Protein 3V4Y (pdb70)

B-factor: mean 36.66, std 21.28, range [7.11, 172.61]

Nearest PDB structures (foldseek):
  6obs-assembly1_A  TM=1.001E+00  e=2.967E-64  Homo sapiens
  6obq-assembly2_B  TM=9.955E-01  e=1.412E-64  Homo sapiens
  6obr-assembly2_B  TM=9.964E-01  e=2.967E-64  Homo sapiens
  7tvf-assembly2_C  TM=9.994E-01  e=7.054E-64  Homo sapiens
  1it6-assembly2_B  TM=9.987E-01  e=1.088E-63  Homo sapiens

Solvent-accessible surface area: 54252 Å² total; per-residue (Å²): 119,54,16,55,43,0,14,37,69,1,45,118,10,69,78,35,211,104,48,119,68,15,36,2,15,12,67,31,2,22,15,0,0,71,50,0,43,76,15,2,68,54,18,83,11,2,5,105,16,90,17,77,6,48,0,0,0,1,0,4,1,30,1,28,22,0,4,90,1,1,110,92,6,9,36,10,46,142,20,33,0,0,0,0,0,2,0,0,0,108,20,178,7,0,3,2,0,1,2,0,0,1,0,6,2,5,29,11,8,40,10,1,19,1,0,0,0,5,18,0,5,24,73,30,0,107,115,84,26,0,28,78,10,0,109,134,3,10,20,57,62,0,34,56,3,0,13,10,0,2,7,0,3,5,0,0,0,19,0,40,145,36,0,0,0,0,0,0,0,2,4,45,57,8,78,32,26,54,0,0,107,104,8,82,42,5,0,46,17,9,108,93,9,1,0,0,1,0,0,36,0,6,19,45,178,138,35,156,21,88,16,167,14,159,98,72,32,22,78,10,0,0,46,73,21,0,29,138,16,8,160,122,41,100,13,40,0,0,0,0,0,13,61,47,11,137,80,0,39,87,57,22,16,196,127,53,0,0,7,0,3,0,0,5,42,24,35,73,133,88,120,4,2,0,0,0,0,18,2,54,138,80,0,64,0,15,8,5,6,0,79,33,119,184,17,75,46,42,56,78,16,124,133,5,28,63,65,0,57,175,15,74,79,129,26,125,171,210,103,166,17,49,35,35,171,102,66,68,65,30,4,98,132,99,146,53,62,12,58,43,0,14,38,70,0,45,132,8,69,79,40,207,101,43,118,66,15,103,5,74,66,120,29,2,59,18,0,0,101,37,0,52,76,18,4,66,52,19,84,10,2,4,116,17,80,14,79,6,49,0,0,0,1,0,4,1,31,1,28,20,0,4,95,1,0,112,93,6,10,37,10,41,145,17,28,0,0,1,0,0,2,1,0,0,111,21,175,8,1,3,2,0,1,1,0,0,1,0,5,2,0,28,11,8,51,7,0,17,2,0,0,0,4,18,0,3,26,76,31,0,128,114,86,26,0,35,83,12,0,129,167,24,37,53,89,149,0,36,58,18,0,14,16,0,2,6,0,3,6,0,0,0,17,0,42,141,28,0,0,0,0,0,0,0,3,5,45,23,11,96,47,24,43,23,0,100,47,16,41,43,7,0,44,15,9,94,73,4,20,0,0,2,0,0,34,0,6,19,46,178,138,36,149,22,88,18,165,14,154,98,70,28,21,74,12,0,0,46,84,19,0,31,138,17,9,160,122,39,98,14,26,0,0,0,0,0,12,63,44,12,134,78,0,37,85,53,24,14,191,121,51,0,0,6,0,2,0,0,5,44,22,42,67,130,89,115,4,2,0,0,0,0,17,2,53,139,89,1,72,0,16,8,5,5,0,68,30,78,164,102,165,139,130,76,79,118,35,64,88,45,15,122,19,4,25,62,30,13,82,103,87,87,102,169,18,75,38,22,171,100,60,66,66,29,9,91,144,88,62,69,1,69,43,0,13,38,73,0,44,133,10,71,78,39,208,106,40,123,70,15,104,5,77,62,116,37,2,35,13,0,0,90,78,0,38,106,15,2,65,47,23,82,11,1,4,123,18,132,19,80,7,45,0,1,0,2,0,4,1,29,1,31,21,0,4,84,1,0,112,92,6,9,40,11,58,144,21,44,1,0,1,0,0,2,0,0,1,108,22,174,8,1,3,2,0,1,2,0,0,1,0,6,2,16,33,14,18,73,36,0,19,1,0,0,0,4,18,0,6,23,63,23,0,136,121,86,26,0,35,83,11,0,117,162,24,38,53,76,80,0,13,60,17,0,11,18,1,1,6,0,2,7,0,0,0,21,0,51,145,33,0,0,0,0,0,0,0,2,5,43,58,10,78,35,26,49,0,0,99,15,7,13,41,6,0,44,17,9,110,84,8,0,0,0,1,0,0,34,0,17,24,48,170,126,31,180,27,89,20,167,15,149,85,71,29,22,76,11,0,0,43,105,17,0,30,128,16,10,158,124,40,99,13,39,0,0,0,3,0,11,74,26,10,131,78,0,40,91,56,27,16,186,122,55,0,0,7,0,2,0,0,4,46,25,42,65,122,84,116,5,2,0,0,0,0,18,1,48,140,89,12,74,0,16,7,5,5,0,76,37,114,80,49,51,66,34,52,52,60,15,90,31,2,28,48,47,0,42,76,16,33,45,4,30,88,204,23,71,36,35,170,102,61,67,70,27,4,97,139,95,93,186,159,33,46,127,58,20,69,51,3,16,38,71,1,49,125,9,66,78,42,207,103,50,107,67,15,37,3,17,16,65,24,2,84,29,5,1,87,107,0,46,87,31,3,67,91,25,83,11,1,5,117,16,128,16,81,5,44,0,0,1,1,1,4,1,28,1,30,22,0,2,88,0,1,114,91,6,10,41,8,73,140,22,41,0,0,0,0,0,2,0,0,0,114,23,181,7,1,4,2,0,1,2,0,0,2,0,6,2,34,71,45,43,126,57,0,18,1,0,0,0,5,19,0,1,25,18,3,0,42,74,55,27,0,24,83,14,0,111,136,3,10,25,22,112,0,6,39,32,0,13,17,1,1,7,0,2,5,0,0,0,19,0,38,138,34,0,0,0,0,0,0,0,2,6,40,43,10,78,47,25,70,6,0,101,120,8,94,38,7,0,38,3,7,47,114,12,0,2,0,1,0,0,8,0,5,18,45,174,122,36,140,22,88,16,162,10,154,76,71,14,18,74,11,0,0,44,94,21,0,39,133,16,8,160,122,38,101,14,46,0,0,0,0,0,12,64,47,12,142,79,0,37,87,58,24,17,193,135,56,0,0,7,0,4,0,0,4,53,24,40,69,132,89,111,5,2,0,0,0,0,16,2,45,134,82,0,81,0,14,10,3,5,0,88,79,105,108,124,133,64,60,106,37,25,54,71,15,74,133,3,15,40,49,1,85,156,10,7,78,59,66,135,177,205,37,194,25,72,38,38,171,100,64,66,69,32,47,155

Organism: Homo sapiens (NCBI:txid9606)

CATH classification: 3.60.21.10

GO terms:
  GO:0005737 cytoplasm (C, IDA)
  GO:0005783 endoplasmic reticulum (C, IDA)
  GO:0043247 telomere maintenance in response to DNA damage (P, IDA)
  GO:0016791 phosphatase activity (F, IDA)
  GO:0004721 phosphoprotein phosphatase activity (F, IMP)
  GO:0004722 protein serine/threonine phosphatase activity (F, TAS)
  GO:0060828 regulation of canonical Wnt signaling pathway (P, IC)
  GO:0005515 protein binding (F, IPI)
  GO:0006470 protein dephosphorylation (P, IMP)
  GO:0001111 RNA polymerase II promoter clearance (P, IDA)
  GO:0004722 protein serine/threonine phosphatase activity (F, IDA)
  GO:0034244 negative regulation of transcription elongation by RNA polymerase II (P, IDA)
  GO:0005634 nucleus (C, IDA)
  GO:0072357 PTW/PP1 phosphatase complex (C, IDA)
  GO:2000806 positive regulation of termination of RNA polymerase II transcription, poly(A)-coupled (P, IDA)
  GO:0032968 positive regulation of transcription elongation by RNA polymerase II (P, IDA)
  GO:0050821 protein stabilization (P, IDA)
  GO:0180007 RNA polymerase II CTD heptapeptide repeat S5 phosphatase activity (F, IDA)
  GO:0004722 protein serine/threonine phosphatase activity (F, EXP)
  GO:0005634 nucleus (C, EXP)

Radius of gyration: 35.01 Å; Cα contacts (8 Å, |Δi|>4): 3134; chains: 8; bounding box: 80×100×100 Å

Structure (mmCIF, N/CA/C/O backbone):
data_3V4Y
#
_entry.id   3V4Y
#
_cell.length_a   76.639
_cell.length_b   116.035
_cell.length_c   168.093
_cell.angle_alpha   90.00
_cell.angle_beta   90.00
_cell.angle_gamma   90.00
#
_symmetry.space_group_name_H-M   'P 21 21 21'
#
loop_
_entity.id
_entity.type
_entity.pdbx_description
1 polymer 'Serine/threonine-protein phosphatase PP1-alpha catalytic subunit'
2 polymer 'Nuclear inhibitor of protein phosphatase 1'
3 non-polymer 'MANGANESE (II) ION'
4 non-polymer GLYCEROL
5 non-polymer 'POLYETHYLENE GLYCOL (N=34)'
6 water water
#
loop_
_atom_site.group_PDB
_atom_site.id
_atom_site.type_symbol
_atom_site.label_atom_id
_atom_site.label_alt_id
_atom_site.label_comp_id
_atom_site.label_asym_id
_atom_site.label_entity_id
_atom_site.label_seq_id
_atom_site.pdbx_PDB_ins_code
_atom_site.Cartn_x
_atom_site.Cartn_y
_atom_site.Cartn_z
_atom_site.occupancy
_atom_site.B_iso_or_equiv
_atom_site.auth_seq_id
_atom_site.auth_comp_id
_atom_site.auth_asym_id
_atom_site.auth_atom_id
_atom_site.pdbx_PDB_model_num
ATOM 1 N N . LEU A 1 6 ? 29.483 33.881 53.235 1.00 67.35 7 LEU A N 1
ATOM 2 C CA . LEU A 1 6 ? 29.171 35.292 53.427 1.00 70.65 7 LEU A CA 1
ATOM 3 C C . LEU A 1 6 ? 30.416 36.167 53.324 1.00 64.55 7 LEU A C 1
ATOM 4 O O . LEU A 1 6 ? 31.278 36.118 54.195 1.00 69.47 7 LEU A O 1
ATOM 19 N N . ASN A 1 7 ? 30.500 36.975 52.271 1.00 43.78 8 ASN A N 1
ATOM 20 C CA . ASN A 1 7 ? 31.663 37.835 52.066 1.00 35.09 8 ASN A CA 1
ATOM 21 C C . ASN A 1 7 ? 31.338 39.249 52.517 1.00 23.59 8 ASN A C 1
ATOM 22 O O . ASN A 1 7 ? 30.741 40.033 51.778 1.00 21.18 8 ASN A O 1
ATOM 33 N N . LEU A 1 8 ? 31.726 39.566 53.744 1.00 20.06 9 LEU A N 1
ATOM 34 C CA . LEU A 1 8 ? 31.330 40.821 54.363 1.00 19.96 9 LEU A CA 1
ATOM 35 C C . LEU A 1 8 ? 31.966 42.041 53.684 1.00 21.54 9 LEU A C 1
ATOM 36 O O . LEU A 1 8 ? 31.311 43.060 53.487 1.00 17.65 9 LEU A O 1
ATOM 52 N N . ASP A 1 9 ? 33.241 41.949 53.329 1.00 15.92 10 ASP A N 1
ATOM 53 C CA . ASP A 1 9 ? 33.913 43.069 52.680 1.00 13.16 10 ASP A CA 1
ATOM 54 C C . ASP A 1 9 ? 33.287 43.352 51.311 1.00 17.03 10 ASP A C 1
ATOM 55 O O . ASP A 1 9 ? 33.159 44.500 50.901 1.00 18.96 10 ASP A O 1
ATOM 64 N N . SER A 1 10 ? 32.883 42.292 50.618 1.00 16.55 11 SER A N 1
ATOM 65 C CA . SER A 1 10 ? 32.183 42.437 49.349 1.00 16.86 11 SER A CA 1
ATOM 66 C C . SER A 1 10 ? 30.861 43.171 49.562 1.00 17.17 11 SER A C 1
ATOM 67 O O . SER A 1 10 ? 30.523 44.095 48.813 1.00 15.51 11 SER A O 1
ATOM 75 N N . ILE A 1 11 ? 30.112 42.764 50.583 1.00 16.69 12 ILE A N 1
ATOM 76 C CA . ILE A 1 11 ? 28.826 43.396 50.882 1.00 15.38 12 ILE A CA 1
ATOM 77 C C . ILE A 1 11 ? 28.998 44.879 51.164 1.00 16.52 12 ILE A C 1
ATOM 78 O O . ILE A 1 11 ? 28.248 45.724 50.654 1.00 14.69 12 ILE A O 1
ATOM 94 N N . ILE A 1 12 ? 29.982 45.206 51.993 1.00 10.23 13 ILE A N 1
ATOM 95 C CA . ILE A 1 12 ? 30.227 46.602 52.346 1.00 13.95 13 ILE A CA 1
ATOM 96 C C . ILE A 1 12 ? 30.684 47.401 51.110 1.00 17.81 13 ILE A C 1
ATOM 97 O O . ILE A 1 12 ? 30.286 48.545 50.919 1.00 17.47 13 ILE A O 1
ATOM 113 N N . GLY A 1 13 ? 31.511 46.786 50.276 1.00 14.75 14 GLY A N 1
ATOM 114 C CA . GLY A 1 13 ? 31.963 47.427 49.050 1.00 17.51 14 GLY A CA 1
ATOM 115 C C . GLY A 1 13 ? 30.777 47.803 48.179 1.00 16.65 14 GLY A C 1
ATOM 116 O O . GLY A 1 13 ? 30.696 48.924 47.705 1.00 17.21 14 GLY A O 1
ATOM 120 N N . ARG A 1 14 ? 29.843 46.871 47.993 1.00 16.68 15 ARG A N 1
ATOM 121 C CA . ARG A 1 14 ? 28.655 47.130 47.179 1.00 19.49 15 ARG A CA 1
ATOM 122 C C . ARG A 1 14 ? 27.729 48.183 47.812 1.00 23.49 15 ARG A C 1
ATOM 123 O O . ARG A 1 14 ? 27.161 49.025 47.120 1.00 22.09 15 ARG A O 1
ATOM 144 N N . LEU A 1 15 ? 27.601 48.161 49.130 1.00 20.09 16 LEU A N 1
ATOM 145 C CA . LEU A 1 15 ? 26.802 49.176 49.811 1.00 16.02 16 LEU A CA 1
ATOM 146 C C . LEU A 1 15 ? 27.437 50.583 49.661 1.00 16.58 16 LEU A C 1
ATOM 147 O O . LEU A 1 15 ? 26.730 51.565 49.486 1.00 20.57 16 LEU A O 1
ATOM 163 N N . LEU A 1 16 ? 28.763 50.674 49.695 1.00 12.73 17 LEU A N 1
ATOM 164 C CA . LEU A 1 16 ? 29.427 51.977 49.614 1.00 18.50 17 LEU A CA 1
ATOM 165 C C . LEU A 1 16 ? 29.585 52.472 48.168 1.00 29.30 17 LEU A C 1
ATOM 166 O O . LEU A 1 16 ? 29.857 53.646 47.931 1.00 28.54 17 LEU A O 1
ATOM 182 N N . GLU A 1 17 ? 29.397 51.560 47.220 1.00 30.52 18 GLU A N 1
ATOM 183 C CA . GLU A 1 17 ? 29.625 51.810 45.800 1.00 33.52 18 GLU A CA 1
ATOM 184 C C . GLU A 1 17 ? 28.796 52.979 45.309 1.00 34.60 18 GLU A C 1
ATOM 185 O O . GLU A 1 17 ? 29.209 53.699 44.401 1.00 35.55 18 GLU A O 1
ATOM 197 N N . VAL A 1 18 ? 27.610 53.140 45.891 1.00 25.79 19 VAL A N 1
ATOM 198 C CA . VAL A 1 18 ? 26.640 54.113 45.399 1.00 28.99 19 VAL A CA 1
ATOM 199 C C . VAL A 1 18 ? 26.840 55.472 46.040 1.00 31.02 19 VAL A C 1
ATOM 200 O O . VAL A 1 18 ? 26.034 56.374 45.859 1.00 36.77 19 VAL A O 1
ATOM 213 N N . GLN A 1 19 ? 27.906 55.604 46.815 1.00 32.22 20 GLN A N 1
ATOM 214 C CA . GLN A 1 19 ? 28.250 56.881 47.406 1.00 42.23 20 GLN A CA 1
ATOM 215 C C . GLN A 1 19 ? 28.606 57.834 46.274 1.00 48.82 20 GLN A C 1
ATOM 216 O O . GLN A 1 19 ? 29.415 57.504 45.406 1.00 49.85 20 GLN A O 1
ATOM 230 N N . GLY A 1 20 ? 28.006 59.014 46.268 1.00 50.33 21 GLY A N 1
ATOM 231 C CA . GLY A 1 20 ? 28.304 59.970 45.219 1.00 59.15 21 GLY A CA 1
ATOM 232 C C . GLY A 1 20 ? 27.357 59.833 44.043 1.00 67.41 21 GLY A C 1
ATOM 233 O O . GLY A 1 20 ? 27.192 60.772 43.269 1.00 74.18 21 GLY A O 1
ATOM 237 N N . SER A 1 21 ? 26.747 58.661 43.890 1.00 66.40 22 SER A N 1
ATOM 238 C CA . SER A 1 21 ? 25.635 58.515 42.959 1.00 65.32 22 SER A CA 1
ATOM 239 C C . SER A 1 21 ? 24.551 59.484 43.391 1.00 73.02 22 SER A C 1
ATOM 240 O O . SER A 1 21 ? 24.453 59.821 44.573 1.00 73.06 22 SER A O 1
ATOM 248 N N . ARG A 1 22 ? 23.743 59.952 42.450 1.00 85.94 23 ARG A N 1
ATOM 249 C CA . ARG A 1 22 ? 22.686 60.875 42.817 1.00 96.28 23 ARG A CA 1
ATOM 250 C C . ARG A 1 22 ? 21.800 60.167 43.840 1.00 93.88 23 ARG A C 1
ATOM 251 O O . ARG A 1 22 ? 21.329 59.052 43.588 1.00 91.19 23 ARG A O 1
ATOM 272 N N . PRO A 1 23 ? 21.591 60.801 45.007 1.00 85.71 24 PRO A N 1
ATOM 273 C CA . PRO A 1 23 ? 20.875 60.157 46.116 1.00 81.16 24 PRO A CA 1
ATOM 274 C C . PRO A 1 23 ? 19.646 59.372 45.649 1.00 79.79 24 PRO A C 1
ATOM 275 O O . PRO A 1 23 ? 18.884 59.867 44.819 1.00 82.20 24 PRO A O 1
ATOM 286 N N . GLY A 1 24 ? 19.475 58.157 46.164 1.00 63.75 25 GLY A N 1
ATOM 287 C CA . GLY A 1 24 ? 18.302 57.352 45.867 1.00 52.20 25 GLY A CA 1
ATOM 288 C C . GLY A 1 24 ? 18.581 56.082 45.079 1.00 48.49 25 GLY A C 1
ATOM 289 O O . GLY A 1 24 ? 17.665 55.295 44.845 1.00 53.88 25 GLY A O 1
ATOM 293 N N . LYS A 1 25 ? 19.831 55.872 44.670 1.00 42.63 26 LYS A N 1
ATOM 294 C CA . LYS A 1 25 ? 20.200 54.649 43.948 1.00 40.50 26 LYS A CA 1
ATOM 295 C C . LYS A 1 25 ? 20.305 53.435 44.879 1.00 30.23 26 LYS A C 1
ATOM 296 O O . LYS A 1 25 ? 21.031 53.462 45.874 1.00 25.06 26 LYS A O 1
ATOM 315 N N . ASN A 1 26 ? 19.589 52.367 44.540 1.00 26.51 27 ASN A N 1
ATOM 316 C CA . ASN A 1 26 ? 19.491 51.200 45.408 1.00 29.01 27 ASN A CA 1
ATOM 317 C C . ASN A 1 26 ? 20.684 50.265 45.306 1.00 30.09 27 ASN A C 1
ATOM 318 O O . ASN A 1 26 ? 21.369 50.231 44.286 1.00 23.90 27 ASN A O 1
ATOM 329 N N . VAL A 1 27 ? 20.936 49.532 46.390 1.00 22.25 28 VAL A N 1
ATOM 330 C CA . VAL A 1 27 ? 21.863 48.409 46.368 1.00 20.38 28 VAL A CA 1
ATOM 331 C C . VAL A 1 27 ? 21.040 47.158 46.675 1.00 21.80 28 VAL A C 1
ATOM 332 O O . VAL A 1 27 ? 20.375 47.081 47.700 1.00 22.43 28 VAL A O 1
ATOM 345 N N . GLN A 1 28 ? 21.080 46.188 45.779 1.00 16.09 29 GLN A N 1
ATOM 346 C CA . GLN A 1 28 ? 20.309 44.968 45.949 1.00 22.31 29 GLN A CA 1
ATOM 347 C C . GLN A 1 28 ? 21.229 43.789 46.292 1.00 24.63 29 GLN A C 1
ATOM 348 O O . GLN A 1 28 ? 21.695 43.089 45.403 1.00 19.00 29 GLN A O 1
ATOM 362 N N . LEU A 1 29 ? 21.513 43.598 47.580 1.00 17.70 30 LEU A N 1
ATOM 363 C CA . LEU A 1 29 ? 22.269 42.427 48.038 1.00 16.66 30 LEU A CA 1
ATOM 364 C C . LEU A 1 29 ? 21.403 41.184 47.825 1.00 18.48 30 LEU A C 1
ATOM 365 O O . LEU A 1 29 ? 20.210 41.307 47.575 1.00 19.35 30 LEU A O 1
ATOM 381 N N . THR A 1 30 ? 21.978 39.990 47.907 1.00 16.30 31 THR A N 1
ATOM 382 C CA . THR A 1 30 ? 21.158 38.793 47.787 1.00 20.03 31 THR A CA 1
ATOM 383 C C . THR A 1 30 ? 20.449 38.602 49.113 1.00 20.82 31 THR A C 1
ATOM 384 O O . THR A 1 30 ? 20.914 39.071 50.147 1.00 16.16 31 THR A O 1
ATOM 395 N N . GLU A 1 31 ? 19.333 37.887 49.074 1.00 19.18 32 GLU A N 1
ATOM 396 C CA . GLU A 1 31 ? 18.580 37.547 50.273 1.00 19.36 32 GLU A CA 1
ATOM 397 C C . GLU A 1 31 ? 19.454 36.794 51.283 1.00 17.80 32 GLU A C 1
ATOM 398 O O . GLU A 1 31 ? 19.404 37.066 52.477 1.00 18.31 32 GLU A O 1
ATOM 410 N N . ASN A 1 32 ? 20.260 35.846 50.818 1.00 17.84 33 ASN A N 1
ATOM 411 C CA . ASN A 1 32 ? 21.137 35.130 51.733 1.00 16.99 33 ASN A CA 1
ATOM 412 C C . ASN A 1 32 ? 22.167 36.035 52.416 1.00 18.61 33 ASN A C 1
ATOM 413 O O . ASN A 1 32 ? 22.492 35.820 53.581 1.00 16.48 33 ASN A O 1
ATOM 424 N N . GLU A 1 33 ? 22.691 37.024 51.694 1.00 17.66 34 GLU A N 1
ATOM 425 C CA . GLU A 1 33 ? 23.640 37.974 52.279 1.00 16.05 34 GLU A CA 1
ATOM 426 C C . GLU A 1 33 ? 22.967 38.726 53.424 1.00 15.37 34 GLU A C 1
ATOM 427 O O . GLU A 1 33 ? 23.528 38.840 54.507 1.00 15.64 34 GLU A O 1
ATOM 439 N N . ILE A 1 34 ? 21.739 39.194 53.206 1.00 13.39 35 ILE A N 1
ATOM 440 C CA . ILE A 1 34 ? 21.070 39.988 54.226 1.00 14.57 35 ILE A CA 1
ATOM 441 C C . ILE A 1 34 ? 20.699 39.113 55.414 1.00 15.50 35 ILE A C 1
ATOM 442 O O . ILE A 1 34 ? 20.829 39.518 56.561 1.00 15.98 35 ILE A O 1
ATOM 458 N N . ARG A 1 35 ? 20.223 37.912 55.132 1.00 15.60 36 ARG A N 1
ATOM 459 C CA . ARG A 1 35 ? 19.875 36.989 56.193 1.00 18.21 36 ARG A CA 1
ATOM 460 C C . ARG A 1 35 ? 21.132 36.717 57.041 1.00 20.09 36 ARG A C 1
ATOM 461 O O . ARG A 1 35 ? 21.064 36.719 58.268 1.00 19.25 36 ARG A O 1
ATOM 482 N N . GLY A 1 36 ? 22.278 36.541 56.378 1.00 14.83 37 GLY A N 1
ATOM 483 C CA . GLY A 1 36 ? 23.564 36.375 57.052 1.00 16.38 37 GLY A CA 1
ATOM 484 C C . GLY A 1 36 ? 23.932 37.530 57.984 1.00 17.90 37 GLY A C 1
ATOM 485 O O . GLY A 1 36 ? 24.365 37.312 59.114 1.00 16.63 37 GLY A O 1
ATOM 489 N N . LEU A 1 37 ? 23.788 38.762 57.502 1.00 13.89 38 LEU A N 1
ATOM 490 C CA . LEU A 1 37 ? 23.980 39.951 58.333 1.00 13.98 38 LEU A CA 1
ATOM 491 C C . LEU A 1 37 ? 23.072 39.906 59.566 1.00 14.63 38 LEU A C 1
ATOM 492 O O . LEU A 1 37 ? 23.521 40.150 60.678 1.00 15.23 38 LEU A O 1
ATOM 508 N N . CYS A 1 38 ? 21.798 39.591 59.367 1.00 8.03 39 CYS A N 1
ATOM 509 C CA . CYS A 1 38 ? 20.857 39.545 60.493 1.00 10.25 39 CYS A CA 1
ATOM 510 C C . CYS A 1 38 ? 21.290 38.529 61.532 1.00 12.82 39 CYS A C 1
ATOM 511 O O . CYS A 1 38 ? 21.332 38.839 62.712 1.00 15.02 39 CYS A O 1
ATOM 519 N N . LEU A 1 39 ? 21.608 37.319 61.078 1.00 18.44 40 LEU A N 1
ATOM 520 C CA . LEU A 1 39 ? 21.863 36.204 61.977 1.00 19.43 40 LEU A CA 1
ATOM 521 C C . LEU A 1 39 ? 23.180 36.399 62.719 1.00 21.43 40 LEU A C 1
ATOM 522 O O . LEU A 1 39 ? 23.264 36.144 63.923 1.00 19.15 40 LEU A O 1
ATOM 538 N N . LYS A 1 40 ? 24.211 36.855 62.016 1.00 14.92 41 LYS A N 1
ATOM 539 C CA . LYS A 1 40 ? 25.492 37.099 62.680 1.00 13.73 41 LYS A CA 1
ATOM 540 C C . LYS A 1 40 ? 25.458 38.303 63.634 1.00 13.66 41 LYS A C 1
ATOM 541 O O . LYS A 1 40 ? 25.999 38.225 64.726 1.00 12.92 41 LYS A O 1
ATOM 560 N N . SER A 1 41 ? 24.846 39.420 63.247 1.00 9.98 42 SER A N 1
ATOM 561 C CA . SER A 1 41 ? 24.809 40.562 64.164 1.00 9.98 42 SER A CA 1
ATOM 562 C C . SER A 1 41 ? 23.965 40.183 65.394 1.00 15.86 42 SER A C 1
ATOM 563 O O . SER A 1 41 ? 24.242 40.609 66.504 1.00 16.39 42 SER A O 1
ATOM 571 N N . ARG A 1 42 ? 22.921 39.393 65.183 1.00 13.19 43 ARG A N 1
ATOM 572 C CA . ARG A 1 42 ? 22.059 38.948 66.283 1.00 13.88 43 ARG A CA 1
ATOM 573 C C . ARG A 1 42 ? 22.881 38.182 67.325 1.00 15.03 43 ARG A C 1
ATOM 574 O O . ARG A 1 42 ? 22.744 38.396 68.531 1.00 15.30 43 ARG A O 1
ATOM 595 N N . GLU A 1 43 ? 23.758 37.304 66.854 1.00 14.82 44 GLU A N 1
ATOM 596 C CA A GLU A 1 43 ? 24.652 36.558 67.740 0.55 14.47 44 GLU A CA 1
ATOM 597 C CA B GLU A 1 43 ? 24.636 36.555 67.744 0.45 14.85 44 GLU A CA 1
ATOM 598 C C . GLU A 1 43 ? 25.517 37.516 68.541 1.00 14.59 44 GLU A C 1
ATOM 599 O O . GLU A 1 43 ? 25.671 37.375 69.748 1.00 14.52 44 GLU A O 1
ATOM 622 N N . ILE A 1 44 ? 26.081 38.500 67.858 1.00 12.12 45 ILE A N 1
ATOM 623 C CA . ILE A 1 44 ? 26.932 39.502 68.512 1.00 12.44 45 ILE A CA 1
ATOM 624 C C . ILE A 1 44 ? 26.138 40.316 69.546 1.00 15.08 45 ILE A C 1
ATOM 625 O O . ILE A 1 44 ? 26.599 40.494 70.674 1.00 11.70 45 ILE A O 1
ATOM 641 N N . PHE A 1 45 ? 24.945 40.789 69.191 1.00 11.94 46 PHE A N 1
ATOM 642 C CA . PHE A 1 45 ? 24.118 41.527 70.168 1.00 13.23 46 PHE A CA 1
ATOM 643 C C . PHE A 1 45 ? 23.926 40.722 71.461 1.00 14.55 46 PHE A C 1
ATOM 644 O O . PHE A 1 45 ? 24.048 41.268 72.572 1.00 13.67 46 PHE A O 1
ATOM 661 N N . LEU A 1 46 ? 23.616 39.431 71.321 1.00 14.66 47 LEU A N 1
ATOM 662 C CA . LEU A 1 46 ? 23.325 38.591 72.485 1.00 14.58 47 LEU A CA 1
ATOM 663 C C . LEU A 1 46 ? 24.579 38.326 73.311 1.00 20.93 47 LEU A C 1
ATOM 664 O O . LEU A 1 46 ? 24.488 38.083 74.513 1.00 18.31 47 LEU A O 1
ATOM 680 N N . SER A 1 47 ? 25.747 38.379 72.680 1.00 16.35 48 SER A N 1
ATOM 681 C CA . SER A 1 47 ? 26.983 38.106 73.402 1.00 19.09 48 SER A CA 1
ATOM 682 C C . SER A 1 47 ? 27.480 39.338 74.159 1.00 15.04 48 SER A C 1
ATOM 683 O O . SER A 1 47 ? 28.384 39.239 74.967 1.00 22.01 48 SER A O 1
ATOM 691 N N . GLN A 1 48 ? 26.896 40.494 73.889 1.00 11.49 49 GLN A N 1
ATOM 692 C CA . GLN A 1 48 ? 27.328 41.737 74.537 1.00 14.27 49 GLN A CA 1
ATOM 693 C C . GLN A 1 48 ? 26.213 42.208 75.477 1.00 14.94 49 GLN A C 1
ATOM 694 O O . GLN A 1 48 ? 25.056 41.826 75.295 1.00 16.17 49 GLN A O 1
ATOM 708 N N . PRO A 1 49 ? 26.552 43.031 76.482 1.00 16.66 50 PRO A N 1
ATOM 709 C CA . PRO A 1 49 ? 25.553 43.430 77.490 1.00 17.64 50 PRO A CA 1
ATOM 710 C C . PRO A 1 49 ? 24.360 44.181 76.886 1.00 16.38 50 PRO A C 1
ATOM 711 O O . PRO A 1 49 ? 24.502 44.826 75.854 1.00 16.32 50 PRO A O 1
ATOM 722 N N . ILE A 1 50 ? 23.202 44.091 77.534 1.00 11.14 51 ILE A N 1
ATOM 723 C CA . ILE A 1 50 ? 22.014 44.805 77.102 1.00 10.38 51 ILE A CA 1
ATOM 724 C C . ILE A 1 50 ? 22.110 46.261 77.548 1.00 16.91 51 ILE A C 1
ATOM 725 O O . ILE A 1 50 ? 21.487 47.139 76.952 1.00 13.82 51 ILE A O 1
ATOM 741 N N . LEU A 1 51 ? 22.899 46.500 78.598 1.00 13.62 52 LEU A N 1
ATOM 742 C CA . LEU A 1 51 ? 23.302 47.849 78.999 1.00 16.35 52 LEU A CA 1
ATOM 743 C C . LEU A 1 51 ? 24.802 47.988 78.703 1.00 20.89 52 LEU A C 1
ATOM 744 O O . LEU A 1 51 ? 25.651 47.477 79.445 1.00 17.77 52 LEU A O 1
ATOM 760 N N . LEU A 1 52 ? 25.129 48.672 77.621 1.00 13.00 53 LEU A N 1
ATOM 761 C CA . LEU A 1 52 ? 26.519 48.795 77.193 1.00 15.99 53 LEU A CA 1
ATOM 762 C C . LEU A 1 52 ? 27.280 49.767 78.090 1.00 18.79 53 LEU A C 1
ATOM 763 O O . LEU A 1 52 ? 26.742 50.758 78.557 1.00 15.92 53 LEU A O 1
ATOM 779 N N . GLU A 1 53 ? 28.551 49.494 78.295 1.00 16.57 54 GLU A N 1
ATOM 780 C CA . GLU A 1 53 ? 29.398 50.417 79.020 1.00 23.58 54 GLU A CA 1
ATOM 781 C C . GLU A 1 53 ? 30.559 50.745 78.103 1.00 21.31 54 GLU A C 1
ATOM 782 O O . GLU A 1 53 ? 31.391 49.900 77.804 1.00 22.56 54 GLU A O 1
ATOM 794 N N . LEU A 1 54 ? 30.561 51.978 77.617 1.00 16.91 55 LEU A N 1
ATOM 795 C CA . LEU A 1 54 ? 31.460 52.385 76.548 1.00 19.76 55 LEU A CA 1
ATOM 796 C C . LEU A 1 54 ? 32.410 53.464 77.036 1.00 21.73 55 LEU A C 1
ATOM 797 O O . LEU A 1 54 ? 32.135 54.139 78.019 1.00 23.81 55 LEU A O 1
ATOM 813 N N . GLU A 1 55 ? 33.519 53.642 76.331 1.00 20.17 56 GLU A N 1
ATOM 814 C CA . GLU A 1 55 ? 34.483 54.683 76.679 1.00 26.71 56 GLU A CA 1
ATOM 815 C C . GLU A 1 55 ? 34.623 55.640 75.511 1.00 27.23 56 GLU A C 1
ATOM 816 O O . GLU A 1 55 ? 34.487 55.236 74.367 1.00 26.74 56 GLU A O 1
ATOM 828 N N . ALA A 1 56 ? 34.872 56.911 75.797 1.00 23.61 57 ALA A N 1
ATOM 829 C CA . ALA A 1 56 ? 35.126 57.887 74.740 1.00 26.74 57 ALA A CA 1
ATOM 830 C C . ALA A 1 56 ? 36.541 57.628 74.228 1.00 30.16 57 ALA A C 1
ATOM 831 O O . ALA A 1 56 ? 37.299 56.959 74.906 1.00 29.68 57 ALA A O 1
ATOM 838 N N . PRO A 1 57 ? 36.911 58.138 73.036 1.00 35.95 58 PRO A N 1
ATOM 839 C CA . PRO A 1 57 ? 36.151 58.974 72.100 1.00 28.08 58 PRO A CA 1
ATOM 840 C C . PRO A 1 57 ? 35.123 58.175 71.322 1.00 30.03 58 PRO A C 1
ATOM 841 O O . PRO A 1 57 ? 35.335 57.005 70.985 1.00 23.68 58 PRO A O 1
ATOM 852 N N . LEU A 1 58 ? 34.023 58.838 70.998 1.00 24.65 59 LEU A N 1
ATOM 853 C CA A LEU A 1 58 ? 32.866 58.170 70.433 0.47 25.78 59 LEU A CA 1
ATOM 854 C CA B LEU A 1 58 ? 32.866 58.169 70.433 0.53 25.77 59 LEU A CA 1
ATOM 855 C C . LEU A 1 58 ? 32.045 59.212 69.691 1.00 24.90 59 LEU A C 1
ATOM 856 O O . LEU A 1 58 ? 31.967 60.351 70.120 1.00 21.47 59 LEU A O 1
ATOM 886 N N . LYS A 1 59 ? 31.455 58.828 68.567 1.00 16.99 60 LYS A N 1
ATOM 887 C CA . LYS A 1 59 ? 30.518 59.701 67.888 1.00 19.56 60 LYS A CA 1
ATOM 888 C C . LYS A 1 59 ? 29.133 59.083 67.989 1.00 22.75 60 LYS A C 1
ATOM 889 O O . LYS A 1 59 ? 28.957 57.877 67.788 1.00 25.27 60 LYS A O 1
ATOM 908 N N . ILE A 1 60 ? 28.161 59.912 68.341 1.00 18.59 61 ILE A N 1
ATOM 909 C CA . ILE A 1 60 ? 26.818 59.438 68.638 1.00 17.05 61 ILE A CA 1
ATOM 910 C C . ILE A 1 60 ? 25.830 60.033 67.656 1.00 20.03 61 ILE A C 1
ATOM 911 O O . ILE A 1 60 ? 25.848 61.232 67.414 1.00 24.11 61 ILE A O 1
ATOM 927 N N . CYS A 1 61 ? 24.986 59.185 67.076 1.00 18.47 62 CYS A N 1
ATOM 928 C CA . CYS A 1 61 ? 23.980 59.626 66.121 1.00 20.66 62 CYS A CA 1
ATOM 929 C C . CYS A 1 61 ? 22.581 59.269 66.591 1.00 20.72 62 CYS A C 1
ATOM 930 O O . CYS A 1 61 ? 22.375 58.228 67.213 1.00 20.12 62 CYS A O 1
ATOM 938 N N . GLY A 1 62 ? 21.612 60.113 66.245 1.00 18.60 63 GLY A N 1
ATOM 939 C CA . GLY A 1 62 ? 20.214 59.821 66.516 1.00 16.61 63 GLY A CA 1
ATOM 940 C C . GLY A 1 62 ? 19.504 59.192 65.322 1.00 17.57 63 GLY A C 1
ATOM 941 O O . GLY A 1 62 ? 20.130 58.528 64.495 1.00 17.65 63 GLY A O 1
ATOM 945 N N . ASP A 1 63 ? 18.198 59.421 65.220 1.00 13.15 64 ASP A N 1
ATOM 946 C CA . ASP A 1 63 ? 17.368 58.723 64.246 1.00 15.71 64 ASP A CA 1
ATOM 947 C C . ASP A 1 63 ? 17.913 58.901 62.831 1.00 21.25 64 ASP A C 1
ATOM 948 O O . ASP A 1 63 ? 18.269 60.007 62.436 1.00 19.34 64 ASP A O 1
ATOM 957 N N . ILE A 1 64 ? 17.954 57.807 62.073 1.00 17.24 65 ILE A N 1
ATOM 958 C CA . ILE A 1 64 ? 18.351 57.842 60.673 1.00 15.76 65 ILE A CA 1
ATOM 959 C C . ILE A 1 64 ? 17.137 57.623 59.766 1.00 18.55 65 ILE A C 1
ATOM 960 O O . ILE A 1 64 ? 17.040 58.204 58.695 1.00 17.91 65 ILE A O 1
ATOM 976 N N . HIS A 1 65 ? 16.228 56.751 60.191 1.00 16.38 66 HIS A N 1
ATOM 977 C CA . HIS A 1 65 ? 14.992 56.502 59.459 1.00 15.53 66 HIS A CA 1
ATOM 978 C C . HIS A 1 65 ? 15.153 56.297 57.934 1.00 17.53 66 HIS A C 1
ATOM 979 O O . HIS A 1 65 ? 14.482 56.947 57.143 1.00 17.36 66 HIS A O 1
ATOM 993 N N . GLY A 1 66 ? 16.018 55.373 57.528 1.00 12.76 67 GLY A N 1
ATOM 994 C CA . GLY A 1 66 ? 16.123 55.008 56.117 1.00 13.55 67 GLY A CA 1
ATOM 995 C C . GLY A 1 66 ? 16.708 56.057 55.172 1.00 20.77 67 GLY A C 1
ATOM 996 O O . GLY A 1 66 ? 16.685 55.858 53.956 1.00 21.76 67 GLY A O 1
ATOM 1000 N N . GLN A 1 67 ? 17.254 57.149 55.711 1.00 15.93 68 GLN A N 1
ATOM 1001 C CA . GLN A 1 67 ? 17.905 58.169 54.884 1.00 17.69 68 GLN A CA 1
ATOM 1002 C C . GLN A 1 67 ? 19.363 57.789 54.636 1.00 18.45 68 GLN A C 1
ATOM 1003 O O . GLN A 1 67 ? 20.309 58.376 55.185 1.00 20.10 68 GLN A O 1
ATOM 1017 N N . TYR A 1 68 ? 19.523 56.783 53.786 1.00 14.93 69 TYR A N 1
ATOM 1018 C CA . TYR A 1 68 ? 20.808 56.162 53.569 1.00 12.26 69 TYR A CA 1
ATOM 1019 C C . TYR A 1 68 ? 21.857 57.199 53.183 1.00 23.89 69 TYR A C 1
ATOM 1020 O O . TYR A 1 68 ? 22.960 57.211 53.726 1.00 22.92 69 TYR A O 1
ATOM 1038 N N . TYR A 1 69 ? 21.524 58.079 52.249 1.00 23.15 70 TYR A N 1
ATOM 1039 C CA . TYR A 1 69 ? 22.529 59.011 51.753 1.00 26.44 70 TYR A CA 1
ATOM 1040 C C . TYR A 1 69 ? 22.923 60.062 52.790 1.00 18.82 70 TYR A C 1
ATOM 1041 O O . TYR A 1 69 ? 24.051 60.534 52.786 1.00 22.19 70 TYR A O 1
ATOM 1059 N N . ASP A 1 70 ? 22.017 60.403 53.697 1.00 16.36 71 ASP A N 1
ATOM 1060 C CA . ASP A 1 70 ? 22.402 61.204 54.859 1.00 19.72 71 ASP A CA 1
ATOM 1061 C C . ASP A 1 70 ? 23.329 60.442 55.820 1.00 22.25 71 ASP A C 1
ATOM 1062 O O . ASP A 1 70 ? 24.283 61.015 56.352 1.00 21.37 71 ASP A O 1
ATOM 1071 N N . LEU A 1 71 ? 23.070 59.155 56.033 1.00 18.64 72 LEU A N 1
ATOM 1072 C CA . LEU A 1 71 ? 23.996 58.328 56.811 1.00 16.01 72 LEU A CA 1
ATOM 1073 C C . LEU A 1 71 ? 25.398 58.377 56.200 1.00 16.93 72 LEU A C 1
ATOM 1074 O O . LEU A 1 71 ? 26.383 58.532 56.914 1.00 22.68 72 LEU A O 1
ATOM 1090 N N . LEU A 1 72 ? 25.495 58.242 54.882 1.00 13.50 73 LEU A N 1
ATOM 1091 C CA . LEU A 1 72 ? 26.805 58.256 54.234 1.00 17.22 73 LEU A CA 1
ATOM 1092 C C . LEU A 1 72 ? 27.492 59.616 54.401 1.00 19.92 73 LEU A C 1
ATOM 1093 O O . LEU A 1 72 ? 28.715 59.675 54.575 1.00 20.07 73 LEU A O 1
ATOM 1109 N N . ARG A 1 73 ? 26.715 60.700 54.398 1.00 19.58 74 ARG A N 1
ATOM 1110 C CA . ARG A 1 73 ? 27.294 62.035 54.602 1.00 27.18 74 ARG A CA 1
ATOM 1111 C C . ARG A 1 73 ? 27.870 62.171 56.014 1.00 27.19 74 ARG A C 1
ATOM 1112 O O . ARG A 1 73 ? 28.939 62.749 56.201 1.00 23.17 74 ARG A O 1
ATOM 1133 N N . LEU A 1 74 ? 27.163 61.632 57.005 1.00 20.51 75 LEU A N 1
ATOM 1134 C CA . LEU A 1 74 ? 27.641 61.658 58.383 1.00 21.92 75 LEU A CA 1
ATOM 1135 C C . LEU A 1 74 ? 28.941 60.857 58.529 1.00 22.28 75 LEU A C 1
ATOM 1136 O O . LEU A 1 74 ? 29.907 61.330 59.118 1.00 24.50 75 LEU A O 1
ATOM 1152 N N . PHE A 1 75 ? 28.954 59.633 58.009 1.00 17.90 76 PHE A N 1
ATOM 1153 C CA . PHE A 1 75 ? 30.155 58.813 58.030 1.00 14.13 76 PHE A CA 1
ATOM 1154 C C . PHE A 1 75 ? 31.300 59.526 57.288 1.00 20.20 76 PHE A C 1
ATOM 1155 O O . PHE A 1 75 ? 32.449 59.491 57.724 1.00 19.03 76 PHE A O 1
ATOM 1172 N N . GLU A 1 76 ? 30.983 60.170 56.166 1.00 24.07 77 GLU A N 1
ATOM 1173 C CA . GLU A 1 76 ? 32.010 60.841 55.378 1.00 27.52 77 GLU A CA 1
ATOM 1174 C C . GLU A 1 76 ? 32.684 61.940 56.204 1.00 29.10 77 GLU A C 1
ATOM 1175 O O . GLU A 1 76 ? 33.902 62.090 56.168 1.00 32.41 77 GLU A O 1
ATOM 1187 N N . TYR A 1 77 ? 31.897 62.689 56.970 1.00 25.41 78 TYR A N 1
ATOM 1188 C CA . TYR A 1 77 ? 32.454 63.758 57.793 1.00 24.42 78 TYR A CA 1
ATOM 1189 C C . TYR A 1 77 ? 33.112 63.237 59.084 1.00 28.91 78 TYR A C 1
ATOM 1190 O O . TYR A 1 77 ? 34.199 63.673 59.459 1.00 30.49 78 TYR A O 1
ATOM 1208 N N . GLY A 1 78 ? 32.452 62.304 59.763 1.00 22.89 79 GLY A N 1
ATOM 1209 C CA . GLY A 1 78 ? 32.955 61.799 61.028 1.00 21.31 79 GLY A CA 1
ATOM 1210 C C . GLY A 1 78 ? 34.073 60.784 60.870 1.00 23.27 79 GLY A C 1
ATOM 1211 O O . GLY A 1 78 ? 34.848 60.554 61.805 1.00 24.19 79 GLY A O 1
ATOM 1215 N N . GLY A 1 79 ? 34.157 60.184 59.687 1.00 23.03 80 GLY A N 1
ATOM 1216 C CA . GLY A 1 79 ? 35.127 59.138 59.400 1.00 22.21 80 GLY A CA 1
ATOM 1217 C C . GLY A 1 79 ? 34.420 57.791 59.341 1.00 29.17 80 GLY A C 1
ATOM 1218 O O . GLY A 1 79 ? 33.649 57.455 60.247 1.00 25.26 80 GLY A O 1
ATOM 1222 N N . PHE A 1 80 ? 34.653 57.025 58.277 1.00 21.19 81 PHE A N 1
ATOM 1223 C CA . PHE A 1 80 ? 33.997 55.729 58.131 1.00 22.25 81 PHE A CA 1
ATOM 1224 C C . PHE A 1 80 ? 34.609 54.753 59.122 1.00 24.79 81 PHE A C 1
ATOM 1225 O O . PHE A 1 80 ? 35.819 54.764 59.330 1.00 28.63 81 PHE A O 1
ATOM 1242 N N . PRO A 1 81 ? 33.774 53.917 59.757 1.00 24.71 82 PRO A N 1
ATOM 1243 C CA . PRO A 1 81 ? 34.338 52.907 60.658 1.00 22.21 82 PRO A CA 1
ATOM 1244 C C . PRO A 1 81 ? 35.462 52.166 59.954 1.00 20.75 82 PRO A C 1
ATOM 1245 O O . PRO A 1 81 ? 35.353 51.906 58.762 1.00 27.00 82 PRO A O 1
ATOM 1256 N N . PRO A 1 82 ? 36.535 51.832 60.681 1.00 26.25 83 PRO A N 1
ATOM 1257 C CA . PRO A 1 82 ? 36.699 52.062 62.115 1.00 26.29 83 PRO A CA 1
ATOM 1258 C C . PRO A 1 82 ? 37.499 53.331 62.434 1.00 28.63 83 PRO A C 1
ATOM 1259 O O . PRO A 1 82 ? 38.116 53.374 63.490 1.00 27.36 83 PRO A O 1
ATOM 1270 N N . GLU A 1 83 ? 37.508 54.324 61.550 1.00 28.90 84 GLU A N 1
ATOM 1271 C CA . GLU A 1 83 ? 38.268 55.552 61.808 1.00 33.06 84 GLU A CA 1
ATOM 1272 C C . GLU A 1 83 ? 37.814 56.175 63.115 1.00 35.15 84 GLU A C 1
ATOM 1273 O O . GLU A 1 83 ? 38.622 56.650 63.908 1.00 33.22 84 GLU A O 1
ATOM 1285 N N . SER A 1 84 ? 36.506 56.187 63.332 1.00 27.33 85 SER A N 1
ATOM 1286 C CA . SER A 1 84 ? 35.969 56.656 64.597 1.00 28.07 85 SER A CA 1
ATOM 1287 C C . SER A 1 84 ? 35.061 55.581 65.151 1.00 19.27 85 SER A C 1
ATOM 1288 O O . SER A 1 84 ? 34.517 54.787 64.396 1.00 20.12 85 SER A O 1
ATOM 1296 N N . ASN A 1 85 ? 34.902 55.563 66.465 1.00 14.06 86 ASN A N 1
ATOM 1297 C CA . ASN A 1 85 ? 33.924 54.703 67.120 1.00 16.78 86 ASN A CA 1
ATOM 1298 C C . ASN A 1 85 ? 32.539 55.330 67.036 1.00 22.64 86 ASN A C 1
ATOM 1299 O O . ASN A 1 85 ? 32.427 56.540 67.116 1.00 18.11 86 ASN A O 1
ATOM 1310 N N . TYR A 1 86 ? 31.489 54.521 66.888 1.00 18.70 87 TYR A N 1
ATOM 1311 C CA . TYR A 1 86 ? 30.139 55.059 66.784 1.00 15.71 87 TYR A CA 1
ATOM 1312 C C . TYR A 1 86 ? 29.178 54.383 67.754 1.00 17.06 87 TYR A C 1
ATOM 1313 O O . TYR A 1 86 ? 29.316 53.193 68.061 1.00 14.57 87 TYR A O 1
ATOM 1331 N N . LEU A 1 87 ? 28.203 55.163 68.214 1.00 14.56 88 LEU A N 1
ATOM 1332 C CA . LEU A 1 87 ? 27.007 54.655 68.891 1.00 12.73 88 LEU A CA 1
ATOM 1333 C C . LEU A 1 87 ? 25.794 55.267 68.210 1.00 13.04 88 LEU A C 1
ATOM 1334 O O . LEU A 1 87 ? 25.694 56.493 68.101 1.00 16.26 88 LEU A O 1
ATOM 1350 N N . PHE A 1 88 ? 24.888 54.422 67.732 1.00 11.95 89 PHE A N 1
ATOM 1351 C CA . PHE A 1 88 ? 23.618 54.890 67.186 1.00 14.50 89 PHE A CA 1
ATOM 1352 C C . PHE A 1 88 ? 22.512 54.633 68.204 1.00 13.46 89 PHE A C 1
ATOM 1353 O O . PHE A 1 88 ? 22.541 53.622 68.910 1.00 14.90 89 PHE A O 1
ATOM 1370 N N . LEU A 1 89 ? 21.542 55.539 68.278 1.00 15.44 90 LEU A N 1
ATOM 1371 C CA . LEU A 1 89 ? 20.521 55.488 69.325 1.00 16.35 90 LEU A CA 1
ATOM 1372 C C . LEU A 1 89 ? 19.213 54.869 68.848 1.00 14.11 90 LEU A C 1
ATOM 1373 O O . LEU A 1 89 ? 18.219 54.925 69.556 1.00 17.29 90 LEU A O 1
ATOM 1389 N N . GLY A 1 90 ? 19.197 54.299 67.648 1.00 13.17 91 GLY A N 1
ATOM 1390 C CA . GLY A 1 90 ? 18.024 53.567 67.187 1.00 14.27 91 GLY A CA 1
ATOM 1391 C C . GLY A 1 90 ? 17.265 54.253 66.061 1.00 18.64 91 GLY A C 1
ATOM 1392 O O . GLY A 1 90 ? 17.678 55.315 65.585 1.00 16.00 91 GLY A O 1
ATOM 1396 N N . ASP A 1 91 ? 16.150 53.640 65.652 1.00 18.10 92 ASP A N 1
ATOM 1397 C CA . ASP A 1 91 ? 15.305 54.139 64.566 1.00 17.07 92 ASP A CA 1
ATOM 1398 C C . ASP A 1 91 ? 16.089 54.238 63.244 1.00 19.32 92 ASP A C 1
ATOM 1399 O O . ASP A 1 91 ? 16.335 55.320 62.709 1.00 16.12 92 ASP A O 1
ATOM 1408 N N . TYR A 1 92 ? 16.482 53.072 62.746 1.00 13.53 93 TYR A N 1
ATOM 1409 C CA . TYR A 1 92 ? 17.251 52.936 61.529 1.00 14.93 93 TYR A CA 1
ATOM 1410 C C . TYR A 1 92 ? 16.350 52.835 60.324 1.00 16.31 93 TYR A C 1
ATOM 1411 O O . TYR A 1 92 ? 16.759 53.195 59.225 1.00 13.61 93 TYR A O 1
ATOM 1429 N N . VAL A 1 93 ? 15.137 52.326 60.541 1.00 12.79 94 VAL A N 1
ATOM 1430 C CA . VAL A 1 93 ? 14.206 52.024 59.461 1.00 19.31 94 VAL A CA 1
ATOM 1431 C C . VAL A 1 93 ? 12.929 52.847 59.577 1.00 22.85 94 VAL A C 1
ATOM 1432 O O . VAL A 1 93 ? 12.726 53.549 60.572 1.00 17.94 94 VAL A O 1
ATOM 1445 N N . ASP A 1 94 ? 12.081 52.736 58.552 1.00 16.49 95 ASP A N 1
ATOM 1446 C CA . ASP A 1 94 ? 10.806 53.456 58.451 1.00 19.53 95 ASP A CA 1
ATOM 1447 C C . ASP A 1 94 ? 10.959 54.887 57.949 1.00 24.02 95 ASP A C 1
ATOM 1448 O O . ASP A 1 94 ? 11.976 55.546 58.212 1.00 18.02 95 ASP A O 1
ATOM 1457 N N . ARG A 1 95 ? 9.925 55.330 57.223 1.00 21.09 96 ARG A N 1
ATOM 1458 C CA . ARG A 1 95 ? 9.751 56.712 56.779 1.00 21.06 96 ARG A CA 1
ATOM 1459 C C . ARG A 1 95 ? 10.605 57.035 55.567 1.00 26.61 96 ARG A C 1
ATOM 1460 O O . ARG A 1 95 ? 10.103 57.572 54.586 1.00 29.08 96 ARG A O 1
ATOM 1481 N N . GLY A 1 96 ? 11.893 56.716 55.634 1.00 19.70 97 GLY A N 1
ATOM 1482 C CA . GLY A 1 96 ? 12.797 56.997 54.532 1.00 20.20 97 GLY A CA 1
ATOM 1483 C C . GLY A 1 96 ? 12.648 56.007 53.389 1.00 28.41 97 GLY A C 1
ATOM 1484 O O . GLY A 1 96 ? 11.883 55.041 53.468 1.00 32.89 97 GLY A O 1
ATOM 1488 N N . LYS A 1 97 ? 13.391 56.248 52.318 1.00 25.66 98 LYS A N 1
ATOM 1489 C CA . LYS A 1 97 ? 13.259 55.456 51.105 1.00 23.04 98 LYS A CA 1
ATOM 1490 C C . LYS A 1 97 ? 14.233 54.291 51.029 1.00 21.00 98 LYS A C 1
ATOM 1491 O O . LYS A 1 97 ? 14.055 53.392 50.213 1.00 25.00 98 LYS A O 1
ATOM 1510 N N . GLN A 1 98 ? 15.254 54.290 51.879 1.00 19.07 99 GLN A N 1
ATOM 1511 C CA . GLN A 1 98 ? 16.264 53.239 51.818 1.00 20.94 99 GLN A CA 1
ATOM 1512 C C . GLN A 1 98 ? 16.598 52.660 53.193 1.00 19.53 99 GLN A C 1
ATOM 1513 O O . GLN A 1 98 ? 17.744 52.682 53.634 1.00 13.30 99 GLN A O 1
ATOM 1527 N N . SER A 1 99 ? 15.577 52.158 53.873 1.00 17.98 100 SER A N 1
ATOM 1528 C CA . SER A 1 99 ? 15.759 51.481 55.140 1.00 18.17 100 SER A CA 1
ATOM 1529 C C . SER A 1 99 ? 16.698 50.291 54.990 1.00 17.01 100 SER A C 1
ATOM 1530 O O . SER A 1 99 ? 17.525 50.021 55.864 1.00 16.58 100 SER A O 1
ATOM 1538 N N . LEU A 1 100 ? 16.555 49.559 53.892 1.00 14.24 101 LEU A N 1
ATOM 1539 C CA . LEU A 1 100 ? 17.330 48.327 53.706 1.00 15.87 101 LEU A CA 1
ATOM 1540 C C . LEU A 1 100 ? 18.837 48.606 53.610 1.00 14.57 101 LEU A C 1
ATOM 1541 O O . LEU A 1 100 ? 19.639 47.967 54.299 1.00 14.56 101 LEU A O 1
ATOM 1557 N N . GLU A 1 101 ? 19.241 49.551 52.763 1.00 15.01 102 GLU A N 1
ATOM 1558 C CA . GLU A 1 101 ? 20.668 49.870 52.655 1.00 15.37 102 GLU A CA 1
ATOM 1559 C C . GLU A 1 101 ? 21.199 50.384 54.009 1.00 17.48 102 GLU A C 1
ATOM 1560 O O . GLU A 1 101 ? 22.327 50.081 54.403 1.00 10.62 102 GLU A O 1
ATOM 1572 N N . THR A 1 102 ? 20.376 51.161 54.711 1.00 13.67 103 THR A N 1
ATOM 1573 C CA . THR A 1 102 ? 20.765 51.755 55.984 1.00 15.04 103 THR A CA 1
ATOM 1574 C C . THR A 1 102 ? 21.033 50.663 57.020 1.00 16.62 103 THR A C 1
ATOM 1575 O O . THR A 1 102 ? 22.122 50.584 57.567 1.00 12.18 103 THR A O 1
ATOM 1586 N N . ILE A 1 103 ? 20.051 49.799 57.267 1.00 14.58 104 ILE A N 1
ATOM 1587 C CA . ILE A 1 103 ? 20.226 48.766 58.279 1.00 12.72 104 ILE A CA 1
ATOM 1588 C C . ILE A 1 103 ? 21.317 47.735 57.855 1.00 17.12 104 ILE A C 1
ATOM 1589 O O . ILE A 1 103 ? 22.110 47.298 58.686 1.00 16.06 104 ILE A O 1
ATOM 1605 N N . CYS A 1 104 ? 21.417 47.399 56.569 1.00 13.40 105 CYS A N 1
ATOM 1606 C CA . CYS A 1 104 ? 22.475 46.460 56.122 1.00 13.18 105 CYS A CA 1
ATOM 1607 C C . CYS A 1 104 ? 23.887 46.983 56.379 1.00 14.24 105 CYS A C 1
ATOM 1608 O O . CYS A 1 104 ? 24.737 46.249 56.867 1.00 17.57 105 CYS A O 1
ATOM 1616 N N . LEU A 1 105 ? 24.138 48.250 56.051 1.00 12.26 106 LEU A N 1
ATOM 1617 C CA . LEU A 1 105 ? 25.451 48.838 56.289 1.00 11.67 106 LEU A CA 1
ATOM 1618 C C . LEU A 1 105 ? 25.739 48.890 57.799 1.00 14.25 106 LEU A C 1
ATOM 1619 O O . LEU A 1 105 ? 26.819 48.510 58.248 1.00 13.45 106 LEU A O 1
ATOM 1635 N N . LEU A 1 106 ? 24.775 49.348 58.585 1.00 14.64 107 LEU A N 1
ATOM 1636 C CA . LEU A 1 106 ? 24.963 49.391 60.037 1.00 14.12 107 LEU A CA 1
ATOM 1637 C C . LEU A 1 106 ? 25.248 47.995 60.600 1.00 14.51 107 LEU A C 1
ATOM 1638 O O . LEU A 1 106 ? 26.177 47.828 61.389 1.00 12.66 107 LEU A O 1
ATOM 1654 N N . LEU A 1 107 ? 24.487 46.986 60.180 1.00 14.27 108 LEU A N 1
ATOM 1655 C CA . LEU A 1 107 ? 24.724 45.628 60.691 1.00 15.94 108 LEU A CA 1
ATOM 1656 C C . LEU A 1 107 ? 26.069 45.082 60.227 1.00 11.93 108 LEU A C 1
ATOM 1657 O O . LEU A 1 107 ? 26.719 44.335 60.952 1.00 11.83 108 LEU A O 1
ATOM 1673 N N . ALA A 1 108 ? 26.464 45.417 59.004 1.00 10.18 109 ALA A N 1
ATOM 1674 C CA . ALA A 1 108 ? 27.749 44.978 58.479 1.00 15.15 109 ALA A CA 1
ATOM 1675 C C . ALA A 1 108 ? 28.898 45.541 59.313 1.00 15.18 109 ALA A C 1
ATOM 1676 O O . ALA A 1 108 ? 29.834 44.829 59.651 1.00 12.37 109 ALA A O 1
ATOM 1683 N N . TYR A 1 109 ? 28.830 46.823 59.645 1.00 11.11 110 TYR A N 1
ATOM 1684 C CA . TYR A 1 109 ? 29.861 47.413 60.480 1.00 13.63 110 TYR A CA 1
ATOM 1685 C C . TYR A 1 109 ? 29.865 46.844 61.900 1.00 12.87 110 TYR A C 1
ATOM 1686 O O . TYR A 1 109 ? 30.923 46.730 62.500 1.00 16.16 110 TYR A O 1
ATOM 1704 N N . LYS A 1 110 ? 28.697 46.500 62.439 1.00 11.84 111 LYS A N 1
ATOM 1705 C CA . LYS A 1 110 ? 28.637 45.894 63.776 1.00 13.05 111 LYS A CA 1
ATOM 1706 C C . LYS A 1 110 ? 29.382 44.563 63.767 1.00 14.44 111 LYS A C 1
ATOM 1707 O O . LYS A 1 110 ? 30.104 44.228 64.705 1.00 18.09 111 LYS A O 1
ATOM 1726 N N . ILE A 1 111 ? 29.196 43.802 62.693 1.00 14.24 112 ILE A N 1
ATOM 1727 C CA . ILE A 1 111 ? 29.849 42.497 62.554 1.00 11.92 112 ILE A CA 1
ATOM 1728 C C . ILE A 1 111 ? 31.345 42.659 62.315 1.00 15.73 112 ILE A C 1
ATOM 1729 O O . ILE A 1 111 ? 32.154 41.948 62.895 1.00 15.33 112 ILE A O 1
ATOM 1745 N N . LYS A 1 112 ? 31.724 43.604 61.461 1.00 12.06 113 LYS A N 1
ATOM 1746 C CA . LYS A 1 112 ? 33.140 43.763 61.126 1.00 10.99 113 LYS A CA 1
ATOM 1747 C C . LYS A 1 112 ? 33.962 44.342 62.289 1.00 15.31 113 LYS A C 1
ATOM 1748 O O . LYS A 1 112 ? 35.117 43.950 62.479 1.00 13.22 113 LYS A O 1
ATOM 1767 N N . TYR A 1 113 ? 33.370 45.260 63.061 1.00 11.37 114 TYR A N 1
ATOM 1768 C CA . TYR A 1 113 ? 34.080 45.951 64.149 1.00 11.97 114 TYR A CA 1
ATOM 1769 C C . TYR A 1 113 ? 33.239 45.902 65.427 1.00 12.84 114 TYR A C 1
ATOM 1770 O O . TYR A 1 113 ? 32.784 46.945 65.933 1.00 11.84 114 TYR A O 1
ATOM 1788 N N . PRO A 1 114 ? 33.024 44.697 65.958 1.00 14.12 115 PRO A N 1
ATOM 1789 C CA . PRO A 1 114 ? 32.074 44.515 67.059 1.00 15.37 115 PRO A CA 1
ATOM 1790 C C . PRO A 1 114 ? 32.459 45.233 68.352 1.00 15.30 115 PRO A C 1
ATOM 1791 O O . PRO A 1 114 ? 31.593 45.437 69.208 1.00 13.33 115 PRO A O 1
ATOM 1802 N N . GLU A 1 115 ? 33.718 45.620 68.508 1.00 13.85 116 GLU A N 1
ATOM 1803 C CA . GLU A 1 115 ? 34.118 46.277 69.753 1.00 14.15 116 GLU A CA 1
ATOM 1804 C C . GLU A 1 115 ? 34.221 47.787 69.566 1.00 17.34 116 GLU A C 1
ATOM 1805 O O . GLU A 1 115 ? 34.544 48.516 70.506 1.00 14.10 116 GLU A O 1
ATOM 1817 N N . ASN A 1 116 ? 33.948 48.270 68.360 1.00 12.78 117 ASN A N 1
ATOM 1818 C CA . ASN A 1 116 ? 34.109 49.699 68.098 1.00 16.88 117 ASN A CA 1
ATOM 1819 C C . ASN A 1 116 ? 32.902 50.369 67.477 1.00 19.62 117 ASN A C 1
ATOM 1820 O O . ASN A 1 116 ? 32.959 51.547 67.139 1.00 17.31 117 ASN A O 1
ATOM 1831 N N . PHE A 1 117 ? 31.814 49.622 67.338 1.00 14.87 118 PHE A N 1
ATOM 1832 C CA . PHE A 1 117 ? 30.646 50.096 66.616 1.00 13.23 118 PHE A CA 1
ATOM 1833 C C . PHE A 1 117 ? 29.425 49.552 67.346 1.00 14.91 118 PHE A C 1
ATOM 1834 O O . PHE A 1 117 ? 29.347 48.358 67.568 1.00 13.75 118 PHE A O 1
ATOM 1851 N N . PHE A 1 118 ? 28.475 50.413 67.716 1.00 14.00 119 PHE A N 1
ATOM 1852 C CA . PHE A 1 118 ? 27.377 49.991 68.583 1.00 12.79 119 PHE A CA 1
ATOM 1853 C C . PHE A 1 118 ? 26.040 50.562 68.149 1.00 13.92 119 PHE A C 1
ATOM 1854 O O . PHE A 1 118 ? 25.955 51.709 67.710 1.00 10.83 119 PHE A O 1
ATOM 1871 N N . LEU A 1 119 ? 25.000 49.741 68.282 1.00 11.39 120 LEU A N 1
ATOM 1872 C CA . LEU A 1 119 ? 23.643 50.093 67.853 1.00 10.56 120 LEU A CA 1
ATOM 1873 C C . LEU A 1 119 ? 22.678 49.831 68.992 1.00 11.99 120 LEU A C 1
ATOM 1874 O O . LEU A 1 119 ? 22.622 48.719 69.489 1.00 14.03 120 LEU A O 1
ATOM 1890 N N . LEU A 1 120 ? 21.913 50.836 69.392 1.00 13.64 121 LEU A N 1
ATOM 1891 C CA . LEU A 1 120 ? 20.831 50.640 70.346 1.00 14.33 121 LEU A CA 1
ATOM 1892 C C . LEU A 1 120 ? 19.513 50.419 69.624 1.00 16.51 121 LEU A C 1
ATOM 1893 O O . LEU A 1 120 ? 19.393 50.664 68.422 1.00 13.34 121 LEU A O 1
ATOM 1909 N N . ARG A 1 121 ? 18.516 49.978 70.377 1.00 14.63 122 ARG A N 1
ATOM 1910 C CA . ARG A 1 121 ? 17.193 49.726 69.833 1.00 17.21 122 ARG A CA 1
ATOM 1911 C C . ARG A 1 121 ? 16.330 50.986 69.907 1.00 17.25 122 ARG A C 1
ATOM 1912 O O . ARG A 1 121 ? 16.284 51.655 70.934 1.00 12.93 122 ARG A O 1
ATOM 1933 N N . GLY A 1 122 ? 15.642 51.309 68.822 1.00 14.90 123 GLY A N 1
ATOM 1934 C CA . GLY A 1 122 ? 14.700 52.420 68.835 1.00 15.94 123 GLY A CA 1
ATOM 1935 C C . GLY A 1 122 ? 13.298 51.853 68.798 1.00 19.04 123 GLY A C 1
ATOM 1936 O O . GLY A 1 122 ? 13.147 50.632 68.642 1.00 13.76 123 GLY A O 1
ATOM 1940 N N . ASN A 1 123 ? 12.278 52.702 68.942 1.00 14.04 124 ASN A N 1
ATOM 1941 C CA . ASN A 1 123 ? 10.902 52.202 68.967 1.00 14.64 124 ASN A CA 1
ATOM 1942 C C . ASN A 1 123 ? 10.447 51.687 67.599 1.00 14.77 124 ASN A C 1
ATOM 1943 O O . ASN A 1 123 ? 9.454 50.962 67.519 1.00 12.63 124 ASN A O 1
ATOM 1954 N N . HIS A 1 124 ? 11.165 52.043 66.528 1.00 13.30 125 HIS A N 1
ATOM 1955 C CA . HIS A 1 124 ? 10.847 51.513 65.189 1.00 17.17 125 HIS A CA 1
ATOM 1956 C C . HIS A 1 124 ? 11.529 50.170 64.892 1.00 18.41 125 HIS A C 1
ATOM 1957 O O . HIS A 1 124 ? 11.221 49.529 63.897 1.00 16.09 125 HIS A O 1
ATOM 1972 N N . GLU A 1 125 ? 12.449 49.741 65.751 1.00 17.43 126 GLU A N 1
ATOM 1973 C CA . GLU A 1 125 ? 12.997 48.389 65.653 1.00 15.52 126 GLU A CA 1
ATOM 1974 C C . GLU A 1 125 ? 12.071 47.404 66.383 1.00 16.03 126 GLU A C 1
ATOM 1975 O O . GLU A 1 125 ? 12.445 46.773 67.382 1.00 18.15 126 GLU A O 1
ATOM 1987 N N . CYS A 1 126 ? 10.858 47.294 65.852 1.00 15.77 127 CYS A N 1
ATOM 1988 C CA . CYS A 1 126 ? 9.738 46.640 66.516 1.00 17.54 127 CYS A CA 1
ATOM 1989 C C . CYS A 1 126 ? 8.707 46.343 65.437 1.00 21.10 127 CYS A C 1
ATOM 1990 O O . CYS A 1 126 ? 8.262 47.261 64.730 1.00 18.11 127 CYS A O 1
ATOM 1998 N N . ALA A 1 127 ? 8.348 45.075 65.275 1.00 14.94 128 ALA A N 1
ATOM 1999 C CA . ALA A 1 127 ? 7.544 44.658 64.122 1.00 19.31 128 ALA A CA 1
ATOM 2000 C C . ALA A 1 127 ? 6.210 45.397 64.034 1.00 20.27 128 ALA A C 1
ATOM 2001 O O . ALA A 1 127 ? 5.753 45.741 62.940 1.00 23.95 128 ALA A O 1
ATOM 2008 N N . SER A 1 128 ? 5.570 45.655 65.163 1.00 19.99 129 SER A N 1
ATOM 2009 C CA . SER A 1 128 ? 4.249 46.269 65.071 1.00 27.55 129 SER A CA 1
ATOM 2010 C C . SER A 1 128 ? 4.338 47.734 64.633 1.00 26.14 129 SER A C 1
ATOM 2011 O O . SER A 1 128 ? 3.383 48.272 64.108 1.00 25.53 129 SER A O 1
ATOM 2019 N N . ILE A 1 129 ? 5.481 48.381 64.837 1.00 18.63 130 ILE A N 1
ATOM 2020 C CA . ILE A 1 129 ? 5.648 49.739 64.339 1.00 19.60 130 ILE A CA 1
ATOM 2021 C C . ILE A 1 129 ? 6.110 49.731 62.875 1.00 24.32 130 ILE A C 1
ATOM 2022 O O . ILE A 1 129 ? 5.528 50.405 62.018 1.00 22.12 130 ILE A O 1
ATOM 2038 N N . ASN A 1 130 ? 7.150 48.959 62.578 1.00 16.52 131 ASN A N 1
ATOM 2039 C CA . ASN A 1 130 ? 7.749 49.047 61.261 1.00 18.73 131 ASN A CA 1
ATOM 2040 C C . ASN A 1 130 ? 6.927 48.249 60.228 1.00 20.92 131 ASN A C 1
ATOM 2041 O O . ASN A 1 130 ? 7.125 48.383 59.023 1.00 23.82 131 ASN A O 1
ATOM 2052 N N . ARG A 1 131 ? 5.937 47.500 60.709 1.00 17.46 132 ARG A N 1
ATOM 2053 C CA . ARG A 1 131 ? 4.896 46.961 59.834 1.00 16.41 132 ARG A CA 1
ATOM 2054 C C . ARG A 1 131 ? 4.145 48.094 59.133 1.00 22.01 132 ARG A C 1
ATOM 2055 O O . ARG A 1 131 ? 3.717 47.957 57.993 1.00 26.10 132 ARG A O 1
ATOM 2076 N N . ILE A 1 132 ? 3.999 49.212 59.828 1.00 23.27 133 ILE A N 1
ATOM 2077 C CA . ILE A 1 132 ? 3.061 50.267 59.431 1.00 28.92 133 ILE A CA 1
ATOM 2078 C C . ILE A 1 132 ? 3.756 51.438 58.763 1.00 26.56 133 ILE A C 1
ATOM 2079 O O . ILE A 1 132 ? 3.215 52.049 57.852 1.00 23.71 133 ILE A O 1
ATOM 2095 N N . TYR A 1 133 ? 4.959 51.750 59.221 1.00 17.83 134 TYR A N 1
ATOM 2096 C CA . TYR A 1 133 ? 5.623 52.967 58.788 1.00 20.48 134 TYR A CA 1
ATOM 2097 C C . TYR A 1 133 ? 6.660 52.799 57.674 1.00 18.73 134 TYR A C 1
ATOM 2098 O O . TYR A 1 133 ? 7.478 53.700 57.457 1.00 16.88 134 TYR A O 1
ATOM 2116 N N . GLY A 1 134 ? 6.625 51.665 56.967 1.00 24.79 135 GLY A N 1
ATOM 2117 C CA . GLY A 1 134 ? 7.370 51.532 55.718 1.00 23.67 135 GLY A CA 1
ATOM 2118 C C . GLY A 1 134 ? 8.343 50.362 55.558 1.00 21.66 135 GLY A C 1
ATOM 2119 O O . GLY A 1 134 ? 8.599 49.931 54.426 1.00 16.07 135 GLY A O 1
ATOM 2123 N N . PHE A 1 135 ? 8.902 49.840 56.648 1.00 14.00 136 PHE A N 1
ATOM 2124 C CA . PHE A 1 135 ? 9.950 48.823 56.508 1.00 16.68 136 PHE A CA 1
ATOM 2125 C C . PHE A 1 135 ? 9.377 47.518 55.984 1.00 17.10 136 PHE A C 1
ATOM 2126 O O . PHE A 1 135 ? 9.963 46.903 55.104 1.00 18.91 136 PHE A O 1
ATOM 2143 N N . TYR A 1 136 ? 8.232 47.098 56.512 1.00 14.81 137 TYR A N 1
ATOM 2144 C CA . TYR A 1 136 ? 7.555 45.915 55.972 1.00 14.42 137 TYR A CA 1
ATOM 2145 C C . TYR A 1 136 ? 7.312 46.072 54.461 1.00 17.96 137 TYR A C 1
ATOM 2146 O O . TYR A 1 136 ? 7.623 45.177 53.673 1.00 16.98 137 TYR A O 1
ATOM 2164 N N . ASP A 1 137 ? 6.782 47.222 54.054 1.00 16.41 138 ASP A N 1
ATOM 2165 C CA . ASP A 1 137 ? 6.528 47.468 52.635 1.00 20.20 138 ASP A CA 1
ATOM 2166 C C . ASP A 1 137 ? 7.795 47.365 51.799 1.00 25.11 138 ASP A C 1
ATOM 2167 O O . ASP A 1 137 ? 7.784 46.756 50.732 1.00 18.98 138 ASP A O 1
ATOM 2176 N N . GLU A 1 138 ? 8.886 47.951 52.284 1.00 21.11 139 GLU A N 1
ATOM 2177 C CA . GLU A 1 138 ? 10.149 47.937 51.551 1.00 22.19 139 GLU A CA 1
ATOM 2178 C C . GLU A 1 138 ? 10.658 46.485 51.397 1.00 19.76 139 GLU A C 1
ATOM 2179 O O . GLU A 1 138 ? 11.119 46.077 50.315 1.00 18.74 139 GLU A O 1
ATOM 2191 N N . CYS A 1 139 ? 10.592 45.712 52.480 1.00 12.40 140 CYS A N 1
ATOM 2192 C CA . CYS A 1 139 ? 10.967 44.292 52.439 1.00 16.95 140 CYS A CA 1
ATOM 2193 C C . CYS A 1 139 ? 10.094 43.500 51.472 1.00 21.24 140 CYS A C 1
ATOM 2194 O O . CYS A 1 139 ? 10.592 42.675 50.707 1.00 19.71 140 CYS A O 1
ATOM 2202 N N . LYS A 1 140 ? 8.792 43.744 51.509 1.00 20.40 141 LYS A N 1
ATOM 2203 C CA . LYS A 1 140 ? 7.880 42.991 50.653 1.00 21.43 141 LYS A CA 1
ATOM 2204 C C . LYS A 1 140 ? 8.146 43.308 49.177 1.00 23.59 141 LYS A C 1
ATOM 2205 O O . LYS A 1 140 ? 8.078 42.429 48.317 1.00 19.47 141 LYS A O 1
ATOM 2224 N N . ARG A 1 141 ? 8.438 44.570 48.892 1.00 22.64 142 ARG A N 1
ATOM 2225 C CA . ARG A 1 141 ? 8.660 45.013 47.520 1.00 28.24 142 ARG A CA 1
ATOM 2226 C C . ARG A 1 141 ? 9.964 44.439 46.966 1.00 25.58 142 ARG A C 1
ATOM 2227 O O . ARG A 1 141 ? 9.999 43.817 45.890 1.00 21.67 142 ARG A O 1
ATOM 2248 N N . ARG A 1 142 ? 11.032 44.611 47.737 1.00 16.72 143 ARG A N 1
ATOM 2249 C CA . ARG A 1 142 ? 12.374 44.345 47.250 1.00 17.59 143 ARG A CA 1
ATOM 2250 C C . ARG A 1 142 ? 12.886 42.934 47.538 1.00 20.38 143 ARG A C 1
ATOM 2251 O O . ARG A 1 142 ? 13.809 42.455 46.862 1.00 19.38 143 ARG A O 1
ATOM 2272 N N . TYR A 1 143 ? 12.306 42.293 48.549 1.00 17.63 144 TYR A N 1
ATOM 2273 C CA . TYR A 1 143 ? 12.660 40.921 48.920 1.00 15.73 144 TYR A CA 1
ATOM 2274 C C . TYR A 1 143 ? 11.386 40.116 49.150 1.00 20.33 144 TYR A C 1
ATOM 2275 O O . TYR A 1 143 ? 10.626 39.899 48.214 1.00 21.39 144 TYR A O 1
ATOM 2293 N N . ASN A 1 144 ? 11.150 39.670 50.378 1.00 19.75 145 ASN A N 1
ATOM 2294 C CA . ASN A 1 144 ? 9.903 39.000 50.719 1.00 21.25 145 ASN A CA 1
ATOM 2295 C C . ASN A 1 144 ? 9.644 39.194 52.210 1.00 23.40 145 ASN A C 1
ATOM 2296 O O . ASN A 1 144 ? 10.509 39.701 52.922 1.00 20.43 145 ASN A O 1
ATOM 2307 N N . ILE A 1 145 ? 8.466 38.805 52.688 1.00 21.50 146 ILE A N 1
ATOM 2308 C CA A ILE A 1 145 ? 8.051 39.048 54.068 0.33 22.17 146 ILE A CA 1
ATOM 2309 C CA B ILE A 1 145 ? 8.116 39.113 54.074 0.67 21.22 146 ILE A CA 1
ATOM 2310 C C . ILE A 1 145 ? 8.828 38.186 55.046 1.00 19.69 146 ILE A C 1
ATOM 2311 O O . ILE A 1 145 ? 8.922 38.491 56.223 1.00 15.40 146 ILE A O 1
ATOM 2342 N N . LYS A 1 146 ? 9.360 37.080 54.558 1.00 18.82 147 LYS A N 1
ATOM 2343 C CA . LYS A 1 146 ? 10.133 36.204 55.422 1.00 19.75 147 LYS A CA 1
ATOM 2344 C C . LYS A 1 146 ? 11.441 36.899 55.834 1.00 20.03 147 LYS A C 1
ATOM 2345 O O . LYS A 1 146 ? 11.896 36.766 56.969 1.00 16.78 147 LYS A O 1
ATOM 2364 N N . LEU A 1 147 ? 12.026 37.672 54.929 1.00 20.69 148 LEU A N 1
ATOM 2365 C CA . LEU A 1 147 ? 13.220 38.438 55.279 1.00 19.07 148 LEU A CA 1
ATOM 2366 C C . LEU A 1 147 ? 12.864 39.480 56.326 1.00 18.80 148 LEU A C 1
ATOM 2367 O O . LEU A 1 147 ? 13.647 39.755 57.223 1.00 19.95 148 LEU A O 1
ATOM 2383 N N . TRP A 1 148 ? 11.685 40.075 56.207 1.00 15.87 149 TRP A N 1
ATOM 2384 C CA . TRP A 1 148 ? 11.225 41.026 57.213 1.00 15.43 149 TRP A CA 1
ATOM 2385 C C . TRP A 1 148 ? 11.167 40.367 58.599 1.00 19.48 149 TRP A C 1
ATOM 2386 O O . TRP A 1 148 ? 11.549 40.974 59.599 1.00 17.89 149 TRP A O 1
ATOM 2407 N N . LYS A 1 149 ? 10.694 39.128 58.668 1.00 16.63 150 LYS A N 1
ATOM 2408 C CA . LYS A 1 149 ? 10.624 38.445 59.956 1.00 16.05 150 LYS A CA 1
ATOM 2409 C C . LYS A 1 149 ? 12.039 38.157 60.459 1.00 12.98 150 LYS A C 1
ATOM 2410 O O . LYS A 1 149 ? 12.306 38.232 61.647 1.00 11.99 150 LYS A O 1
ATOM 2429 N N . THR A 1 150 ? 12.976 37.882 59.558 1.00 16.26 151 THR A N 1
ATOM 2430 C CA . THR A 1 150 ? 14.371 37.720 59.977 1.00 13.94 151 THR A CA 1
ATOM 2431 C C . THR A 1 150 ? 14.927 39.026 60.581 1.00 17.48 151 THR A C 1
ATOM 2432 O O . THR A 1 150 ? 15.607 39.006 61.609 1.00 12.51 151 THR A O 1
ATOM 2443 N N . PHE A 1 151 ? 14.622 40.165 59.968 1.00 10.79 152 PHE A N 1
ATOM 2444 C CA . PHE A 1 151 ? 15.036 41.442 60.549 1.00 14.21 152 PHE A CA 1
ATOM 2445 C C . PHE A 1 151 ? 14.463 41.607 61.962 1.00 14.41 152 PHE A C 1
ATOM 2446 O O . PHE A 1 151 ? 15.163 42.014 62.884 1.00 14.48 152 PHE A O 1
ATOM 2463 N N . THR A 1 152 ? 13.190 41.270 62.126 1.00 14.14 153 THR A N 1
ATOM 2464 C CA . THR A 1 152 ? 12.521 41.395 63.422 1.00 14.16 153 THR A CA 1
ATOM 2465 C C . THR A 1 152 ? 13.237 40.588 64.494 1.00 14.59 153 THR A C 1
ATOM 2466 O O . THR A 1 152 ? 13.487 41.080 65.609 1.00 14.00 153 THR A O 1
ATOM 2477 N N . ASP A 1 153 ? 13.579 39.346 64.173 1.00 12.01 154 ASP A N 1
ATOM 2478 C CA . ASP A 1 153 ? 14.336 38.516 65.117 1.00 15.12 154 ASP A CA 1
ATOM 2479 C C . ASP A 1 153 ? 15.691 39.136 65.503 1.00 16.99 154 ASP A C 1
ATOM 2480 O O . ASP A 1 153 ? 16.154 38.979 66.629 1.00 17.13 154 ASP A O 1
ATOM 2489 N N . CYS A 1 154 ? 16.312 39.845 64.570 1.00 10.92 155 CYS A N 1
ATOM 2490 C CA . CYS A 1 154 ? 17.574 40.527 64.849 1.00 11.13 155 CYS A CA 1
ATOM 2491 C C . CYS A 1 154 ? 17.327 41.789 65.716 1.00 14.94 155 CYS A C 1
ATOM 2492 O O . CYS A 1 154 ? 17.995 42.001 66.744 1.00 14.28 155 CYS A O 1
ATOM 2500 N N . PHE A 1 155 ? 16.349 42.607 65.324 1.00 9.93 156 PHE A N 1
ATOM 2501 C CA . PHE A 1 155 ? 15.935 43.765 66.139 1.00 11.83 156 PHE A CA 1
ATOM 2502 C C . PHE A 1 155 ? 15.572 43.382 67.579 1.00 12.95 156 PHE A C 1
ATOM 2503 O O . PHE A 1 155 ? 15.813 44.154 68.512 1.00 13.55 156 PHE A O 1
ATOM 2520 N N . ASN A 1 156 ? 14.955 42.215 67.754 1.00 11.00 157 ASN A N 1
ATOM 2521 C CA . ASN A 1 156 ? 14.529 41.775 69.077 1.00 16.94 157 ASN A CA 1
ATOM 2522 C C . ASN A 1 156 ? 15.706 41.509 70.032 1.00 17.43 157 ASN A C 1
ATOM 2523 O O . ASN A 1 156 ? 15.503 41.298 71.225 1.00 13.93 157 ASN A O 1
ATOM 2534 N N . CYS A 1 157 ? 16.929 41.500 69.510 1.00 14.39 158 CYS A N 1
ATOM 2535 C CA . CYS A 1 157 ? 18.107 41.274 70.343 1.00 13.66 158 CYS A CA 1
ATOM 2536 C C . CYS A 1 157 ? 18.974 42.520 70.526 1.00 9.80 158 CYS A C 1
ATOM 2537 O O . CYS A 1 157 ? 20.022 42.456 71.173 1.00 11.55 158 CYS A O 1
ATOM 2545 N N . LEU A 1 158 ? 18.563 43.658 69.983 1.00 7.40 159 LEU A N 1
ATOM 2546 C CA . LEU A 1 158 ? 19.383 44.875 70.133 1.00 11.84 159 LEU A CA 1
ATOM 2547 C C . LEU A 1 158 ? 19.517 45.287 71.618 1.00 11.75 159 LEU A C 1
ATOM 2548 O O . LEU A 1 158 ? 18.566 45.116 72.396 1.00 13.79 159 LEU A O 1
ATOM 2564 N N . PRO A 1 159 ? 20.682 45.844 72.019 1.00 11.25 160 PRO A N 1
ATOM 2565 C CA . PRO A 1 159 ? 20.795 46.355 73.394 1.00 13.51 160 PRO A CA 1
ATOM 2566 C C . PRO A 1 159 ? 19.927 47.589 73.557 1.00 16.17 160 PRO A C 1
ATOM 2567 O O . PRO A 1 159 ? 19.490 48.173 72.563 1.00 11.90 160 PRO A O 1
ATOM 2578 N N . ILE A 1 160 ? 19.678 47.985 74.795 1.00 13.72 161 ILE A N 1
ATOM 2579 C CA . ILE A 1 160 ? 18.628 48.966 75.068 1.00 13.08 161 ILE A CA 1
ATOM 2580 C C . ILE A 1 160 ? 19.211 50.331 75.498 1.00 13.80 161 ILE A C 1
ATOM 2581 O O . ILE A 1 160 ? 18.629 51.368 75.220 1.00 14.94 161 ILE A O 1
ATOM 2597 N N . ALA A 1 161 ? 20.360 50.342 76.160 1.00 11.29 162 ALA A N 1
ATOM 2598 C CA . ALA A 1 161 ? 20.930 51.613 76.619 1.00 12.48 162 ALA A CA 1
ATOM 2599 C C . ALA A 1 161 ? 22.432 51.523 76.704 1.00 16.84 162 ALA A C 1
ATOM 2600 O O . ALA A 1 161 ? 23.006 50.443 76.579 1.00 16.51 162 ALA A O 1
ATOM 2607 N N . ALA A 1 162 ? 23.074 52.661 76.922 1.00 14.55 163 ALA A N 1
ATOM 2608 C CA . ALA A 1 162 ? 24.521 52.691 77.040 1.00 15.59 163 ALA A CA 1
ATOM 2609 C C . ALA A 1 162 ? 24.948 53.799 77.977 1.00 19.52 163 ALA A C 1
ATOM 2610 O O . ALA A 1 162 ? 24.337 54.876 78.017 1.00 22.41 163 ALA A O 1
ATOM 2617 N N . ILE A 1 163 ? 26.003 53.529 78.731 1.00 17.50 164 ILE A N 1
ATOM 2618 C CA . ILE A 1 163 ? 26.628 54.554 79.544 1.00 17.48 164 ILE A CA 1
ATOM 2619 C C . ILE A 1 163 ? 28.052 54.774 79.057 1.00 19.80 164 ILE A C 1
ATOM 2620 O O . ILE A 1 163 ? 28.862 53.841 78.997 1.00 15.37 164 ILE A O 1
ATOM 2636 N N . VAL A 1 164 ? 28.353 56.018 78.705 1.00 15.94 165 VAL A N 1
ATOM 2637 C CA . VAL A 1 164 ? 29.679 56.376 78.230 1.00 21.05 165 VAL A CA 1
ATOM 2638 C C . VAL A 1 164 ? 30.502 56.907 79.405 1.00 22.68 165 VAL A C 1
ATOM 2639 O O . VAL A 1 164 ? 30.129 57.910 80.035 1.00 18.56 165 VAL A O 1
ATOM 2652 N N . ASP A 1 165 ? 31.601 56.220 79.712 1.00 21.55 166 ASP A N 1
ATOM 2653 C CA . ASP A 1 165 ? 32.518 56.630 80.786 1.00 28.14 166 ASP A CA 1
ATOM 2654 C C . ASP A 1 165 ? 31.816 56.980 82.100 1.00 30.40 166 ASP A C 1
ATOM 2655 O O . ASP A 1 165 ? 32.189 57.936 82.781 1.00 26.19 166 ASP A O 1
ATOM 2664 N N . GLU A 1 166 ? 30.802 56.195 82.445 1.00 24.81 167 GLU A N 1
ATOM 2665 C CA . GLU A 1 166 ? 30.025 56.392 83.668 1.00 22.49 167 GLU A CA 1
ATOM 2666 C C . GLU A 1 166 ? 29.446 57.794 83.817 1.00 19.40 167 GLU A C 1
ATOM 2667 O O . GLU A 1 166 ? 29.152 58.216 84.937 1.00 27.56 167 GLU A O 1
ATOM 2679 N N . LYS A 1 167 ? 29.271 58.522 82.718 1.00 23.00 168 LYS A N 1
ATOM 2680 C CA . LYS A 1 167 ? 28.776 59.902 82.823 1.00 24.93 168 LYS A CA 1
ATOM 2681 C C . LYS A 1 167 ? 27.637 60.277 81.875 1.00 24.54 168 LYS A C 1
ATOM 2682 O O . LYS A 1 167 ? 26.849 61.181 82.175 1.00 23.37 168 LYS A O 1
ATOM 2701 N N . ILE A 1 168 ? 27.547 59.613 80.726 1.00 18.73 169 ILE A N 1
ATOM 2702 C CA . ILE A 1 168 ? 26.485 59.933 79.769 1.00 18.30 169 ILE A CA 1
ATOM 2703 C C . ILE A 1 168 ? 25.581 58.715 79.610 1.00 18.49 169 ILE A C 1
ATOM 2704 O O . ILE A 1 168 ? 26.023 57.682 79.128 1.00 19.29 169 ILE A O 1
ATOM 2720 N N . PHE A 1 169 ? 24.331 58.831 80.041 1.00 18.04 170 PHE A N 1
ATOM 2721 C CA . PHE A 1 169 ? 23.358 57.755 79.879 1.00 22.32 170 PHE A CA 1
ATOM 2722 C C . PHE A 1 169 ? 22.658 57.933 78.532 1.00 22.79 170 PHE A C 1
ATOM 2723 O O . PHE A 1 169 ? 22.037 58.971 78.311 1.00 20.08 170 PHE A O 1
ATOM 2740 N N . CYS A 1 170 ? 22.749 56.930 77.650 1.00 15.93 171 CYS A N 1
ATOM 2741 C CA . CYS A 1 170 ? 22.163 57.017 76.303 1.00 15.78 171 CYS A CA 1
ATOM 2742 C C . CYS A 1 170 ? 21.063 55.991 76.098 1.00 19.01 171 CYS A C 1
ATOM 2743 O O . CYS A 1 170 ? 21.238 54.818 76.414 1.00 17.76 171 CYS A O 1
ATOM 2751 N N . CYS A 1 171 ? 19.935 56.424 75.553 1.00 13.09 172 CYS A N 1
ATOM 2752 C CA . CYS A 1 171 ? 18.888 55.484 75.164 1.00 18.15 172 CYS A CA 1
ATOM 2753 C C . CYS A 1 171 ? 18.080 56.187 74.117 1.00 17.27 172 CYS A C 1
ATOM 2754 O O . CYS A 1 171 ? 18.311 57.364 73.866 1.00 21.76 172 CYS A O 1
ATOM 2762 N N . HIS A 1 172 ? 17.123 55.502 73.503 1.00 14.70 173 HIS A N 1
ATOM 2763 C CA . HIS A 1 172 ? 16.422 56.117 72.379 1.00 18.14 173 HIS A CA 1
ATOM 2764 C C . HIS A 1 172 ? 15.345 57.122 72.815 1.00 18.34 173 HIS A C 1
ATOM 2765 O O . HIS A 1 172 ? 15.298 58.248 72.318 1.00 15.73 173 HIS A O 1
ATOM 2779 N N . GLY A 1 173 ? 14.459 56.697 73.710 1.00 18.44 174 GLY A N 1
ATOM 2780 C CA . GLY A 1 173 ? 13.379 57.558 74.171 1.00 21.50 174 GLY A CA 1
ATOM 2781 C C . GLY A 1 173 ? 13.771 58.359 75.402 1.00 24.72 174 GLY A C 1
ATOM 2782 O O . GLY A 1 173 ? 14.149 59.520 75.302 1.00 23.00 174 GLY A O 1
ATOM 2786 N N . GLY A 1 174 ? 13.696 57.743 76.576 1.00 23.71 175 GLY A N 1
ATOM 2787 C CA . GLY A 1 174 ? 14.099 58.436 77.785 1.00 26.55 175 GLY A CA 1
ATOM 2788 C C . GLY A 1 174 ? 13.925 57.637 79.062 1.00 22.06 175 GLY A C 1
ATOM 2789 O O . GLY A 1 174 ? 14.017 56.411 79.067 1.00 21.87 175 GLY A O 1
ATOM 2793 N N . LEU A 1 175 ? 13.666 58.351 80.150 1.00 22.19 176 LEU A N 1
ATOM 2794 C CA . LEU A 1 175 ? 13.603 57.759 81.478 1.00 24.50 176 LEU A CA 1
ATOM 2795 C C . LEU A 1 175 ? 12.273 57.064 81.702 1.00 23.60 176 LEU A C 1
ATOM 2796 O O . LEU A 1 175 ? 11.353 57.185 80.898 1.00 23.41 176 LEU A O 1
ATOM 2812 N N . SER A 1 176 ? 12.180 56.336 82.803 1.00 20.51 177 SER A N 1
ATOM 2813 C CA . SER A 1 176 ? 10.976 55.585 83.121 1.00 19.04 177 SER A CA 1
ATOM 2814 C C . SER A 1 176 ? 10.698 55.731 84.606 1.00 21.48 177 SER A C 1
ATOM 2815 O O . SER A 1 176 ? 11.630 55.732 85.402 1.00 22.86 177 SER A O 1
ATOM 2823 N N . PRO A 1 177 ? 9.420 55.844 84.994 1.00 24.96 178 PRO A N 1
ATOM 2824 C CA . PRO A 1 177 ? 9.174 55.908 86.442 1.00 26.83 178 PRO A CA 1
ATOM 2825 C C . PRO A 1 177 ? 9.575 54.604 87.122 1.00 27.47 178 PRO A C 1
ATOM 2826 O O . PRO A 1 177 ? 9.736 54.576 88.336 1.00 29.35 178 PRO A O 1
ATOM 2837 N N . ASP A 1 178 ? 9.759 53.546 86.335 1.00 22.54 179 ASP A N 1
ATOM 2838 C CA . ASP A 1 178 ? 10.176 52.252 86.869 1.00 26.10 179 ASP A CA 1
ATOM 2839 C C . ASP A 1 178 ? 11.696 52.116 86.953 1.00 25.83 179 ASP A C 1
ATOM 2840 O O . ASP A 1 178 ? 12.193 51.114 87.456 1.00 25.45 179 ASP A O 1
ATOM 2849 N N . LEU A 1 179 ? 12.443 53.102 86.461 1.00 21.41 180 LEU A N 1
ATOM 2850 C CA . LEU A 1 179 ? 13.894 52.953 86.449 1.00 21.57 180 LEU A CA 1
ATOM 2851 C C . LEU A 1 179 ? 14.494 53.457 87.744 1.00 24.02 180 LEU A C 1
ATOM 2852 O O . LEU A 1 179 ? 14.773 54.640 87.876 1.00 22.95 180 LEU A O 1
ATOM 2868 N N . GLN A 1 180 ? 14.714 52.539 88.686 1.00 21.18 181 GLN A N 1
ATOM 2869 C CA . GLN A 1 180 ? 15.289 52.891 89.980 1.00 21.35 181 GLN A CA 1
ATOM 2870 C C . GLN A 1 180 ? 16.767 52.518 90.090 1.00 28.50 181 GLN A C 1
ATOM 2871 O O . GLN A 1 180 ? 17.526 53.218 90.755 1.00 22.63 181 GLN A O 1
ATOM 2885 N N . SER A 1 181 ? 17.182 51.430 89.442 1.00 29.44 182 SER A N 1
ATOM 2886 C CA . SER A 1 181 ? 18.601 51.076 89.409 1.00 25.46 182 SER A CA 1
ATOM 2887 C C . SER A 1 181 ? 19.026 50.587 88.026 1.00 21.79 182 SER A C 1
ATOM 2888 O O . SER A 1 181 ? 18.239 49.983 87.297 1.00 18.85 182 SER A O 1
ATOM 2896 N N . MET A 1 182 ? 20.279 50.848 87.671 1.00 18.51 183 MET A N 1
ATOM 2897 C CA . MET A 1 182 ? 20.805 50.417 86.383 1.00 19.55 183 MET A CA 1
ATOM 2898 C C . MET A 1 182 ? 20.696 48.908 86.223 1.00 19.23 183 MET A C 1
ATOM 2899 O O . MET A 1 182 ? 20.513 48.425 85.111 1.00 17.29 183 MET A O 1
ATOM 2913 N N . GLU A 1 183 ? 20.811 48.173 87.330 1.00 12.93 184 GLU A N 1
ATOM 2914 C CA . GLU A 1 183 ? 20.759 46.712 87.297 1.00 16.72 184 GLU A CA 1
ATOM 2915 C C . GLU A 1 183 ? 19.434 46.232 86.694 1.00 19.87 184 GLU A C 1
ATOM 2916 O O . GLU A 1 183 ? 19.391 45.184 86.072 1.00 18.91 184 GLU A O 1
ATOM 2928 N N . GLN A 1 184 ? 18.352 46.988 86.890 1.00 16.30 185 GLN A N 1
ATOM 2929 C CA . GLN A 1 184 ? 17.066 46.619 86.300 1.00 16.89 185 GLN A CA 1
ATOM 2930 C C . GLN A 1 184 ? 17.122 46.484 84.777 1.00 17.38 185 GLN A C 1
ATOM 2931 O O . GLN A 1 184 ? 16.505 45.580 84.225 1.00 19.37 185 GLN A O 1
ATOM 2945 N N . ILE A 1 185 ? 17.810 47.400 84.100 1.00 13.64 186 ILE A N 1
ATOM 2946 C CA . ILE A 1 185 ? 18.006 47.277 82.646 1.00 14.93 186 ILE A CA 1
ATOM 2947 C C . ILE A 1 185 ? 18.702 45.948 82.326 1.00 13.23 186 ILE A C 1
ATOM 2948 O O . ILE A 1 185 ? 18.371 45.261 81.354 1.00 14.32 186 ILE A O 1
ATOM 2964 N N . ARG A 1 186 ? 19.638 45.553 83.172 1.00 12.83 187 ARG A N 1
ATOM 2965 C CA . ARG A 1 186 ? 20.377 44.312 82.935 1.00 20.16 187 ARG A CA 1
ATOM 2966 C C . ARG A 1 186 ? 19.491 43.070 83.108 1.00 21.68 187 ARG A C 1
ATOM 2967 O O . ARG A 1 186 ? 19.829 41.986 82.632 1.00 16.12 187 ARG A O 1
ATOM 2988 N N . ARG A 1 187 ? 18.363 43.217 83.795 1.00 17.02 188 ARG A N 1
ATOM 2989 C CA . ARG A 1 187 ? 17.456 42.084 83.992 1.00 12.84 188 ARG A CA 1
ATOM 2990 C C . ARG A 1 187 ? 16.561 41.830 82.767 1.00 15.66 188 ARG A C 1
ATOM 2991 O O . ARG A 1 187 ? 15.956 40.763 82.637 1.00 18.57 188 ARG A O 1
ATOM 3012 N N . ILE A 1 188 ? 16.487 42.801 81.862 1.00 15.67 189 ILE A N 1
ATOM 3013 C CA . ILE A 1 188 ? 15.656 42.655 80.665 1.00 12.66 189 ILE A CA 1
ATOM 3014 C C . ILE A 1 188 ? 16.173 41.467 79.838 1.00 17.08 189 ILE A C 1
ATOM 3015 O O . ILE A 1 188 ? 17.365 41.351 79.618 1.00 19.25 189 ILE A O 1
ATOM 3031 N N . MET A 1 189 ? 15.279 40.574 79.417 1.00 14.44 190 MET A N 1
ATOM 3032 C CA . MET A 1 189 ? 15.675 39.350 78.716 1.00 15.12 190 MET A CA 1
ATOM 3033 C C . MET A 1 189 ? 15.499 39.494 77.203 1.00 12.08 190 MET A C 1
ATOM 3034 O O . MET A 1 189 ? 14.529 40.085 76.742 1.00 12.87 190 MET A O 1
ATOM 3048 N N . ARG A 1 190 ? 16.439 38.938 76.447 1.00 13.74 191 ARG A N 1
ATOM 3049 C CA . ARG A 1 190 ? 16.384 38.950 74.989 1.00 19.78 191 ARG A CA 1
ATOM 3050 C C . ARG A 1 190 ? 16.413 37.507 74.474 1.00 18.78 191 ARG A C 1
ATOM 3051 O O . ARG A 1 190 ? 16.985 36.639 75.118 1.00 13.85 191 ARG A O 1
ATOM 3072 N N . PRO A 1 191 ? 15.808 37.244 73.310 1.00 15.86 192 PRO A N 1
ATOM 3073 C CA . PRO A 1 191 ? 15.127 38.193 72.426 1.00 14.46 192 PRO A CA 1
ATOM 3074 C C . PRO A 1 191 ? 13.806 38.639 73.027 1.00 16.16 192 PRO A C 1
ATOM 3075 O O . PRO A 1 191 ? 13.205 37.901 73.804 1.00 12.02 192 PRO A O 1
ATOM 3086 N N . THR A 1 192 ? 13.357 39.832 72.663 1.00 18.10 193 THR A N 1
ATOM 3087 C CA . THR A 1 192 ? 12.122 40.367 73.191 1.00 14.87 193 THR A CA 1
ATOM 3088 C C . THR A 1 192 ? 11.492 41.323 72.199 1.00 16.90 193 THR A C 1
ATOM 3089 O O . THR A 1 192 ? 12.187 41.982 71.412 1.00 15.16 193 THR A O 1
ATOM 3100 N N . ASP A 1 193 ? 10.168 41.369 72.220 1.00 10.82 194 ASP A N 1
ATOM 3101 C CA . ASP A 1 193 ? 9.446 42.435 71.547 1.00 16.31 194 ASP A CA 1
ATOM 3102 C C . ASP A 1 193 ? 9.352 43.605 72.532 1.00 18.34 194 ASP A C 1
ATOM 3103 O O . ASP A 1 193 ? 9.718 43.468 73.709 1.00 17.29 194 ASP A O 1
ATOM 3112 N N . VAL A 1 194 ? 8.892 44.755 72.063 1.00 15.14 195 VAL A N 1
ATOM 3113 C CA . VAL A 1 194 ? 8.703 45.907 72.946 1.00 17.35 195 VAL A CA 1
ATOM 3114 C C . VAL A 1 194 ? 7.318 45.828 73.607 1.00 21.72 195 VAL A C 1
ATOM 3115 O O . VAL A 1 194 ? 6.306 45.906 72.924 1.00 21.17 195 VAL A O 1
ATOM 3128 N N . PRO A 1 195 ? 7.265 45.667 74.940 1.00 19.87 196 PRO A N 1
ATOM 3129 C CA . PRO A 1 195 ? 5.952 45.587 75.601 1.00 18.37 196 PRO A CA 1
ATOM 3130 C C . PRO A 1 195 ? 5.227 46.919 75.490 1.00 20.33 196 PRO A C 1
ATOM 3131 O O . PRO A 1 195 ? 5.870 47.925 75.164 1.00 22.63 196 PRO A O 1
ATOM 3142 N N . ASP A 1 196 ? 3.926 46.944 75.757 1.00 19.45 197 ASP A N 1
ATOM 3143 C CA . ASP A 1 196 ? 3.167 48.187 75.610 1.00 30.15 197 ASP A CA 1
ATOM 3144 C C . ASP A 1 196 ? 3.238 49.076 76.857 1.00 23.21 197 ASP A C 1
ATOM 3145 O O . ASP A 1 196 ? 2.694 50.179 76.869 1.00 24.68 197 ASP A O 1
ATOM 3154 N N . GLN A 1 197 ? 3.924 48.605 77.895 1.00 22.20 198 GLN A N 1
ATOM 3155 C CA . GLN A 1 197 ? 4.162 49.425 79.080 1.00 23.47 198 GLN A CA 1
ATOM 3156 C C . GLN A 1 197 ? 5.379 48.918 79.843 1.00 20.13 198 GLN A C 1
ATOM 3157 O O . GLN A 1 197 ? 5.888 47.841 79.545 1.00 16.45 198 GLN A O 1
ATOM 3171 N N . GLY A 1 198 ? 5.849 49.701 80.812 1.00 21.70 199 GLY A N 1
ATOM 3172 C CA . GLY A 1 198 ? 6.951 49.283 81.665 1.00 20.37 199 GLY A CA 1
ATOM 3173 C C . GLY A 1 198 ? 8.306 49.850 81.262 1.00 23.38 199 GLY A C 1
ATOM 3174 O O . GLY A 1 198 ? 8.423 50.655 80.330 1.00 19.93 199 GLY A O 1
ATOM 3178 N N . LEU A 1 199 ? 9.336 49.403 81.973 1.00 20.12 200 LEU A N 1
ATOM 3179 C CA . LEU A 1 199 ? 10.677 49.938 81.834 1.00 22.85 200 LEU A CA 1
ATOM 3180 C C . LEU A 1 199 ? 11.189 49.874 80.386 1.00 19.39 200 LEU A C 1
ATOM 3181 O O . LEU A 1 199 ? 11.736 50.846 79.875 1.00 15.57 200 LEU A O 1
ATOM 3197 N N . LEU A 1 200 ? 11.031 48.735 79.728 1.00 15.19 201 LEU A N 1
ATOM 3198 C CA . LEU A 1 200 ? 11.574 48.581 78.380 1.00 15.52 201 LEU A CA 1
ATOM 3199 C C . LEU A 1 200 ? 10.827 49.500 77.417 1.00 14.98 201 LEU A C 1
ATOM 3200 O O . LEU A 1 200 ? 11.435 50.193 76.616 1.00 15.03 201 LEU A O 1
ATOM 3216 N N . CYS A 1 201 ? 9.506 49.504 77.500 1.00 19.53 202 CYS A N 1
ATOM 3217 C CA . CYS A 1 201 ? 8.699 50.413 76.699 1.00 21.62 202 CYS A CA 1
ATOM 3218 C C . CYS A 1 201 ? 9.188 51.853 76.863 1.00 15.95 202 CYS A C 1
ATOM 3219 O O . CYS A 1 201 ? 9.467 52.543 75.880 1.00 18.22 202 CYS A O 1
ATOM 3227 N N . ASP A 1 202 ? 9.298 52.300 78.109 1.00 15.54 203 ASP A N 1
ATOM 3228 C CA . ASP A 1 202 ? 9.647 53.691 78.403 1.00 17.39 203 ASP A CA 1
ATOM 3229 C C . ASP A 1 202 ? 11.012 54.097 77.860 1.00 18.88 203 ASP A C 1
ATOM 3230 O O . ASP A 1 202 ? 11.172 55.185 77.303 1.00 14.31 203 ASP A O 1
ATOM 3239 N N . LEU A 1 203 ? 12.009 53.240 78.040 1.00 16.48 204 LEU A N 1
ATOM 3240 C CA . LEU A 1 203 ? 13.343 53.540 77.527 1.00 16.62 204 LEU A CA 1
ATOM 3241 C C . LEU A 1 203 ? 13.332 53.812 76.022 1.00 18.35 204 LEU A C 1
ATOM 3242 O O . LEU A 1 203 ? 14.171 54.556 75.521 1.00 20.22 204 LEU A O 1
ATOM 3258 N N . LEU A 1 204 ? 12.367 53.231 75.311 1.00 13.50 205 LEU A N 1
ATOM 3259 C CA . LEU A 1 204 ? 12.261 53.423 73.866 1.00 12.84 205 LEU A CA 1
ATOM 3260 C C . LEU A 1 204 ? 11.243 54.487 73.450 1.00 20.77 205 LEU A C 1
ATOM 3261 O O . LEU A 1 204 ? 11.278 54.958 72.308 1.00 19.02 205 LEU A O 1
ATOM 3277 N N . TRP A 1 205 ? 10.331 54.860 74.355 1.00 15.51 206 TRP A N 1
ATOM 3278 C CA . TRP A 1 205 ? 9.186 55.687 73.969 1.00 17.65 206 TRP A CA 1
ATOM 3279 C C . TRP A 1 205 ? 9.010 57.034 74.700 1.00 23.22 206 TRP A C 1
ATOM 3280 O O . TRP A 1 205 ? 8.325 57.909 74.176 1.00 20.92 206 TRP A O 1
ATOM 3301 N N . SER A 1 206 ? 9.570 57.199 75.900 1.00 18.98 207 SER A N 1
ATOM 3302 C CA . SER A 1 206 ? 9.306 58.411 76.694 1.00 21.14 207 SER A CA 1
ATOM 3303 C C . SER A 1 206 ? 9.942 59.680 76.087 1.00 22.97 207 SER A C 1
ATOM 3304 O O . SER A 1 206 ? 10.883 59.581 75.296 1.00 19.54 207 SER A O 1
ATOM 3312 N N . ASP A 1 207 ? 9.394 60.854 76.434 1.00 18.69 208 ASP A N 1
ATOM 3313 C CA . ASP A 1 207 ? 9.892 62.162 75.966 1.00 20.21 208 ASP A CA 1
ATOM 3314 C C . ASP A 1 207 ? 10.050 63.157 77.126 1.00 25.08 208 ASP A C 1
ATOM 3315 O O . ASP A 1 207 ? 9.252 63.161 78.051 1.00 24.20 208 ASP A O 1
ATOM 3324 N N . PRO A 1 208 ? 11.050 64.045 77.051 1.00 20.79 209 PRO A N 1
ATOM 3325 C CA . PRO A 1 208 ? 11.058 65.144 78.016 1.00 20.72 209 PRO A CA 1
ATOM 3326 C C . PRO A 1 208 ? 9.948 66.147 77.686 1.00 26.26 209 PRO A C 1
ATOM 3327 O O . PRO A 1 208 ? 9.503 66.195 76.538 1.00 25.55 209 PRO A O 1
ATOM 3338 N N . ASP A 1 209 ? 9.501 66.920 78.677 1.00 36.11 210 ASP A N 1
ATOM 3339 C CA . ASP A 1 209 ? 8.452 67.929 78.475 1.00 34.21 210 ASP A CA 1
ATOM 3340 C C . ASP A 1 209 ? 8.649 69.109 79.436 1.00 34.51 210 ASP A C 1
ATOM 3341 O O . ASP A 1 209 ? 8.683 68.921 80.648 1.00 31.90 210 ASP A O 1
ATOM 3350 N N . LYS A 1 210 ? 8.771 70.318 78.892 1.00 35.25 211 LYS A N 1
ATOM 3351 C CA . LYS A 1 210 ? 9.029 71.517 79.697 1.00 45.35 211 LYS A CA 1
ATOM 3352 C C . LYS A 1 210 ? 7.899 71.884 80.654 1.00 40.37 211 LYS A C 1
ATOM 3353 O O . LYS A 1 210 ? 8.139 72.544 81.660 1.00 45.86 211 LYS A O 1
ATOM 3372 N N . ASP A 1 211 ? 6.677 71.459 80.342 1.00 36.93 212 ASP A N 1
ATOM 3373 C CA . ASP A 1 211 ? 5.489 71.898 81.079 1.00 47.57 212 ASP A CA 1
ATOM 3374 C C . ASP A 1 211 ? 5.003 70.900 82.128 1.00 50.06 212 ASP A C 1
ATOM 3375 O O . ASP A 1 211 ? 3.947 71.092 82.732 1.00 49.47 212 ASP A O 1
ATOM 3384 N N . VAL A 1 212 ? 5.768 69.838 82.344 1.00 40.33 213 VAL A N 1
ATOM 3385 C CA . VAL A 1 212 ? 5.385 68.819 83.307 1.00 45.03 213 VAL A CA 1
ATOM 3386 C C . VAL A 1 212 ? 6.344 68.830 84.483 1.00 48.86 213 VAL A C 1
ATOM 3387 O O . VAL A 1 212 ? 7.567 68.820 84.309 1.00 44.40 213 VAL A O 1
ATOM 3400 N N . GLN A 1 213 ? 5.789 68.867 85.686 1.00 54.55 214 GLN A N 1
ATOM 3401 C CA . GLN A 1 213 ? 6.580 68.636 86.880 1.00 64.68 214 GLN A CA 1
ATOM 3402 C C . GLN A 1 213 ? 6.396 67.167 87.236 1.00 61.24 214 GLN A C 1
ATOM 3403 O O . GLN A 1 213 ? 5.286 66.730 87.548 1.00 60.87 214 GLN A O 1
ATOM 3417 N N . GLY A 1 214 ? 7.478 66.399 87.157 1.00 44.65 215 GLY A N 1
ATOM 3418 C CA . GLY A 1 214 ? 7.416 64.974 87.424 1.00 38.80 215 GLY A CA 1
ATOM 3419 C C . GLY A 1 214 ? 7.089 64.199 86.164 1.00 33.01 215 GLY A C 1
ATOM 3420 O O . GLY A 1 214 ? 7.718 64.398 85.126 1.00 31.98 215 GLY A O 1
ATOM 3424 N N . TRP A 1 215 ? 6.094 63.325 86.254 1.00 30.56 216 TRP A N 1
ATOM 3425 C CA . TRP A 1 215 ? 5.714 62.470 85.138 1.00 30.95 216 TRP A CA 1
ATOM 3426 C C . TRP A 1 215 ? 4.340 62.868 84.616 1.00 35.63 216 TRP A C 1
ATOM 3427 O O . TRP A 1 215 ? 3.424 63.131 85.396 1.00 43.45 216 TRP A O 1
ATOM 3448 N N . GLY A 1 216 ? 4.202 62.917 83.295 1.00 34.81 217 GLY A N 1
ATOM 3449 C CA . GLY A 1 216 ? 2.944 63.283 82.671 1.00 37.89 217 GLY A CA 1
ATOM 3450 C C . GLY A 1 216 ? 2.510 62.296 81.604 1.00 39.83 217 GLY A C 1
ATOM 3451 O O . GLY A 1 216 ? 3.212 61.324 81.306 1.00 31.16 217 GLY A O 1
ATOM 3455 N N . GLU A 1 217 ? 1.337 62.538 81.035 1.00 36.55 218 GLU A N 1
ATOM 3456 C CA . GLU A 1 217 ? 0.841 61.706 79.955 1.00 41.67 218 GLU A CA 1
ATOM 3457 C C . GLU A 1 217 ? 1.521 62.093 78.653 1.00 34.48 218 GLU A C 1
ATOM 3458 O O . GLU A 1 217 ? 1.908 63.245 78.452 1.00 39.24 218 GLU A O 1
ATOM 3470 N N . ASN A 1 218 ? 1.660 61.121 77.767 1.00 32.60 219 ASN A N 1
ATOM 3471 C CA . ASN A 1 218 ? 2.359 61.335 76.516 1.00 30.21 219 ASN A CA 1
ATOM 3472 C C . ASN A 1 218 ? 1.330 61.321 75.409 1.00 27.13 219 ASN A C 1
ATOM 3473 O O . ASN A 1 218 ? 0.548 60.381 75.312 1.00 28.70 219 ASN A O 1
ATOM 3484 N N . ASP A 1 219 ? 1.309 62.377 74.598 1.00 25.17 220 ASP A N 1
ATOM 3485 C CA . ASP A 1 219 ? 0.352 62.480 73.500 1.00 33.42 220 ASP A CA 1
ATOM 3486 C C . ASP A 1 219 ? 0.532 61.355 72.488 1.00 35.96 220 ASP A C 1
ATOM 3487 O O . ASP A 1 219 ? -0.352 61.112 71.670 1.00 34.51 220 ASP A O 1
ATOM 3496 N N . ARG A 1 220 ? 1.682 60.685 72.516 1.00 30.79 221 ARG A N 1
ATOM 3497 C CA . ARG A 1 220 ? 1.883 59.532 71.638 1.00 28.80 221 ARG A CA 1
ATOM 3498 C C . ARG A 1 220 ? 0.849 58.450 71.925 1.00 30.93 221 ARG A C 1
ATOM 3499 O O . ARG A 1 220 ? 0.533 57.647 71.052 1.00 34.87 221 ARG A O 1
ATOM 3520 N N . GLY A 1 221 ? 0.323 58.432 73.149 1.00 27.94 222 GLY A N 1
ATOM 3521 C CA . GLY A 1 221 ? -0.593 57.382 73.576 1.00 33.18 222 GLY A CA 1
ATOM 3522 C C . GLY A 1 221 ? 0.136 56.158 74.130 1.00 34.11 222 GLY A C 1
ATOM 3523 O O . GLY A 1 221 ? -0.437 55.076 74.247 1.00 31.98 222 GLY A O 1
ATOM 3527 N N . VAL A 1 222 ? 1.411 56.325 74.459 1.00 28.82 223 VAL A N 1
ATOM 3528 C CA . VAL A 1 222 ? 2.177 55.267 75.111 1.00 25.74 223 VAL A CA 1
ATOM 3529 C C . VAL A 1 222 ? 3.272 55.888 75.966 1.00 22.42 223 VAL A C 1
ATOM 3530 O O . VAL A 1 222 ? 3.805 56.956 75.639 1.00 22.94 223 VAL A O 1
ATOM 3543 N N . SER A 1 223 ? 3.623 55.201 77.046 1.00 17.19 224 SER A N 1
ATOM 3544 C CA . SER A 1 223 ? 4.685 55.673 77.925 1.00 21.78 224 SER A CA 1
ATOM 3545 C C . SER A 1 223 ? 4.329 57.039 78.532 1.00 25.45 224 SER A C 1
ATOM 3546 O O . SER A 1 223 ? 3.160 57.375 78.671 1.00 24.95 224 SER A O 1
ATOM 3554 N N . PHE A 1 224 ? 5.348 57.835 78.838 1.00 25.40 225 PHE A N 1
ATOM 3555 C CA . PHE A 1 224 ? 5.177 59.036 79.646 1.00 26.46 225 PHE A CA 1
ATOM 3556 C C . PHE A 1 224 ? 5.995 60.184 79.091 1.00 28.28 225 PHE A C 1
ATOM 3557 O O . PHE A 1 224 ? 6.791 60.012 78.159 1.00 24.41 225 PHE A O 1
ATOM 3574 N N . THR A 1 225 ? 5.784 61.359 79.674 1.00 23.25 226 THR A N 1
ATOM 3575 C CA . THR A 1 225 ? 6.698 62.470 79.518 1.00 24.09 226 THR A CA 1
ATOM 3576 C C . THR A 1 225 ? 7.314 62.709 80.885 1.00 23.57 226 THR A C 1
ATOM 3577 O O . THR A 1 225 ? 6.745 62.301 81.891 1.00 24.46 226 THR A O 1
ATOM 3588 N N . PHE A 1 226 ? 8.468 63.365 80.932 1.00 22.14 227 PHE A N 1
ATOM 3589 C CA . PHE A 1 226 ? 9.130 63.622 82.212 1.00 29.35 227 PHE A CA 1
ATOM 3590 C C . PHE A 1 226 ? 9.746 65.012 82.222 1.00 30.67 227 PHE A C 1
ATOM 3591 O O . PHE A 1 226 ? 10.207 65.499 81.193 1.00 25.38 227 PHE A O 1
ATOM 3608 N N . GLY A 1 227 ? 9.747 65.648 83.392 1.00 30.29 228 GLY A N 1
ATOM 3609 C CA . GLY A 1 227 ? 10.190 67.027 83.509 1.00 32.29 228 GLY A CA 1
ATOM 3610 C C . GLY A 1 227 ? 11.647 67.209 83.887 1.00 31.06 228 GLY A C 1
ATOM 3611 O O . GLY A 1 227 ? 12.373 66.238 84.131 1.00 25.52 228 GLY A O 1
ATOM 3615 N N . ALA A 1 228 ? 12.068 68.471 83.948 1.00 29.41 229 ALA A N 1
ATOM 3616 C CA . ALA A 1 228 ? 13.448 68.816 84.271 1.00 33.88 229 ALA A CA 1
ATOM 3617 C C . ALA A 1 228 ? 13.853 68.291 85.647 1.00 38.21 229 ALA A C 1
ATOM 3618 O O . ALA A 1 228 ? 14.988 67.871 85.851 1.00 34.51 229 ALA A O 1
ATOM 3625 N N . GLU A 1 229 ? 12.927 68.311 86.594 1.00 32.12 230 GLU A N 1
ATOM 3626 C CA . GLU A 1 229 ? 13.249 67.870 87.939 1.00 35.10 230 GLU A CA 1
ATOM 3627 C C . GLU A 1 229 ? 13.565 66.371 87.949 1.00 29.16 230 GLU A C 1
ATOM 3628 O O . GLU A 1 229 ? 14.453 65.920 88.675 1.00 28.38 230 GLU A O 1
ATOM 3640 N N . VAL A 1 230 ? 12.838 65.601 87.145 1.00 34.25 231 VAL A N 1
ATOM 3641 C CA . VAL A 1 230 ? 13.101 64.171 87.028 1.00 26.71 231 VAL A CA 1
ATOM 3642 C C . VAL A 1 230 ? 14.514 63.961 86.514 1.00 23.96 231 VAL A C 1
ATOM 3643 O O . VAL A 1 230 ? 15.270 63.164 87.064 1.00 24.17 231 VAL A O 1
ATOM 3656 N N . VAL A 1 231 ? 14.877 64.698 85.470 1.00 27.60 232 VAL A N 1
ATOM 3657 C CA . VAL A 1 231 ? 16.203 64.567 84.895 1.00 23.73 232 VAL A CA 1
ATOM 3658 C C . VAL A 1 231 ? 17.259 64.894 85.948 1.00 27.83 232 VAL A C 1
ATOM 3659 O O . VAL A 1 231 ? 18.252 64.180 86.073 1.00 26.95 232 VAL A O 1
ATOM 3672 N N . ALA A 1 232 ? 17.036 65.955 86.721 1.00 26.90 233 ALA A N 1
ATOM 3673 C CA . ALA A 1 232 ? 18.020 66.379 87.722 1.00 26.07 233 ALA A CA 1
ATOM 3674 C C . ALA A 1 232 ? 18.213 65.345 88.837 1.00 22.97 233 ALA A C 1
ATOM 3675 O O . ALA A 1 232 ? 19.350 65.003 89.180 1.00 25.47 233 ALA A O 1
ATOM 3682 N N . LYS A 1 233 ? 17.116 64.844 89.406 1.00 19.58 234 LYS A N 1
ATOM 3683 C CA . LYS A 1 233 ? 17.221 63.862 90.485 1.00 24.79 234 LYS A CA 1
ATOM 3684 C C . LYS A 1 233 ? 17.857 62.561 89.982 1.00 28.28 234 LYS A C 1
ATOM 3685 O O . LYS A 1 233 ? 18.568 61.878 90.714 1.00 29.35 234 LYS A O 1
ATOM 3704 N N . PHE A 1 234 ? 17.597 62.232 88.723 1.00 31.84 235 PHE A N 1
ATOM 3705 C CA . PHE A 1 234 ? 18.162 61.038 88.121 1.00 26.62 235 PHE A CA 1
ATOM 3706 C C . PHE A 1 234 ? 19.676 61.172 87.989 1.00 23.47 235 PHE A C 1
ATOM 3707 O O . PHE A 1 234 ? 20.429 60.303 88.436 1.00 23.85 235 PHE A O 1
ATOM 3724 N N . LEU A 1 235 ? 20.124 62.261 87.380 1.00 24.68 236 LEU A N 1
ATOM 3725 C CA . LEU A 1 235 ? 21.554 62.489 87.216 1.00 26.14 236 LEU A CA 1
ATOM 3726 C C . LEU A 1 235 ? 22.242 62.496 88.579 1.00 28.75 236 LEU A C 1
ATOM 3727 O O . LEU A 1 235 ? 23.274 61.847 88.761 1.00 26.04 236 LEU A O 1
ATOM 3743 N N . HIS A 1 236 ? 21.660 63.203 89.546 1.00 24.09 237 HIS A N 1
ATOM 3744 C CA . HIS A 1 236 ? 22.249 63.254 90.883 1.00 31.05 237 HIS A CA 1
ATOM 3745 C C . HIS A 1 236 ? 22.358 61.870 91.528 1.00 29.95 237 HIS A C 1
ATOM 3746 O O . HIS A 1 236 ? 23.419 61.493 92.022 1.00 30.91 237 HIS A O 1
ATOM 3761 N N . LYS A 1 237 ? 21.260 61.120 91.526 1.00 25.45 238 LYS A N 1
ATOM 3762 C CA . LYS A 1 237 ? 21.238 59.789 92.135 1.00 27.53 238 LYS A CA 1
ATOM 3763 C C . LYS A 1 237 ? 22.304 58.835 91.561 1.00 28.66 238 LYS A C 1
ATOM 3764 O O . LYS A 1 237 ? 22.947 58.096 92.312 1.00 30.67 238 LYS A O 1
ATOM 3783 N N . HIS A 1 238 ? 22.488 58.852 90.240 1.00 24.88 239 HIS A N 1
ATOM 3784 C CA . HIS A 1 238 ? 23.399 57.916 89.579 1.00 20.34 239 HIS A CA 1
ATOM 3785 C C . HIS A 1 238 ? 24.758 58.523 89.235 1.00 24.40 239 HIS A C 1
ATOM 3786 O O . HIS A 1 238 ? 25.556 57.889 88.562 1.00 24.83 239 HIS A O 1
ATOM 3801 N N . ASP A 1 239 ? 25.022 59.740 89.697 1.00 28.33 240 ASP A N 1
ATOM 3802 C CA . ASP A 1 239 ? 26.323 60.380 89.476 1.00 29.25 240 ASP A CA 1
ATOM 3803 C C . ASP A 1 239 ? 26.653 60.471 87.988 1.00 29.38 240 ASP A C 1
ATOM 3804 O O . ASP A 1 239 ? 27.772 60.164 87.568 1.00 23.59 240 ASP A O 1
ATOM 3813 N N . LEU A 1 240 ? 25.659 60.881 87.202 1.00 26.71 241 LEU A N 1
ATOM 3814 C CA . LEU A 1 240 ? 25.805 61.080 85.760 1.00 26.19 241 LEU A CA 1
ATOM 3815 C C . LEU A 1 240 ? 25.775 62.566 85.461 1.00 26.02 241 LEU A C 1
ATOM 3816 O O . LEU A 1 240 ? 25.307 63.351 86.285 1.00 21.15 241 LEU A O 1
ATOM 3832 N N . ASP A 1 241 ? 26.249 62.947 84.277 1.00 23.08 242 ASP A N 1
ATOM 3833 C CA . ASP A 1 241 ? 26.298 64.354 83.880 1.00 22.71 242 ASP A CA 1
ATOM 3834 C C . ASP A 1 241 ? 25.293 64.692 82.774 1.00 27.26 242 ASP A C 1
ATOM 3835 O O . ASP A 1 241 ? 24.932 65.851 82.591 1.00 23.96 242 ASP A O 1
ATOM 3844 N N . LEU A 1 242 ? 24.870 63.694 82.005 1.00 28.03 243 LEU A N 1
ATOM 3845 C CA . LEU A 1 242 ? 24.081 63.970 80.808 1.00 25.01 243 LEU A CA 1
ATOM 3846 C C . LEU A 1 242 ? 23.250 62.775 80.354 1.00 21.94 243 LEU A C 1
ATOM 3847 O O . LEU A 1 242 ? 23.736 61.640 80.326 1.00 23.93 243 LEU A O 1
ATOM 3863 N N . ILE A 1 243 ? 21.999 63.047 79.995 1.00 19.07 244 ILE A N 1
ATOM 3864 C CA . ILE A 1 243 ? 21.187 62.087 79.250 1.00 20.03 244 ILE A CA 1
ATOM 3865 C C . ILE A 1 243 ? 21.240 62.442 77.764 1.00 20.92 244 ILE A C 1
ATOM 3866 O O . ILE A 1 243 ? 21.032 63.588 77.386 1.00 21.71 244 ILE A O 1
ATOM 3882 N N . CYS A 1 244 ? 21.522 61.454 76.926 1.00 16.19 245 CYS A N 1
ATOM 3883 C CA . CYS A 1 244 ? 21.606 61.665 75.495 1.00 15.92 245 CYS A CA 1
ATOM 3884 C C . CYS A 1 244 ? 20.622 60.713 74.832 1.00 19.98 245 CYS A C 1
ATOM 3885 O O . CYS A 1 244 ? 20.748 59.495 74.942 1.00 16.88 245 CYS A O 1
ATOM 3893 N N . ARG A 1 245 ? 19.608 61.270 74.183 1.00 18.15 246 ARG A N 1
ATOM 3894 C CA . ARG A 1 245 ? 18.546 60.456 73.613 1.00 17.22 246 ARG A CA 1
ATOM 3895 C C . ARG A 1 245 ? 18.170 60.994 72.235 1.00 18.63 246 ARG A C 1
ATOM 3896 O O . ARG A 1 245 ? 18.801 61.936 71.750 1.00 19.28 246 ARG A O 1
ATOM 3917 N N . ALA A 1 246 ? 17.174 60.389 71.589 1.00 15.68 247 ALA A N 1
ATOM 3918 C CA . ALA A 1 246 ? 16.806 60.787 70.221 1.00 17.99 247 ALA A CA 1
ATOM 3919 C C . ALA A 1 246 ? 15.285 60.844 70.103 1.00 20.89 247 ALA A C 1
ATOM 3920 O O . ALA A 1 246 ? 14.644 61.501 70.918 1.00 23.47 247 ALA A O 1
ATOM 3927 N N . HIS A 1 247 ? 14.696 60.172 69.108 1.00 18.34 248 HIS A N 1
ATOM 3928 C CA . HIS A 1 247 ? 13.259 59.867 69.165 1.00 19.05 248 HIS A CA 1
ATOM 3929 C C . HIS A 1 247 ? 12.349 61.049 68.761 1.00 25.47 248 HIS A C 1
ATOM 3930 O O . HIS A 1 247 ? 11.203 60.852 68.357 1.00 23.75 248 HIS A O 1
ATOM 3944 N N . GLN A 1 248 ? 12.838 62.275 68.871 1.00 22.04 249 GLN A N 1
ATOM 3945 C CA . GLN A 1 248 ? 12.028 63.430 68.452 1.00 27.14 249 GLN A CA 1
ATOM 3946 C C . GLN A 1 248 ? 12.760 64.338 67.492 1.00 26.88 249 GLN A C 1
ATOM 3947 O O . GLN A 1 248 ? 13.920 64.660 67.716 1.00 23.15 249 GLN A O 1
ATOM 3961 N N . VAL A 1 249 ? 12.087 64.763 66.422 1.00 28.00 250 VAL A N 1
ATOM 3962 C CA . VAL A 1 249 ? 12.736 65.634 65.450 1.00 27.48 250 VAL A CA 1
ATOM 3963 C C . VAL A 1 249 ? 12.900 67.022 66.068 1.00 28.64 250 VAL A C 1
ATOM 3964 O O . VAL A 1 249 ? 11.972 67.548 66.672 1.00 30.83 250 VAL A O 1
ATOM 3977 N N . VAL A 1 250 ? 14.102 67.581 65.949 1.00 27.71 251 VAL A N 1
ATOM 3978 C CA . VAL A 1 250 ? 14.406 68.906 66.480 1.00 26.26 251 VAL A CA 1
ATOM 3979 C C . VAL A 1 250 ? 15.034 69.797 65.403 1.00 30.24 251 VAL A C 1
ATOM 3980 O O . VAL A 1 250 ? 15.861 69.356 64.605 1.00 25.42 251 VAL A O 1
ATOM 3993 N N . GLU A 1 251 ? 14.610 71.055 65.398 1.00 27.74 252 GLU A N 1
ATOM 3994 C CA . GLU A 1 251 ? 14.883 71.989 64.320 1.00 31.56 252 GLU A CA 1
ATOM 3995 C C . GLU A 1 251 ? 16.355 72.045 63.954 1.00 24.26 252 GLU A C 1
ATOM 3996 O O . GLU A 1 251 ? 16.714 72.027 62.780 1.00 24.12 252 GLU A O 1
ATOM 4008 N N . ASP A 1 252 ? 17.196 72.124 64.978 1.00 21.47 253 ASP A N 1
ATOM 4009 C CA . ASP A 1 252 ? 18.620 72.333 64.804 1.00 26.85 253 ASP A CA 1
ATOM 4010 C C . ASP A 1 252 ? 19.412 71.034 64.824 1.00 26.55 253 ASP A C 1
ATOM 4011 O O . ASP A 1 252 ? 20.622 71.078 64.952 1.00 20.27 253 ASP A O 1
ATOM 4020 N N . GLY A 1 253 ? 18.748 69.885 64.731 1.00 29.62 254 GLY A N 1
ATOM 4021 C CA . GLY A 1 253 ? 19.463 68.612 64.764 1.00 30.09 254 GLY A CA 1
ATOM 4022 C C . GLY A 1 253 ? 19.772 68.088 66.165 1.00 27.81 254 GLY A C 1
ATOM 4023 O O . GLY A 1 253 ? 19.684 66.880 66.415 1.00 23.53 254 GLY A O 1
ATOM 4027 N N . TYR A 1 254 ? 20.167 68.987 67.065 1.00 23.36 255 TYR A N 1
ATOM 4028 C CA . TYR A 1 254 ? 20.261 68.678 68.492 1.00 21.82 255 TYR A CA 1
ATOM 4029 C C . TYR A 1 254 ? 19.538 69.758 69.277 1.00 28.01 255 TYR A C 1
ATOM 4030 O O . TYR A 1 254 ? 19.395 70.888 68.808 1.00 29.75 255 TYR A O 1
ATOM 4048 N N . GLU A 1 255 ? 19.092 69.420 70.479 1.00 23.09 256 GLU A N 1
ATOM 4049 C CA . GLU A 1 255 ? 18.346 70.380 71.278 1.00 30.38 256 GLU A CA 1
ATOM 4050 C C . GLU A 1 255 ? 18.488 70.053 72.755 1.00 29.33 256 GLU A C 1
ATOM 4051 O O . GLU A 1 255 ? 18.247 68.916 73.168 1.00 27.60 256 GLU A O 1
ATOM 4063 N N . PHE A 1 256 ? 18.885 71.045 73.547 1.00 22.97 257 PHE A N 1
ATOM 4064 C CA . PHE A 1 256 ? 19.079 70.845 74.984 1.00 22.17 257 PHE A CA 1
ATOM 4065 C C . PHE A 1 256 ? 17.785 70.937 75.764 1.00 24.64 257 PHE A C 1
ATOM 4066 O O . PHE A 1 256 ? 16.797 71.516 75.306 1.00 25.86 257 PHE A O 1
ATOM 4083 N N . PHE A 1 257 ? 17.823 70.367 76.961 1.00 25.04 258 PHE A N 1
ATOM 4084 C CA . PHE A 1 257 ? 16.683 70.357 77.863 1.00 26.56 258 PHE A CA 1
ATOM 4085 C C . PHE A 1 257 ? 17.192 70.373 79.305 1.00 28.84 258 PHE A C 1
ATOM 4086 O O . PHE A 1 257 ? 18.234 69.783 79.608 1.00 26.36 258 PHE A O 1
ATOM 4103 N N . ALA A 1 258 ? 16.467 71.059 80.185 1.00 33.15 259 ALA A N 1
ATOM 4104 C CA . ALA A 1 258 ? 16.853 71.150 81.594 1.00 30.62 259 ALA A CA 1
ATOM 4105 C C . ALA A 1 258 ? 18.286 71.670 81.745 1.00 27.77 259 ALA A C 1
ATOM 4106 O O . ALA A 1 258 ? 19.124 71.025 82.367 1.00 28.70 259 ALA A O 1
ATOM 4113 N N . LYS A 1 259 ? 18.553 72.842 81.173 1.00 31.83 260 LYS A N 1
ATOM 4114 C CA . LYS A 1 259 ? 19.861 73.487 81.301 1.00 46.02 260 LYS A CA 1
ATOM 4115 C C . LYS A 1 259 ? 21.023 72.548 80.982 1.00 47.64 260 LYS A C 1
ATOM 4116 O O . LYS A 1 259 ? 21.939 72.364 81.786 1.00 53.70 260 LYS A O 1
ATOM 4135 N N . ARG A 1 260 ? 20.967 71.961 79.795 1.00 37.19 261 ARG A N 1
ATOM 4136 C CA . ARG A 1 260 ? 22.032 71.097 79.283 1.00 32.45 261 ARG A CA 1
ATOM 4137 C C . ARG A 1 260 ? 22.242 69.778 80.031 1.00 28.22 261 ARG A C 1
ATOM 4138 O O . ARG A 1 260 ? 23.272 69.128 79.848 1.00 27.11 261 ARG A O 1
ATOM 4159 N N . GLN A 1 261 ? 21.278 69.367 80.849 1.00 24.18 262 GLN A N 1
ATOM 4160 C CA . GLN A 1 261 ? 21.362 68.056 81.490 1.00 23.46 262 GLN A CA 1
ATOM 4161 C C . GLN A 1 261 ? 20.855 66.935 80.580 1.00 23.44 262 GLN A C 1
ATOM 4162 O O . GLN A 1 261 ? 21.130 65.764 80.815 1.00 26.37 262 GLN A O 1
ATOM 4176 N N . LEU A 1 262 ? 20.125 67.295 79.534 1.00 26.96 263 LEU A N 1
ATOM 4177 C CA . LEU A 1 262 ? 19.653 66.315 78.569 1.00 25.01 263 LEU A CA 1
ATOM 4178 C C . LEU A 1 262 ? 19.782 66.910 77.179 1.00 31.69 263 LEU A C 1
ATOM 4179 O O . LEU A 1 262 ? 19.492 68.091 76.974 1.00 30.54 263 LEU A O 1
ATOM 4195 N N . VAL A 1 263 ? 20.248 66.110 76.230 1.00 25.26 264 VAL A N 1
ATOM 4196 C CA . VAL A 1 263 ? 20.237 66.540 74.844 1.00 25.64 264 VAL A CA 1
ATOM 4197 C C . VAL A 1 263 ? 19.471 65.535 73.992 1.00 21.55 264 VAL A C 1
ATOM 4198 O O . VAL A 1 263 ? 19.585 64.323 74.197 1.00 19.64 264 VAL A O 1
ATOM 4211 N N . THR A 1 264 ? 18.663 66.060 73.074 1.00 16.63 265 THR A N 1
ATOM 4212 C CA . THR A 1 264 ? 18.005 65.263 72.049 1.00 20.72 265 THR A CA 1
ATOM 4213 C C . THR A 1 264 ? 18.813 65.332 70.756 1.00 25.46 265 THR A C 1
ATOM 4214 O O . THR A 1 264 ? 19.216 66.419 70.330 1.00 26.68 265 THR A O 1
ATOM 4225 N N . LEU A 1 265 ? 19.074 64.174 70.147 1.00 20.23 266 LEU A N 1
ATOM 4226 C CA . LEU A 1 265 ? 19.817 64.110 68.893 1.00 19.85 266 LEU A CA 1
ATOM 4227 C C . LEU A 1 265 ? 18.944 63.516 67.798 1.00 24.39 266 LEU A C 1
ATOM 4228 O O . LEU A 1 265 ? 18.329 62.478 67.990 1.00 21.20 266 LEU A O 1
ATOM 4244 N N . PHE A 1 266 ? 18.921 64.155 66.637 1.00 18.32 267 PHE A N 1
ATOM 4245 C CA . PHE A 1 266 ? 18.136 63.657 65.515 1.00 23.91 267 PHE A CA 1
ATOM 4246 C C . PHE A 1 266 ? 18.979 63.837 64.267 1.00 30.75 267 PHE A C 1
ATOM 4247 O O . PHE A 1 266 ? 19.343 64.957 63.924 1.00 25.30 267 PHE A O 1
ATOM 4264 N N . SER A 1 267 ? 19.299 62.744 63.586 1.00 25.29 268 SER A N 1
ATOM 4265 C CA . SER A 1 267 ? 20.349 62.798 62.577 1.00 21.36 268 SER A CA 1
ATOM 4266 C C . SER A 1 267 ? 19.844 62.855 61.140 1.00 23.59 268 SER A C 1
ATOM 4267 O O . SER A 1 267 ? 20.643 63.024 60.225 1.00 31.46 268 SER A O 1
ATOM 4275 N N . ALA A 1 268 ? 18.533 62.728 60.939 1.00 20.25 269 ALA A N 1
ATOM 4276 C CA . ALA A 1 268 ? 17.957 62.720 59.585 1.00 23.15 269 ALA A CA 1
ATOM 4277 C C . ALA A 1 268 ? 17.425 64.100 59.156 1.00 24.40 269 ALA A C 1
ATOM 4278 O O . ALA A 1 268 ? 16.302 64.457 59.482 1.00 26.73 269 ALA A O 1
ATOM 4285 N N . PRO A 1 269 ? 18.220 64.863 58.384 1.00 23.16 270 PRO A N 1
ATOM 4286 C CA . PRO A 1 269 ? 17.793 66.207 57.965 1.00 25.10 270 PRO A CA 1
ATOM 4287 C C . PRO A 1 269 ? 16.582 66.155 57.037 1.00 33.89 270 PRO A C 1
ATOM 4288 O O . PRO A 1 269 ? 16.354 65.130 56.395 1.00 32.00 270 PRO A O 1
ATOM 4299 N N . ASN A 1 270 ? 15.819 67.244 56.971 1.00 34.52 271 ASN A N 1
ATOM 4300 C CA . ASN A 1 270 ? 14.610 67.292 56.158 1.00 28.10 271 ASN A CA 1
ATOM 4301 C C . ASN A 1 270 ? 13.756 66.042 56.350 1.00 31.76 271 ASN A C 1
ATOM 4302 O O . ASN A 1 270 ? 13.261 65.462 55.382 1.00 28.62 271 ASN A O 1
ATOM 4313 N N . TYR A 1 271 ? 13.588 65.639 57.605 1.00 35.42 272 TYR A N 1
ATOM 4314 C CA . TYR A 1 271 ? 12.952 64.364 57.944 1.00 33.99 272 TYR A CA 1
ATOM 4315 C C . TYR A 1 271 ? 11.645 64.142 57.195 1.00 39.19 272 TYR A C 1
ATOM 4316 O O . TYR A 1 271 ? 10.770 65.003 57.205 1.00 36.31 272 TYR A O 1
ATOM 4334 N N . CYS A 1 272 ? 11.516 62.984 56.546 1.00 42.52 273 CYS A N 1
ATOM 4335 C CA . CYS A 1 272 ? 10.270 62.614 55.870 1.00 45.80 273 CYS A CA 1
ATOM 4336 C C . CYS A 1 272 ? 9.958 63.496 54.671 1.00 46.61 273 CYS A C 1
ATOM 4337 O O . CYS A 1 272 ? 8.909 63.342 54.052 1.00 46.57 273 CYS A O 1
ATOM 4345 N N . GLY A 1 273 ? 10.844 64.436 54.360 1.00 47.34 274 GLY A N 1
ATOM 4346 C CA . GLY A 1 273 ? 10.518 65.493 53.421 1.00 51.60 274 GLY A CA 1
ATOM 4347 C C . GLY A 1 273 ? 9.323 66.309 53.905 1.00 53.07 274 GLY A C 1
ATOM 4348 O O . GLY A 1 273 ? 8.682 67.010 53.121 1.00 54.71 274 GLY A O 1
ATOM 4352 N N . GLU A 1 274 ? 9.025 66.222 55.201 1.00 48.69 275 GLU A N 1
ATOM 4353 C CA . GLU A 1 274 ? 7.891 66.937 55.790 1.00 46.13 275 GLU A CA 1
ATOM 4354 C C . GLU A 1 274 ? 8.358 68.040 56.735 1.00 51.42 275 GLU A C 1
ATOM 4355 O O . GLU A 1 274 ? 7.666 69.041 56.912 1.00 54.16 275 GLU A O 1
ATOM 4367 N N . PHE A 1 275 ? 9.523 67.850 57.352 1.00 43.51 276 PHE A N 1
ATOM 4368 C CA . PHE A 1 275 ? 10.078 68.841 58.271 1.00 38.54 276 PHE A CA 1
ATOM 4369 C C . PHE A 1 275 ? 11.288 69.531 57.629 1.00 40.60 276 PHE A C 1
ATOM 4370 O O . PHE A 1 275 ? 11.890 68.990 56.697 1.00 40.59 276 PHE A O 1
ATOM 4387 N N . ASP A 1 276 ? 11.646 70.713 58.126 1.00 41.86 277 ASP A N 1
ATOM 4388 C CA . ASP A 1 276 ? 12.821 71.429 57.620 1.00 46.94 277 ASP A CA 1
ATOM 4389 C C . ASP A 1 276 ? 13.955 71.415 58.629 1.00 41.27 277 ASP A C 1
ATOM 4390 O O . ASP A 1 276 ? 14.749 72.354 58.703 1.00 36.92 277 ASP A O 1
ATOM 4399 N N . ASN A 1 277 ? 14.034 70.335 59.397 1.00 31.14 278 ASN A N 1
ATOM 4400 C CA . ASN A 1 277 ? 15.021 70.221 60.455 1.00 22.64 278 ASN A CA 1
ATOM 4401 C C . ASN A 1 277 ? 16.427 69.987 59.919 1.00 28.23 278 ASN A C 1
ATOM 4402 O O . ASN A 1 277 ? 16.609 69.458 58.822 1.00 28.34 278 ASN A O 1
ATOM 4413 N N . ALA A 1 278 ? 17.430 70.375 60.695 1.00 31.38 279 ALA A N 1
ATOM 4414 C CA . ALA A 1 278 ? 18.776 69.891 60.435 1.00 29.56 279 ALA A CA 1
ATOM 4415 C C . ALA A 1 278 ? 18.908 68.526 61.095 1.00 26.24 279 ALA A C 1
ATOM 4416 O O . ALA A 1 278 ? 18.070 68.132 61.914 1.00 26.96 279 ALA A O 1
ATOM 4423 N N . GLY A 1 279 ? 19.946 67.788 60.721 1.00 23.86 280 GLY A N 1
ATOM 4424 C CA . GLY A 1 279 ? 20.317 66.592 61.451 1.00 20.35 280 GLY A CA 1
ATOM 4425 C C . GLY A 1 279 ? 21.600 66.894 62.204 1.00 28.75 280 GLY A C 1
ATOM 4426 O O . GLY A 1 279 ? 22.341 67.802 61.818 1.00 38.10 280 GLY A O 1
ATOM 4430 N N . ALA A 1 280 ? 21.874 66.163 63.279 1.00 23.41 281 ALA A N 1
ATOM 4431 C CA . ALA A 1 280 ? 23.113 66.385 64.021 1.00 21.07 281 ALA A CA 1
ATOM 4432 C C . ALA A 1 280 ? 23.686 65.075 64.515 1.00 25.71 281 ALA A C 1
ATOM 4433 O O . ALA A 1 280 ? 22.968 64.104 64.726 1.00 27.21 281 ALA A O 1
ATOM 4440 N N . MET A 1 281 ? 24.995 65.071 64.694 1.00 20.86 282 MET A N 1
ATOM 4441 C CA . MET A 1 281 ? 25.699 63.973 65.331 1.00 24.68 282 MET A CA 1
ATOM 4442 C C . MET A 1 281 ? 26.480 64.628 66.470 1.00 29.86 282 MET A C 1
ATOM 4443 O O . MET A 1 281 ? 26.850 65.798 66.361 1.00 27.95 282 MET A O 1
ATOM 4457 N N . MET A 1 282 ? 26.678 63.926 67.580 1.00 19.88 283 MET A N 1
ATOM 4458 C CA . MET A 1 282 ? 27.471 64.488 68.676 1.00 21.94 283 MET A CA 1
ATOM 4459 C C . MET A 1 282 ? 28.777 63.710 68.882 1.00 29.37 283 MET A C 1
ATOM 4460 O O . MET A 1 282 ? 28.754 62.505 69.127 1.00 27.12 283 MET A O 1
ATOM 4474 N N . SER A 1 283 ? 29.907 64.405 68.765 1.00 25.42 284 SER A N 1
ATOM 4475 C CA . SER A 1 283 ? 31.216 63.808 69.017 1.00 26.98 284 SER A CA 1
ATOM 4476 C C . SER A 1 283 ? 31.618 64.046 70.461 1.00 29.95 284 SER A C 1
ATOM 4477 O O . SER A 1 283 ? 31.501 65.162 70.964 1.00 28.78 284 SER A O 1
ATOM 4485 N N . VAL A 1 284 ? 32.099 62.989 71.110 1.00 26.00 285 VAL A N 1
ATOM 4486 C CA . VAL A 1 284 ? 32.548 63.040 72.494 1.00 21.39 285 VAL A CA 1
ATOM 4487 C C . VAL A 1 284 ? 34.025 62.707 72.512 1.00 27.69 285 VAL A C 1
ATOM 4488 O O . VAL A 1 284 ? 34.394 61.600 72.146 1.00 23.07 285 VAL A O 1
ATOM 4501 N N . ASP A 1 285 ? 34.886 63.641 72.909 1.00 31.72 286 ASP A N 1
ATOM 4502 C CA . ASP A 1 285 ? 36.321 63.335 72.902 1.00 31.71 286 ASP A CA 1
ATOM 4503 C C . ASP A 1 285 ? 36.722 62.710 74.231 1.00 31.42 286 ASP A C 1
ATOM 4504 O O . ASP A 1 285 ? 35.879 62.553 75.116 1.00 25.37 286 ASP A O 1
ATOM 4513 N N . GLU A 1 286 ? 38.001 62.362 74.370 1.00 30.97 287 GLU A N 1
ATOM 4514 C CA . GLU A 1 286 ? 38.467 61.571 75.511 1.00 36.34 287 GLU A CA 1
ATOM 4515 C C . GLU A 1 286 ? 38.302 62.267 76.865 1.00 33.89 287 GLU A C 1
ATOM 4516 O O . GLU A 1 286 ? 38.354 61.612 77.903 1.00 34.60 287 GLU A O 1
ATOM 4528 N N . THR A 1 287 ? 38.095 63.580 76.861 1.00 35.41 288 THR A N 1
ATOM 4529 C CA . THR A 1 287 ? 37.857 64.314 78.108 1.00 38.12 288 THR A CA 1
ATOM 4530 C C . THR A 1 287 ? 36.362 64.469 78.374 1.00 38.57 288 THR A C 1
ATOM 4531 O O . THR A 1 287 ? 35.962 65.088 79.360 1.00 36.94 288 THR A O 1
ATOM 4542 N N . LEU A 1 288 ? 35.549 63.905 77.483 1.00 32.92 289 LEU A N 1
ATOM 4543 C CA . LEU A 1 288 ? 34.097 64.084 77.508 1.00 31.86 289 LEU A CA 1
ATOM 4544 C C . LEU A 1 288 ? 33.693 65.514 77.164 1.00 35.59 289 LEU A C 1
ATOM 4545 O O . LEU A 1 288 ? 32.678 66.016 77.655 1.00 31.51 289 LEU A O 1
ATOM 4561 N N . MET A 1 289 ? 34.481 66.168 76.320 1.00 33.24 290 MET A N 1
ATOM 4562 C CA . MET A 1 289 ? 34.028 67.412 75.727 1.00 34.31 290 MET A CA 1
ATOM 4563 C C . MET A 1 289 ? 33.212 67.065 74.484 1.00 29.70 290 MET A C 1
ATOM 4564 O O . MET A 1 289 ? 33.712 66.415 73.556 1.00 28.62 290 MET A O 1
ATOM 4578 N N . CYS A 1 290 ? 31.958 67.500 74.477 1.00 25.03 291 CYS A N 1
ATOM 4579 C CA . CYS A 1 290 ? 31.033 67.177 73.397 1.00 23.91 291 CYS A CA 1
ATOM 4580 C C . CYS A 1 290 ? 30.877 68.308 72.397 1.00 33.75 291 CYS A C 1
ATOM 4581 O O . CYS A 1 290 ? 30.731 69.461 72.781 1.00 35.18 291 CYS A O 1
ATOM 4589 N N . SER A 1 291 ? 30.882 67.970 71.112 1.00 29.19 292 SER A N 1
ATOM 4590 C CA . SER A 1 291 ? 30.617 68.954 70.067 1.00 28.58 292 SER A CA 1
ATOM 4591 C C . SER A 1 291 ? 29.612 68.399 69.053 1.00 29.20 292 SER A C 1
ATOM 4592 O O . SER A 1 291 ? 29.425 67.181 68.951 1.00 25.95 292 SER A O 1
ATOM 4600 N N . PHE A 1 292 ? 28.981 69.293 68.298 1.00 25.81 293 PHE A N 1
ATOM 4601 C CA . PHE A 1 292 ? 27.915 68.909 67.378 1.00 29.11 293 PHE A CA 1
ATOM 4602 C C . PHE A 1 292 ? 28.306 69.149 65.928 1.00 33.32 293 PHE A C 1
ATOM 4603 O O . PHE A 1 292 ? 28.852 70.195 65.579 1.00 31.79 293 PHE A O 1
ATOM 4620 N N . GLN A 1 293 ? 28.045 68.158 65.087 1.00 21.30 294 GLN A N 1
ATOM 4621 C CA . GLN A 1 293 ? 28.269 68.305 63.662 1.00 24.38 294 GLN A CA 1
ATOM 4622 C C . GLN A 1 293 ? 26.916 68.222 62.977 1.00 31.88 294 GLN A C 1
ATOM 4623 O O . GLN A 1 293 ? 26.148 67.282 63.189 1.00 31.81 294 GLN A O 1
ATOM 4637 N N . ILE A 1 294 ? 26.633 69.229 62.165 1.00 25.08 295 ILE A N 1
ATOM 4638 C CA . ILE A 1 294 ? 25.290 69.496 61.685 1.00 24.92 295 ILE A CA 1
ATOM 4639 C C . ILE A 1 294 ? 25.175 69.287 60.185 1.00 30.54 295 ILE A C 1
ATOM 4640 O O . ILE A 1 294 ? 25.993 69.788 59.407 1.00 28.84 295 ILE A O 1
ATOM 4656 N N . LEU A 1 295 ? 24.144 68.548 59.793 1.00 25.98 296 LEU A N 1
ATOM 4657 C CA . LEU A 1 295 ? 23.750 68.438 58.403 1.00 25.88 296 LEU A CA 1
ATOM 4658 C C . LEU A 1 295 ? 22.580 69.378 58.205 1.00 34.58 296 LEU A C 1
ATOM 4659 O O . LEU A 1 295 ? 21.475 69.086 58.656 1.00 28.25 296 LEU A O 1
ATOM 4675 N N . LYS A 1 296 ? 22.818 70.507 57.543 1.00 37.10 297 LYS A N 1
ATOM 4676 C CA . LYS A 1 296 ? 21.765 71.486 57.301 1.00 36.43 297 LYS A CA 1
ATOM 4677 C C . LYS A 1 296 ? 20.792 70.973 56.252 1.00 32.05 297 LYS A C 1
ATOM 4678 O O . LYS A 1 296 ? 21.181 70.231 55.354 1.00 31.59 297 LYS A O 1
ATOM 4697 N N . PRO A 1 297 ? 19.514 71.362 56.372 1.00 35.21 298 PRO A N 1
ATOM 4698 C CA . PRO A 1 297 ? 18.473 70.969 55.415 1.00 45.37 298 PRO A CA 1
ATOM 4699 C C . PRO A 1 297 ? 18.670 71.634 54.055 1.00 51.70 298 PRO A C 1
ATOM 4700 O O . PRO A 1 297 ? 19.275 72.703 53.998 1.00 37.80 298 PRO A O 1
ATOM 4711 N N . ALA A 1 298 ? 18.163 71.013 52.992 1.00 70.89 299 ALA A N 1
ATOM 4712 C CA . ALA A 1 298 ? 18.307 71.537 51.634 1.00 76.05 299 ALA A CA 1
ATOM 4713 C C . ALA A 1 298 ? 17.950 73.019 51.556 1.00 80.67 299 ALA A C 1
ATOM 4714 O O . ALA A 1 298 ? 16.863 73.430 51.963 1.00 84.41 299 ALA A O 1
ATOM 4721 N N . GLU B 2 6 ? 3.719 27.320 66.558 1.00 68.73 160 GLU B N 1
ATOM 4722 C CA . GLU B 2 6 ? 4.621 28.388 66.984 1.00 65.00 160 GLU B CA 1
ATOM 4723 C C . GLU B 2 6 ? 6.030 27.843 67.182 1.00 57.66 160 GLU B C 1
ATOM 4724 O O . GLU B 2 6 ? 6.222 26.810 67.831 1.00 51.48 160 GLU B O 1
ATOM 4735 N N . THR B 2 7 ? 7.018 28.534 66.624 1.00 48.17 161 THR B N 1
ATOM 4736 C CA . THR B 2 7 ? 8.406 28.101 66.758 1.00 41.32 161 THR B CA 1
ATOM 4737 C C . THR B 2 7 ? 8.895 28.313 68.189 1.00 36.09 161 THR B C 1
ATOM 4738 O O . THR B 2 7 ? 8.265 29.032 68.971 1.00 28.81 161 THR B O 1
ATOM 4749 N N . GLU B 2 8 ? 10.025 27.700 68.521 1.00 28.55 162 GLU B N 1
ATOM 4750 C CA . GLU B 2 8 ? 10.632 27.873 69.834 1.00 30.64 162 GLU B CA 1
ATOM 4751 C C . GLU B 2 8 ? 11.091 29.315 70.026 1.00 31.56 162 GLU B C 1
ATOM 4752 O O . GLU B 2 8 ? 10.921 29.886 71.100 1.00 25.84 162 GLU B O 1
ATOM 4764 N N . LEU B 2 9 ? 11.674 29.900 68.983 1.00 29.79 163 LEU B N 1
ATOM 4765 C CA . LEU B 2 9 ? 12.150 31.278 69.060 1.00 24.73 163 LEU B CA 1
ATOM 4766 C C . LEU B 2 9 ? 10.980 32.225 69.359 1.00 27.50 163 LEU B C 1
ATOM 4767 O O . LEU B 2 9 ? 11.075 33.109 70.225 1.00 24.38 163 LEU B O 1
ATOM 4783 N N . ASP B 2 10 ? 9.875 32.028 68.642 1.00 28.50 164 ASP B N 1
ATOM 4784 C CA . ASP B 2 10 ? 8.646 32.781 68.898 1.00 32.39 164 ASP B CA 1
ATOM 4785 C C . ASP B 2 10 ? 8.137 32.554 70.328 1.00 26.63 164 ASP B C 1
ATOM 4786 O O . ASP B 2 10 ? 7.756 33.500 70.997 1.00 24.87 164 ASP B O 1
ATOM 4795 N N . ASN B 2 11 ? 8.123 31.308 70.799 1.00 24.17 165 ASN B N 1
ATOM 4796 C CA . ASN B 2 11 ? 7.745 31.050 72.190 1.00 29.45 165 ASN B CA 1
ATOM 4797 C C . ASN B 2 11 ? 8.649 31.775 73.196 1.00 24.76 165 ASN B C 1
ATOM 4798 O O . ASN B 2 11 ? 8.170 32.377 74.151 1.00 21.93 165 ASN B O 1
ATOM 4809 N N . LEU B 2 12 ? 9.956 31.724 72.980 1.00 19.66 166 LEU B N 1
ATOM 4810 C CA . LEU B 2 12 ? 10.886 32.375 73.895 1.00 20.95 166 LEU B CA 1
ATOM 4811 C C . LEU B 2 12 ? 10.698 33.906 73.891 1.00 22.25 166 LEU B C 1
ATOM 4812 O O . LEU B 2 12 ? 10.720 34.561 74.944 1.00 16.45 166 LEU B O 1
ATOM 4828 N N . THR B 2 13 ? 10.536 34.466 72.699 1.00 21.98 167 THR B N 1
ATOM 4829 C CA . THR B 2 13 ? 10.365 35.899 72.538 1.00 18.37 167 THR B CA 1
ATOM 4830 C C . THR B 2 13 ? 9.101 36.354 73.265 1.00 16.72 167 THR B C 1
ATOM 4831 O O . THR B 2 13 ? 9.104 37.366 73.950 1.00 13.59 167 THR B O 1
ATOM 4842 N N . GLU B 2 14 ? 8.015 35.597 73.110 1.00 14.61 168 GLU B N 1
ATOM 4843 C CA . GLU B 2 14 ? 6.769 35.893 73.821 1.00 22.91 168 GLU B CA 1
ATOM 4844 C C . GLU B 2 14 ? 6.956 35.798 75.346 1.00 21.74 168 GLU B C 1
ATOM 4845 O O . GLU B 2 14 ? 6.496 36.661 76.094 1.00 17.07 168 GLU B O 1
ATOM 4857 N N . PHE B 2 15 ? 7.612 34.741 75.812 1.00 20.51 169 PHE B N 1
ATOM 4858 C CA . PHE B 2 15 ? 7.881 34.610 77.248 1.00 17.93 169 PHE B CA 1
ATOM 4859 C C . PHE B 2 15 ? 8.674 35.822 77.769 1.00 16.32 169 PHE B C 1
ATOM 4860 O O . PHE B 2 15 ? 8.313 36.421 78.782 1.00 12.77 169 PHE B O 1
ATOM 4877 N N . ASN B 2 16 ? 9.740 36.189 77.059 1.00 13.42 170 ASN B N 1
ATOM 4878 C CA . ASN B 2 16 ? 10.588 37.320 77.455 1.00 13.98 170 ASN B CA 1
ATOM 4879 C C . ASN B 2 16 ? 9.842 38.654 77.415 1.00 17.13 170 ASN B C 1
ATOM 4880 O O . ASN B 2 16 ? 9.998 39.483 78.306 1.00 14.08 170 ASN B O 1
ATOM 4891 N N . THR B 2 17 ? 9.046 38.871 76.368 1.00 15.15 171 THR B N 1
ATOM 4892 C CA . THR B 2 17 ? 8.256 40.084 76.264 1.00 13.35 171 THR B CA 1
ATOM 4893 C C . THR B 2 17 ? 7.374 40.257 77.512 1.00 18.59 171 THR B C 1
ATOM 4894 O O . THR B 2 17 ? 7.328 41.334 78.109 1.00 14.56 171 THR B O 1
ATOM 4905 N N . ALA B 2 18 ? 6.686 39.191 77.912 1.00 14.49 172 ALA B N 1
ATOM 4906 C CA . ALA B 2 18 ? 5.799 39.244 79.079 1.00 19.34 172 ALA B CA 1
ATOM 4907 C C . ALA B 2 18 ? 6.591 39.483 80.379 1.00 18.48 172 ALA B C 1
ATOM 4908 O O . ALA B 2 18 ? 6.199 40.291 81.208 1.00 17.82 172 ALA B O 1
ATOM 4915 N N . HIS B 2 19 ? 7.709 38.790 80.541 1.00 15.78 173 HIS B N 1
ATOM 4916 C CA . HIS B 2 19 ? 8.619 39.048 81.660 1.00 15.50 173 HIS B CA 1
ATOM 4917 C C . HIS B 2 19 ? 9.066 40.527 81.701 1.00 18.70 173 HIS B C 1
ATOM 4918 O O . HIS B 2 19 ? 9.116 41.149 82.770 1.00 15.69 173 HIS B O 1
ATOM 4933 N N . ASN B 2 20 ? 9.393 41.083 80.535 1.00 16.45 174 ASN B N 1
ATOM 4934 C CA . ASN B 2 20 ? 9.970 42.430 80.454 1.00 14.33 174 ASN B CA 1
ATOM 4935 C C . ASN B 2 20 ? 8.993 43.553 80.714 1.00 17.17 174 ASN B C 1
ATOM 4936 O O . ASN B 2 20 ? 9.395 44.706 80.814 1.00 18.47 174 ASN B O 1
ATOM 4947 N N . LYS B 2 21 ? 7.715 43.218 80.818 1.00 16.16 175 LYS B N 1
ATOM 4948 C CA . LYS B 2 21 ? 6.688 44.209 81.106 1.00 23.29 175 LYS B CA 1
ATOM 4949 C C . LYS B 2 21 ? 6.841 44.780 82.527 1.00 23.91 175 LYS B C 1
ATOM 4950 O O . LYS B 2 21 ? 6.574 45.962 82.754 1.00 21.18 175 LYS B O 1
ATOM 4969 N N . ARG B 2 22 ? 7.303 43.952 83.464 1.00 17.85 176 ARG B N 1
ATOM 4970 C CA . ARG B 2 22 ? 7.422 44.355 84.860 1.00 23.23 176 ARG B CA 1
ATOM 4971 C C . ARG B 2 22 ? 8.764 43.955 85.446 1.00 23.87 176 ARG B C 1
ATOM 4972 O O . ARG B 2 22 ? 8.904 42.864 86.000 1.00 23.84 176 ARG B O 1
ATOM 4993 N N . ILE B 2 23 ? 9.750 44.831 85.319 1.00 21.26 177 ILE B N 1
ATOM 4994 C CA . ILE B 2 23 ? 11.059 44.551 85.879 1.00 23.42 177 ILE B CA 1
ATOM 4995 C C . ILE B 2 23 ? 11.088 45.060 87.316 1.00 25.03 177 ILE B C 1
ATOM 4996 O O . ILE B 2 23 ? 11.084 46.279 87.562 1.00 21.19 177 ILE B O 1
ATOM 5012 N N . SER B 2 24 ? 11.119 44.125 88.265 1.00 23.64 178 SER B N 1
ATOM 5013 C CA . SER B 2 24 ? 11.086 44.471 89.694 1.00 24.11 178 SER B CA 1
ATOM 5014 C C . SER B 2 24 ? 12.232 45.419 90.080 1.00 24.53 178 SER B C 1
ATOM 5015 O O . SER B 2 24 ? 13.353 45.285 89.587 1.00 20.26 178 SER B O 1
ATOM 5023 N N . THR B 2 25 ? 11.942 46.374 90.957 1.00 21.92 179 THR B N 1
ATOM 5024 C CA . THR B 2 25 ? 12.978 47.265 91.494 1.00 28.13 179 THR B CA 1
ATOM 5025 C C . THR B 2 25 ? 13.840 46.574 92.564 1.00 27.49 179 THR B C 1
ATOM 5026 O O . THR B 2 25 ? 14.833 47.138 93.038 1.00 21.03 179 THR B O 1
ATOM 5037 N N . LEU B 2 26 ? 13.452 45.365 92.960 1.00 24.92 180 LEU B N 1
ATOM 5038 C CA . LEU B 2 26 ? 14.251 44.592 93.903 1.00 28.03 180 LEU B CA 1
ATOM 5039 C C . LEU B 2 26 ? 15.473 44.008 93.185 1.00 34.37 180 LEU B C 1
ATOM 5040 O O . LEU B 2 26 ? 15.419 42.892 92.677 1.00 33.50 180 LEU B O 1
ATOM 5056 N N . THR B 2 27 ? 16.565 44.768 93.123 1.00 25.18 181 THR B N 1
ATOM 5057 C CA . THR B 2 27 ? 17.803 44.273 92.516 1.00 32.17 181 THR B CA 1
ATOM 5058 C C . THR B 2 27 ? 18.916 44.223 93.573 1.00 45.18 181 THR B C 1
ATOM 5059 O O . THR B 2 27 ? 19.821 45.055 93.581 1.00 58.02 181 THR B O 1
ATOM 5070 N N . ILE B 2 28 ? 18.828 43.246 94.469 1.00 46.47 182 ILE B N 1
ATOM 5071 C CA . ILE B 2 28 ? 19.734 43.144 95.607 1.00 44.99 182 ILE B CA 1
ATOM 5072 C C . ILE B 2 28 ? 20.871 42.194 95.312 1.00 41.99 182 ILE B C 1
ATOM 5073 O O . ILE B 2 28 ? 20.635 41.093 94.840 1.00 43.57 182 ILE B O 1
ATOM 5089 N N . GLU B 2 29 ? 22.097 42.615 95.619 1.00 45.67 183 GLU B N 1
ATOM 5090 C CA . GLU B 2 29 ? 23.275 41.750 95.500 1.00 59.20 183 GLU B CA 1
ATOM 5091 C C . GLU B 2 29 ? 23.749 41.264 96.877 1.00 62.08 183 GLU B C 1
ATOM 5092 O O . GLU B 2 29 ? 23.653 41.984 97.870 1.00 58.59 183 GLU B O 1
ATOM 5104 N N . GLU B 2 30 ? 24.286 40.048 96.920 1.00 74.04 184 GLU B N 1
ATOM 5105 C CA . GLU B 2 30 ? 24.562 39.360 98.178 1.00 76.59 184 GLU B CA 1
ATOM 5106 C C . GLU B 2 30 ? 25.956 38.752 98.121 1.00 74.61 184 GLU B C 1
ATOM 5107 O O . GLU B 2 30 ? 26.372 38.251 97.077 1.00 71.96 184 GLU B O 1
ATOM 5119 N N . SER B 2 45 ? 36.586 62.518 85.123 1.00 76.14 199 SER B N 1
ATOM 5120 C CA . SER B 2 45 ? 36.151 63.157 83.884 1.00 69.06 199 SER B CA 1
ATOM 5121 C C . SER B 2 45 ? 34.723 63.699 84.000 1.00 58.09 199 SER B C 1
ATOM 5122 O O . SER B 2 45 ? 33.849 63.058 84.578 1.00 57.39 199 SER B O 1
ATOM 5129 N N . ARG B 2 46 ? 34.505 64.886 83.441 1.00 52.43 200 ARG B N 1
ATOM 5130 C CA . ARG B 2 46 ? 33.257 65.621 83.610 1.00 52.76 200 ARG B CA 1
ATOM 5131 C C . ARG B 2 46 ? 32.834 66.238 82.271 1.00 48.49 200 ARG B C 1
ATOM 5132 O O . ARG B 2 46 ? 33.661 66.785 81.546 1.00 47.95 200 ARG B O 1
ATOM 5153 N N . VAL B 2 47 ? 31.549 66.137 81.941 1.00 34.91 201 VAL B N 1
ATOM 5154 C CA . VAL B 2 47 ? 31.062 66.499 80.610 1.00 32.04 201 VAL B CA 1
ATOM 5155 C C . VAL B 2 47 ? 31.080 68.011 80.371 1.00 37.35 201 VAL B C 1
ATOM 5156 O O . VAL B 2 47 ? 30.601 68.782 81.192 1.00 37.74 201 VAL B O 1
ATOM 5169 N N . THR B 2 48 ? 31.631 68.425 79.236 1.00 35.07 202 THR B N 1
ATOM 5170 C CA . THR B 2 48 ? 31.605 69.827 78.830 1.00 29.83 202 THR B CA 1
ATOM 5171 C C . THR B 2 48 ? 31.129 69.903 77.381 1.00 36.00 202 THR B C 1
ATOM 5172 O O . THR B 2 48 ? 30.994 68.871 76.708 1.00 38.22 202 THR B O 1
ATOM 5183 N N . PHE B 2 49 ? 30.892 71.122 76.902 1.00 29.37 203 PHE B N 1
ATOM 5184 C CA . PHE B 2 49 ? 30.422 71.334 75.542 1.00 30.12 203 PHE B CA 1
ATOM 5185 C C . PHE B 2 49 ? 31.238 72.410 74.862 1.00 41.89 203 PHE B C 1
ATOM 5186 O O . PHE B 2 49 ? 31.428 73.499 75.407 1.00 39.06 203 PHE B O 1
ATOM 5203 N N . SER B 2 50 ? 31.726 72.098 73.668 1.00 37.63 204 SER B N 1
ATOM 5204 C CA . SER B 2 50 ? 32.458 73.066 72.877 1.00 43.77 204 SER B CA 1
ATOM 5205 C C . SER B 2 50 ? 31.528 74.225 72.537 1.00 52.39 204 SER B C 1
ATOM 5206 O O . SER B 2 50 ? 30.308 74.077 72.533 1.00 51.30 204 SER B O 1
ATOM 5214 N N . GLU B 2 51 ? 32.101 75.385 72.257 1.00 62.07 205 GLU B N 1
ATOM 5215 C CA . GLU B 2 51 ? 31.292 76.563 71.992 1.00 69.78 205 GLU B CA 1
ATOM 5216 C C . GLU B 2 51 ? 30.735 76.577 70.574 1.00 62.49 205 GLU B C 1
ATOM 5217 O O . GLU B 2 51 ? 29.757 77.275 70.302 1.00 62.35 205 GLU B O 1
ATOM 5229 N N . ASP B 2 52 ? 31.347 75.802 69.680 1.00 53.38 206 ASP B N 1
ATOM 5230 C CA . ASP B 2 52 ? 31.077 75.930 68.249 1.00 53.43 206 ASP B CA 1
ATOM 5231 C C . ASP B 2 52 ? 30.624 74.648 67.550 1.00 41.61 206 ASP B C 1
ATOM 5232 O O . ASP B 2 52 ? 31.278 73.609 67.644 1.00 38.33 206 ASP B O 1
ATOM 5241 N N . ASP B 2 53 ? 29.510 74.761 66.829 1.00 40.77 207 ASP B N 1
ATOM 5242 C CA . ASP B 2 53 ? 28.986 73.695 65.984 1.00 41.66 207 ASP B CA 1
ATOM 5243 C C . ASP B 2 53 ? 29.701 73.645 64.648 1.00 44.34 207 ASP B C 1
ATOM 5244 O O . ASP B 2 53 ? 29.974 74.681 64.046 1.00 42.41 207 ASP B O 1
ATOM 5253 N N . GLU B 2 54 ? 29.989 72.440 64.173 1.00 36.44 208 GLU B N 1
ATOM 5254 C CA . GLU B 2 54 ? 30.621 72.283 62.874 1.00 36.37 208 GLU B CA 1
ATOM 5255 C C . GLU B 2 54 ? 29.558 71.991 61.828 1.00 41.52 208 GLU B C 1
ATOM 5256 O O . GLU B 2 54 ? 28.724 71.111 62.009 1.00 45.64 208 GLU B O 1
ATOM 5268 N N . ILE B 2 55 ? 29.582 72.734 60.730 1.00 40.80 209 ILE B N 1
ATOM 5269 C CA . ILE B 2 55 ? 28.617 72.523 59.663 1.00 36.53 209 ILE B CA 1
ATOM 5270 C C . ILE B 2 55 ? 29.232 71.626 58.611 1.00 39.86 209 ILE B C 1
ATOM 5271 O O . ILE B 2 55 ? 30.303 71.920 58.088 1.00 43.52 209 ILE B O 1
ATOM 5287 N N . ILE B 2 56 ? 28.546 70.531 58.303 1.00 43.48 210 ILE B N 1
ATOM 5288 C CA . ILE B 2 56 ? 29.069 69.522 57.391 1.00 39.63 210 ILE B CA 1
ATOM 5289 C C . ILE B 2 56 ? 28.911 69.938 55.928 1.00 42.39 210 ILE B C 1
ATOM 5290 O O . ILE B 2 56 ? 29.787 69.688 55.102 1.00 47.14 210 ILE B O 1
ATOM 5306 N N . ASN B 2 57 ? 27.785 70.570 55.619 1.00 36.68 211 ASN B N 1
ATOM 5307 C CA . ASN B 2 57 ? 27.444 70.927 54.248 1.00 42.06 211 ASN B CA 1
ATOM 5308 C C . ASN B 2 57 ? 27.114 72.409 54.138 1.00 44.67 211 ASN B C 1
ATOM 5309 O O . ASN B 2 57 ? 25.967 72.768 53.872 1.00 43.94 211 ASN B O 1
ATOM 5320 N N . PRO B 2 58 ? 28.113 73.284 54.348 1.00 42.09 212 PRO B N 1
ATOM 5321 C CA . PRO B 2 58 ? 27.816 74.722 54.290 1.00 50.02 212 PRO B CA 1
ATOM 5322 C C . PRO B 2 58 ? 27.282 75.153 52.921 1.00 57.10 212 PRO B C 1
ATOM 5323 O O . PRO B 2 58 ? 26.572 76.155 52.824 1.00 52.49 212 PRO B O 1
ATOM 5334 N N . GLU B 2 59 ? 27.597 74.383 51.885 1.00 71.69 213 GLU B N 1
ATOM 5335 C CA . GLU B 2 59 ? 27.063 74.638 50.551 1.00 75.80 213 GLU B CA 1
ATOM 5336 C C . GLU B 2 59 ? 25.596 74.191 50.437 1.00 84.55 213 GLU B C 1
ATOM 5337 O O . GLU B 2 59 ? 25.215 73.498 49.493 1.00 91.90 213 GLU B O 1
ATOM 5349 N N . ASP B 2 60 ? 24.774 74.601 51.401 1.00 69.97 214 ASP B N 1
ATOM 5350 C CA . ASP B 2 60 ? 23.345 74.298 51.378 1.00 66.60 214 ASP B CA 1
ATOM 5351 C C . ASP B 2 60 ? 22.557 75.360 52.140 1.00 63.67 214 ASP B C 1
ATOM 5352 O O . ASP B 2 60 ? 23.141 76.227 52.794 1.00 67.79 214 ASP B O 1
ATOM 5361 N N . SER C 1 5 ? 34.491 46.608 80.652 1.00 71.03 -1 SER C N 1
ATOM 5362 C CA . SER C 1 5 ? 35.422 45.501 80.827 1.00 68.31 -1 SER C CA 1
ATOM 5363 C C . SER C 1 5 ? 36.296 45.352 79.573 1.00 69.46 -1 SER C C 1
ATOM 5364 O O . SER C 1 5 ? 35.776 45.316 78.460 1.00 73.66 -1 SER C O 1
ATOM 5371 N N . LEU C 1 6 ? 37.614 45.286 79.774 1.00 64.69 7 LEU C N 1
ATOM 5372 C CA . LEU C 1 6 ? 38.620 45.051 78.712 1.00 69.77 7 LEU C CA 1
ATOM 5373 C C . LEU C 1 6 ? 39.476 46.281 78.396 1.00 67.50 7 LEU C C 1
ATOM 5374 O O . LEU C 1 6 ? 40.615 46.410 78.844 1.00 77.96 7 LEU C O 1
ATOM 5390 N N . ASN C 1 7 ? 38.897 47.183 77.621 1.00 46.65 8 ASN C N 1
ATOM 5391 C CA . ASN C 1 7 ? 39.638 48.242 76.939 1.00 39.53 8 ASN C CA 1
ATOM 5392 C C . ASN C 1 7 ? 40.666 47.686 75.969 1.00 25.62 8 ASN C C 1
ATOM 5393 O O . ASN C 1 7 ? 41.889 47.718 76.176 1.00 20.48 8 ASN C O 1
ATOM 5404 N N . LEU C 1 8 ? 40.120 47.191 74.881 1.00 22.60 9 LEU C N 1
ATOM 5405 C CA . LEU C 1 8 ? 40.874 46.551 73.840 1.00 18.19 9 LEU C CA 1
ATOM 5406 C C . LEU C 1 8 ? 41.843 47.519 73.167 1.00 18.61 9 LEU C C 1
ATOM 5407 O O . LEU C 1 8 ? 42.983 47.163 72.868 1.00 19.22 9 LEU C O 1
ATOM 5423 N N . ASP C 1 9 ? 41.393 48.738 72.908 1.00 15.07 10 ASP C N 1
ATOM 5424 C CA . ASP C 1 9 ? 42.238 49.701 72.227 1.00 18.09 10 ASP C CA 1
ATOM 5425 C C . ASP C 1 9 ? 43.394 50.205 73.090 1.00 17.22 10 ASP C C 1
ATOM 5426 O O . ASP C 1 9 ? 44.485 50.453 72.581 1.00 19.30 10 ASP C O 1
ATOM 5435 N N . SER C 1 10 ? 43.169 50.353 74.389 1.00 17.60 11 SER C N 1
ATOM 5436 C CA . SER C 1 10 ? 44.270 50.670 75.290 1.00 19.42 11 SER C CA 1
ATOM 5437 C C . SER C 1 10 ? 45.298 49.519 75.239 1.00 18.25 11 SER C C 1
ATOM 5438 O O . SER C 1 10 ? 46.507 49.746 75.182 1.00 18.87 11 SER C O 1
ATOM 5446 N N . ILE C 1 11 ? 44.815 48.278 75.256 1.00 17.13 12 ILE C N 1
ATOM 5447 C CA . ILE C 1 11 ? 45.710 47.114 75.192 1.00 20.84 12 ILE C CA 1
ATOM 5448 C C . ILE C 1 11 ? 46.542 47.133 73.909 1.00 21.20 12 ILE C C 1
ATOM 5449 O O . ILE C 1 11 ? 47.768 47.025 73.944 1.00 16.15 12 ILE C O 1
ATOM 5465 N N . ILE C 1 12 ? 45.883 47.281 72.766 1.00 15.26 13 ILE C N 1
ATOM 5466 C CA . ILE C 1 12 ? 46.616 47.342 71.507 1.00 14.68 13 ILE C CA 1
ATOM 5467 C C . ILE C 1 12 ? 47.590 48.535 71.480 1.00 17.19 13 ILE C C 1
ATOM 5468 O O . ILE C 1 12 ? 48.717 48.404 71.011 1.00 17.44 13 ILE C O 1
ATOM 5484 N N . GLY C 1 13 ? 47.170 49.683 71.999 1.00 16.07 14 GLY C N 1
ATOM 5485 C CA . GLY C 1 13 ? 48.053 50.839 72.066 1.00 20.15 14 GLY C CA 1
ATOM 5486 C C . GLY C 1 13 ? 49.342 50.538 72.824 1.00 23.21 14 GLY C C 1
ATOM 5487 O O . GLY C 1 13 ? 50.443 50.873 72.368 1.00 21.41 14 GLY C O 1
ATOM 5491 N N . ARG C 1 14 ? 49.222 49.903 73.987 1.00 17.25 15 ARG C N 1
ATOM 5492 C CA . ARG C 1 14 ? 50.415 49.588 74.786 1.00 20.68 15 ARG C CA 1
ATOM 5493 C C . ARG C 1 14 ? 51.302 48.544 74.114 1.00 20.36 15 ARG C C 1
ATOM 5494 O O . ARG C 1 14 ? 52.520 48.626 74.208 1.00 21.21 15 ARG C O 1
ATOM 5515 N N . LEU C 1 15 ? 50.700 47.586 73.414 1.00 18.37 16 LEU C N 1
ATOM 5516 C CA . LEU C 1 15 ? 51.470 46.545 72.730 1.00 18.26 16 LEU C CA 1
ATOM 5517 C C . LEU C 1 15 ? 52.256 47.114 71.538 1.00 21.31 16 LEU C C 1
ATOM 5518 O O . LEU C 1 15 ? 53.356 46.649 71.247 1.00 22.17 16 LEU C O 1
ATOM 5534 N N . LEU C 1 16 ? 51.689 48.100 70.842 1.00 21.37 17 LEU C N 1
ATOM 5535 C CA . LEU C 1 16 ? 52.328 48.671 69.644 1.00 26.76 17 LEU C CA 1
ATOM 5536 C C . LEU C 1 16 ? 53.285 49.806 70.008 1.00 25.49 17 LEU C C 1
ATOM 5537 O O . LEU C 1 16 ? 54.078 50.259 69.186 1.00 24.18 17 LEU C O 1
ATOM 5553 N N . GLU C 1 17 ? 53.185 50.262 71.248 1.00 23.62 18 GLU C N 1
ATOM 5554 C CA . GLU C 1 17 ? 53.979 51.375 71.758 1.00 33.54 18 GLU C CA 1
ATOM 5555 C C . GLU C 1 17 ? 55.477 51.125 71.628 1.00 34.86 18 GLU C C 1
ATOM 5556 O O . GLU C 1 17 ? 56.256 52.058 71.460 1.00 33.83 18 GLU C O 1
ATOM 5568 N N . VAL C 1 18 ? 55.885 49.866 71.732 1.00 28.42 19 VAL C N 1
ATOM 5569 C CA . VAL C 1 18 ? 57.307 49.540 71.776 1.00 29.91 19 VAL C CA 1
ATOM 5570 C C . VAL C 1 18 ? 57.903 49.394 70.393 1.00 30.63 19 VAL C C 1
ATOM 5571 O O . VAL C 1 18 ? 59.094 49.140 70.254 1.00 32.35 19 VAL C O 1
ATOM 5584 N N . GLN C 1 19 ? 57.071 49.528 69.370 1.00 30.11 20 GLN C N 1
ATOM 5585 C CA . GLN C 1 19 ? 57.545 49.463 68.002 1.00 37.80 20 GLN C CA 1
ATOM 5586 C C . GLN C 1 19 ? 58.664 50.491 67.797 1.00 44.51 20 GLN C C 1
ATOM 5587 O O . GLN C 1 19 ? 58.477 51.681 68.052 1.00 37.79 20 GLN C O 1
ATOM 5601 N N . GLY C 1 20 ? 59.830 50.041 67.351 1.00 52.47 21 GLY C N 1
ATOM 5602 C CA . GLY C 1 20 ? 60.919 50.965 67.070 1.00 59.96 21 GLY C CA 1
ATOM 5603 C C . GLY C 1 20 ? 61.817 51.217 68.267 1.00 63.57 21 GLY C C 1
ATOM 5604 O O . GLY C 1 20 ? 62.900 51.781 68.127 1.00 69.85 21 GLY C O 1
ATOM 5608 N N . SER C 1 21 ? 61.361 50.819 69.450 1.00 57.50 22 SER C N 1
ATOM 5609 C CA . SER C 1 21 ? 62.247 50.712 70.595 1.00 57.14 22 SER C CA 1
ATOM 5610 C C . SER C 1 21 ? 63.287 49.699 70.184 1.00 64.65 22 SER C C 1
ATOM 5611 O O . SER C 1 21 ? 63.161 49.075 69.134 1.00 71.01 22 SER C O 1
ATOM 5619 N N . ARG C 1 22 ? 64.322 49.524 70.987 1.00 70.90 23 ARG C N 1
ATOM 5620 C CA . ARG C 1 22 ? 65.305 48.512 70.656 1.00 84.99 23 ARG C CA 1
ATOM 5621 C C . ARG C 1 22 ? 64.695 47.146 70.960 1.00 85.07 23 ARG C C 1
ATOM 5622 O O . ARG C 1 22 ? 64.194 46.924 72.069 1.00 81.18 23 ARG C O 1
ATOM 5643 N N . PRO C 1 23 ? 64.716 46.232 69.972 1.00 87.30 24 PRO C N 1
ATOM 5644 C CA . PRO C 1 23 ? 64.112 44.909 70.165 1.00 84.23 24 PRO C CA 1
ATOM 5645 C C . PRO C 1 23 ? 64.398 44.347 71.554 1.00 83.75 24 PRO C C 1
ATOM 5646 O O . PRO C 1 23 ? 65.524 44.450 72.044 1.00 85.94 24 PRO C O 1
ATOM 5657 N N . GLY C 1 24 ? 63.373 43.785 72.188 1.00 85.86 25 GLY C N 1
ATOM 5658 C CA . GLY C 1 24 ? 63.517 43.205 73.510 1.00 82.91 25 GLY C CA 1
ATOM 5659 C C . GLY C 1 24 ? 62.815 43.981 74.612 1.00 79.71 25 GLY C C 1
ATOM 5660 O O . GLY C 1 24 ? 62.787 43.527 75.757 1.00 82.03 25 GLY C O 1
ATOM 5664 N N . LYS C 1 25 ? 62.253 45.148 74.298 1.00 54.95 26 LYS C N 1
ATOM 5665 C CA . LYS C 1 25 ? 61.467 45.861 75.300 1.00 43.58 26 LYS C CA 1
ATOM 5666 C C . LYS C 1 25 ? 60.133 45.143 75.506 1.00 36.48 26 LYS C C 1
ATOM 5667 O O . LYS C 1 25 ? 59.415 44.870 74.547 1.00 30.33 26 LYS C O 1
ATOM 5686 N N . ASN C 1 26 ? 59.823 44.833 76.762 1.00 28.02 27 ASN C N 1
ATOM 5687 C CA . ASN C 1 26 ? 58.619 44.095 77.121 1.00 27.78 27 ASN C CA 1
ATOM 5688 C C . ASN C 1 26 ? 57.405 44.999 77.234 1.00 25.25 27 ASN C C 1
ATOM 5689 O O . ASN C 1 26 ? 57.528 46.201 77.434 1.00 22.46 27 ASN C O 1
ATOM 5700 N N . VAL C 1 27 ? 56.231 44.403 77.119 1.00 17.86 28 VAL C N 1
ATOM 5701 C CA . VAL C 1 27 ? 54.991 45.085 77.453 1.00 21.19 28 VAL C CA 1
ATOM 5702 C C . VAL C 1 27 ? 54.276 44.243 78.493 1.00 23.72 28 VAL C C 1
ATOM 5703 O O . VAL C 1 27 ? 53.896 43.098 78.224 1.00 21.50 28 VAL C O 1
ATOM 5716 N N . GLN C 1 28 ? 54.117 44.804 79.687 1.00 20.39 29 GLN C N 1
ATOM 5717 C CA . GLN C 1 28 ? 53.529 44.067 80.791 1.00 17.96 29 GLN C CA 1
ATOM 5718 C C . GLN C 1 28 ? 52.078 44.506 80.999 1.00 22.71 29 GLN C C 1
ATOM 5719 O O . GLN C 1 28 ? 51.803 45.463 81.720 1.00 22.00 29 GLN C O 1
ATOM 5733 N N . LEU C 1 29 ? 51.158 43.805 80.333 1.00 18.28 30 LEU C N 1
ATOM 5734 C CA . LEU C 1 29 ? 49.727 44.020 80.521 1.00 20.40 30 LEU C CA 1
ATOM 5735 C C . LEU C 1 29 ? 49.356 43.449 81.885 1.00 18.66 30 LEU C C 1
ATOM 5736 O O . LEU C 1 29 ? 50.142 42.710 82.466 1.00 17.66 30 LEU C O 1
ATOM 5752 N N . THR C 1 30 ? 48.170 43.776 82.391 1.00 16.55 31 THR C N 1
ATOM 5753 C CA . THR C 1 30 ? 47.726 43.217 83.660 1.00 17.15 31 THR C CA 1
ATOM 5754 C C . THR C 1 30 ? 47.206 41.812 83.412 1.00 18.81 31 THR C C 1
ATOM 5755 O O . THR C 1 30 ? 46.777 41.464 82.311 1.00 16.69 31 THR C O 1
ATOM 5766 N N . GLU C 1 31 ? 47.242 40.999 84.450 1.00 16.31 32 GLU C N 1
ATOM 5767 C CA . GLU C 1 31 ? 46.711 39.648 84.367 1.00 14.34 32 GLU C CA 1
ATOM 5768 C C . GLU C 1 31 ? 45.250 39.666 83.889 1.00 13.18 32 GLU C C 1
ATOM 5769 O O . GLU C 1 31 ? 44.852 38.856 83.043 1.00 14.20 32 GLU C O 1
ATOM 5781 N N . ASN C 1 32 ? 44.446 40.575 84.429 1.00 14.55 33 ASN C N 1
ATOM 5782 C CA . ASN C 1 32 ? 43.036 40.643 84.054 1.00 17.60 33 ASN C CA 1
ATOM 5783 C C . ASN C 1 32 ? 42.850 41.008 82.589 1.00 18.90 33 ASN C C 1
ATOM 5784 O O . ASN C 1 32 ? 41.954 40.494 81.943 1.00 18.97 33 ASN C O 1
ATOM 5795 N N . GLU C 1 33 ? 43.696 41.889 82.067 1.00 13.52 34 GLU C N 1
ATOM 5796 C CA . GLU C 1 33 ? 43.651 42.219 80.648 1.00 16.69 34 GLU C CA 1
ATOM 5797 C C . GLU C 1 33 ? 43.925 40.961 79.829 1.00 18.07 34 GLU C C 1
ATOM 5798 O O . GLU C 1 33 ? 43.194 40.661 78.892 1.00 13.62 34 GLU C O 1
ATOM 5810 N N . ILE C 1 34 ? 44.943 40.198 80.211 1.00 15.34 35 ILE C N 1
ATOM 5811 C CA . ILE C 1 34 ? 45.308 39.014 79.439 1.00 12.39 35 ILE C CA 1
ATOM 5812 C C . ILE C 1 34 ? 44.212 37.944 79.529 1.00 15.06 35 ILE C C 1
ATOM 5813 O O . ILE C 1 34 ? 43.848 37.331 78.527 1.00 12.87 35 ILE C O 1
ATOM 5829 N N . ARG C 1 35 ? 43.657 37.746 80.720 1.00 12.88 36 ARG C N 1
ATOM 5830 C CA . ARG C 1 35 ? 42.579 36.781 80.888 1.00 19.28 36 ARG C CA 1
ATOM 5831 C C . ARG C 1 35 ? 41.374 37.184 80.018 1.00 19.66 36 ARG C C 1
ATOM 5832 O O . ARG C 1 35 ? 40.744 36.338 79.394 1.00 17.92 36 ARG C O 1
ATOM 5853 N N . GLY C 1 36 ? 41.075 38.476 79.965 1.00 20.15 37 GLY C N 1
ATOM 5854 C CA . GLY C 1 36 ? 40.016 38.980 79.102 1.00 17.34 37 GLY C CA 1
ATOM 5855 C C . GLY C 1 36 ? 40.248 38.632 77.636 1.00 15.54 37 GLY C C 1
ATOM 5856 O O . GLY C 1 36 ? 39.318 38.215 76.931 1.00 12.08 37 GLY C O 1
ATOM 5860 N N . LEU C 1 37 ? 41.483 38.796 77.161 1.00 13.64 38 LEU C N 1
ATOM 5861 C CA . LEU C 1 37 ? 41.807 38.431 75.770 1.00 12.97 38 LEU C CA 1
ATOM 5862 C C . LEU C 1 37 ? 41.574 36.952 75.507 1.00 16.86 38 LEU C C 1
ATOM 5863 O O . LEU C 1 37 ? 41.081 36.581 74.436 1.00 14.78 38 LEU C O 1
ATOM 5879 N N . CYS C 1 38 ? 41.972 36.108 76.462 1.00 16.75 39 CYS C N 1
ATOM 5880 C CA . CYS C 1 38 ? 41.845 34.661 76.309 1.00 15.13 39 CYS C CA 1
ATOM 5881 C C . CYS C 1 38 ? 40.378 34.257 76.314 1.00 13.71 39 CYS C C 1
ATOM 5882 O O . CYS C 1 38 ? 39.964 33.426 75.517 1.00 15.51 39 CYS C O 1
ATOM 5890 N N . LEU C 1 39 ? 39.598 34.826 77.227 1.00 12.49 40 LEU C N 1
ATOM 5891 C CA . LEU C 1 39 ? 38.210 34.411 77.378 1.00 16.87 40 LEU C CA 1
ATOM 5892 C C . LEU C 1 39 ? 37.379 34.878 76.176 1.00 19.14 40 LEU C C 1
ATOM 5893 O O . LEU C 1 39 ? 36.595 34.112 75.632 1.00 17.43 40 LEU C O 1
ATOM 5909 N N . LYS C 1 40 ? 37.562 36.121 75.743 1.00 13.24 41 LYS C N 1
ATOM 5910 C CA . LYS C 1 40 ? 36.808 36.614 74.589 1.00 14.60 41 LYS C CA 1
ATOM 5911 C C . LYS C 1 40 ? 37.248 35.941 73.285 1.00 11.55 41 LYS C C 1
ATOM 5912 O O . LYS C 1 40 ? 36.407 35.543 72.486 1.00 11.88 41 LYS C O 1
ATOM 5931 N N . SER C 1 41 ? 38.552 35.789 73.057 1.00 11.99 42 SER C N 1
ATOM 5932 C CA . SER C 1 41 ? 39.000 35.119 71.833 1.00 12.64 42 SER C CA 1
ATOM 5933 C C . SER C 1 41 ? 38.496 33.651 71.783 1.00 14.15 42 SER C C 1
ATOM 5934 O O . SER C 1 41 ? 38.088 33.145 70.732 1.00 11.97 42 SER C O 1
ATOM 5942 N N . ARG C 1 42 ? 38.500 32.980 72.924 1.00 13.17 43 ARG C N 1
ATOM 5943 C CA . ARG C 1 42 ? 38.035 31.595 73.004 1.00 16.31 43 ARG C CA 1
ATOM 5944 C C . ARG C 1 42 ? 36.568 31.474 72.547 1.00 14.37 43 ARG C C 1
ATOM 5945 O O . ARG C 1 42 ? 36.167 30.531 71.837 1.00 11.32 43 ARG C O 1
ATOM 5966 N N . GLU C 1 43 ? 35.756 32.424 72.981 1.00 14.26 44 GLU C N 1
ATOM 5967 C CA A GLU C 1 43 ? 34.355 32.480 72.591 0.60 16.48 44 GLU C CA 1
ATOM 5968 C CA B GLU C 1 43 ? 34.355 32.457 72.586 0.40 16.59 44 GLU C CA 1
ATOM 5969 C C . GLU C 1 43 ? 34.233 32.680 71.079 1.00 14.30 44 GLU C C 1
ATOM 5970 O O . GLU C 1 43 ? 33.387 32.084 70.422 1.00 12.58 44 GLU C O 1
ATOM 5993 N N . ILE C 1 44 ? 35.080 33.533 70.525 1.00 13.06 45 ILE C N 1
ATOM 5994 C CA . ILE C 1 44 ? 35.059 33.761 69.085 1.00 13.61 45 ILE C CA 1
ATOM 5995 C C . ILE C 1 44 ? 35.522 32.502 68.334 1.00 14.09 45 ILE C C 1
ATOM 5996 O O . ILE C 1 44 ? 34.881 32.104 67.373 1.00 11.03 45 ILE C O 1
ATOM 6012 N N . PHE C 1 45 ? 36.603 31.855 68.782 1.00 10.22 46 PHE C N 1
ATOM 6013 C CA . PHE C 1 45 ? 37.071 30.631 68.116 1.00 14.62 46 PHE C CA 1
ATOM 6014 C C . PHE C 1 45 ? 35.960 29.583 68.067 1.00 14.90 46 PHE C C 1
ATOM 6015 O O . PHE C 1 45 ? 35.719 28.962 67.030 1.00 16.46 46 PHE C O 1
ATOM 6032 N N . LEU C 1 46 ? 35.293 29.371 69.193 1.00 13.80 47 LEU C N 1
ATOM 6033 C CA . LEU C 1 46 ? 34.224 28.376 69.247 1.00 17.42 47 LEU C CA 1
ATOM 6034 C C . LEU C 1 46 ? 33.000 28.766 68.417 1.00 17.44 47 LEU C C 1
ATOM 6035 O O . LEU C 1 46 ? 32.290 27.893 67.957 1.00 17.70 47 LEU C O 1
ATOM 6051 N N . SER C 1 47 ? 32.740 30.056 68.227 1.00 17.42 48 SER C N 1
ATOM 6052 C CA . SER C 1 47 ? 31.587 30.474 67.412 1.00 18.23 48 SER C CA 1
ATOM 6053 C C . SER C 1 47 ? 31.852 30.373 65.899 1.00 21.74 48 SER C C 1
ATOM 6054 O O . SER C 1 47 ? 30.921 30.456 65.095 1.00 23.25 48 SER C O 1
ATOM 6062 N N . GLN C 1 48 ? 33.119 30.232 65.519 1.00 15.11 49 GLN C N 1
ATOM 6063 C CA . GLN C 1 48 ? 33.508 30.125 64.114 1.00 12.03 49 GLN C CA 1
ATOM 6064 C C . GLN C 1 48 ? 33.893 28.677 63.832 1.00 16.65 49 GLN C C 1
ATOM 6065 O O . GLN C 1 48 ? 34.227 27.932 64.755 1.00 16.08 49 GLN C O 1
ATOM 6079 N N . PRO C 1 49 ? 33.840 28.265 62.558 1.00 16.79 50 PRO C N 1
ATOM 6080 C CA . PRO C 1 49 ? 34.076 26.851 62.221 1.00 18.04 50 PRO C CA 1
ATOM 6081 C C . PRO C 1 49 ? 35.500 26.389 62.535 1.00 16.82 50 PRO C C 1
ATOM 6082 O O . PRO C 1 49 ? 36.431 27.198 62.524 1.00 16.07 50 PRO C O 1
ATOM 6093 N N . ILE C 1 50 ? 35.669 25.099 62.806 1.00 17.17 51 ILE C N 1
ATOM 6094 C CA . ILE C 1 50 ? 36.992 24.532 63.079 1.00 14.67 51 ILE C CA 1
ATOM 6095 C C . ILE C 1 50 ? 37.804 24.386 61.784 1.00 15.81 51 ILE C C 1
ATOM 6096 O O . ILE C 1 50 ? 39.039 24.362 61.814 1.00 13.03 51 ILE C O 1
ATOM 6112 N N . LEU C 1 51 ? 37.099 24.281 60.662 1.00 15.83 52 LEU C N 1
ATOM 6113 C CA . LEU C 1 51 ? 37.703 24.359 59.319 1.00 18.10 52 LEU C CA 1
ATOM 6114 C C . LEU C 1 51 ? 37.241 25.653 58.686 1.00 18.93 52 LEU C C 1
ATOM 6115 O O . LEU C 1 51 ? 36.107 25.746 58.207 1.00 13.12 52 LEU C O 1
ATOM 6131 N N . LEU C 1 52 ? 38.104 26.660 58.678 1.00 16.18 53 LEU C N 1
ATOM 6132 C CA . LEU C 1 52 ? 37.703 27.970 58.188 1.00 20.93 53 LEU C CA 1
ATOM 6133 C C . LEU C 1 52 ? 37.577 28.002 56.660 1.00 23.16 53 LEU C C 1
ATOM 6134 O O . LEU C 1 52 ? 38.338 27.351 55.946 1.00 18.70 53 LEU C O 1
ATOM 6150 N N . GLU C 1 53 ? 36.624 28.786 56.168 1.00 20.67 54 GLU C N 1
ATOM 6151 C CA . GLU C 1 53 ? 36.486 29.012 54.741 1.00 23.78 54 GLU C CA 1
ATOM 6152 C C . GLU C 1 53 ? 36.622 30.508 54.474 1.00 20.92 54 GLU C C 1
ATOM 6153 O O . GLU C 1 53 ? 35.752 31.301 54.816 1.00 19.04 54 GLU C O 1
ATOM 6165 N N . LEU C 1 54 ? 37.757 30.876 53.895 1.00 19.18 55 LEU C N 1
ATOM 6166 C CA . LEU C 1 54 ? 38.163 32.267 53.764 1.00 21.03 55 LEU C CA 1
ATOM 6167 C C . LEU C 1 54 ? 38.281 32.665 52.295 1.00 24.19 55 LEU C C 1
ATOM 6168 O O . LEU C 1 54 ? 38.436 31.813 51.420 1.00 21.84 55 LEU C O 1
ATOM 6184 N N . GLU C 1 55 ? 38.251 33.963 52.027 1.00 21.67 56 GLU C N 1
ATOM 6185 C CA . GLU C 1 55 ? 38.407 34.444 50.656 1.00 26.17 56 GLU C CA 1
ATOM 6186 C C . GLU C 1 55 ? 39.593 35.381 50.554 1.00 27.61 56 GLU C C 1
ATOM 6187 O O . GLU C 1 55 ? 39.871 36.140 51.481 1.00 25.78 56 GLU C O 1
ATOM 6199 N N . ALA C 1 56 ? 40.301 35.328 49.436 1.00 23.05 57 ALA C N 1
ATOM 6200 C CA . ALA C 1 56 ? 41.356 36.297 49.180 1.00 25.91 57 ALA C CA 1
ATOM 6201 C C . ALA C 1 56 ? 40.695 37.667 48.992 1.00 27.23 57 ALA C C 1
ATOM 6202 O O . ALA C 1 56 ? 39.504 37.728 48.713 1.00 32.66 57 ALA C O 1
ATOM 6209 N N . PRO C 1 57 ? 41.460 38.768 49.130 1.00 27.07 58 PRO C N 1
ATOM 6210 C CA . PRO C 1 57 ? 42.908 38.806 49.395 1.00 23.10 58 PRO C CA 1
ATOM 6211 C C . PRO C 1 57 ? 43.220 38.550 50.871 1.00 25.82 58 PRO C C 1
ATOM 6212 O O . PRO C 1 57 ? 42.418 38.878 51.748 1.00 21.29 58 PRO C O 1
ATOM 6223 N N . LEU C 1 58 ? 44.389 37.985 51.130 1.00 20.15 59 LEU C N 1
ATOM 6224 C CA . LEU C 1 58 ? 44.734 37.494 52.456 1.00 23.08 59 LEU C CA 1
ATOM 6225 C C . LEU C 1 58 ? 46.246 37.304 52.510 1.00 23.38 59 LEU C C 1
ATOM 6226 O O . LEU C 1 58 ? 46.867 36.941 51.502 1.00 25.35 59 LEU C O 1
ATOM 6242 N N . LYS C 1 59 ? 46.840 37.572 53.670 1.00 16.46 60 LYS C N 1
ATOM 6243 C CA . LYS C 1 59 ? 48.262 37.348 53.869 1.00 19.47 60 LYS C CA 1
ATOM 6244 C C . LYS C 1 59 ? 48.423 36.282 54.939 1.00 19.74 60 LYS C C 1
ATOM 6245 O O . LYS C 1 59 ? 47.754 36.301 55.970 1.00 15.17 60 LYS C O 1
ATOM 6264 N N . ILE C 1 60 ? 49.300 35.334 54.653 1.00 14.55 61 ILE C N 1
ATOM 6265 C CA . ILE C 1 60 ? 49.421 34.132 55.441 1.00 15.76 61 ILE C CA 1
ATOM 6266 C C . ILE C 1 60 ? 50.823 34.056 56.029 1.00 18.24 61 ILE C C 1
ATOM 6267 O O . ILE C 1 60 ? 51.808 34.159 55.298 1.00 21.13 61 ILE C O 1
ATOM 6283 N N . CYS C 1 61 ? 50.907 33.864 57.340 1.00 16.91 62 CYS C N 1
ATOM 6284 C CA . CYS C 1 61 ? 52.189 33.733 58.036 1.00 21.26 62 CYS C CA 1
ATOM 6285 C C . CYS C 1 61 ? 52.349 32.378 58.703 1.00 21.04 62 CYS C C 1
ATOM 6286 O O . CYS C 1 61 ? 51.392 31.811 59.223 1.00 20.13 62 CYS C O 1
ATOM 6294 N N . GLY C 1 62 ? 53.576 31.878 58.696 1.00 19.08 63 GLY C N 1
ATOM 6295 C CA . GLY C 1 62 ? 53.917 30.656 59.392 1.00 16.53 63 GLY C CA 1
ATOM 6296 C C . GLY C 1 62 ? 54.412 30.971 60.793 1.00 18.62 63 GLY C C 1
ATOM 6297 O O . GLY C 1 62 ? 54.098 32.027 61.340 1.00 13.65 63 GLY C O 1
ATOM 6301 N N . ASP C 1 63 ? 55.216 30.072 61.351 1.00 20.60 64 ASP C N 1
ATOM 6302 C CA . ASP C 1 63 ? 55.619 30.139 62.757 1.00 17.77 64 ASP C CA 1
ATOM 6303 C C . ASP C 1 63 ? 56.206 31.487 63.170 1.00 21.42 64 ASP C C 1
ATOM 6304 O O . ASP C 1 63 ? 57.042 32.055 62.465 1.00 19.29 64 ASP C O 1
ATOM 6313 N N . ILE C 1 64 ? 55.797 31.974 64.335 1.00 16.20 65 ILE C N 1
ATOM 6314 C CA . ILE C 1 64 ? 56.377 33.187 64.907 1.00 16.99 65 ILE C CA 1
ATOM 6315 C C . ILE C 1 64 ? 57.219 32.889 66.162 1.00 16.86 65 ILE C C 1
ATOM 6316 O O . ILE C 1 64 ? 58.219 33.558 66.431 1.00 14.62 65 ILE C O 1
ATOM 6332 N N . HIS C 1 65 ? 56.799 31.902 66.949 1.00 16.49 66 HIS C N 1
ATOM 6333 C CA . HIS C 1 65 ? 57.568 31.494 68.119 1.00 17.63 66 HIS C CA 1
ATOM 6334 C C . HIS C 1 65 ? 58.087 32.663 68.984 1.00 16.06 66 HIS C C 1
ATOM 6335 O O . HIS C 1 65 ? 59.276 32.760 69.267 1.00 15.78 66 HIS C O 1
ATOM 6349 N N . GLY C 1 66 ? 57.181 33.533 69.408 1.00 11.56 67 GLY C N 1
ATOM 6350 C CA . GLY C 1 66 ? 57.506 34.582 70.354 1.00 13.57 67 GLY C CA 1
ATOM 6351 C C . GLY C 1 66 ? 58.483 35.644 69.872 1.00 20.13 67 GLY C C 1
ATOM 6352 O O . GLY C 1 66 ? 58.960 36.436 70.687 1.00 15.47 67 GLY C O 1
ATOM 6356 N N . GLN C 1 67 ? 58.781 35.679 68.570 1.00 14.51 68 GLN C N 1
ATOM 6357 C CA . GLN C 1 67 ? 59.643 36.722 68.019 1.00 13.28 68 GLN C CA 1
ATOM 6358 C C . GLN C 1 67 ? 58.794 37.943 67.707 1.00 15.79 68 GLN C C 1
ATOM 6359 O O . GLN C 1 67 ? 58.455 38.257 66.550 1.00 14.93 68 GLN C O 1
ATOM 6373 N N . TYR C 1 68 ? 58.454 38.646 68.773 1.00 12.05 69 TYR C N 1
ATOM 6374 C CA . TYR C 1 68 ? 57.485 39.729 68.693 1.00 16.02 69 TYR C CA 1
ATOM 6375 C C . TYR C 1 68 ? 57.893 40.859 67.731 1.00 24.31 69 TYR C C 1
ATOM 6376 O O . TYR C 1 68 ? 57.060 41.408 67.013 1.00 20.15 69 TYR C O 1
ATOM 6394 N N . TYR C 1 69 ? 59.165 41.223 67.730 1.00 19.03 70 TYR C N 1
ATOM 6395 C CA . TYR C 1 69 ? 59.608 42.343 66.903 1.00 21.34 70 TYR C CA 1
ATOM 6396 C C . TYR C 1 69 ? 59.629 41.991 65.415 1.00 16.75 70 TYR C C 1
ATOM 6397 O O . TYR C 1 69 ? 59.421 42.845 64.561 1.00 20.29 70 TYR C O 1
ATOM 6415 N N . ASP C 1 70 ? 59.822 40.721 65.111 1.00 16.46 71 ASP C N 1
ATOM 6416 C CA . ASP C 1 70 ? 59.660 40.249 63.745 1.00 21.84 71 ASP C CA 1
ATOM 6417 C C . ASP C 1 70 ? 58.202 40.277 63.307 1.00 27.36 71 ASP C C 1
ATOM 6418 O O . ASP C 1 70 ? 57.905 40.675 62.179 1.00 22.07 71 ASP C O 1
ATOM 6427 N N . LEU C 1 71 ? 57.293 39.881 64.199 1.00 21.33 72 LEU C N 1
ATOM 6428 C CA . LEU C 1 71 ? 55.865 40.009 63.925 1.00 17.26 72 LEU C CA 1
ATOM 6429 C C . LEU C 1 71 ? 55.541 41.474 63.566 1.00 15.97 72 LEU C C 1
ATOM 6430 O O . LEU C 1 71 ? 54.891 41.751 62.554 1.00 15.68 72 LEU C O 1
ATOM 6446 N N . LEU C 1 72 ? 56.015 42.413 64.377 1.00 12.32 73 LEU C N 1
ATOM 6447 C CA . LEU C 1 72 ? 55.776 43.833 64.113 1.00 17.49 73 LEU C CA 1
ATOM 6448 C C . LEU C 1 72 ? 56.344 44.255 62.743 1.00 21.55 73 LEU C C 1
ATOM 6449 O O . LEU C 1 72 ? 55.722 45.021 62.029 1.00 14.92 73 LEU C O 1
ATOM 6465 N N . ARG C 1 73 ? 57.504 43.734 62.365 1.00 25.59 74 ARG C N 1
ATOM 6466 C CA . ARG C 1 73 ? 58.065 44.046 61.053 1.00 24.96 74 ARG C CA 1
ATOM 6467 C C . ARG C 1 73 ? 57.191 43.496 59.915 1.00 22.65 74 ARG C C 1
ATOM 6468 O O . ARG C 1 73 ? 57.037 44.144 58.873 1.00 25.23 74 ARG C O 1
ATOM 6489 N N . LEU C 1 74 ? 56.605 42.317 60.111 1.00 16.05 75 LEU C N 1
ATOM 6490 C CA . LEU C 1 74 ? 55.737 41.735 59.090 1.00 19.57 75 LEU C CA 1
ATOM 6491 C C . LEU C 1 74 ? 54.482 42.591 58.957 1.00 22.01 75 LEU C C 1
ATOM 6492 O O . LEU C 1 74 ? 54.063 42.892 57.857 1.00 20.13 75 LEU C O 1
ATOM 6508 N N . PHE C 1 75 ? 53.893 42.988 60.082 1.00 16.85 76 PHE C N 1
ATOM 6509 C CA . PHE C 1 75 ? 52.702 43.837 60.054 1.00 19.72 76 PHE C CA 1
ATOM 6510 C C . PHE C 1 75 ? 53.032 45.191 59.416 1.00 22.27 76 PHE C C 1
ATOM 6511 O O . PHE C 1 75 ? 52.240 45.736 58.649 1.00 19.67 76 PHE C O 1
ATOM 6528 N N . GLU C 1 76 ? 54.200 45.735 59.741 1.00 18.17 77 GLU C N 1
ATOM 6529 C CA . GLU C 1 76 ? 54.576 47.061 59.255 1.00 21.54 77 GLU C CA 1
ATOM 6530 C C . GLU C 1 76 ? 54.617 47.057 57.720 1.00 24.49 77 GLU C C 1
ATOM 6531 O O . GLU C 1 76 ? 54.150 47.993 57.065 1.00 22.76 77 GLU C O 1
ATOM 6543 N N . TYR C 1 77 ? 55.162 45.985 57.160 1.00 17.18 78 TYR C N 1
ATOM 6544 C CA . TYR C 1 77 ? 55.304 45.856 55.721 1.00 21.00 78 TYR C CA 1
ATOM 6545 C C . TYR C 1 77 ? 53.992 45.429 55.072 1.00 27.18 78 TYR C C 1
ATOM 6546 O O . TYR C 1 77 ? 53.595 45.974 54.051 1.00 27.53 78 TYR C O 1
ATOM 6564 N N . GLY C 1 78 ? 53.307 44.463 55.675 1.00 25.83 79 GLY C N 1
ATOM 6565 C CA . GLY C 1 78 ? 52.074 43.956 55.095 1.00 20.98 79 GLY C CA 1
ATOM 6566 C C . GLY C 1 78 ? 50.889 44.885 55.276 1.00 16.97 79 GLY C C 1
ATOM 6567 O O . GLY C 1 78 ? 49.896 44.784 54.563 1.00 17.35 79 GLY C O 1
ATOM 6571 N N . GLY C 1 79 ? 50.986 45.788 56.243 1.00 15.86 80 GLY C N 1
ATOM 6572 C CA . GLY C 1 79 ? 49.859 46.622 56.628 1.00 18.29 80 GLY C CA 1
ATOM 6573 C C . GLY C 1 79 ? 49.230 46.070 57.897 1.00 24.72 80 GLY C C 1
ATOM 6574 O O . GLY C 1 79 ? 48.823 44.904 57.935 1.00 21.97 80 GLY C O 1
ATOM 6578 N N . PHE C 1 80 ? 49.169 46.895 58.941 1.00 20.50 81 PHE C N 1
ATOM 6579 C CA . PHE C 1 80 ? 48.605 46.472 60.213 1.00 22.54 81 PHE C CA 1
ATOM 6580 C C . PHE C 1 80 ? 47.109 46.223 60.062 1.00 21.29 81 PHE C C 1
ATOM 6581 O O . PHE C 1 80 ? 46.423 46.940 59.335 1.00 16.05 81 PHE C O 1
ATOM 6598 N N . PRO C 1 81 ? 46.593 45.195 60.745 1.00 19.69 82 PRO C N 1
ATOM 6599 C CA . PRO C 1 81 ? 45.136 45.016 60.733 1.00 22.37 82 PRO C CA 1
ATOM 6600 C C . PRO C 1 81 ? 44.430 46.331 61.066 1.00 23.02 82 PRO C C 1
ATOM 6601 O O . PRO C 1 81 ? 44.915 47.095 61.895 1.00 18.52 82 PRO C O 1
ATOM 6612 N N . PRO C 1 82 ? 43.316 46.636 60.385 1.00 22.92 83 PRO C N 1
ATOM 6613 C CA . PRO C 1 82 ? 42.589 45.873 59.372 1.00 20.60 83 PRO C CA 1
ATOM 6614 C C . PRO C 1 82 ? 42.938 46.256 57.935 1.00 27.16 83 PRO C C 1
ATOM 6615 O O . PRO C 1 82 ? 42.143 45.945 57.056 1.00 26.53 83 PRO C O 1
ATOM 6626 N N . GLU C 1 83 ? 44.083 46.904 57.701 1.00 26.58 84 GLU C N 1
ATOM 6627 C CA . GLU C 1 83 ? 44.514 47.262 56.337 1.00 28.32 84 GLU C CA 1
ATOM 6628 C C . GLU C 1 83 ? 44.581 46.045 55.424 1.00 30.85 84 GLU C C 1
ATOM 6629 O O . GLU C 1 83 ? 44.235 46.113 54.242 1.00 27.28 84 GLU C O 1
ATOM 6641 N N . SER C 1 84 ? 45.071 44.943 55.979 1.00 21.31 85 SER C N 1
ATOM 6642 C CA . SER C 1 84 ? 45.142 43.680 55.270 1.00 22.89 85 SER C CA 1
ATOM 6643 C C . SER C 1 84 ? 44.526 42.600 56.132 1.00 20.54 85 SER C C 1
ATOM 6644 O O . SER C 1 84 ? 44.556 42.694 57.372 1.00 17.31 85 SER C O 1
ATOM 6652 N N . ASN C 1 85 ? 44.007 41.560 55.489 1.00 15.46 86 ASN C N 1
ATOM 6653 C CA . ASN C 1 85 ? 43.511 40.384 56.205 1.00 16.75 86 ASN C CA 1
ATOM 6654 C C . ASN C 1 85 ? 44.645 39.389 56.451 1.00 20.52 86 ASN C C 1
ATOM 6655 O O . ASN C 1 85 ? 45.545 39.254 55.623 1.00 18.09 86 ASN C O 1
ATOM 6666 N N . TYR C 1 86 ? 44.600 38.673 57.569 1.00 12.88 87 TYR C N 1
ATOM 6667 C CA . TYR C 1 86 ? 45.693 37.769 57.900 1.00 15.35 87 TYR C CA 1
ATOM 6668 C C . TYR C 1 86 ? 45.171 36.398 58.283 1.00 16.77 87 TYR C C 1
ATOM 6669 O O . TYR C 1 86 ? 44.085 36.262 58.866 1.00 13.08 87 TYR C O 1
ATOM 6687 N N . LEU C 1 87 ? 45.972 35.394 57.968 1.00 13.53 88 LEU C N 1
ATOM 6688 C CA . LEU C 1 87 ? 45.787 34.038 58.465 1.00 15.59 88 LEU C CA 1
ATOM 6689 C C . LEU C 1 87 ? 47.145 33.588 58.976 1.00 21.36 88 LEU C C 1
ATOM 6690 O O . LEU C 1 87 ? 48.110 33.580 58.209 1.00 17.35 88 LEU C O 1
ATOM 6706 N N . PHE C 1 88 ? 47.225 33.241 60.261 1.00 13.61 89 PHE C N 1
ATOM 6707 C CA . PHE C 1 88 ? 48.443 32.681 60.836 1.00 11.05 89 PHE C CA 1
ATOM 6708 C C . PHE C 1 88 ? 48.298 31.173 60.978 1.00 13.26 89 PHE C C 1
ATOM 6709 O O . PHE C 1 88 ? 47.218 30.674 61.326 1.00 13.67 89 PHE C O 1
ATOM 6726 N N . LEU C 1 89 ? 49.382 30.443 60.723 1.00 11.61 90 LEU C N 1
ATOM 6727 C CA . LEU C 1 89 ? 49.321 28.986 60.680 1.00 13.07 90 LEU C CA 1
ATOM 6728 C C . LEU C 1 89 ? 49.696 28.312 62.004 1.00 17.75 90 LEU C C 1
ATOM 6729 O O . LEU C 1 89 ? 49.881 27.105 62.027 1.00 16.45 90 LEU C O 1
ATOM 6745 N N . GLY C 1 90 ? 49.837 29.081 63.089 1.00 12.75 91 GLY C N 1
ATOM 6746 C CA . GLY C 1 90 ? 50.112 28.497 64.410 1.00 15.31 91 GLY C CA 1
ATOM 6747 C C . GLY C 1 90 ? 51.530 28.711 64.934 1.00 19.49 91 GLY C C 1
ATOM 6748 O O . GLY C 1 90 ? 52.318 29.424 64.319 1.00 17.05 91 GLY C O 1
ATOM 6752 N N . ASP C 1 91 ? 51.844 28.100 66.077 1.00 16.08 92 ASP C N 1
ATOM 6753 C CA . ASP C 1 91 ? 53.161 28.227 66.716 1.00 13.42 92 ASP C CA 1
ATOM 6754 C C . ASP C 1 91 ? 53.525 29.679 67.012 1.00 16.32 92 ASP C C 1
ATOM 6755 O O . ASP C 1 91 ? 54.525 30.217 66.512 1.00 13.36 92 ASP C O 1
ATOM 6764 N N . TYR C 1 92 ? 52.691 30.285 67.853 1.00 11.40 93 TYR C N 1
ATOM 6765 C CA . TYR C 1 92 ? 52.856 31.656 68.309 1.00 12.98 93 TYR C CA 1
ATOM 6766 C C . TYR C 1 92 ? 53.812 31.744 69.480 1.00 12.95 93 TYR C C 1
ATOM 6767 O O . TYR C 1 92 ? 54.447 32.784 69.698 1.00 13.17 93 TYR C O 1
ATOM 6785 N N . VAL C 1 93 ? 53.887 30.672 70.261 1.00 13.66 94 VAL C N 1
ATOM 6786 C CA . VAL C 1 93 ? 54.640 30.713 71.508 1.00 16.25 94 VAL C CA 1
ATOM 6787 C C . VAL C 1 93 ? 55.821 29.727 71.492 1.00 18.13 94 VAL C C 1
ATOM 6788 O O . VAL C 1 93 ? 55.963 28.937 70.552 1.00 18.08 94 VAL C O 1
ATOM 6801 N N . ASP C 1 94 ? 56.662 29.805 72.528 1.00 13.56 95 ASP C N 1
ATOM 6802 C CA . ASP C 1 94 ? 57.850 28.953 72.698 1.00 15.13 95 ASP C CA 1
ATOM 6803 C C . ASP C 1 94 ? 59.057 29.445 71.893 1.00 14.80 95 ASP C C 1
ATOM 6804 O O . ASP C 1 94 ? 58.900 30.028 70.824 1.00 14.47 95 ASP C O 1
ATOM 6813 N N . ARG C 1 95 ? 60.250 29.193 72.435 1.00 14.77 96 ARG C N 1
ATOM 6814 C CA . ARG C 1 95 ? 61.532 29.445 71.773 1.00 20.70 96 ARG C CA 1
ATOM 6815 C C . ARG C 1 95 ? 61.969 30.908 71.809 1.00 26.67 96 ARG C C 1
ATOM 6816 O O . ARG C 1 95 ? 63.070 31.203 72.244 1.00 25.03 96 ARG C O 1
ATOM 6837 N N . GLY C 1 96 ? 61.120 31.815 71.333 1.00 25.69 97 GLY C N 1
ATOM 6838 C CA . GLY C 1 96 ? 61.451 33.231 71.326 1.00 20.94 97 GLY C CA 1
ATOM 6839 C C . GLY C 1 96 ? 61.364 33.827 72.718 1.00 18.48 97 GLY C C 1
ATOM 6840 O O . GLY C 1 96 ? 60.989 33.148 73.665 1.00 21.43 97 GLY C O 1
ATOM 6844 N N . LYS C 1 97 ? 61.687 35.108 72.830 1.00 20.37 98 LYS C N 1
ATOM 6845 C CA . LYS C 1 97 ? 61.762 35.792 74.120 1.00 26.44 98 LYS C CA 1
ATOM 6846 C C . LYS C 1 97 ? 60.467 36.478 74.508 1.00 28.56 98 LYS C C 1
ATOM 6847 O O . LYS C 1 97 ? 60.292 36.831 75.674 1.00 23.30 98 LYS C O 1
ATOM 6866 N N . GLN C 1 98 ? 59.571 36.699 73.544 1.00 21.12 99 GLN C N 1
ATOM 6867 C CA . GLN C 1 98 ? 58.341 37.453 73.839 1.00 24.03 99 GLN C CA 1
ATOM 6868 C C . GLN C 1 98 ? 57.089 36.756 73.328 1.00 18.37 99 GLN C C 1
ATOM 6869 O O . GLN C 1 98 ? 56.364 37.298 72.515 1.00 15.46 99 GLN C O 1
ATOM 6883 N N . SER C 1 99 ? 56.849 35.547 73.823 1.00 13.97 100 SER C N 1
ATOM 6884 C CA . SER C 1 99 ? 55.632 34.813 73.505 1.00 20.64 100 SER C CA 1
ATOM 6885 C C . SER C 1 99 ? 54.394 35.547 74.007 1.00 17.96 100 SER C C 1
ATOM 6886 O O . SER C 1 99 ? 53.360 35.575 73.345 1.00 14.04 100 SER C O 1
ATOM 6894 N N . LEU C 1 100 ? 54.488 36.140 75.186 1.00 9.61 101 LEU C N 1
ATOM 6895 C CA . LEU C 1 100 ? 53.318 36.808 75.756 1.00 14.88 101 LEU C CA 1
ATOM 6896 C C . LEU C 1 100 ? 52.829 37.973 74.879 1.00 16.77 101 LEU C C 1
ATOM 6897 O O . LEU C 1 100 ? 51.661 38.007 74.500 1.00 16.14 101 LEU C O 1
ATOM 6913 N N . GLU C 1 101 ? 53.714 38.915 74.548 1.00 15.76 102 GLU C N 1
ATOM 6914 C CA . GLU C 1 101 ? 53.353 40.028 73.664 1.00 16.47 102 GLU C CA 1
ATOM 6915 C C . GLU C 1 101 ? 52.829 39.520 72.319 1.00 15.42 102 GLU C C 1
ATOM 6916 O O . GLU C 1 101 ? 51.876 40.065 71.770 1.00 12.10 102 GLU C O 1
ATOM 6928 N N . THR C 1 102 ? 53.465 38.483 71.784 1.00 9.37 103 THR C N 1
ATOM 6929 C CA . THR C 1 102 ? 53.064 37.929 70.501 1.00 13.31 103 THR C CA 1
ATOM 6930 C C . THR C 1 102 ? 51.636 37.432 70.550 1.00 16.77 103 THR C C 1
ATOM 6931 O O . THR C 1 102 ? 50.792 37.863 69.759 1.00 14.78 103 THR C O 1
ATOM 6942 N N . ILE C 1 103 ? 51.343 36.530 71.484 1.00 14.89 104 ILE C N 1
ATOM 6943 C CA . ILE C 1 103 ? 50.010 35.929 71.503 1.00 15.16 104 ILE C CA 1
ATOM 6944 C C . ILE C 1 103 ? 48.956 36.983 71.900 1.00 15.39 104 ILE C C 1
ATOM 6945 O O . ILE C 1 103 ? 47.833 36.949 71.402 1.00 15.99 104 ILE C O 1
ATOM 6961 N N . CYS C 1 104 ? 49.315 37.920 72.779 1.00 8.86 105 CYS C N 1
ATOM 6962 C CA . CYS C 1 104 ? 48.350 38.923 73.215 1.00 11.70 105 CYS C CA 1
ATOM 6963 C C . CYS C 1 104 ? 47.984 39.869 72.063 1.00 14.42 105 CYS C C 1
ATOM 6964 O O . CYS C 1 104 ? 46.831 40.220 71.908 1.00 12.11 105 CYS C O 1
ATOM 6972 N N . LEU C 1 105 ? 48.952 40.276 71.248 1.00 9.97 106 LEU C N 1
ATOM 6973 C CA . LEU C 1 105 ? 48.625 41.151 70.117 1.00 8.84 106 LEU C CA 1
ATOM 6974 C C . LEU C 1 105 ? 47.759 40.381 69.110 1.00 12.44 106 LEU C C 1
ATOM 6975 O O . LEU C 1 105 ? 46.772 40.895 68.612 1.00 10.92 106 LEU C O 1
ATOM 6991 N N . LEU C 1 106 ? 48.114 39.137 68.821 1.00 10.56 107 LEU C N 1
ATOM 6992 C CA . LEU C 1 106 ? 47.306 38.335 67.899 1.00 13.20 107 LEU C CA 1
ATOM 6993 C C . LEU C 1 106 ? 45.876 38.114 68.415 1.00 14.76 107 LEU C C 1
ATOM 6994 O O . LEU C 1 106 ? 44.910 38.213 67.662 1.00 14.19 107 LEU C O 1
ATOM 7010 N N . LEU C 1 107 ? 45.732 37.797 69.696 1.00 10.49 108 LEU C N 1
ATOM 7011 C CA . LEU C 1 107 ? 44.397 37.586 70.240 1.00 11.54 108 LEU C CA 1
ATOM 7012 C C . LEU C 1 107 ? 43.609 38.894 70.224 1.00 17.57 108 LEU C C 1
ATOM 7013 O O . LEU C 1 107 ? 42.398 38.889 70.004 1.00 17.78 108 LEU C O 1
ATOM 7029 N N . ALA C 1 108 ? 44.287 40.018 70.474 1.00 10.56 109 ALA C N 1
ATOM 7030 C CA . ALA C 1 108 ? 43.601 41.307 70.457 1.00 10.46 109 ALA C CA 1
ATOM 7031 C C . ALA C 1 108 ? 43.012 41.568 69.068 1.00 13.33 109 ALA C C 1
ATOM 7032 O O . ALA C 1 108 ? 41.886 42.019 68.948 1.00 13.38 109 ALA C O 1
ATOM 7039 N N . TYR C 1 109 ? 43.784 41.298 68.021 1.00 12.58 110 TYR C N 1
ATOM 7040 C CA . TYR C 1 109 ? 43.321 41.548 66.657 1.00 13.55 110 TYR C CA 1
ATOM 7041 C C . TYR C 1 109 ? 42.207 40.569 66.284 1.00 13.94 110 TYR C C 1
ATOM 7042 O O . TYR C 1 109 ? 41.279 40.928 65.568 1.00 12.19 110 TYR C O 1
ATOM 7060 N N . LYS C 1 110 ? 42.274 39.335 66.784 1.00 11.69 111 LYS C N 1
ATOM 7061 C CA . LYS C 1 110 ? 41.177 38.396 66.524 1.00 15.88 111 LYS C CA 1
ATOM 7062 C C . LYS C 1 110 ? 39.877 38.979 67.094 1.00 19.06 111 LYS C C 1
ATOM 7063 O O . LYS C 1 110 ? 38.808 38.868 66.496 1.00 14.63 111 LYS C O 1
ATOM 7082 N N . ILE C 1 111 ? 39.970 39.603 68.260 1.00 14.01 112 ILE C N 1
ATOM 7083 C CA . ILE C 1 111 ? 38.770 40.111 68.928 1.00 10.66 112 ILE C CA 1
ATOM 7084 C C . ILE C 1 111 ? 38.264 41.377 68.256 1.00 12.96 112 ILE C C 1
ATOM 7085 O O . ILE C 1 111 ? 37.058 41.551 68.091 1.00 12.84 112 ILE C O 1
ATOM 7101 N N . LYS C 1 112 ? 39.180 42.261 67.859 1.00 11.90 113 LYS C N 1
ATOM 7102 C CA . LYS C 1 112 ? 38.780 43.537 67.258 1.00 14.24 113 LYS C CA 1
ATOM 7103 C C . LYS C 1 112 ? 38.265 43.395 65.826 1.00 14.20 113 LYS C C 1
ATOM 7104 O O . LYS C 1 112 ? 37.359 44.126 65.423 1.00 14.34 113 LYS C O 1
ATOM 7123 N N . TYR C 1 113 ? 38.815 42.436 65.079 1.00 14.27 114 TYR C N 1
ATOM 7124 C CA . TYR C 1 113 ? 38.471 42.261 63.668 1.00 16.28 114 TYR C CA 1
ATOM 7125 C C . TYR C 1 113 ? 38.179 40.801 63.354 1.00 15.53 114 TYR C C 1
ATOM 7126 O O . TYR C 1 113 ? 38.880 40.168 62.560 1.00 14.67 114 TYR C O 1
ATOM 7144 N N . PRO C 1 114 ? 37.124 40.261 63.951 1.00 18.66 115 PRO C N 1
ATOM 7145 C CA . PRO C 1 114 ? 36.899 38.811 63.920 1.00 18.15 115 PRO C CA 1
ATOM 7146 C C . PRO C 1 114 ? 36.665 38.199 62.545 1.00 16.17 115 PRO C C 1
ATOM 7147 O O . PRO C 1 114 ? 36.863 36.982 62.400 1.00 14.56 115 PRO C O 1
ATOM 7158 N N . GLU C 1 115 ? 36.271 39.003 61.560 1.00 11.51 116 GLU C N 1
ATOM 7159 C CA . GLU C 1 115 ? 35.992 38.488 60.212 1.00 16.04 116 GLU C CA 1
ATOM 7160 C C . GLU C 1 115 ? 37.167 38.735 59.268 1.00 18.24 116 GLU C C 1
ATOM 7161 O O . GLU C 1 115 ? 37.133 38.335 58.115 1.00 17.36 116 GLU C O 1
ATOM 7173 N N . ASN C 1 116 ? 38.214 39.391 59.753 1.00 16.34 117 ASN C N 1
ATOM 7174 C CA . ASN C 1 116 ? 39.338 39.743 58.884 1.00 15.83 117 ASN C CA 1
ATOM 7175 C C . ASN C 1 116 ? 40.701 39.303 59.407 1.00 20.51 117 ASN C C 1
ATOM 7176 O O . ASN C 1 116 ? 41.741 39.698 58.874 1.00 14.63 117 ASN C O 1
ATOM 7187 N N . PHE C 1 117 ? 40.702 38.506 60.466 1.00 18.00 118 PHE C N 1
ATOM 7188 C CA . PHE C 1 117 ? 41.953 38.136 61.129 1.00 17.58 118 PHE C CA 1
ATOM 7189 C C . PHE C 1 117 ? 41.783 36.724 61.689 1.00 15.77 118 PHE C C 1
ATOM 7190 O O . PHE C 1 117 ? 40.848 36.472 62.447 1.00 13.40 118 PHE C O 1
ATOM 7207 N N . PHE C 1 118 ? 42.662 35.801 61.311 1.00 11.22 119 PHE C N 1
ATOM 7208 C CA . PHE C 1 118 ? 42.451 34.388 61.648 1.00 10.60 119 PHE C CA 1
ATOM 7209 C C . PHE C 1 118 ? 43.711 33.703 62.171 1.00 10.81 119 PHE C C 1
ATOM 7210 O O . PHE C 1 118 ? 44.823 33.981 61.718 1.00 9.61 119 PHE C O 1
ATOM 7227 N N . LEU C 1 119 ? 43.516 32.820 63.150 1.00 8.92 120 LEU C N 1
ATOM 7228 C CA . LEU C 1 119 ? 44.613 32.111 63.810 1.00 14.02 120 LEU C CA 1
ATOM 7229 C C . LEU C 1 119 ? 44.334 30.617 63.794 1.00 14.48 120 LEU C C 1
ATOM 7230 O O . LEU C 1 119 ? 43.287 30.201 64.281 1.00 12.29 120 LEU C O 1
ATOM 7246 N N . LEU C 1 120 ? 45.257 29.818 63.254 1.00 11.46 121 LEU C N 1
ATOM 7247 C CA . LEU C 1 120 ? 45.161 28.353 63.358 1.00 14.72 121 LEU C CA 1
ATOM 7248 C C . LEU C 1 120 ? 46.014 27.828 64.520 1.00 15.92 121 LEU C C 1
ATOM 7249 O O . LEU C 1 120 ? 46.910 28.516 65.020 1.00 13.18 121 LEU C O 1
ATOM 7265 N N . ARG C 1 121 ? 45.744 26.596 64.927 1.00 14.52 122 ARG C N 1
ATOM 7266 C CA . ARG C 1 121 ? 46.469 25.986 66.029 1.00 11.91 122 ARG C CA 1
ATOM 7267 C C . ARG C 1 121 ? 47.742 25.383 65.523 1.00 13.52 122 ARG C C 1
ATOM 7268 O O . ARG C 1 121 ? 47.741 24.709 64.505 1.00 14.96 122 ARG C O 1
ATOM 7289 N N . GLY C 1 122 ? 48.830 25.616 66.241 1.00 14.37 123 GLY C N 1
ATOM 7290 C CA . GLY C 1 122 ? 50.088 24.962 65.931 1.00 14.26 123 GLY C CA 1
ATOM 7291 C C . GLY C 1 122 ? 50.362 23.905 66.988 1.00 15.15 123 GLY C C 1
ATOM 7292 O O . GLY C 1 122 ? 49.668 23.853 68.010 1.00 13.26 123 GLY C O 1
ATOM 7296 N N . ASN C 1 123 ? 51.375 23.073 66.768 1.00 11.49 124 ASN C N 1
ATOM 7297 C CA . ASN C 1 123 ? 51.654 22.003 67.720 1.00 11.90 124 ASN C CA 1
ATOM 7298 C C . ASN C 1 123 ? 52.194 22.550 69.043 1.00 14.84 124 ASN C C 1
ATOM 7299 O O . ASN C 1 123 ? 52.148 21.854 70.053 1.00 15.48 124 ASN C O 1
ATOM 7310 N N . HIS C 1 124 ? 52.663 23.801 69.051 1.00 9.04 125 HIS C N 1
ATOM 7311 C CA . HIS C 1 124 ? 53.109 24.427 70.301 1.00 13.17 125 HIS C CA 1
ATOM 7312 C C . HIS C 1 124 ? 51.949 25.071 71.075 1.00 13.67 125 HIS C C 1
ATOM 7313 O O . HIS C 1 124 ? 52.121 25.458 72.225 1.00 15.41 125 HIS C O 1
ATOM 7328 N N . GLU C 1 125 ? 50.770 25.175 70.462 1.00 12.28 126 GLU C N 1
ATOM 7329 C CA . GLU C 1 125 ? 49.586 25.630 71.193 1.00 12.67 126 GLU C CA 1
ATOM 7330 C C . GLU C 1 125 ? 48.966 24.445 71.907 1.00 15.95 126 GLU C C 1
ATOM 7331 O O . GLU C 1 125 ? 47.828 24.057 71.626 1.00 15.06 126 GLU C O 1
ATOM 7343 N N . CYS C 1 126 ? 49.737 23.899 72.843 1.00 17.44 127 CYS C N 1
ATOM 7344 C CA . CYS C 1 126 ? 49.471 22.606 73.472 1.00 14.22 127 CYS C CA 1
ATOM 7345 C C . CYS C 1 126 ? 50.282 22.524 74.762 1.00 15.01 127 CYS C C 1
ATOM 7346 O O . CYS C 1 126 ? 51.500 22.707 74.718 1.00 15.30 127 CYS C O 1
ATOM 7354 N N . ALA C 1 127 ? 49.627 22.275 75.903 1.00 13.04 128 ALA C N 1
ATOM 7355 C CA . ALA C 1 127 ? 50.301 22.329 77.203 1.00 16.03 128 ALA C CA 1
ATOM 7356 C C . ALA C 1 127 ? 51.484 21.382 77.283 1.00 19.96 128 ALA C C 1
ATOM 7357 O O . ALA C 1 127 ? 52.506 21.753 77.827 1.00 19.22 128 ALA C O 1
ATOM 7364 N N . SER C 1 128 ? 51.380 20.179 76.722 1.00 14.83 129 SER C N 1
ATOM 7365 C CA . SER C 1 128 ? 52.474 19.231 76.887 1.00 20.73 129 SER C CA 1
ATOM 7366 C C . SER C 1 128 ? 53.715 19.618 76.076 1.00 23.42 129 SER C C 1
ATOM 7367 O O . SER C 1 128 ? 54.808 19.162 76.364 1.00 21.86 129 SER C O 1
ATOM 7375 N N . ILE C 1 129 ? 53.552 20.466 75.073 1.00 14.70 130 ILE C N 1
ATOM 7376 C CA . ILE C 1 129 ? 54.705 20.953 74.331 1.00 11.30 130 ILE C CA 1
ATOM 7377 C C . ILE C 1 129 ? 55.242 22.250 74.935 1.00 17.41 130 ILE C C 1
ATOM 7378 O O . ILE C 1 129 ? 56.448 22.377 75.166 1.00 14.32 130 ILE C O 1
ATOM 7394 N N . ASN C 1 130 ? 54.362 23.210 75.216 1.00 15.51 131 ASN C N 1
ATOM 7395 C CA . ASN C 1 130 ? 54.841 24.521 75.650 1.00 14.85 131 ASN C CA 1
ATOM 7396 C C . ASN C 1 130 ? 55.218 24.566 77.144 1.00 18.19 131 ASN C C 1
ATOM 7397 O O . ASN C 1 130 ? 55.836 25.528 77.608 1.00 18.42 131 ASN C O 1
ATOM 7408 N N . ARG C 1 131 ? 54.908 23.488 77.868 1.00 15.58 132 ARG C N 1
ATOM 7409 C CA . ARG C 1 131 ? 55.432 23.264 79.215 1.00 14.90 132 ARG C CA 1
ATOM 7410 C C . ARG C 1 131 ? 56.952 23.251 79.188 1.00 17.69 132 ARG C C 1
ATOM 7411 O O . ARG C 1 131 ? 57.612 23.675 80.139 1.00 16.86 132 ARG C O 1
ATOM 7432 N N . ILE C 1 132 ? 57.496 22.760 78.081 1.00 16.27 133 ILE C N 1
ATOM 7433 C CA . ILE C 1 132 ? 58.919 22.452 77.973 1.00 21.93 133 ILE C CA 1
ATOM 7434 C C . ILE C 1 132 ? 59.705 23.503 77.171 1.00 23.52 133 ILE C C 1
ATOM 7435 O O . ILE C 1 132 ? 60.863 23.802 77.463 1.00 21.62 133 ILE C O 1
ATOM 7451 N N . TYR C 1 133 ? 59.085 24.069 76.151 1.00 12.29 134 TYR C N 1
ATOM 7452 C CA . TYR C 1 133 ? 59.842 24.901 75.215 1.00 14.57 134 TYR C CA 1
ATOM 7453 C C . TYR C 1 133 ? 59.730 26.409 75.419 1.00 16.43 134 TYR C C 1
ATOM 7454 O O . TYR C 1 133 ? 60.041 27.178 74.505 1.00 16.47 134 TYR C O 1
ATOM 7472 N N . GLY C 1 134 ? 59.295 26.835 76.604 1.00 17.13 135 GLY C N 1
ATOM 7473 C CA . GLY C 1 134 ? 59.435 28.237 76.989 1.00 16.58 135 GLY C CA 1
ATOM 7474 C C . GLY C 1 134 ? 58.193 28.928 77.528 1.00 18.40 135 GLY C C 1
ATOM 7475 O O . GLY C 1 134 ? 58.305 29.777 78.413 1.00 16.82 135 GLY C O 1
ATOM 7479 N N . PHE C 1 135 ? 57.009 28.581 77.024 1.00 17.08 136 PHE C N 1
ATOM 7480 C CA . PHE C 1 135 ? 55.818 29.373 77.338 1.00 17.47 136 PHE C CA 1
ATOM 7481 C C . PHE C 1 135 ? 55.381 29.223 78.797 1.00 18.56 136 PHE C C 1
ATOM 7482 O O . PHE C 1 135 ? 55.051 30.206 79.454 1.00 19.08 136 PHE C O 1
ATOM 7499 N N . TYR C 1 136 ? 55.382 27.996 79.300 1.00 12.24 137 TYR C N 1
ATOM 7500 C CA . TYR C 1 136 ? 55.119 27.761 80.719 1.00 17.00 137 TYR C CA 1
ATOM 7501 C C . TYR C 1 136 ? 56.059 28.613 81.585 1.00 19.46 137 TYR C C 1
ATOM 7502 O O . TYR C 1 136 ? 55.594 29.325 82.475 1.00 12.19 137 TYR C O 1
ATOM 7520 N N . ASP C 1 137 ? 57.365 28.573 81.308 1.00 18.27 138 ASP C N 1
ATOM 7521 C CA . ASP C 1 137 ? 58.347 29.321 82.115 1.00 18.04 138 ASP C CA 1
ATOM 7522 C C . ASP C 1 137 ? 58.085 30.821 82.036 1.00 17.88 138 ASP C C 1
ATOM 7523 O O . ASP C 1 137 ? 58.180 31.533 83.035 1.00 18.42 138 ASP C O 1
ATOM 7532 N N . GLU C 1 138 ? 57.778 31.303 80.836 1.00 14.13 139 GLU C N 1
ATOM 7533 C CA . GLU C 1 138 ? 57.528 32.718 80.632 1.00 17.81 139 GLU C CA 1
ATOM 7534 C C . GLU C 1 138 ? 56.306 33.170 81.454 1.00 20.39 139 GLU C C 1
ATOM 7535 O O . GLU C 1 138 ? 56.346 34.224 82.091 1.00 16.63 139 GLU C O 1
ATOM 7547 N N . CYS C 1 139 ? 55.230 32.381 81.433 1.00 18.83 140 CYS C N 1
ATOM 7548 C CA . CYS C 1 139 ? 54.012 32.691 82.195 1.00 13.43 140 CYS C CA 1
ATOM 7549 C C . CYS C 1 139 ? 54.286 32.691 83.695 1.00 17.96 140 CYS C C 1
ATOM 7550 O O . CYS C 1 139 ? 53.820 33.571 84.427 1.00 19.62 140 CYS C O 1
ATOM 7558 N N . LYS C 1 140 ? 55.036 31.697 84.152 1.00 13.29 141 LYS C N 1
ATOM 7559 C CA . LYS C 1 140 ? 55.346 31.578 85.572 1.00 16.57 141 LYS C CA 1
ATOM 7560 C C . LYS C 1 140 ? 56.244 32.721 86.045 1.00 20.20 141 LYS C C 1
ATOM 7561 O O . LYS C 1 140 ? 56.080 33.218 87.152 1.00 22.98 141 LYS C O 1
ATOM 7580 N N . ARG C 1 141 ? 57.187 33.145 85.208 1.00 18.08 142 ARG C N 1
ATOM 7581 C CA . ARG C 1 141 ? 58.097 34.217 85.600 1.00 16.38 142 ARG C CA 1
ATOM 7582 C C . ARG C 1 141 ? 57.411 35.587 85.601 1.00 17.53 142 ARG C C 1
ATOM 7583 O O . ARG C 1 141 ? 57.636 36.399 86.490 1.00 17.92 142 ARG C O 1
ATOM 7604 N N . ARG C 1 142 ? 56.585 35.848 84.598 1.00 13.48 143 ARG C N 1
ATOM 7605 C CA . ARG C 1 142 ? 56.022 37.186 84.420 1.00 16.83 143 ARG C CA 1
ATOM 7606 C C . ARG C 1 142 ? 54.591 37.334 84.931 1.00 16.28 143 ARG C C 1
ATOM 7607 O O . ARG C 1 142 ? 54.109 38.452 85.119 1.00 16.42 143 ARG C O 1
ATOM 7628 N N . TYR C 1 143 ? 53.905 36.214 85.124 1.00 14.10 144 TYR C N 1
ATOM 7629 C CA . TYR C 1 143 ? 52.558 36.231 85.688 1.00 14.94 144 TYR C CA 1
ATOM 7630 C C . TYR C 1 143 ? 52.448 35.121 86.722 1.00 18.74 144 TYR C C 1
ATOM 7631 O O . TYR C 1 143 ? 53.127 35.167 87.749 1.00 18.81 144 TYR C O 1
ATOM 7649 N N . ASN C 1 144 ? 51.622 34.116 86.461 1.00 17.05 145 ASN C N 1
ATOM 7650 C CA . ASN C 1 144 ? 51.562 32.962 87.342 1.00 23.40 145 ASN C CA 1
ATOM 7651 C C . ASN C 1 144 ? 51.097 31.758 86.550 1.00 20.93 145 ASN C C 1
ATOM 7652 O O . ASN C 1 144 ? 50.695 31.885 85.392 1.00 16.18 145 ASN C O 1
ATOM 7663 N N . ILE C 1 145 ? 51.164 30.592 87.179 1.00 17.42 146 ILE C N 1
ATOM 7664 C CA . ILE C 1 145 ? 50.865 29.340 86.501 1.00 16.46 146 ILE C CA 1
ATOM 7665 C C . ILE C 1 145 ? 49.382 29.259 86.121 1.00 16.47 146 ILE C C 1
ATOM 7666 O O . ILE C 1 145 ? 49.023 28.588 85.170 1.00 14.90 146 ILE C O 1
ATOM 7682 N N . LYS C 1 146 ? 48.519 29.961 86.844 1.00 15.19 147 LYS C N 1
ATOM 7683 C CA . LYS C 1 146 ? 47.092 29.928 86.535 1.00 16.64 147 LYS C CA 1
ATOM 7684 C C . LYS C 1 146 ? 46.833 30.589 85.180 1.00 14.72 147 LYS C C 1
ATOM 7685 O O . LYS C 1 146 ? 45.954 30.176 84.435 1.00 14.80 147 LYS C O 1
ATOM 7704 N N . LEU C 1 147 ? 47.590 31.629 84.859 1.00 15.09 148 LEU C N 1
ATOM 7705 C CA . LEU C 1 147 ? 47.432 32.281 83.557 1.00 16.32 148 LEU C CA 1
ATOM 7706 C C . LEU C 1 147 ? 47.856 31.344 82.418 1.00 16.25 148 LEU C C 1
ATOM 7707 O O . LEU C 1 147 ? 47.262 31.350 81.348 1.00 17.10 148 LEU C O 1
ATOM 7723 N N . TRP C 1 148 ? 48.885 30.538 82.654 1.00 13.07 149 TRP C N 1
ATOM 7724 C CA . TRP C 1 148 ? 49.300 29.542 81.675 1.00 14.55 149 TRP C CA 1
ATOM 7725 C C . TRP C 1 148 ? 48.137 28.592 81.368 1.00 15.93 149 TRP C C 1
ATOM 7726 O O . TRP C 1 148 ? 47.861 28.283 80.209 1.00 14.72 149 TRP C O 1
ATOM 7747 N N . LYS C 1 149 ? 47.429 28.156 82.402 1.00 13.66 150 LYS C N 1
ATOM 7748 C CA . LYS C 1 149 ? 46.250 27.307 82.191 1.00 11.95 150 LYS C CA 1
ATOM 7749 C C . LYS C 1 149 ? 45.151 28.063 81.423 1.00 12.89 150 LYS C C 1
ATOM 7750 O O . LYS C 1 149 ? 44.481 27.489 80.586 1.00 15.45 150 LYS C O 1
ATOM 7769 N N . THR C 1 150 ? 44.954 29.343 81.722 1.00 15.13 151 THR C N 1
ATOM 7770 C CA . THR C 1 150 ? 43.976 30.144 80.980 1.00 16.61 151 THR C CA 1
ATOM 7771 C C . THR C 1 150 ? 44.342 30.184 79.496 1.00 14.68 151 THR C C 1
ATOM 7772 O O . THR C 1 150 ? 43.478 30.039 78.643 1.00 14.05 151 THR C O 1
ATOM 7783 N N . PHE C 1 151 ? 45.617 30.344 79.182 1.00 10.04 152 PHE C N 1
ATOM 7784 C CA . PHE C 1 151 ? 46.053 30.292 77.767 1.00 9.53 152 PHE C CA 1
ATOM 7785 C C . PHE C 1 151 ? 45.753 28.927 77.127 1.00 15.53 152 PHE C C 1
ATOM 7786 O O . PHE C 1 151 ? 45.248 28.833 75.994 1.00 15.64 152 PHE C O 1
ATOM 7803 N N . THR C 1 152 ? 46.073 27.868 77.856 1.00 10.73 153 THR C N 1
ATOM 7804 C CA . THR C 1 152 ? 45.839 26.511 77.383 1.00 9.81 153 THR C CA 1
ATOM 7805 C C . THR C 1 152 ? 44.371 26.290 77.036 1.00 13.44 153 THR C C 1
ATOM 7806 O O . THR C 1 152 ? 44.058 25.680 76.015 1.00 13.08 153 THR C O 1
ATOM 7817 N N . ASP C 1 153 ? 43.468 26.759 77.898 1.00 11.36 154 ASP C N 1
ATOM 7818 C CA . ASP C 1 153 ? 42.041 26.618 77.617 1.00 11.70 154 ASP C CA 1
ATOM 7819 C C . ASP C 1 153 ? 41.602 27.414 76.383 1.00 15.64 154 ASP C C 1
ATOM 7820 O O . ASP C 1 153 ? 40.704 26.996 75.653 1.00 17.23 154 ASP C O 1
ATOM 7829 N N . CYS C 1 154 ? 42.232 28.556 76.156 1.00 12.50 155 CYS C N 1
ATOM 7830 C CA . CYS C 1 154 ? 42.016 29.304 74.931 1.00 14.68 155 CYS C CA 1
ATOM 7831 C C . CYS C 1 154 ? 42.580 28.539 73.708 1.00 15.43 155 CYS C C 1
ATOM 7832 O O . CYS C 1 154 ? 41.870 28.319 72.714 1.00 15.11 155 CYS C O 1
ATOM 7840 N N . PHE C 1 155 ? 43.846 28.121 73.781 1.00 10.98 156 PHE C N 1
ATOM 7841 C CA . PHE C 1 155 ? 44.460 27.344 72.692 1.00 11.34 156 PHE C CA 1
ATOM 7842 C C . PHE C 1 155 ? 43.635 26.117 72.336 1.00 17.34 156 PHE C C 1
ATOM 7843 O O . PHE C 1 155 ? 43.614 25.697 71.174 1.00 11.66 156 PHE C O 1
ATOM 7860 N N . ASN C 1 156 ? 43.009 25.502 73.342 1.00 13.95 157 ASN C N 1
ATOM 7861 C CA . ASN C 1 156 ? 42.307 24.243 73.118 1.00 15.63 157 ASN C CA 1
ATOM 7862 C C . ASN C 1 156 ? 41.095 24.455 72.209 1.00 15.42 157 ASN C C 1
ATOM 7863 O O . ASN C 1 156 ? 40.506 23.488 71.731 1.00 12.66 157 ASN C O 1
ATOM 7874 N N . CYS C 1 157 ? 40.746 25.720 71.960 1.00 10.06 158 CYS C N 1
ATOM 7875 C CA . CYS C 1 157 ? 39.595 26.057 71.122 1.00 13.52 158 CYS C CA 1
ATOM 7876 C C . CYS C 1 157 ? 39.952 26.589 69.726 1.00 16.55 158 CYS C C 1
ATOM 7877 O O . CYS C 1 157 ? 39.057 26.929 68.940 1.00 12.70 158 CYS C O 1
ATOM 7885 N N . LEU C 1 158 ? 41.240 26.690 69.415 1.00 13.51 159 LEU C N 1
ATOM 7886 C CA . LEU C 1 158 ? 41.645 27.221 68.104 1.00 15.51 159 LEU C CA 1
ATOM 7887 C C . LEU C 1 158 ? 41.166 26.351 66.944 1.00 15.45 159 LEU C C 1
ATOM 7888 O O . LEU C 1 158 ? 41.132 25.121 67.067 1.00 15.18 159 LEU C O 1
ATOM 7904 N N . PRO C 1 159 ? 40.826 26.983 65.800 1.00 11.48 160 PRO C N 1
ATOM 7905 C CA . PRO C 1 159 ? 40.520 26.198 64.598 1.00 12.20 160 PRO C CA 1
ATOM 7906 C C . PRO C 1 159 ? 41.788 25.504 64.093 1.00 14.80 160 PRO C C 1
ATOM 7907 O O . PRO C 1 159 ? 42.893 25.905 64.457 1.00 11.97 160 PRO C O 1
ATOM 7918 N N . ILE C 1 160 ? 41.618 24.479 63.266 1.00 15.05 161 ILE C N 1
ATOM 7919 C CA . ILE C 1 160 ? 42.693 23.557 62.928 1.00 11.38 161 ILE C CA 1
ATOM 7920 C C . ILE C 1 160 ? 43.142 23.681 61.458 1.00 15.24 161 ILE C C 1
ATOM 7921 O O . ILE C 1 160 ? 44.281 23.370 61.120 1.00 14.86 161 ILE C O 1
ATOM 7937 N N . ALA C 1 161 ? 42.259 24.124 60.575 1.00 13.74 162 ALA C N 1
ATOM 7938 C CA . ALA C 1 161 ? 42.627 24.197 59.159 1.00 16.85 162 ALA C CA 1
ATOM 7939 C C . ALA C 1 161 ? 41.815 25.273 58.478 1.00 19.94 162 ALA C C 1
ATOM 7940 O O . ALA C 1 161 ? 40.828 25.745 59.033 1.00 16.91 162 ALA C O 1
ATOM 7947 N N . ALA C 1 162 ? 42.244 25.684 57.288 1.00 14.77 163 ALA C N 1
ATOM 7948 C CA . ALA C 1 162 ? 41.477 26.644 56.523 1.00 16.29 163 ALA C CA 1
ATOM 7949 C C . ALA C 1 162 ? 41.581 26.350 55.033 1.00 20.89 163 ALA C C 1
ATOM 7950 O O . ALA C 1 162 ? 42.605 25.870 54.549 1.00 21.55 163 ALA C O 1
ATOM 7957 N N . ILE C 1 163 ? 40.510 26.635 54.310 1.00 19.54 164 ILE C N 1
ATOM 7958 C CA . ILE C 1 163 ? 40.557 26.605 52.852 1.00 23.55 164 ILE C CA 1
ATOM 7959 C C . ILE C 1 163 ? 40.301 28.018 52.339 1.00 23.00 164 ILE C C 1
ATOM 7960 O O . ILE C 1 163 ? 39.306 28.663 52.703 1.00 20.47 164 ILE C O 1
ATOM 7976 N N . VAL C 1 164 ? 41.234 28.512 51.534 1.00 16.18 165 VAL C N 1
ATOM 7977 C CA . VAL C 1 164 ? 41.117 29.836 50.938 1.00 17.89 165 VAL C CA 1
ATOM 7978 C C . VAL C 1 164 ? 40.577 29.700 49.511 1.00 27.25 165 VAL C C 1
ATOM 7979 O O . VAL C 1 164 ? 41.211 29.076 48.659 1.00 27.55 165 VAL C O 1
ATOM 7992 N N . ASP C 1 165 ? 39.401 30.275 49.271 1.00 27.85 166 ASP C N 1
ATOM 7993 C CA . ASP C 1 165 ? 38.742 30.241 47.958 1.00 30.94 166 ASP C CA 1
ATOM 7994 C C . ASP C 1 165 ? 38.632 28.852 47.358 1.00 30.79 166 ASP C C 1
ATOM 7995 O O . ASP C 1 165 ? 38.823 28.674 46.162 1.00 33.22 166 ASP C O 1
ATOM 8004 N N . GLU C 1 166 ? 38.316 27.872 48.192 1.00 19.35 167 GLU C N 1
ATOM 8005 C CA . GLU C 1 166 ? 38.232 26.491 47.748 1.00 23.85 167 GLU C CA 1
ATOM 8006 C C . GLU C 1 166 ? 39.445 26.012 46.940 1.00 22.62 167 GLU C C 1
ATOM 8007 O O . GLU C 1 166 ? 39.319 25.066 46.167 1.00 27.28 167 GLU C O 1
ATOM 8019 N N . LYS C 1 167 ? 40.610 26.637 47.101 1.00 21.68 168 LYS C N 1
ATOM 8020 C CA . LYS C 1 167 ? 41.772 26.233 46.297 1.00 20.11 168 LYS C CA 1
ATOM 8021 C C . LYS C 1 167 ? 43.063 26.045 47.081 1.00 27.92 168 LYS C C 1
ATOM 8022 O O . LYS C 1 167 ? 43.972 25.348 46.623 1.00 27.42 168 LYS C O 1
ATOM 8041 N N . ILE C 1 168 ? 43.166 26.686 48.238 1.00 16.33 169 ILE C N 1
ATOM 8042 C CA . ILE C 1 168 ? 44.373 26.564 49.057 1.00 24.13 169 ILE C CA 1
ATOM 8043 C C . ILE C 1 168 ? 44.014 25.988 50.424 1.00 20.59 169 ILE C C 1
ATOM 8044 O O . ILE C 1 168 ? 43.290 26.609 51.178 1.00 20.24 169 ILE C O 1
ATOM 8060 N N . PHE C 1 169 ? 44.497 24.785 50.708 1.00 18.19 170 PHE C N 1
ATOM 8061 C CA . PHE C 1 169 ? 44.270 24.142 51.995 1.00 21.72 170 PHE C CA 1
ATOM 8062 C C . PHE C 1 169 ? 45.428 24.521 52.949 1.00 17.48 170 PHE C C 1
ATOM 8063 O O . PHE C 1 169 ? 46.612 24.319 52.632 1.00 18.50 170 PHE C O 1
ATOM 8080 N N . CYS C 1 170 ? 45.086 25.085 54.105 1.00 20.48 171 CYS C N 1
ATOM 8081 C CA . CYS C 1 170 ? 46.098 25.550 55.060 1.00 18.87 171 CYS C CA 1
ATOM 8082 C C . CYS C 1 170 ? 45.978 24.813 56.397 1.00 17.82 171 CYS C C 1
ATOM 8083 O O . CYS C 1 170 ? 44.883 24.637 56.909 1.00 17.00 171 CYS C O 1
ATOM 8091 N N . CYS C 1 171 ? 47.110 24.387 56.952 1.00 13.90 172 CYS C N 1
ATOM 8092 C CA . CYS C 1 171 ? 47.161 23.842 58.299 1.00 15.15 172 CYS C CA 1
ATOM 8093 C C . CYS C 1 171 ? 48.598 23.971 58.777 1.00 17.05 172 CYS C C 1
ATOM 8094 O O . CYS C 1 171 ? 49.492 24.269 57.988 1.00 17.35 172 CYS C O 1
ATOM 8102 N N . HIS C 1 172 ? 48.827 23.761 60.065 1.00 15.35 173 HIS C N 1
ATOM 8103 C CA . HIS C 1 172 ? 50.168 23.926 60.602 1.00 17.82 173 HIS C CA 1
ATOM 8104 C C . HIS C 1 172 ? 51.127 22.830 60.094 1.00 17.46 173 HIS C C 1
ATOM 8105 O O . HIS C 1 172 ? 52.175 23.128 59.519 1.00 16.06 173 HIS C O 1
ATOM 8119 N N . GLY C 1 173 ? 50.773 21.568 60.328 1.00 15.81 174 GLY C N 1
ATOM 8120 C CA . GLY C 1 173 ? 51.661 20.448 60.025 1.00 14.63 174 GLY C CA 1
ATOM 8121 C C . GLY C 1 173 ? 51.515 19.948 58.592 1.00 23.29 174 GLY C C 1
ATOM 8122 O O . GLY C 1 173 ? 52.271 20.340 57.700 1.00 24.52 174 GLY C O 1
ATOM 8126 N N . GLY C 1 174 ? 50.541 19.077 58.355 1.00 18.66 175 GLY C N 1
ATOM 8127 C CA . GLY C 1 174 ? 50.351 18.551 57.017 1.00 22.48 175 GLY C CA 1
ATOM 8128 C C . GLY C 1 174 ? 49.198 17.574 56.923 1.00 27.01 175 GLY C C 1
ATOM 8129 O O . GLY C 1 174 ? 48.239 17.645 57.691 1.00 27.08 175 GLY C O 1
ATOM 8133 N N . LEU C 1 175 ? 49.295 16.654 55.973 1.00 23.62 176 LEU C N 1
ATOM 8134 C CA . LEU C 1 175 ? 48.204 15.747 55.687 1.00 21.91 176 LEU C CA 1
ATOM 8135 C C . LEU C 1 175 ? 48.228 14.593 56.663 1.00 23.45 176 LEU C C 1
ATOM 8136 O O . LEU C 1 175 ? 49.177 14.431 57.422 1.00 25.77 176 LEU C O 1
ATOM 8152 N N . SER C 1 176 ? 47.183 13.782 56.613 1.00 25.27 177 SER C N 1
ATOM 8153 C CA . SER C 1 176 ? 47.035 12.639 57.497 1.00 23.83 177 SER C CA 1
ATOM 8154 C C . SER C 1 176 ? 46.599 11.434 56.662 1.00 29.13 177 SER C C 1
ATOM 8155 O O . SER C 1 176 ? 45.780 11.585 55.760 1.00 18.46 177 SER C O 1
ATOM 8163 N N . PRO C 1 177 ? 47.110 10.225 56.979 1.00 26.80 178 PRO C N 1
ATOM 8164 C CA . PRO C 1 177 ? 46.571 9.052 56.275 1.00 29.44 178 PRO C CA 1
ATOM 8165 C C . PRO C 1 177 ? 45.084 8.818 56.578 1.00 33.55 178 PRO C C 1
ATOM 8166 O O . PRO C 1 177 ? 44.429 8.108 55.820 1.00 36.71 178 PRO C O 1
ATOM 8177 N N . ASP C 1 178 ? 44.559 9.411 57.649 1.00 33.16 179 ASP C N 1
ATOM 8178 C CA . ASP C 1 178 ? 43.132 9.264 57.979 1.00 38.09 179 ASP C CA 1
ATOM 8179 C C . ASP C 1 178 ? 42.228 10.318 57.333 1.00 38.06 179 ASP C C 1
ATOM 8180 O O . ASP C 1 178 ? 41.015 10.285 57.525 1.00 42.49 179 ASP C O 1
ATOM 8189 N N . LEU C 1 179 ? 42.800 11.268 56.601 1.00 27.91 180 LEU C N 1
ATOM 8190 C CA . LEU C 1 179 ? 42.000 12.366 56.061 1.00 29.21 180 LEU C CA 1
ATOM 8191 C C . LEU C 1 179 ? 41.447 12.005 54.674 1.00 31.13 180 LEU C C 1
ATOM 8192 O O . LEU C 1 179 ? 42.147 12.113 53.672 1.00 34.62 180 LEU C O 1
ATOM 8208 N N . GLN C 1 180 ? 40.193 11.560 54.631 1.00 31.02 181 GLN C N 1
ATOM 8209 C CA . GLN C 1 180 ? 39.535 11.195 53.372 1.00 35.68 181 GLN C CA 1
ATOM 8210 C C . GLN C 1 180 ? 38.586 12.294 52.889 1.00 37.97 181 GLN C C 1
ATOM 8211 O O . GLN C 1 180 ? 38.429 12.503 51.681 1.00 29.48 181 GLN C O 1
ATOM 8225 N N . SER C 1 181 ? 37.951 12.994 53.826 1.00 29.78 182 SER C N 1
ATOM 8226 C CA . SER C 1 181 ? 37.052 14.085 53.460 1.00 26.76 182 SER C CA 1
ATOM 8227 C C . SER C 1 181 ? 37.097 15.230 54.470 1.00 26.38 182 SER C C 1
ATOM 8228 O O . SER C 1 181 ? 37.419 15.038 55.649 1.00 24.26 182 SER C O 1
ATOM 8236 N N . MET C 1 182 ? 36.773 16.425 53.991 1.00 23.88 183 MET C N 1
ATOM 8237 C CA . MET C 1 182 ? 36.858 17.623 54.804 1.00 23.47 183 MET C CA 1
ATOM 8238 C C . MET C 1 182 ? 35.919 17.505 55.996 1.00 23.86 183 MET C C 1
ATOM 8239 O O . MET C 1 182 ? 36.176 18.063 57.056 1.00 21.07 183 MET C O 1
ATOM 8253 N N . GLU C 1 183 ? 34.843 16.751 55.836 1.00 22.73 184 GLU C N 1
ATOM 8254 C CA . GLU C 1 183 ? 33.889 16.608 56.921 1.00 29.30 184 GLU C CA 1
ATOM 8255 C C . GLU C 1 183 ? 34.553 15.990 58.167 1.00 22.16 184 GLU C C 1
ATOM 8256 O O . GLU C 1 183 ? 34.145 16.249 59.292 1.00 20.58 184 GLU C O 1
ATOM 8268 N N . GLN C 1 184 ? 35.587 15.182 57.972 1.00 21.37 185 GLN C N 1
ATOM 8269 C CA . GLN C 1 184 ? 36.288 14.607 59.112 1.00 19.77 185 GLN C CA 1
ATOM 8270 C C . GLN C 1 184 ? 36.937 15.698 59.971 1.00 21.74 185 GLN C C 1
ATOM 8271 O O . GLN C 1 184 ? 36.941 15.606 61.198 1.00 18.18 185 GLN C O 1
ATOM 8285 N N . ILE C 1 185 ? 37.465 16.738 59.328 1.00 15.62 186 ILE C N 1
ATOM 8286 C CA . ILE C 1 185 ? 37.993 17.888 60.062 1.00 18.57 186 ILE C CA 1
ATOM 8287 C C . ILE C 1 185 ? 36.862 18.599 60.815 1.00 20.48 186 ILE C C 1
ATOM 8288 O O . ILE C 1 185 ? 37.008 18.930 61.989 1.00 15.34 186 ILE C O 1
ATOM 8304 N N . ARG C 1 186 ? 35.719 18.804 60.161 1.00 13.48 187 ARG C N 1
ATOM 8305 C CA . ARG C 1 186 ? 34.630 19.538 60.795 1.00 16.95 187 ARG C CA 1
ATOM 8306 C C . ARG C 1 186 ? 34.068 18.792 62.023 1.00 20.40 187 ARG C C 1
ATOM 8307 O O . ARG C 1 186 ? 33.442 19.402 62.883 1.00 22.05 187 ARG C O 1
ATOM 8328 N N . ARG C 1 187 ? 34.312 17.485 62.111 1.00 19.27 188 ARG C N 1
ATOM 8329 C CA . ARG C 1 187 ? 33.814 16.685 63.237 1.00 20.85 188 ARG C CA 1
ATOM 8330 C C . ARG C 1 187 ? 34.784 16.583 64.424 1.00 18.53 188 ARG C C 1
ATOM 8331 O O . ARG C 1 187 ? 34.452 15.986 65.449 1.00 21.09 188 ARG C O 1
ATOM 8352 N N . ILE C 1 188 ? 35.984 17.134 64.281 1.00 18.79 189 ILE C N 1
ATOM 8353 C CA . ILE C 1 188 ? 36.914 17.212 65.411 1.00 16.96 189 ILE C CA 1
ATOM 8354 C C . ILE C 1 188 ? 36.245 18.051 66.496 1.00 20.13 189 ILE C C 1
ATOM 8355 O O . ILE C 1 188 ? 35.712 19.124 66.214 1.00 19.81 189 ILE C O 1
ATOM 8371 N N . MET C 1 189 ? 36.221 17.554 67.726 1.00 20.36 190 MET C N 1
ATOM 8372 C CA . MET C 1 189 ? 35.510 18.268 68.787 1.00 21.92 190 MET C CA 1
ATOM 8373 C C . MET C 1 189 ? 36.411 19.190 69.606 1.00 20.30 190 MET C C 1
ATOM 8374 O O . MET C 1 189 ? 37.578 18.891 69.841 1.00 20.41 190 MET C O 1
ATOM 8388 N N . ARG C 1 190 ? 35.846 20.325 69.999 1.00 17.39 191 ARG C N 1
ATOM 8389 C CA . ARG C 1 190 ? 36.521 21.329 70.819 1.00 21.63 191 ARG C CA 1
ATOM 8390 C C . ARG C 1 190 ? 35.647 21.658 72.038 1.00 24.98 191 ARG C C 1
ATOM 8391 O O . ARG C 1 190 ? 34.427 21.542 71.972 1.00 20.27 191 ARG C O 1
ATOM 8412 N N . PRO C 1 191 ? 36.267 22.081 73.149 1.00 16.48 192 PRO C N 1
ATOM 8413 C CA . PRO C 1 191 ? 37.717 22.190 73.361 1.00 16.52 192 PRO C CA 1
ATOM 8414 C C . PRO C 1 191 ? 38.414 20.829 73.386 1.00 16.89 192 PRO C C 1
ATOM 8415 O O . PRO C 1 191 ? 37.806 19.829 73.759 1.00 14.49 192 PRO C O 1
ATOM 8426 N N . THR C 1 192 ? 39.690 20.801 73.030 1.00 19.64 193 THR C N 1
ATOM 8427 C CA . THR C 1 192 ? 40.448 19.555 73.027 1.00 19.49 193 THR C CA 1
ATOM 8428 C C . THR C 1 192 ? 41.931 19.824 73.175 1.00 15.27 193 THR C C 1
ATOM 8429 O O . THR C 1 192 ? 42.446 20.850 72.710 1.00 12.03 193 THR C O 1
ATOM 8440 N N . ASP C 1 193 ? 42.613 18.885 73.813 1.00 10.04 194 ASP C N 1
ATOM 8441 C CA . ASP C 1 193 ? 44.069 18.829 73.773 1.00 11.67 194 ASP C CA 1
ATOM 8442 C C . ASP C 1 193 ? 44.503 18.114 72.500 1.00 16.52 194 ASP C C 1
ATOM 8443 O O . ASP C 1 193 ? 43.667 17.560 71.788 1.00 17.87 194 ASP C O 1
ATOM 8452 N N . VAL C 1 194 ? 45.797 18.164 72.194 1.00 14.75 195 VAL C N 1
ATOM 8453 C CA . VAL C 1 194 ? 46.345 17.474 71.037 1.00 15.38 195 VAL C CA 1
ATOM 8454 C C . VAL C 1 194 ? 46.827 16.076 71.462 1.00 17.55 195 VAL C C 1
ATOM 8455 O O . VAL C 1 194 ? 47.759 15.955 72.254 1.00 24.27 195 VAL C O 1
ATOM 8468 N N . PRO C 1 195 ? 46.182 15.021 70.944 1.00 22.33 196 PRO C N 1
ATOM 8469 C CA . PRO C 1 195 ? 46.527 13.625 71.256 1.00 21.82 196 PRO C CA 1
ATOM 8470 C C . PRO C 1 195 ? 47.803 13.207 70.534 1.00 22.21 196 PRO C C 1
ATOM 8471 O O . PRO C 1 195 ? 48.193 13.925 69.624 1.00 19.07 196 PRO C O 1
ATOM 8482 N N . ASP C 1 196 ? 48.409 12.066 70.879 1.00 21.88 197 ASP C N 1
ATOM 8483 C CA . ASP C 1 196 ? 49.658 11.659 70.231 1.00 19.69 197 ASP C CA 1
ATOM 8484 C C . ASP C 1 196 ? 49.416 10.829 68.969 1.00 20.55 197 ASP C C 1
ATOM 8485 O O . ASP C 1 196 ? 50.355 10.272 68.399 1.00 21.18 197 ASP C O 1
ATOM 8494 N N . GLN C 1 197 ? 48.162 10.765 68.524 1.00 15.07 198 GLN C N 1
ATOM 8495 C CA . GLN C 1 197 ? 47.829 10.097 67.268 1.00 18.10 198 GLN C CA 1
ATOM 8496 C C . GLN C 1 197 ? 46.434 10.491 66.796 1.00 21.03 198 GLN C C 1
ATOM 8497 O O . GLN C 1 197 ? 45.624 10.985 67.575 1.00 23.10 198 GLN C O 1
ATOM 8511 N N . GLY C 1 198 ? 46.151 10.253 65.520 1.00 18.39 199 GLY C N 1
ATOM 8512 C CA . GLY C 1 198 ? 44.864 10.610 64.960 1.00 20.88 199 GLY C CA 1
ATOM 8513 C C . GLY C 1 198 ? 44.931 11.812 64.044 1.00 21.78 199 GLY C C 1
ATOM 8514 O O . GLY C 1 198 ? 45.990 12.397 63.801 1.00 21.61 199 GLY C O 1
ATOM 8518 N N . LEU C 1 199 ? 43.776 12.182 63.526 1.00 21.06 200 LEU C N 1
ATOM 8519 C CA . LEU C 1 199 ? 43.703 13.191 62.492 1.00 18.99 200 LEU C CA 1
ATOM 8520 C C . LEU C 1 199 ? 44.159 14.563 62.993 1.00 21.92 200 LEU C C 1
ATOM 8521 O O . LEU C 1 199 ? 44.954 15.226 62.333 1.00 16.36 200 LEU C O 1
ATOM 8537 N N . LEU C 1 200 ? 43.656 14.980 64.154 1.00 20.22 201 LEU C N 1
ATOM 8538 C CA . LEU C 1 200 ? 44.023 16.261 64.743 1.00 20.89 201 LEU C CA 1
ATOM 8539 C C . LEU C 1 200 ? 45.548 16.344 64.892 1.00 19.02 201 LEU C C 1
ATOM 8540 O O . LEU C 1 200 ? 46.176 17.330 64.524 1.00 18.43 201 LEU C O 1
ATOM 8556 N N . CYS C 1 201 ? 46.135 15.288 65.432 1.00 14.41 202 CYS C N 1
ATOM 8557 C CA . CYS C 1 201 ? 47.576 15.227 65.634 1.00 16.78 202 CYS C CA 1
ATOM 8558 C C . CYS C 1 201 ? 48.343 15.429 64.320 1.00 18.45 202 CYS C C 1
ATOM 8559 O O . CYS C 1 201 ? 49.235 16.271 64.239 1.00 19.39 202 CYS C O 1
ATOM 8567 N N . ASP C 1 202 ? 47.985 14.675 63.283 1.00 16.85 203 ASP C N 1
ATOM 8568 C CA . ASP C 1 202 ? 48.691 14.761 62.002 1.00 16.74 203 ASP C CA 1
ATOM 8569 C C . ASP C 1 202 ? 48.605 16.164 61.394 1.00 19.90 203 ASP C C 1
ATOM 8570 O O . ASP C 1 202 ? 49.597 16.688 60.891 1.00 20.76 203 ASP C O 1
ATOM 8579 N N . LEU C 1 203 ? 47.422 16.770 61.438 1.00 18.03 204 LEU C N 1
ATOM 8580 C CA . LEU C 1 203 ? 47.238 18.102 60.865 1.00 16.69 204 LEU C CA 1
ATOM 8581 C C . LEU C 1 203 ? 48.188 19.081 61.549 1.00 17.78 204 LEU C C 1
ATOM 8582 O O . LEU C 1 203 ? 48.590 20.068 60.953 1.00 23.11 204 LEU C O 1
ATOM 8598 N N . LEU C 1 204 ? 48.555 18.797 62.795 1.00 12.64 205 LEU C N 1
ATOM 8599 C CA . LEU C 1 204 ? 49.448 19.692 63.542 1.00 16.86 205 LEU C CA 1
ATOM 8600 C C . LEU C 1 204 ? 50.912 19.262 63.506 1.00 21.59 205 LEU C C 1
ATOM 8601 O O . LEU C 1 204 ? 51.794 20.080 63.769 1.00 20.32 205 LEU C O 1
ATOM 8617 N N . TRP C 1 205 ? 51.183 17.998 63.181 1.00 13.53 206 TRP C N 1
ATOM 8618 C CA . TRP C 1 205 ? 52.529 17.458 63.392 1.00 17.51 206 TRP C CA 1
ATOM 8619 C C . TRP C 1 205 ? 53.219 16.870 62.153 1.00 19.39 206 TRP C C 1
ATOM 8620 O O . TRP C 1 205 ? 54.440 16.740 62.146 1.00 19.47 206 TRP C O 1
ATOM 8641 N N . SER C 1 206 ? 52.467 16.483 61.124 1.00 15.00 207 SER C N 1
ATOM 8642 C CA . SER C 1 206 ? 53.083 15.752 59.992 1.00 18.19 207 SER C CA 1
ATOM 8643 C C . SER C 1 206 ? 53.988 16.650 59.131 1.00 23.26 207 SER C C 1
ATOM 8644 O O . SER C 1 206 ? 53.886 17.876 59.200 1.00 21.46 207 SER C O 1
ATOM 8652 N N . ASP C 1 207 ? 54.890 16.039 58.345 1.00 18.91 208 ASP C N 1
ATOM 8653 C CA . ASP C 1 207 ? 55.797 16.789 57.459 1.00 17.98 208 ASP C CA 1
ATOM 8654 C C . ASP C 1 207 ? 55.862 16.165 56.065 1.00 19.05 208 ASP C C 1
ATOM 8655 O O . ASP C 1 207 ? 55.790 14.946 55.925 1.00 22.46 208 ASP C O 1
ATOM 8664 N N . PRO C 1 208 ? 56.057 16.990 55.034 1.00 18.13 209 PRO C N 1
ATOM 8665 C CA . PRO C 1 208 ? 56.405 16.400 53.735 1.00 23.09 209 PRO C CA 1
ATOM 8666 C C . PRO C 1 208 ? 57.836 15.873 53.752 1.00 33.65 209 PRO C C 1
ATOM 8667 O O . PRO C 1 208 ? 58.633 16.331 54.575 1.00 26.17 209 PRO C O 1
ATOM 8678 N N . ASP C 1 209 ? 58.154 14.938 52.855 1.00 31.38 210 ASP C N 1
ATOM 8679 C CA . ASP C 1 209 ? 59.505 14.381 52.751 1.00 26.72 210 ASP C CA 1
ATOM 8680 C C . ASP C 1 209 ? 59.785 13.922 51.305 1.00 31.85 210 ASP C C 1
ATOM 8681 O O . ASP C 1 209 ? 58.991 13.184 50.711 1.00 27.13 210 ASP C O 1
ATOM 8690 N N . LYS C 1 210 ? 60.908 14.369 50.748 1.00 36.44 211 LYS C N 1
ATOM 8691 C CA . LYS C 1 210 ? 61.277 14.064 49.365 1.00 44.10 211 LYS C CA 1
ATOM 8692 C C . LYS C 1 210 ? 61.642 12.611 49.152 1.00 44.73 211 LYS C C 1
ATOM 8693 O O . LYS C 1 210 ? 61.577 12.120 48.030 1.00 49.69 211 LYS C O 1
ATOM 8712 N N . ASP C 1 211 ? 62.056 11.935 50.217 1.00 35.34 212 ASP C N 1
ATOM 8713 C CA . ASP C 1 211 ? 62.582 10.580 50.093 1.00 47.78 212 ASP C CA 1
ATOM 8714 C C . ASP C 1 211 ? 61.540 9.510 50.383 1.00 53.86 212 ASP C C 1
ATOM 8715 O O . ASP C 1 211 ? 61.817 8.322 50.247 1.00 62.62 212 ASP C O 1
ATOM 8724 N N . VAL C 1 212 ? 60.346 9.919 50.793 1.00 44.42 213 VAL C N 1
ATOM 8725 C CA . VAL C 1 212 ? 59.310 8.956 51.132 1.00 42.49 213 VAL C CA 1
ATOM 8726 C C . VAL C 1 212 ? 58.353 8.762 49.963 1.00 46.90 213 VAL C C 1
ATOM 8727 O O . VAL C 1 212 ? 58.013 9.710 49.258 1.00 43.81 213 VAL C O 1
ATOM 8740 N N . GLN C 1 213 ? 57.925 7.521 49.772 1.00 62.14 214 GLN C N 1
ATOM 8741 C CA . GLN C 1 213 ? 56.897 7.191 48.797 1.00 65.85 214 GLN C CA 1
ATOM 8742 C C . GLN C 1 213 ? 55.666 6.774 49.587 1.00 61.34 214 GLN C C 1
ATOM 8743 O O . GLN C 1 213 ? 55.695 5.783 50.324 1.00 67.95 214 GLN C O 1
ATOM 8757 N N . GLY C 1 214 ? 54.587 7.532 49.445 1.00 37.05 215 GLY C N 1
ATOM 8758 C CA . GLY C 1 214 ? 53.401 7.303 50.246 1.00 35.62 215 GLY C CA 1
ATOM 8759 C C . GLY C 1 214 ? 53.588 7.924 51.617 1.00 32.07 215 GLY C C 1
ATOM 8760 O O . GLY C 1 214 ? 53.882 9.110 51.716 1.00 27.46 215 GLY C O 1
ATOM 8764 N N . TRP C 1 215 ? 53.465 7.105 52.660 1.00 34.37 216 TRP C N 1
ATOM 8765 C CA . TRP C 1 215 ? 53.544 7.552 54.049 1.00 33.98 216 TRP C CA 1
ATOM 8766 C C . TRP C 1 215 ? 54.742 6.944 54.773 1.00 38.08 216 TRP C C 1
ATOM 8767 O O . TRP C 1 215 ? 55.061 5.775 54.578 1.00 31.15 216 TRP C O 1
ATOM 8788 N N . GLY C 1 216 ? 55.397 7.738 55.614 1.00 27.16 217 GLY C N 1
ATOM 8789 C CA . GLY C 1 216 ? 56.557 7.273 56.350 1.00 32.82 217 GLY C CA 1
ATOM 8790 C C . GLY C 1 216 ? 56.459 7.579 57.834 1.00 35.27 217 GLY C C 1
ATOM 8791 O O . GLY C 1 216 ? 55.530 8.248 58.279 1.00 29.34 217 GLY C O 1
ATOM 8795 N N . GLU C 1 217 ? 57.426 7.087 58.601 1.00 37.10 218 GLU C N 1
ATOM 8796 C CA . GLU C 1 217 ? 57.527 7.418 60.014 1.00 40.55 218 GLU C CA 1
ATOM 8797 C C . GLU C 1 217 ? 58.228 8.751 60.166 1.00 34.61 218 GLU C C 1
ATOM 8798 O O . GLU C 1 217 ? 59.156 9.052 59.435 1.00 42.75 218 GLU C O 1
ATOM 8810 N N . ASN C 1 218 ? 57.788 9.547 61.126 1.00 32.04 219 ASN C N 1
ATOM 8811 C CA . ASN C 1 218 ? 58.317 10.887 61.291 1.00 30.17 219 ASN C CA 1
ATOM 8812 C C . ASN C 1 218 ? 59.390 10.889 62.379 1.00 32.90 219 ASN C C 1
ATOM 8813 O O . ASN C 1 218 ? 59.162 10.376 63.475 1.00 31.97 219 ASN C O 1
ATOM 8824 N N . ASP C 1 219 ? 60.554 11.459 62.070 1.00 31.40 220 ASP C N 1
ATOM 8825 C CA . ASP C 1 219 ? 61.681 11.499 63.005 1.00 38.03 220 ASP C CA 1
ATOM 8826 C C . ASP C 1 219 ? 61.335 12.191 64.325 1.00 39.17 220 ASP C C 1
ATOM 8827 O O . ASP C 1 219 ? 62.002 11.963 65.335 1.00 30.91 220 ASP C O 1
ATOM 8836 N N . ARG C 1 220 ? 60.322 13.055 64.310 1.00 30.43 221 ARG C N 1
ATOM 8837 C CA . ARG C 1 220 ? 59.926 13.782 65.515 1.00 26.27 221 ARG C CA 1
ATOM 8838 C C . ARG C 1 220 ? 59.424 12.820 66.582 1.00 28.70 221 ARG C C 1
ATOM 8839 O O . ARG C 1 220 ? 59.357 13.173 67.751 1.00 30.23 221 ARG C O 1
ATOM 8860 N N . GLY C 1 221 ? 59.052 11.611 66.182 1.00 25.91 222 GLY C N 1
ATOM 8861 C CA . GLY C 1 221 ? 58.587 10.632 67.148 1.00 26.35 222 GLY C CA 1
ATOM 8862 C C . GLY C 1 221 ? 57.074 10.603 67.283 1.00 27.21 222 GLY C C 1
ATOM 8863 O O . GLY C 1 221 ? 56.516 9.869 68.095 1.00 22.95 222 GLY C O 1
ATOM 8867 N N . VAL C 1 222 ? 56.393 11.396 66.475 1.00 23.74 223 VAL C N 1
ATOM 8868 C CA . VAL C 1 222 ? 54.943 11.350 66.460 1.00 25.82 223 VAL C CA 1
ATOM 8869 C C . VAL C 1 222 ? 54.501 11.591 65.021 1.00 20.67 223 VAL C C 1
ATOM 8870 O O . VAL C 1 222 ? 55.240 12.194 64.241 1.00 17.90 223 VAL C O 1
ATOM 8883 N N . SER C 1 223 ? 53.323 11.095 64.665 1.00 19.20 224 SER C N 1
ATOM 8884 C CA . SER C 1 223 ? 52.747 11.352 63.344 1.00 20.44 224 SER C CA 1
ATOM 8885 C C . SER C 1 223 ? 53.560 10.763 62.174 1.00 25.59 224 SER C C 1
ATOM 8886 O O . SER C 1 223 ? 54.275 9.770 62.348 1.00 26.16 224 SER C O 1
ATOM 8894 N N . PHE C 1 224 ? 53.451 11.385 60.993 1.00 20.33 225 PHE C N 1
ATOM 8895 C CA . PHE C 1 224 ? 53.935 10.779 59.746 1.00 25.55 225 PHE C CA 1
ATOM 8896 C C . PHE C 1 224 ? 54.683 11.766 58.850 1.00 23.48 225 PHE C C 1
ATOM 8897 O O . PHE C 1 224 ? 54.657 12.977 59.071 1.00 24.14 225 PHE C O 1
ATOM 8914 N N . THR C 1 225 ? 55.367 11.229 57.842 1.00 21.53 226 THR C N 1
ATOM 8915 C CA . THR C 1 225 ? 55.851 12.025 56.726 1.00 18.88 226 THR C CA 1
ATOM 8916 C C . THR C 1 225 ? 55.039 11.595 55.507 1.00 29.17 226 THR C C 1
ATOM 8917 O O . THR C 1 225 ? 54.508 10.487 55.476 1.00 30.83 226 THR C O 1
ATOM 8928 N N . PHE C 1 226 ? 54.928 12.463 54.508 1.00 24.19 227 PHE C N 1
ATOM 8929 C CA . PHE C 1 226 ? 54.183 12.110 53.308 1.00 25.49 227 PHE C CA 1
ATOM 8930 C C . PHE C 1 226 ? 54.932 12.576 52.061 1.00 27.45 227 PHE C C 1
ATOM 8931 O O . PHE C 1 226 ? 55.581 13.622 52.071 1.00 31.34 227 PHE C O 1
ATOM 8948 N N . GLY C 1 227 ? 54.867 11.784 50.996 1.00 28.13 228 GLY C N 1
ATOM 8949 C CA . GLY C 1 227 ? 55.594 12.098 49.774 1.00 26.91 228 GLY C CA 1
ATOM 8950 C C . GLY C 1 227 ? 54.819 12.973 48.807 1.00 28.20 228 GLY C C 1
ATOM 8951 O O . GLY C 1 227 ? 53.663 13.333 49.055 1.00 26.48 228 GLY C O 1
ATOM 8955 N N . ALA C 1 228 ? 55.465 13.303 47.691 1.00 32.43 229 ALA C N 1
ATOM 8956 C CA . ALA C 1 228 ? 54.891 14.180 46.681 1.00 34.69 229 ALA C CA 1
ATOM 8957 C C . ALA C 1 228 ? 53.643 13.572 46.052 1.00 36.72 229 ALA C C 1
ATOM 8958 O O . ALA C 1 228 ? 52.705 14.284 45.706 1.00 35.14 229 ALA C O 1
ATOM 8965 N N . GLU C 1 229 ? 53.640 12.256 45.892 1.00 39.12 230 GLU C N 1
ATOM 8966 C CA . GLU C 1 229 ? 52.489 11.564 45.321 1.00 46.57 230 GLU C CA 1
ATOM 8967 C C . GLU C 1 229 ? 51.241 11.789 46.161 1.00 38.13 230 GLU C C 1
ATOM 8968 O O . GLU C 1 229 ? 50.160 12.030 45.633 1.00 33.18 230 GLU C O 1
ATOM 8980 N N . VAL C 1 230 ? 51.397 11.688 47.475 1.00 29.90 231 VAL C N 1
ATOM 8981 C CA . VAL C 1 230 ? 50.278 11.876 48.390 1.00 32.66 231 VAL C CA 1
ATOM 8982 C C . VAL C 1 230 ? 49.690 13.265 48.211 1.00 30.47 231 VAL C C 1
ATOM 8983 O O . VAL C 1 230 ? 48.480 13.435 48.163 1.00 28.85 231 VAL C O 1
ATOM 8996 N N . VAL C 1 231 ? 50.559 14.259 48.095 1.00 29.63 232 VAL C N 1
ATOM 8997 C CA . VAL C 1 231 ? 50.104 15.616 47.847 1.00 27.75 232 VAL C CA 1
ATOM 8998 C C . VAL C 1 231 ? 49.328 15.719 46.523 1.00 32.34 232 VAL C C 1
ATOM 8999 O O . VAL C 1 231 ? 48.272 16.359 46.458 1.00 28.86 232 VAL C O 1
ATOM 9012 N N . ALA C 1 232 ? 49.837 15.085 45.468 1.00 31.36 233 ALA C N 1
ATOM 9013 C CA . ALA C 1 232 ? 49.177 15.171 44.168 1.00 32.69 233 ALA C CA 1
ATOM 9014 C C . ALA C 1 232 ? 47.792 14.521 44.192 1.00 31.10 233 ALA C C 1
ATOM 9015 O O . ALA C 1 232 ? 46.836 15.093 43.672 1.00 31.21 233 ALA C O 1
ATOM 9022 N N . LYS C 1 233 ? 47.687 13.337 44.795 1.00 29.71 234 LYS C N 1
ATOM 9023 C CA . LYS C 1 233 ? 46.397 12.655 44.949 1.00 37.91 234 LYS C CA 1
ATOM 9024 C C . LYS C 1 233 ? 45.437 13.460 45.823 1.00 33.86 234 LYS C C 1
ATOM 9025 O O . LYS C 1 233 ? 44.235 13.546 45.549 1.00 26.39 234 LYS C O 1
ATOM 9044 N N . PHE C 1 234 ? 45.963 14.047 46.891 1.00 31.76 235 PHE C N 1
ATOM 9045 C CA . PHE C 1 234 ? 45.116 14.823 47.775 1.00 27.85 235 PHE C CA 1
ATOM 9046 C C . PHE C 1 234 ? 44.544 16.037 47.043 1.00 24.70 235 PHE C C 1
ATOM 9047 O O . PHE C 1 234 ? 43.337 16.275 47.088 1.00 23.71 235 PHE C O 1
ATOM 9064 N N . LEU C 1 235 ? 45.401 16.810 46.374 1.00 23.35 236 LEU C N 1
ATOM 9065 C CA . LEU C 1 235 ? 44.932 17.982 45.632 1.00 25.81 236 LEU C CA 1
ATOM 9066 C C . LEU C 1 235 ? 43.955 17.616 44.518 1.00 34.96 236 LEU C C 1
ATOM 9067 O O . LEU C 1 235 ? 42.994 18.339 44.271 1.00 31.09 236 LEU C O 1
ATOM 9083 N N . HIS C 1 236 ? 44.213 16.510 43.829 1.00 38.11 237 HIS C N 1
ATOM 9084 C CA . HIS C 1 236 ? 43.345 16.088 42.735 1.00 40.68 237 HIS C CA 1
ATOM 9085 C C . HIS C 1 236 ? 41.972 15.675 43.255 1.00 35.71 237 HIS C C 1
ATOM 9086 O O . HIS C 1 236 ? 40.950 16.054 42.695 1.00 35.11 237 HIS C O 1
ATOM 9101 N N . LYS C 1 237 ? 41.949 14.903 44.336 1.00 33.53 238 LYS C N 1
ATOM 9102 C CA . LYS C 1 237 ? 40.691 14.422 44.891 1.00 36.26 238 LYS C CA 1
ATOM 9103 C C . LYS C 1 237 ? 39.777 15.545 45.377 1.00 35.56 238 LYS C C 1
ATOM 9104 O O . LYS C 1 237 ? 38.560 15.489 45.172 1.00 31.89 238 LYS C O 1
ATOM 9123 N N . HIS C 1 238 ? 40.348 16.551 46.035 1.00 29.97 239 HIS C N 1
ATOM 9124 C CA . HIS C 1 238 ? 39.542 17.619 46.638 1.00 25.81 239 HIS C CA 1
ATOM 9125 C C . HIS C 1 238 ? 39.505 18.869 45.768 1.00 26.23 239 HIS C C 1
ATOM 9126 O O . HIS C 1 238 ? 38.977 19.905 46.172 1.00 28.89 239 HIS C O 1
ATOM 9141 N N . ASP C 1 239 ? 40.051 18.755 44.563 1.00 32.14 240 ASP C N 1
ATOM 9142 C CA . ASP C 1 239 ? 40.020 19.840 43.589 1.00 31.89 240 ASP C CA 1
ATOM 9143 C C . ASP C 1 239 ? 40.643 21.109 44.147 1.00 28.35 240 ASP C C 1
ATOM 9144 O O . ASP C 1 239 ? 40.076 22.190 44.012 1.00 30.37 240 ASP C O 1
ATOM 9153 N N . LEU C 1 240 ? 41.810 20.961 44.773 1.00 24.67 241 LEU C N 1
ATOM 9154 C CA . LEU C 1 240 ? 42.561 22.083 45.330 1.00 24.69 241 LEU C CA 1
ATOM 9155 C C . LEU C 1 240 ? 43.797 22.343 44.479 1.00 30.51 241 LEU C C 1
ATOM 9156 O O . LEU C 1 240 ? 44.221 21.473 43.711 1.00 28.75 241 LEU C O 1
ATOM 9172 N N . ASP C 1 241 ? 44.389 23.526 44.614 1.00 24.71 242 ASP C N 1
ATOM 9173 C CA . ASP C 1 241 ? 45.600 23.838 43.855 1.00 21.94 242 ASP C CA 1
ATOM 9174 C C . ASP C 1 241 ? 46.860 23.768 44.696 1.00 27.97 242 ASP C C 1
ATOM 9175 O O . ASP C 1 241 ? 47.950 23.556 44.162 1.00 23.43 242 ASP C O 1
ATOM 9184 N N . LEU C 1 242 ? 46.730 23.996 46.001 1.00 24.75 243 LEU C N 1
ATOM 9185 C CA . LEU C 1 242 ? 47.915 24.208 46.820 1.00 27.73 243 LEU C CA 1
ATOM 9186 C C . LEU C 1 242 ? 47.668 23.837 48.274 1.00 27.22 243 LEU C C 1
ATOM 9187 O O . LEU C 1 242 ? 46.602 24.110 48.813 1.00 24.48 243 LEU C O 1
ATOM 9203 N N . ILE C 1 243 ? 48.657 23.204 48.894 1.00 20.74 244 ILE C N 1
ATOM 9204 C CA . ILE C 1 243 ? 48.703 23.089 50.342 1.00 18.55 244 ILE C CA 1
ATOM 9205 C C . ILE C 1 243 ? 49.687 24.125 50.864 1.00 24.52 244 ILE C C 1
ATOM 9206 O O . ILE C 1 243 ? 50.822 24.210 50.394 1.00 20.97 244 ILE C O 1
ATOM 9222 N N . CYS C 1 244 ? 49.239 24.921 51.829 1.00 21.38 245 CYS C N 1
ATOM 9223 C CA . CYS C 1 244 ? 50.090 25.910 52.467 1.00 22.96 245 CYS C CA 1
ATOM 9224 C C . CYS C 1 244 ? 50.212 25.536 53.950 1.00 19.36 245 CYS C C 1
ATOM 9225 O O . CYS C 1 244 ? 49.210 25.490 54.663 1.00 16.55 245 CYS C O 1
ATOM 9233 N N . ARG C 1 245 ? 51.424 25.229 54.392 1.00 14.42 246 ARG C N 1
ATOM 9234 C CA . ARG C 1 245 ? 51.653 24.717 55.746 1.00 15.91 246 ARG C CA 1
ATOM 9235 C C . ARG C 1 245 ? 52.903 25.356 56.330 1.00 17.29 246 ARG C C 1
ATOM 9236 O O . ARG C 1 245 ? 53.563 26.154 55.654 1.00 18.25 246 ARG C O 1
ATOM 9257 N N . ALA C 1 246 ? 53.229 25.032 57.581 1.00 16.11 247 ALA C N 1
ATOM 9258 C CA . ALA C 1 246 ? 54.322 25.718 58.276 1.00 21.57 247 ALA C CA 1
ATOM 9259 C C . ALA C 1 246 ? 55.207 24.693 58.997 1.00 23.24 247 ALA C C 1
ATOM 9260 O O . ALA C 1 246 ? 55.611 23.710 58.372 1.00 20.18 247 ALA C O 1
ATOM 9267 N N . HIS C 1 247 ? 55.544 24.919 60.275 1.00 14.54 248 HIS C N 1
ATOM 9268 C CA . HIS C 1 247 ? 56.024 23.811 61.148 1.00 16.90 248 HIS C CA 1
ATOM 9269 C C . HIS C 1 247 ? 57.499 23.423 60.955 1.00 21.66 248 HIS C C 1
ATOM 9270 O O . HIS C 1 247 ? 58.080 22.759 61.805 1.00 28.57 248 HIS C O 1
ATOM 9284 N N . GLN C 1 248 ? 58.105 23.821 59.843 1.00 20.32 249 GLN C N 1
ATOM 9285 C CA . GLN C 1 248 ? 59.500 23.468 59.581 1.00 22.29 249 GLN C CA 1
ATOM 9286 C C . GLN C 1 248 ? 60.292 24.682 59.156 1.00 22.76 249 GLN C C 1
ATOM 9287 O O . GLN C 1 248 ? 59.872 25.420 58.266 1.00 18.62 249 GLN C O 1
ATOM 9301 N N . VAL C 1 249 ? 61.445 24.880 59.789 1.00 19.14 250 VAL C N 1
ATOM 9302 C CA . VAL C 1 249 ? 62.312 25.998 59.454 1.00 22.14 250 VAL C CA 1
ATOM 9303 C C . VAL C 1 249 ? 62.849 25.779 58.053 1.00 33.09 250 VAL C C 1
ATOM 9304 O O . VAL C 1 249 ? 63.352 24.703 57.746 1.00 28.73 250 VAL C O 1
ATOM 9317 N N . VAL C 1 250 ? 62.753 26.803 57.212 1.00 24.92 251 VAL C N 1
ATOM 9318 C CA . VAL C 1 250 ? 63.284 26.725 55.866 1.00 24.64 251 VAL C CA 1
ATOM 9319 C C . VAL C 1 250 ? 64.134 27.958 55.588 1.00 30.61 251 VAL C C 1
ATOM 9320 O O . VAL C 1 250 ? 63.811 29.079 56.003 1.00 24.36 251 VAL C O 1
ATOM 9333 N N . GLU C 1 251 ? 65.237 27.722 54.892 1.00 24.04 252 GLU C N 1
ATOM 9334 C CA . GLU C 1 251 ? 66.285 28.710 54.706 1.00 24.23 252 GLU C CA 1
ATOM 9335 C C . GLU C 1 251 ? 65.791 30.047 54.142 1.00 21.17 252 GLU C C 1
ATOM 9336 O O . GLU C 1 251 ? 66.197 31.105 54.608 1.00 24.92 252 GLU C O 1
ATOM 9348 N N . ASP C 1 252 ? 64.925 29.991 53.138 1.00 21.12 253 ASP C N 1
ATOM 9349 C CA . ASP C 1 252 ? 64.447 31.190 52.456 1.00 26.21 253 ASP C CA 1
ATOM 9350 C C . ASP C 1 252 ? 63.124 31.730 53.015 1.00 32.12 253 ASP C C 1
ATOM 9351 O O . ASP C 1 252 ? 62.508 32.615 52.415 1.00 25.12 253 ASP C O 1
ATOM 9360 N N . GLY C 1 253 ? 62.677 31.201 54.148 1.00 27.88 254 GLY C N 1
ATOM 9361 C CA . GLY C 1 253 ? 61.411 31.637 54.713 1.00 22.33 254 GLY C CA 1
ATOM 9362 C C . GLY C 1 253 ? 60.227 30.904 54.096 1.00 23.85 254 GLY C C 1
ATOM 9363 O O . GLY C 1 253 ? 59.257 30.602 54.785 1.00 22.76 254 GLY C O 1
ATOM 9367 N N . TYR C 1 254 ? 60.292 30.622 52.797 1.00 18.64 255 TYR C N 1
ATOM 9368 C CA . TYR C 1 254 ? 59.303 29.752 52.162 1.00 20.87 255 TYR C CA 1
ATOM 9369 C C . TYR C 1 254 ? 60.027 28.690 51.359 1.00 21.53 255 TYR C C 1
ATOM 9370 O O . TYR C 1 254 ? 61.167 28.885 50.951 1.00 22.07 255 TYR C O 1
ATOM 9388 N N . GLU C 1 255 ? 59.366 27.564 51.129 1.00 21.74 256 GLU C N 1
ATOM 9389 C CA . GLU C 1 255 ? 59.995 26.469 50.397 1.00 23.72 256 GLU C CA 1
ATOM 9390 C C . GLU C 1 255 ? 58.957 25.565 49.728 1.00 29.46 256 GLU C C 1
ATOM 9391 O O . GLU C 1 255 ? 58.046 25.040 50.384 1.00 27.53 256 GLU C O 1
ATOM 9403 N N . PHE C 1 256 ? 59.102 25.394 48.416 1.00 25.34 257 PHE C N 1
ATOM 9404 C CA . PHE C 1 256 ? 58.178 24.587 47.637 1.00 21.75 257 PHE C CA 1
ATOM 9405 C C . PHE C 1 256 ? 58.485 23.119 47.759 1.00 23.48 257 PHE C C 1
ATOM 9406 O O . PHE C 1 256 ? 59.611 22.743 48.067 1.00 23.42 257 PHE C O 1
ATOM 9423 N N . PHE C 1 257 ? 57.472 22.300 47.489 1.00 27.06 258 PHE C N 1
ATOM 9424 C CA . PHE C 1 257 ? 57.581 20.846 47.539 1.00 29.98 258 PHE C CA 1
ATOM 9425 C C . PHE C 1 257 ? 56.627 20.257 46.508 1.00 31.34 258 PHE C C 1
ATOM 9426 O O . PHE C 1 257 ? 55.567 20.827 46.251 1.00 26.66 258 PHE C O 1
ATOM 9443 N N . ALA C 1 258 ? 56.996 19.115 45.931 1.00 30.27 259 ALA C N 1
ATOM 9444 C CA . ALA C 1 258 ? 56.165 18.453 44.924 1.00 27.32 259 ALA C CA 1
ATOM 9445 C C . ALA C 1 258 ? 55.896 19.402 43.786 1.00 29.58 259 ALA C C 1
ATOM 9446 O O . ALA C 1 258 ? 54.739 19.662 43.441 1.00 27.03 259 ALA C O 1
ATOM 9453 N N . LYS C 1 259 ? 56.986 19.888 43.197 1.00 36.45 260 LYS C N 1
ATOM 9454 C CA . LYS C 1 259 ? 56.940 20.958 42.219 1.00 47.55 260 LYS C CA 1
ATOM 9455 C C . LYS C 1 259 ? 56.584 22.230 42.968 1.00 47.78 260 LYS C C 1
ATOM 9456 O O . LYS C 1 259 ? 57.431 22.815 43.649 1.00 48.96 260 LYS C O 1
ATOM 9475 N N . ARG C 1 260 ? 55.328 22.640 42.847 1.00 36.34 261 ARG C N 1
ATOM 9476 C CA . ARG C 1 260 ? 54.813 23.799 43.557 1.00 27.86 261 ARG C CA 1
ATOM 9477 C C . ARG C 1 260 ? 53.418 23.474 44.088 1.00 23.46 261 ARG C C 1
ATOM 9478 O O . ARG C 1 260 ? 52.551 24.340 44.171 1.00 29.57 261 ARG C O 1
ATOM 9499 N N . GLN C 1 261 ? 53.194 22.213 44.432 1.00 24.40 262 GLN C N 1
ATOM 9500 C CA . GLN C 1 261 ? 51.884 21.803 44.900 1.00 25.59 262 GLN C CA 1
ATOM 9501 C C . GLN C 1 261 ? 51.734 22.002 46.410 1.00 25.52 262 GLN C C 1
ATOM 9502 O O . GLN C 1 261 ? 50.625 21.938 46.933 1.00 26.55 262 GLN C O 1
ATOM 9516 N N . LEU C 1 262 ? 52.850 22.221 47.101 1.00 24.43 263 LEU C N 1
ATOM 9517 C CA . LEU C 1 262 ? 52.830 22.482 48.538 1.00 24.00 263 LEU C CA 1
ATOM 9518 C C . LEU C 1 262 ? 53.880 23.538 48.821 1.00 26.87 263 LEU C C 1
ATOM 9519 O O . LEU C 1 262 ? 54.921 23.582 48.156 1.00 24.88 263 LEU C O 1
ATOM 9535 N N . VAL C 1 263 ? 53.614 24.404 49.792 1.00 26.12 264 VAL C N 1
ATOM 9536 C CA . VAL C 1 263 ? 54.617 25.382 50.205 1.00 23.91 264 VAL C CA 1
ATOM 9537 C C . VAL C 1 263 ? 54.689 25.391 51.722 1.00 26.65 264 VAL C C 1
ATOM 9538 O O . VAL C 1 263 ? 53.671 25.255 52.408 1.00 20.34 264 VAL C O 1
ATOM 9551 N N . THR C 1 264 ? 55.903 25.513 52.242 1.00 26.16 265 THR C N 1
ATOM 9552 C CA . THR C 1 264 ? 56.109 25.669 53.671 1.00 23.31 265 THR C CA 1
ATOM 9553 C C . THR C 1 264 ? 56.464 27.112 53.937 1.00 26.46 265 THR C C 1
ATOM 9554 O O . THR C 1 264 ? 57.337 27.668 53.257 1.00 22.01 265 THR C O 1
ATOM 9565 N N . LEU C 1 265 ? 55.783 27.708 54.916 1.00 24.07 266 LEU C N 1
ATOM 9566 C CA . LEU C 1 265 ? 56.059 29.066 55.368 1.00 21.34 266 LEU C CA 1
ATOM 9567 C C . LEU C 1 265 ? 56.572 29.054 56.803 1.00 24.16 266 LEU C C 1
ATOM 9568 O O . LEU C 1 265 ? 55.987 28.406 57.670 1.00 25.41 266 LEU C O 1
ATOM 9584 N N . PHE C 1 266 ? 57.644 29.796 57.049 1.00 23.38 267 PHE C N 1
ATOM 9585 C CA . PHE C 1 266 ? 58.216 29.929 58.378 1.00 21.67 267 PHE C CA 1
ATOM 9586 C C . PHE C 1 266 ? 58.599 31.396 58.538 1.00 25.17 267 PHE C C 1
ATOM 9587 O O . PHE C 1 266 ? 59.412 31.900 57.773 1.00 21.67 267 PHE C O 1
ATOM 9604 N N . SER C 1 267 ? 58.028 32.070 59.535 1.00 17.65 268 SER C N 1
ATOM 9605 C CA . SER C 1 267 ? 58.040 33.535 59.578 1.00 20.70 268 SER C CA 1
ATOM 9606 C C . SER C 1 267 ? 58.979 34.119 60.622 1.00 19.44 268 SER C C 1
ATOM 9607 O O . SER C 1 267 ? 59.040 35.336 60.793 1.00 30.92 268 SER C O 1
ATOM 9615 N N . ALA C 1 268 ? 59.714 33.258 61.310 1.00 16.24 269 ALA C N 1
ATOM 9616 C CA . ALA C 1 268 ? 60.590 33.697 62.380 1.00 22.82 269 ALA C CA 1
ATOM 9617 C C . ALA C 1 268 ? 62.032 33.634 61.896 1.00 26.77 269 ALA C C 1
ATOM 9618 O O . ALA C 1 268 ? 62.622 32.555 61.848 1.00 23.84 269 ALA C O 1
ATOM 9625 N N . PRO C 1 269 ? 62.610 34.786 61.528 1.00 24.57 270 PRO C N 1
ATOM 9626 C CA . PRO C 1 269 ? 63.992 34.736 61.021 1.00 27.30 270 PRO C CA 1
ATOM 9627 C C . PRO C 1 269 ? 65.019 34.447 62.118 1.00 28.11 270 PRO C C 1
ATOM 9628 O O . PRO C 1 269 ? 64.771 34.723 63.293 1.00 27.11 270 PRO C O 1
ATOM 9639 N N . ASN C 1 270 ? 66.148 33.866 61.732 1.00 27.30 271 ASN C N 1
ATOM 9640 C CA . ASN C 1 270 ? 67.178 33.491 62.689 1.00 31.09 271 ASN C CA 1
ATOM 9641 C C . ASN C 1 270 ? 66.568 32.720 63.850 1.00 30.96 271 ASN C C 1
ATOM 9642 O O . ASN C 1 270 ? 66.825 33.019 65.028 1.00 25.60 271 ASN C O 1
ATOM 9653 N N . TYR C 1 271 ? 65.758 31.728 63.500 1.00 21.98 272 TYR C N 1
ATOM 9654 C CA . TYR C 1 271 ? 64.998 30.967 64.476 1.00 25.33 272 TYR C CA 1
ATOM 9655 C C . TYR C 1 271 ? 65.889 30.464 65.613 1.00 30.99 272 TYR C C 1
ATOM 9656 O O . TYR C 1 271 ? 66.942 29.885 65.363 1.00 32.27 272 TYR C O 1
ATOM 9674 N N . CYS C 1 272 ? 65.466 30.688 66.856 1.00 40.20 273 CYS C N 1
ATOM 9675 C CA . CYS C 1 272 ? 66.216 30.224 68.036 1.00 48.05 273 CYS C CA 1
ATOM 9676 C C . CYS C 1 272 ? 67.598 30.848 68.186 1.00 50.80 273 CYS C C 1
ATOM 9677 O O . CYS C 1 272 ? 68.343 30.490 69.100 1.00 51.52 273 CYS C O 1
ATOM 9685 N N . GLY C 1 273 ? 67.960 31.745 67.275 1.00 44.56 274 GLY C N 1
ATOM 9686 C CA . GLY C 1 273 ? 69.320 32.248 67.214 1.00 46.58 274 GLY C CA 1
ATOM 9687 C C . GLY C 1 273 ? 70.276 31.188 66.697 1.00 51.81 274 GLY C C 1
ATOM 9688 O O . GLY C 1 273 ? 71.459 31.453 66.507 1.00 52.74 274 GLY C O 1
ATOM 9692 N N . GLU C 1 274 ? 69.763 29.984 66.460 1.00 65.08 275 GLU C N 1
ATOM 9693 C CA . GLU C 1 274 ? 70.597 28.875 66.018 1.00 68.38 275 GLU C CA 1
ATOM 9694 C C . GLU C 1 274 ? 70.697 28.837 64.497 1.00 66.89 275 GLU C C 1
ATOM 9695 O O . GLU C 1 274 ? 71.761 28.563 63.941 1.00 71.24 275 GLU C O 1
ATOM 9707 N N . PHE C 1 275 ? 69.583 29.121 63.831 1.00 46.20 276 PHE C N 1
ATOM 9708 C CA . PHE C 1 275 ? 69.517 29.043 62.376 1.00 45.94 276 PHE C CA 1
ATOM 9709 C C . PHE C 1 275 ? 69.761 30.404 61.751 1.00 43.33 276 PHE C C 1
ATOM 9710 O O . PHE C 1 275 ? 69.654 31.441 62.415 1.00 49.47 276 PHE C O 1
ATOM 9727 N N . ASP C 1 276 ? 70.096 30.396 60.470 1.00 41.12 277 ASP C N 1
ATOM 9728 C CA . ASP C 1 276 ? 70.317 31.635 59.742 1.00 47.01 277 ASP C CA 1
ATOM 9729 C C . ASP C 1 276 ? 69.278 31.759 58.629 1.00 36.09 277 ASP C C 1
ATOM 9730 O O . ASP C 1 276 ? 69.559 32.258 57.543 1.00 35.64 277 ASP C O 1
ATOM 9739 N N . ASN C 1 277 ? 68.067 31.304 58.931 1.00 25.21 278 ASN C N 1
ATOM 9740 C CA . ASN C 1 277 ? 66.975 31.321 57.979 1.00 23.26 278 ASN C CA 1
ATOM 9741 C C . ASN C 1 277 ? 66.340 32.706 57.883 1.00 22.28 278 ASN C C 1
ATOM 9742 O O . ASN C 1 277 ? 66.384 33.490 58.830 1.00 21.76 278 ASN C O 1
ATOM 9753 N N . ALA C 1 278 ? 65.772 33.008 56.725 1.00 27.30 279 ALA C N 1
ATOM 9754 C CA . ALA C 1 278 ? 64.889 34.153 56.592 1.00 27.32 279 ALA C CA 1
ATOM 9755 C C . ALA C 1 278 ? 63.517 33.733 57.089 1.00 25.44 279 ALA C C 1
ATOM 9756 O O . ALA C 1 278 ? 63.239 32.538 57.244 1.00 20.01 279 ALA C O 1
ATOM 9763 N N . GLY C 1 279 ? 62.658 34.712 57.340 1.00 17.31 280 GLY C N 1
ATOM 9764 C CA . GLY C 1 279 ? 61.243 34.434 57.513 1.00 25.75 280 GLY C CA 1
ATOM 9765 C C . GLY C 1 279 ? 60.466 34.934 56.305 1.00 27.38 280 GLY C C 1
ATOM 9766 O O . GLY C 1 279 ? 60.943 35.810 55.584 1.00 28.91 280 GLY C O 1
ATOM 9770 N N . ALA C 1 280 ? 59.276 34.391 56.074 1.00 18.39 281 ALA C N 1
ATOM 9771 C CA . ALA C 1 280 ? 58.460 34.844 54.950 1.00 16.54 281 ALA C CA 1
ATOM 9772 C C . ALA C 1 280 ? 56.998 34.820 55.272 1.00 21.42 281 ALA C C 1
ATOM 9773 O O . ALA C 1 280 ? 56.528 34.081 56.133 1.00 23.52 281 ALA C O 1
ATOM 9780 N N . MET C 1 281 ? 56.289 35.631 54.518 1.00 19.94 282 MET C N 1
ATOM 9781 C CA . MET C 1 281 ? 54.860 35.736 54.572 1.00 19.16 282 MET C CA 1
ATOM 9782 C C . MET C 1 281 ? 54.421 35.544 53.125 1.00 22.24 282 MET C C 1
ATOM 9783 O O . MET C 1 281 ? 55.166 35.914 52.209 1.00 25.78 282 MET C O 1
ATOM 9797 N N . MET C 1 282 ? 53.260 34.934 52.905 1.00 19.24 283 MET C N 1
ATOM 9798 C CA . MET C 1 282 ? 52.721 34.777 51.545 1.00 21.74 283 MET C CA 1
ATOM 9799 C C . MET C 1 282 ? 51.436 35.594 51.379 1.00 25.18 283 MET C C 1
ATOM 9800 O O . MET C 1 282 ? 50.463 35.393 52.117 1.00 23.30 283 MET C O 1
ATOM 9814 N N . SER C 1 283 ? 51.447 36.533 50.435 1.00 20.33 284 SER C N 1
ATOM 9815 C CA . SER C 1 283 ? 50.259 37.324 50.117 1.00 23.32 284 SER C CA 1
ATOM 9816 C C . SER C 1 283 ? 49.486 36.665 48.992 1.00 27.43 284 SER C C 1
ATOM 9817 O O . SER C 1 283 ? 50.064 36.255 47.994 1.00 30.76 284 SER C O 1
ATOM 9825 N N . VAL C 1 284 ? 48.176 36.572 49.150 1.00 24.43 285 VAL C N 1
ATOM 9826 C CA . VAL C 1 284 ? 47.324 36.004 48.123 1.00 19.99 285 VAL C CA 1
ATOM 9827 C C . VAL C 1 284 ? 46.390 37.102 47.625 1.00 27.05 285 VAL C C 1
ATOM 9828 O O . VAL C 1 284 ? 45.598 37.604 48.400 1.00 22.96 285 VAL C O 1
ATOM 9841 N N . ASP C 1 285 ? 46.475 37.513 46.360 1.00 28.49 286 ASP C N 1
ATOM 9842 C CA . ASP C 1 285 ? 45.542 38.553 45.886 1.00 31.84 286 ASP C CA 1
ATOM 9843 C C . ASP C 1 285 ? 44.223 37.945 45.422 1.00 26.55 286 ASP C C 1
ATOM 9844 O O . ASP C 1 285 ? 44.035 36.731 45.496 1.00 30.04 286 ASP C O 1
ATOM 9853 N N . GLU C 1 286 ? 43.310 38.780 44.943 1.00 27.41 287 GLU C N 1
ATOM 9854 C CA . GLU C 1 286 ? 41.955 38.310 44.672 1.00 33.86 287 GLU C CA 1
ATOM 9855 C C . GLU C 1 286 ? 41.883 37.343 43.490 1.00 35.94 287 GLU C C 1
ATOM 9856 O O . GLU C 1 286 ? 40.882 36.655 43.317 1.00 39.99 287 GLU C O 1
ATOM 9868 N N . THR C 1 287 ? 42.943 37.274 42.690 1.00 32.02 288 THR C N 1
ATOM 9869 C CA . THR C 1 287 ? 42.985 36.331 41.576 1.00 32.24 288 THR C CA 1
ATOM 9870 C C . THR C 1 287 ? 43.725 35.063 41.988 1.00 36.90 288 THR C C 1
ATOM 9871 O O . THR C 1 287 ? 43.984 34.189 41.167 1.00 37.68 288 THR C O 1
ATOM 9882 N N . LEU C 1 288 ? 44.064 34.978 43.269 1.00 33.35 289 LEU C N 1
ATOM 9883 C CA . LEU C 1 288 ? 44.820 33.855 43.803 1.00 29.78 289 LEU C CA 1
ATOM 9884 C C . LEU C 1 288 ? 46.231 33.805 43.237 1.00 33.31 289 LEU C C 1
ATOM 9885 O O . LEU C 1 288 ? 46.799 32.724 43.098 1.00 31.83 289 LEU C O 1
ATOM 9901 N N . MET C 1 289 ? 46.801 34.967 42.917 1.00 33.49 290 MET C N 1
ATOM 9902 C CA . MET C 1 289 ? 48.232 35.031 42.632 1.00 32.40 290 MET C CA 1
ATOM 9903 C C . MET C 1 289 ? 48.992 35.240 43.937 1.00 33.04 290 MET C C 1
ATOM 9904 O O . MET C 1 289 ? 48.766 36.221 44.647 1.00 29.09 290 MET C O 1
ATOM 9918 N N . CYS C 1 290 ? 49.911 34.327 44.224 1.00 27.48 291 CYS C N 1
ATOM 9919 C CA . CYS C 1 290 ? 50.655 34.333 45.481 1.00 28.56 291 CYS C CA 1
ATOM 9920 C C . CYS C 1 290 ? 52.042 34.936 45.314 1.00 28.86 291 CYS C C 1
ATOM 9921 O O . CYS C 1 290 ? 52.730 34.666 44.335 1.00 34.01 291 CYS C O 1
ATOM 9929 N N . SER C 1 291 ? 52.455 35.746 46.279 1.00 23.89 292 SER C N 1
ATOM 9930 C CA . SER C 1 291 ? 53.802 36.306 46.279 1.00 29.41 292 SER C CA 1
ATOM 9931 C C . SER C 1 291 ? 54.350 36.251 47.693 1.00 32.71 292 SER C C 1
ATOM 9932 O O . SER C 1 291 ? 53.578 36.221 48.655 1.00 27.51 292 SER C O 1
ATOM 9940 N N . PHE C 1 292 ? 55.673 36.256 47.825 1.00 31.33 293 PHE C N 1
ATOM 9941 C CA . PHE C 1 292 ? 56.293 36.118 49.140 1.00 28.49 293 PHE C CA 1
ATOM 9942 C C . PHE C 1 292 ? 57.020 37.380 49.558 1.00 26.91 293 PHE C C 1
ATOM 9943 O O . PHE C 1 292 ? 57.733 37.997 48.762 1.00 22.46 293 PHE C O 1
ATOM 9960 N N . GLN C 1 293 ? 56.825 37.772 50.808 1.00 21.71 294 GLN C N 1
ATOM 9961 C CA . GLN C 1 293 ? 57.533 38.913 51.355 1.00 25.48 294 GLN C CA 1
ATOM 9962 C C . GLN C 1 293 ? 58.519 38.388 52.391 1.00 23.54 294 GLN C C 1
ATOM 9963 O O . GLN C 1 293 ? 58.148 37.613 53.258 1.00 22.27 294 GLN C O 1
ATOM 9977 N N . ILE C 1 294 ? 59.779 38.795 52.281 1.00 22.31 295 ILE C N 1
ATOM 9978 C CA . ILE C 1 294 ? 60.862 38.143 53.008 1.00 19.83 295 ILE C CA 1
ATOM 9979 C C . ILE C 1 294 ? 61.475 39.051 54.066 1.00 29.41 295 ILE C C 1
ATOM 9980 O O . ILE C 1 294 ? 61.870 40.184 53.774 1.00 26.98 295 ILE C O 1
ATOM 9996 N N . LEU C 1 295 ? 61.558 38.538 55.291 1.00 22.16 296 LEU C N 1
ATOM 9997 C CA . LEU C 1 295 ? 62.367 39.149 56.330 1.00 25.36 296 LEU C CA 1
ATOM 9998 C C . LEU C 1 295 ? 63.696 38.439 56.329 1.00 32.98 296 LEU C C 1
ATOM 9999 O O . LEU C 1 295 ? 63.776 37.306 56.807 1.00 28.01 296 LEU C O 1
ATOM 10015 N N . LYS C 1 296 ? 64.737 39.089 55.815 1.00 28.88 297 LYS C N 1
ATOM 10016 C CA . LYS C 1 296 ? 66.061 38.476 55.797 1.00 30.99 297 LYS C CA 1
ATOM 10017 C C . LYS C 1 296 ? 66.634 38.372 57.211 1.00 36.28 297 LYS C C 1
ATOM 10018 O O . LYS C 1 296 ? 66.302 39.181 58.082 1.00 36.81 297 LYS C O 1
ATOM 10037 N N . PRO C 1 297 ? 67.483 37.359 57.450 1.00 38.41 298 PRO C N 1
ATOM 10038 C CA . PRO C 1 297 ? 68.185 37.263 58.732 1.00 43.23 298 PRO C CA 1
ATOM 10039 C C . PRO C 1 297 ? 69.148 38.426 58.891 1.00 44.09 298 PRO C C 1
ATOM 10040 O O . PRO C 1 297 ? 69.672 38.911 57.895 1.00 44.51 298 PRO C O 1
ATOM 10051 N N . ALA C 1 298 ? 69.365 38.876 60.118 1.00 44.86 299 ALA C N 1
ATOM 10052 C CA . ALA C 1 298 ? 70.207 40.037 60.357 1.00 54.83 299 ALA C CA 1
ATOM 10053 C C . ALA C 1 298 ? 71.654 39.743 59.992 1.00 63.64 299 ALA C C 1
ATOM 10054 O O . ALA C 1 298 ? 72.071 38.581 59.944 1.00 55.85 299 ALA C O 1
ATOM 10061 N N . ASP C 1 299 ? 72.413 40.803 59.723 1.00 70.74 300 ASP C N 1
ATOM 10062 C CA . ASP C 1 299 ? 73.841 40.674 59.464 1.00 63.65 300 ASP C CA 1
ATOM 10063 C C . ASP C 1 299 ? 74.571 40.280 60.746 1.00 64.80 300 ASP C C 1
ATOM 10064 O O . ASP C 1 299 ? 74.515 40.991 61.753 1.00 62.47 300 ASP C O 1
ATOM 10073 N N . ALA D 2 2 ? 32.734 28.406 89.812 1.00 69.36 -2 ALA D N 1
ATOM 10074 C CA . ALA D 2 2 ? 34.152 28.731 89.717 1.00 74.67 -2 ALA D CA 1
ATOM 10075 C C . ALA D 2 2 ? 34.988 27.460 89.603 1.00 72.02 -2 ALA D C 1
ATOM 10076 O O . ALA D 2 2 ? 35.345 27.028 88.501 1.00 54.29 -2 ALA D O 1
ATOM 10082 N N . MET D 2 3 ? 35.308 26.870 90.750 1.00 86.23 -1 MET D N 1
ATOM 10083 C CA . MET D 2 3 ? 36.046 25.616 90.781 1.00 87.28 -1 MET D CA 1
ATOM 10084 C C . MET D 2 3 ? 35.218 24.535 90.104 1.00 80.60 -1 MET D C 1
ATOM 10085 O O . MET D 2 3 ? 35.757 23.579 89.550 1.00 75.83 -1 MET D O 1
ATOM 10099 N N . GLU D 2 4 ? 33.902 24.701 90.146 1.00 61.47 158 GLU D N 1
ATOM 10100 C CA . GLU D 2 4 ? 32.994 23.746 89.536 1.00 61.51 158 GLU D CA 1
ATOM 10101 C C . GLU D 2 4 ? 33.078 23.789 88.008 1.00 58.44 158 GLU D C 1
ATOM 10102 O O . GLU D 2 4 ? 33.111 22.747 87.345 1.00 47.90 158 GLU D O 1
ATOM 10114 N N . GLU D 2 5 ? 33.112 24.993 87.449 1.00 56.44 159 GLU D N 1
ATOM 10115 C CA . GLU D 2 5 ? 33.174 25.141 86.003 1.00 55.09 159 GLU D CA 1
ATOM 10116 C C . GLU D 2 5 ? 34.528 24.688 85.449 1.00 44.76 159 GLU D C 1
ATOM 10117 O O . GLU D 2 5 ? 34.580 24.058 84.398 1.00 39.57 159 GLU D O 1
ATOM 10129 N N . GLU D 2 6 ? 35.613 24.990 86.159 1.00 44.38 160 GLU D N 1
ATOM 10130 C CA . GLU D 2 6 ? 36.936 24.471 85.803 1.00 45.21 160 GLU D CA 1
ATOM 10131 C C . GLU D 2 6 ? 36.894 22.955 85.652 1.00 39.39 160 GLU D C 1
ATOM 10132 O O . GLU D 2 6 ? 37.375 22.391 84.660 1.00 28.39 160 GLU D O 1
ATOM 10144 N N . THR D 2 7 ? 36.330 22.303 86.662 1.00 33.98 161 THR D N 1
ATOM 10145 C CA . THR D 2 7 ? 36.304 20.851 86.737 1.00 32.61 161 THR D CA 1
ATOM 10146 C C . THR D 2 7 ? 35.534 20.278 85.559 1.00 32.51 161 THR D C 1
ATOM 10147 O O . THR D 2 7 ? 35.971 19.325 84.918 1.00 31.80 161 THR D O 1
ATOM 10158 N N . GLU D 2 8 ? 34.382 20.872 85.276 1.00 36.98 162 GLU D N 1
ATOM 10159 C CA . GLU D 2 8 ? 33.550 20.434 84.168 1.00 33.30 162 GLU D CA 1
ATOM 10160 C C . GLU D 2 8 ? 34.255 20.661 82.817 1.00 30.34 162 GLU D C 1
ATOM 10161 O O . GLU D 2 8 ? 34.180 19.822 81.916 1.00 24.75 162 GLU D O 1
ATOM 10173 N N . LEU D 2 9 ? 34.946 21.788 82.688 1.00 26.59 163 LEU D N 1
ATOM 10174 C CA . LEU D 2 9 ? 35.655 22.110 81.457 1.00 25.07 163 LEU D CA 1
ATOM 10175 C C . LEU D 2 9 ? 36.779 21.088 81.225 1.00 23.90 163 LEU D C 1
ATOM 10176 O O . LEU D 2 9 ? 36.946 20.582 80.111 1.00 18.35 163 LEU D O 1
ATOM 10192 N N . ASP D 2 10 ? 37.523 20.763 82.284 1.00 23.45 164 ASP D N 1
ATOM 10193 C CA . ASP D 2 10 ? 38.588 19.754 82.206 1.00 26.02 164 ASP D CA 1
ATOM 10194 C C . ASP D 2 10 ? 38.018 18.374 81.810 1.00 23.64 164 ASP D C 1
ATOM 10195 O O . ASP D 2 10 ? 38.606 17.674 80.986 1.00 20.25 164 ASP D O 1
ATOM 10204 N N . ASN D 2 11 ? 36.886 17.979 82.396 1.00 23.92 165 ASN D N 1
ATOM 10205 C CA . ASN D 2 11 ? 36.235 16.708 82.026 1.00 22.71 165 ASN D CA 1
ATOM 10206 C C . ASN D 2 11 ? 35.821 16.668 80.545 1.00 26.57 165 ASN D C 1
ATOM 10207 O O . ASN D 2 11 ? 36.047 15.684 79.841 1.00 23.18 165 ASN D O 1
ATOM 10218 N N . LEU D 2 12 ? 35.197 17.735 80.070 1.00 20.50 166 LEU D N 1
ATOM 10219 C CA . LEU D 2 12 ? 34.727 17.761 78.688 1.00 17.71 166 LEU D CA 1
ATOM 10220 C C . LEU D 2 12 ? 35.933 17.776 77.754 1.00 20.39 166 LEU D C 1
ATOM 10221 O O . LEU D 2 12 ? 35.940 17.107 76.714 1.00 19.55 166 LEU D O 1
ATOM 10237 N N . THR D 2 13 ? 36.961 18.533 78.134 1.00 19.33 167 THR D N 1
ATOM 10238 C CA . THR D 2 13 ? 38.183 18.589 77.343 1.00 16.81 167 THR D CA 1
ATOM 10239 C C . THR D 2 13 ? 38.806 17.185 77.264 1.00 22.20 167 THR D C 1
ATOM 10240 O O . THR D 2 13 ? 39.240 16.763 76.198 1.00 17.59 167 THR D O 1
ATOM 10251 N N . GLU D 2 14 ? 38.840 16.467 78.387 1.00 20.22 168 GLU D N 1
ATOM 10252 C CA . GLU D 2 14 ? 39.375 15.102 78.396 1.00 25.70 168 GLU D CA 1
ATOM 10253 C C . GLU D 2 14 ? 38.569 14.177 77.479 1.00 23.07 168 GLU D C 1
ATOM 10254 O O . GLU D 2 14 ? 39.144 13.383 76.740 1.00 22.18 168 GLU D O 1
ATOM 10266 N N . PHE D 2 15 ? 37.243 14.260 77.545 1.00 15.40 169 PHE D N 1
ATOM 10267 C CA . PHE D 2 15 ? 36.400 13.435 76.692 1.00 18.09 169 PHE D CA 1
ATOM 10268 C C . PHE D 2 15 ? 36.661 13.733 75.213 1.00 18.65 169 PHE D C 1
ATOM 10269 O O . PHE D 2 15 ? 36.785 12.811 74.409 1.00 20.45 169 PHE D O 1
ATOM 10286 N N . ASN D 2 16 ? 36.722 15.017 74.856 1.00 17.14 170 ASN D N 1
ATOM 10287 C CA . ASN D 2 16 ? 36.969 15.408 73.467 1.00 17.65 170 ASN D CA 1
ATOM 10288 C C . ASN D 2 16 ? 38.341 14.947 72.985 1.00 19.22 170 ASN D C 1
ATOM 10289 O O . ASN D 2 16 ? 38.488 14.462 71.869 1.00 24.76 170 ASN D O 1
ATOM 10300 N N . THR D 2 17 ? 39.349 15.114 73.833 1.00 15.31 171 THR D N 1
ATOM 10301 C CA . THR D 2 17 ? 40.697 14.690 73.494 1.00 15.84 171 THR D CA 1
ATOM 10302 C C . THR D 2 17 ? 40.729 13.199 73.201 1.00 21.52 171 THR D C 1
ATOM 10303 O O . THR D 2 17 ? 41.227 12.780 72.155 1.00 17.89 171 THR D O 1
ATOM 10314 N N . ALA D 2 18 ? 40.180 12.394 74.109 1.00 17.45 172 ALA D N 1
ATOM 10315 C CA . ALA D 2 18 ? 40.145 10.948 73.903 1.00 21.50 172 ALA D CA 1
ATOM 10316 C C . ALA D 2 18 ? 39.372 10.620 72.621 1.00 22.02 172 ALA D C 1
ATOM 10317 O O . ALA D 2 18 ? 39.783 9.767 71.842 1.00 24.63 172 ALA D O 1
ATOM 10324 N N . HIS D 2 19 ? 38.268 11.319 72.391 1.00 20.33 173 HIS D N 1
ATOM 10325 C CA . HIS D 2 19 ? 37.486 11.127 71.170 1.00 19.98 173 HIS D CA 1
ATOM 10326 C C . HIS D 2 19 ? 38.287 11.434 69.891 1.00 31.00 173 HIS D C 1
ATOM 10327 O O . HIS D 2 19 ? 38.219 10.688 68.911 1.00 27.69 173 HIS D O 1
ATOM 10342 N N . ASN D 2 20 ? 39.041 12.532 69.897 1.00 24.73 174 ASN D N 1
ATOM 10343 C CA . ASN D 2 20 ? 39.837 12.929 68.726 1.00 22.35 174 ASN D CA 1
ATOM 10344 C C . ASN D 2 20 ? 41.070 12.047 68.500 1.00 23.13 174 ASN D C 1
ATOM 10345 O O . ASN D 2 20 ? 41.697 12.106 67.443 1.00 21.55 174 ASN D O 1
ATOM 10356 N N . LYS D 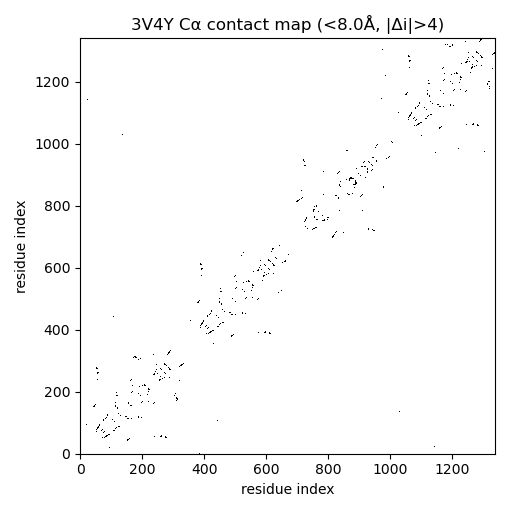2 21 ? 41.437 11.265 69.511 1.00 19.40 175 LYS D N 1
ATOM 10357 C CA . LYS D 2 21 ? 42.602 10.397 69.433 1.00 25.48 175 LYS D CA 1
ATOM 10358 C C . LYS D 2 21 ? 42.299 9.121 68.636 1.00 34.12 175 LYS D C 1
ATOM 10359 O O . LYS D 2 21 ? 43.203 8.543 68.028 1.00 32.07 175 LYS D O 1
ATOM 10378 N N . ARG D 2 22 ? 41.038 8.689 68.640 1.00 34.03 176 ARG D N 1
ATOM 10379 C CA . ARG D 2 22 ? 40.622 7.499 67.881 1.00 48.41 176 ARG D CA 1
ATOM 10380 C C . ARG D 2 22 ? 40.986 7.610 66.403 1.00 50.63 176 ARG D C 1
ATOM 10381 O O . ARG D 2 22 ? 40.823 8.674 65.807 1.00 55.80 176 ARG D O 1
ATOM 10402 N N . ILE D 2 23 ? 41.426 6.502 65.808 1.00 57.41 177 ILE D N 1
ATOM 10403 C CA . ILE D 2 23 ? 41.859 6.492 64.405 1.00 59.11 177 ILE D CA 1
ATOM 10404 C C . ILE D 2 23 ? 40.842 5.903 63.413 1.00 61.92 177 ILE D C 1
ATOM 10405 O O . ILE D 2 23 ? 40.251 4.849 63.656 1.00 58.62 177 ILE D O 1
ATOM 10421 N N . SER D 2 24 ? 40.640 6.631 62.314 1.00 46.62 178 SER D N 1
ATOM 10422 C CA . SER D 2 24 ? 40.191 6.091 61.014 1.00 46.90 178 SER D CA 1
ATOM 10423 C C . SER D 2 24 ? 38.886 6.707 60.526 1.00 45.70 178 SER D C 1
ATOM 10424 O O . SER D 2 24 ? 38.889 7.486 59.569 1.00 53.94 178 SER D O 1
ATOM 10432 N N . 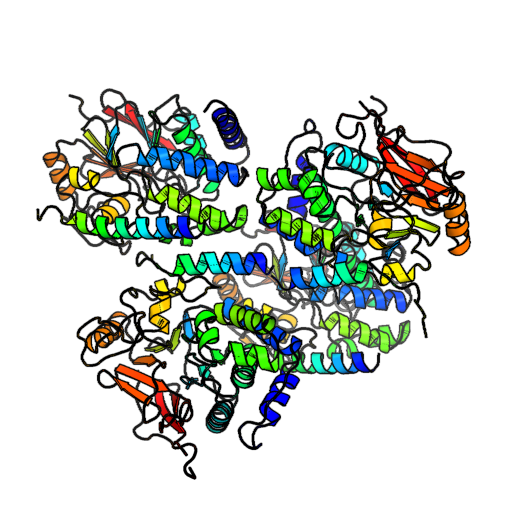SER D 2 45 ? 39.009 30.177 39.295 1.00 80.34 199 SER D N 1
ATOM 10433 C CA . SER D 2 45 ? 40.177 30.717 39.979 1.00 76.26 199 SER D CA 1
ATOM 10434 C C . SER D 2 45 ? 41.189 29.613 40.266 1.00 77.17 199 SER D C 1
ATOM 10435 O O . SER D 2 45 ? 40.876 28.635 40.949 1.00 84.97 199 SER D O 1
ATOM 10442 N N . ARG D 2 46 ? 42.401 29.780 39.742 1.00 56.93 200 ARG D N 1
ATOM 10443 C CA . ARG D 2 46 ? 43.469 28.806 39.920 1.00 41.12 200 ARG D CA 1
ATOM 10444 C C . ARG D 2 46 ? 44.737 29.535 40.369 1.00 40.21 200 ARG D C 1
ATOM 10445 O O . ARG D 2 46 ? 45.042 30.625 39.886 1.00 36.68 200 ARG D O 1
ATOM 10466 N N . VAL D 2 47 ? 45.458 28.936 41.309 1.00 36.65 201 VAL D N 1
ATOM 10467 C CA . VAL D 2 47 ? 46.583 29.595 41.953 1.00 33.30 201 VAL D CA 1
ATOM 10468 C C . VAL D 2 47 ? 47.740 29.757 40.991 1.00 31.50 201 VAL D C 1
ATOM 10469 O O . VAL D 2 47 ? 48.037 28.849 40.226 1.00 35.83 201 VAL D O 1
ATOM 10482 N N . THR D 2 48 ? 48.387 30.918 41.047 1.00 26.02 202 THR D N 1
ATOM 10483 C CA . THR D 2 48 ? 49.635 31.162 40.345 1.00 29.19 202 THR D CA 1
ATOM 10484 C C . THR D 2 48 ? 50.613 31.838 41.298 1.00 33.64 202 THR D C 1
ATOM 10485 O O . THR D 2 48 ? 50.228 32.300 42.377 1.00 34.57 202 THR D O 1
ATOM 10496 N N . PHE D 2 49 ? 51.872 31.916 40.887 1.00 33.55 203 PHE D N 1
ATOM 10497 C CA . PHE D 2 49 ? 52.904 32.524 41.711 1.00 35.01 203 PHE D CA 1
ATOM 10498 C C . PHE D 2 49 ? 53.606 33.656 40.988 1.00 38.99 203 PHE D C 1
ATOM 10499 O O . PHE D 2 49 ? 54.000 33.524 39.833 1.00 48.07 203 PHE D O 1
ATOM 10516 N N . SER D 2 50 ? 53.738 34.780 41.681 1.00 35.56 204 SER D N 1
ATOM 10517 C CA . SER D 2 50 ? 54.493 35.914 41.183 1.00 40.32 204 SER D CA 1
ATOM 10518 C C . SER D 2 50 ? 55.953 35.499 41.017 1.00 47.93 204 SER D C 1
ATOM 10519 O O . SER D 2 50 ? 56.400 34.521 41.608 1.00 42.08 204 SER D O 1
ATOM 10527 N N . GLU D 2 51 ? 56.705 36.234 40.212 1.00 56.21 205 GLU D N 1
ATOM 10528 C CA . GLU D 2 51 ? 58.102 35.877 39.990 1.00 61.17 205 GLU D CA 1
ATOM 10529 C C . GLU D 2 51 ? 59.061 36.666 40.890 1.00 54.33 205 GLU D C 1
ATOM 10530 O O . GLU D 2 51 ? 60.225 36.301 41.024 1.00 54.74 205 GLU D O 1
ATOM 10542 N N . ASP D 2 52 ? 58.572 37.734 41.516 1.00 47.19 206 ASP D N 1
ATOM 10543 C CA . ASP D 2 52 ? 59.429 38.591 42.336 1.00 48.30 206 ASP D CA 1
ATOM 10544 C C . ASP D 2 52 ? 59.126 38.465 43.825 1.00 40.52 206 ASP D C 1
ATOM 10545 O O . ASP D 2 52 ? 58.025 38.775 44.275 1.00 42.53 206 ASP D O 1
ATOM 10554 N N . ASP D 2 53 ? 60.116 38.004 44.580 1.00 33.77 207 ASP D N 1
ATOM 10555 C CA . ASP D 2 53 ? 60.034 37.994 46.028 1.00 34.99 207 ASP D CA 1
ATOM 10556 C C . ASP D 2 53 ? 60.380 39.388 46.515 1.00 35.96 207 ASP D C 1
ATOM 10557 O O . ASP D 2 53 ? 61.406 39.941 46.123 1.00 37.89 207 ASP D O 1
ATOM 10566 N N . GLU D 2 54 ? 59.537 39.966 47.359 1.00 26.29 208 GLU D N 1
ATOM 10567 C CA . GLU D 2 54 ? 59.846 41.282 47.907 1.00 29.14 208 GLU D CA 1
ATOM 10568 C C . GLU D 2 54 ? 60.681 41.124 49.172 1.00 27.24 208 GLU D C 1
ATOM 10569 O O . GLU D 2 54 ? 60.317 40.375 50.073 1.00 32.00 208 GLU D O 1
ATOM 10581 N N . ILE D 2 55 ? 61.794 41.843 49.239 1.00 25.23 209 ILE D N 1
ATOM 10582 C CA . ILE D 2 55 ? 62.656 41.796 50.410 1.00 34.27 209 ILE D CA 1
ATOM 10583 C C . ILE D 2 55 ? 62.292 42.948 51.332 1.00 31.64 209 ILE D C 1
ATOM 10584 O O . ILE D 2 55 ? 62.446 44.112 50.970 1.00 29.84 209 ILE D O 1
ATOM 10600 N N . ILE D 2 56 ? 61.801 42.622 52.521 1.00 31.38 210 ILE D N 1
ATOM 10601 C CA . ILE D 2 56 ? 61.295 43.632 53.448 1.00 33.87 210 ILE D CA 1
ATOM 10602 C C . ILE D 2 56 ? 62.408 44.490 54.050 1.00 36.39 210 ILE D C 1
ATOM 10603 O O . ILE D 2 56 ? 62.264 45.699 54.171 1.00 36.27 210 ILE D O 1
ATOM 10619 N N . ASN D 2 57 ? 63.520 43.865 54.414 1.00 34.84 211 ASN D N 1
ATOM 10620 C CA . ASN D 2 57 ? 64.610 44.579 55.065 1.00 40.51 211 ASN D CA 1
ATOM 10621 C C . ASN D 2 57 ? 65.941 44.406 54.331 1.00 45.65 211 ASN D C 1
ATOM 10622 O O . ASN D 2 57 ? 66.871 43.795 54.865 1.00 39.26 211 ASN D O 1
ATOM 10633 N N . PRO D 2 58 ? 66.041 44.950 53.104 1.00 50.81 212 PRO D N 1
ATOM 10634 C CA . PRO D 2 58 ? 67.281 44.841 52.320 1.00 48.97 212 PRO D CA 1
ATOM 10635 C C . PRO D 2 58 ? 68.445 45.593 52.972 1.00 47.34 212 PRO D C 1
ATOM 10636 O O . PRO D 2 58 ? 69.605 45.247 52.745 1.00 53.27 212 PRO D O 1
ATOM 10647 N N . GLU D 2 59 ? 68.134 46.594 53.792 1.00 45.81 213 GLU D N 1
ATOM 10648 C CA . GLU D 2 59 ? 69.162 47.324 54.529 1.00 60.11 213 GLU D CA 1
ATOM 10649 C C . GLU D 2 59 ? 69.801 46.444 55.606 1.00 70.80 213 GLU D C 1
ATOM 10650 O O . GLU D 2 59 ? 70.598 46.926 56.412 1.00 72.08 213 GLU D O 1
ATOM 10662 N N . ASP D 2 60 ? 69.439 45.161 55.618 1.00 78.17 214 ASP D N 1
ATOM 10663 C CA . ASP D 2 60 ? 70.041 44.176 56.517 1.00 73.07 214 ASP D CA 1
ATOM 10664 C C . ASP D 2 60 ? 70.345 44.747 57.903 1.00 72.59 214 ASP D C 1
ATOM 10665 O O . ASP D 2 60 ? 71.339 44.382 58.537 1.00 74.05 214 ASP D O 1
ATOM 10674 N N . LEU E 1 6 ? 28.813 19.068 74.017 1.00 61.25 7 LEU E N 1
ATOM 10675 C CA . LEU E 1 6 ? 27.832 18.063 74.424 1.00 61.20 7 LEU E CA 1
ATOM 10676 C C . LEU E 1 6 ? 28.512 16.909 75.153 1.00 61.13 7 LEU E C 1
ATOM 10677 O O . LEU E 1 6 ? 29.495 16.354 74.648 1.00 52.19 7 LEU E O 1
ATOM 10692 N N . ASN E 1 7 ? 27.992 16.537 76.327 1.00 61.10 8 ASN E N 1
ATOM 10693 C CA . ASN E 1 7 ? 28.641 15.495 77.130 1.00 54.54 8 ASN E CA 1
ATOM 10694 C C . ASN E 1 7 ? 28.113 14.081 76.891 1.00 43.77 8 ASN E C 1
ATOM 10695 O O . ASN E 1 7 ? 27.351 13.530 77.695 1.00 33.15 8 ASN E O 1
ATOM 10706 N N . LEU E 1 8 ? 28.590 13.501 75.795 1.00 43.64 9 LEU E N 1
ATOM 10707 C CA . LEU E 1 8 ? 28.193 12.191 75.308 1.00 37.78 9 LEU E CA 1
ATOM 10708 C C . LEU E 1 8 ? 28.421 11.071 76.309 1.00 39.56 9 LEU E C 1
ATOM 10709 O O . LEU E 1 8 ? 27.511 10.286 76.579 1.00 39.87 9 LEU E O 1
ATOM 10725 N N . ASP E 1 9 ? 29.637 10.972 76.844 1.00 31.70 10 ASP E N 1
ATOM 10726 C CA . ASP E 1 9 ? 29.961 9.878 77.765 1.00 39.37 10 ASP E CA 1
ATOM 10727 C C . ASP E 1 9 ? 29.063 9.880 79.007 1.00 34.75 10 ASP E C 1
ATOM 10728 O O . ASP E 1 9 ? 28.604 8.827 79.437 1.00 40.11 10 ASP E O 1
ATOM 10737 N N . SER E 1 10 ? 28.800 11.050 79.581 1.00 30.42 11 SER E N 1
ATOM 10738 C CA . SER E 1 10 ? 27.843 11.139 80.685 1.00 29.06 11 SER E CA 1
ATOM 10739 C C . SER E 1 10 ? 26.428 10.695 80.255 1.00 26.74 11 SER E C 1
ATOM 10740 O O . SER E 1 10 ? 25.720 10.000 80.995 1.00 25.52 11 SER E O 1
ATOM 10748 N N . ILE E 1 11 ? 26.010 11.097 79.060 1.00 27.53 12 ILE E N 1
ATOM 10749 C CA . ILE E 1 11 ? 24.689 10.712 78.559 1.00 26.42 12 ILE E CA 1
ATOM 10750 C C . ILE E 1 11 ? 24.607 9.189 78.334 1.00 23.83 12 ILE E C 1
ATOM 10751 O O . ILE E 1 11 ? 23.717 8.521 78.854 1.00 20.46 12 ILE E O 1
ATOM 10767 N N . ILE E 1 12 ? 25.544 8.650 77.564 1.00 22.44 13 ILE E N 1
ATOM 10768 C CA . ILE E 1 12 ? 25.602 7.218 77.287 1.00 24.10 13 ILE E CA 1
ATOM 10769 C C . ILE E 1 12 ? 25.739 6.445 78.600 1.00 33.23 13 ILE E C 1
ATOM 10770 O O . ILE E 1 12 ? 25.141 5.384 78.782 1.00 33.44 13 ILE E O 1
ATOM 10786 N N . GLY E 1 13 ? 26.512 7.004 79.525 1.00 31.63 14 GLY E N 1
ATOM 10787 C CA . GLY E 1 13 ? 26.736 6.373 80.808 1.00 32.18 14 GLY E CA 1
ATOM 10788 C C . GLY E 1 13 ? 25.435 6.202 81.559 1.00 35.38 14 GLY E C 1
ATOM 10789 O O . GLY E 1 13 ? 25.172 5.136 82.119 1.00 33.55 14 GLY E O 1
ATOM 10793 N N . ARG E 1 14 ? 24.616 7.251 81.579 1.00 28.23 15 ARG E N 1
ATOM 10794 C CA . ARG E 1 14 ? 23.327 7.175 82.265 1.00 27.00 15 ARG E CA 1
ATOM 10795 C C . ARG E 1 14 ? 22.335 6.261 81.534 1.00 24.14 15 ARG E C 1
ATOM 10796 O O . ARG E 1 14 ? 21.559 5.565 82.175 1.00 26.13 15 ARG E O 1
ATOM 10817 N N . LEU E 1 15 ? 22.370 6.252 80.205 1.00 20.56 16 LEU E N 1
ATOM 10818 C CA . LEU E 1 15 ? 21.506 5.353 79.437 1.00 25.88 16 LEU E CA 1
ATOM 10819 C C . LEU E 1 15 ? 21.838 3.888 79.708 1.00 33.10 16 LEU E C 1
ATOM 10820 O O . LEU E 1 15 ? 20.941 3.046 79.755 1.00 36.03 16 LEU E O 1
ATOM 10836 N N . LEU E 1 16 ? 23.122 3.575 79.871 1.00 29.52 17 LEU E N 1
ATOM 10837 C CA . LEU E 1 16 ? 23.534 2.174 80.018 1.00 34.93 17 LEU E CA 1
ATOM 10838 C C . LEU E 1 16 ? 23.431 1.690 81.465 1.00 37.31 17 LEU E C 1
ATOM 10839 O O . LEU E 1 16 ? 23.439 0.490 81.732 1.00 37.82 17 LEU E O 1
ATOM 10855 N N . GLU E 1 17 ? 23.321 2.644 82.380 1.00 35.42 18 GLU E N 1
ATOM 10856 C CA . GLU E 1 17 ? 23.274 2.395 83.817 1.00 43.49 18 GLU E CA 1
ATOM 10857 C C . GLU E 1 17 ? 22.194 1.397 84.200 1.00 48.82 18 GLU E C 1
ATOM 10858 O O . GLU E 1 17 ? 22.349 0.648 85.164 1.00 45.98 18 GLU E O 1
ATOM 10870 N N . VAL E 1 18 ? 21.091 1.397 83.456 1.00 35.61 19 VAL E N 1
ATOM 10871 C CA . VAL E 1 18 ? 19.957 0.553 83.807 1.00 35.55 19 VAL E CA 1
ATOM 10872 C C . VAL E 1 18 ? 20.064 -0.843 83.209 1.00 36.20 19 VAL E C 1
ATOM 10873 O O . VAL E 1 18 ? 19.173 -1.662 83.384 1.00 34.99 19 VAL E O 1
ATOM 10886 N N . GLN E 1 19 ? 21.152 -1.115 82.500 1.00 41.88 20 GLN E N 1
ATOM 10887 C CA . GLN E 1 19 ? 21.394 -2.458 82.003 1.00 47.58 20 GLN E CA 1
ATOM 10888 C C . GLN E 1 19 ? 21.471 -3.384 83.212 1.00 55.80 20 GLN E C 1
ATOM 10889 O O . GLN E 1 19 ? 22.300 -3.183 84.103 1.00 52.24 20 GLN E O 1
ATOM 10903 N N . GLY E 1 20 ? 20.588 -4.374 83.268 1.00 59.11 21 GLY E N 1
ATOM 10904 C CA . GLY E 1 20 ? 20.564 -5.284 84.401 1.00 64.80 21 GLY E CA 1
ATOM 10905 C C . GLY E 1 20 ? 19.518 -4.933 85.445 1.00 65.16 21 GLY E C 1
ATOM 10906 O O . GLY E 1 20 ? 19.156 -5.775 86.264 1.00 70.48 21 GLY E O 1
ATOM 10910 N N . SER E 1 21 ? 19.039 -3.693 85.437 1.00 44.99 22 SER E N 1
ATOM 10911 C CA . SER E 1 21 ? 17.863 -3.350 86.223 1.00 48.37 22 SER E CA 1
ATOM 10912 C C . SER E 1 21 ? 16.717 -4.188 85.704 1.00 59.95 22 SER E C 1
ATOM 10913 O O . SER E 1 21 ? 16.856 -4.869 84.688 1.00 58.51 22 SER E O 1
ATOM 10921 N N . ARG E 1 22 ? 15.578 -4.144 86.381 1.00 80.54 23 ARG E N 1
ATOM 10922 C CA . ARG E 1 22 ? 14.434 -4.909 85.910 1.00 92.05 23 ARG E CA 1
ATOM 10923 C C . ARG E 1 22 ? 13.732 -4.160 84.775 1.00 92.25 23 ARG E C 1
ATOM 10924 O O . ARG E 1 22 ? 13.327 -3.006 84.948 1.00 86.31 23 ARG E O 1
ATOM 10945 N N . PRO E 1 23 ? 13.596 -4.820 83.606 1.00 103.20 24 PRO E N 1
ATOM 10946 C CA . PRO E 1 23 ? 13.072 -4.246 82.360 1.00 97.19 24 PRO E CA 1
ATOM 10947 C C . PRO E 1 23 ? 11.957 -3.227 82.568 1.00 92.96 24 PRO E C 1
ATOM 10948 O O . PRO E 1 23 ? 10.947 -3.532 83.204 1.00 98.98 24 PRO E O 1
ATOM 10959 N N . GLY E 1 24 ? 12.150 -2.026 82.031 1.00 73.58 25 GLY E N 1
ATOM 10960 C CA . GLY E 1 24 ? 11.158 -0.972 82.127 1.00 69.66 25 GLY E CA 1
ATOM 10961 C C . GLY E 1 24 ? 11.616 0.262 82.893 1.00 67.12 25 GLY E C 1
ATOM 10962 O O . GLY E 1 24 ? 10.988 1.319 82.774 1.00 59.46 25 GLY E O 1
ATOM 10966 N N . LYS E 1 25 ? 12.691 0.139 83.680 1.00 57.91 26 LYS E N 1
ATOM 10967 C CA . LYS E 1 25 ? 13.222 1.276 84.441 1.00 49.64 26 LYS E CA 1
ATOM 10968 C C . LYS E 1 25 ? 13.682 2.388 83.495 1.00 37.46 26 LYS E C 1
ATOM 10969 O O . LYS E 1 25 ? 14.544 2.170 82.639 1.00 31.48 26 LYS E O 1
ATOM 10988 N N . ASN E 1 26 ? 13.098 3.572 83.650 1.00 32.42 27 ASN E N 1
ATOM 10989 C CA . ASN E 1 26 ? 13.355 4.682 82.734 1.00 30.94 27 ASN E CA 1
ATOM 10990 C C . ASN E 1 26 ? 14.668 5.381 83.001 1.00 28.89 27 ASN E C 1
ATOM 10991 O O . ASN E 1 26 ? 15.163 5.369 84.118 1.00 26.93 27 ASN E O 1
ATOM 11002 N N . VAL E 1 27 ? 15.212 6.007 81.963 1.00 26.57 28 VAL E N 1
ATOM 11003 C CA . VAL E 1 27 ? 16.304 6.947 82.122 1.00 23.40 28 VAL E CA 1
ATOM 11004 C C . VAL E 1 27 ? 15.775 8.304 81.666 1.00 22.95 28 VAL E C 1
ATOM 11005 O O . VAL E 1 27 ? 15.385 8.470 80.511 1.00 16.54 28 VAL E O 1
ATOM 11018 N N . GLN E 1 28 ? 15.763 9.271 82.569 1.00 22.96 29 GLN E N 1
ATOM 11019 C CA . GLN E 1 28 ? 15.223 10.591 82.268 1.00 21.84 29 GLN E CA 1
ATOM 11020 C C . GLN E 1 28 ? 16.382 11.568 82.007 1.00 22.46 29 GLN E C 1
ATOM 11021 O O . GLN E 1 28 ? 16.921 12.149 82.933 1.00 21.54 29 GLN E O 1
ATOM 11035 N N . LEU E 1 29 ? 16.791 11.723 80.748 1.00 17.70 30 LEU E N 1
ATOM 11036 C CA . LEU E 1 29 ? 17.803 12.717 80.413 1.00 20.63 30 LEU E CA 1
ATOM 11037 C C . LEU E 1 29 ? 17.160 14.106 80.536 1.00 23.23 30 LEU E C 1
ATOM 11038 O O . LEU E 1 29 ? 15.935 14.203 80.613 1.00 20.49 30 LEU E O 1
ATOM 11054 N N . THR E 1 30 ? 17.964 15.168 80.568 1.00 16.94 31 THR E N 1
ATOM 11055 C CA . THR E 1 30 ? 17.403 16.521 80.537 1.00 16.49 31 THR E CA 1
ATOM 11056 C C . THR E 1 30 ? 16.924 16.807 79.123 1.00 14.97 31 THR E C 1
ATOM 11057 O O . THR E 1 30 ? 17.412 16.225 78.154 1.00 15.36 31 THR E O 1
ATOM 11068 N N . GLU E 1 31 ? 15.966 17.709 79.009 1.00 16.58 32 GLU E N 1
ATOM 11069 C CA . GLU E 1 31 ? 15.476 18.144 77.712 1.00 19.38 32 GLU E CA 1
ATOM 11070 C C . GLU E 1 31 ? 16.603 18.741 76.835 1.00 18.19 32 GLU E C 1
ATOM 11071 O O . GLU E 1 31 ? 16.643 18.493 75.637 1.00 17.87 32 GLU E O 1
ATOM 11083 N N . ASN E 1 32 ? 17.507 19.522 77.432 1.00 21.57 33 ASN E N 1
ATOM 11084 C CA . ASN E 1 32 ? 18.620 20.143 76.693 1.00 19.95 33 ASN E CA 1
ATOM 11085 C C . ASN E 1 32 ? 19.590 19.098 76.148 1.00 21.02 33 ASN E C 1
ATOM 11086 O O . ASN E 1 32 ? 20.112 19.228 75.036 1.00 22.30 33 ASN E O 1
ATOM 11097 N N . GLU E 1 33 ? 19.827 18.057 76.937 1.00 11.62 34 GLU E N 1
ATOM 11098 C CA . GLU E 1 33 ? 20.685 16.964 76.508 1.00 13.88 34 GLU E CA 1
ATOM 11099 C C . GLU E 1 33 ? 20.066 16.285 75.283 1.00 15.06 34 GLU E C 1
ATOM 11100 O O . GLU E 1 33 ? 20.740 16.067 74.282 1.00 17.82 34 GLU E O 1
ATOM 11112 N N . ILE E 1 34 ? 18.771 16.000 75.342 1.00 14.10 35 ILE E N 1
ATOM 11113 C CA . ILE E 1 34 ? 18.109 15.368 74.220 1.00 17.45 35 ILE E CA 1
ATOM 11114 C C . ILE E 1 34 ? 18.099 16.292 72.993 1.00 19.09 35 ILE E C 1
ATOM 11115 O O . ILE E 1 34 ? 18.388 15.860 71.883 1.00 18.16 35 ILE E O 1
ATOM 11131 N N . ARG E 1 35 ? 17.768 17.559 73.199 1.00 21.08 36 ARG E N 1
ATOM 11132 C CA . ARG E 1 35 ? 17.861 18.543 72.129 1.00 19.15 36 ARG E CA 1
ATOM 11133 C C . ARG E 1 35 ? 19.257 18.487 71.500 1.00 19.72 36 ARG E C 1
ATOM 11134 O O . ARG E 1 35 ? 19.388 18.487 70.281 1.00 15.76 36 ARG E O 1
ATOM 11155 N N . GLY E 1 36 ? 20.298 18.413 72.329 1.00 16.52 37 GLY E N 1
ATOM 11156 C CA . GLY E 1 36 ? 21.662 18.384 71.821 1.00 16.27 37 GLY E CA 1
ATOM 11157 C C . GLY E 1 36 ? 21.929 17.152 70.971 1.00 16.46 37 GLY E C 1
ATOM 11158 O O . GLY E 1 36 ? 22.529 17.251 69.898 1.00 19.53 37 GLY E O 1
ATOM 11162 N N . LEU E 1 37 ? 21.486 15.987 71.444 1.00 18.61 38 LEU E N 1
ATOM 11163 C CA . LEU E 1 37 ? 21.567 14.744 70.663 1.00 15.69 38 LEU E CA 1
ATOM 11164 C C . LEU E 1 37 ? 20.915 14.884 69.294 1.00 15.94 38 LEU E C 1
ATOM 11165 O O . LEU E 1 37 ? 21.474 14.431 68.280 1.00 17.07 38 LEU E O 1
ATOM 11181 N N . CYS E 1 38 ? 19.731 15.498 69.260 1.00 12.87 39 CYS E N 1
ATOM 11182 C CA . CYS E 1 38 ? 18.982 15.641 68.012 1.00 16.26 39 CYS E CA 1
ATOM 11183 C C . CYS E 1 38 ? 19.696 16.558 67.020 1.00 17.85 39 CYS E C 1
ATOM 11184 O O . CYS E 1 38 ? 19.796 16.253 65.830 1.00 14.96 39 CYS E O 1
ATOM 11192 N N . LEU E 1 39 ? 20.192 17.682 67.523 1.00 16.67 40 LEU E N 1
ATOM 11193 C CA . LEU E 1 39 ? 20.818 18.684 66.679 1.00 17.77 40 LEU E CA 1
ATOM 11194 C C . LEU E 1 39 ? 22.153 18.194 66.120 1.00 18.87 40 LEU E C 1
ATOM 11195 O O . LEU E 1 39 ? 22.450 18.399 64.944 1.00 23.35 40 LEU E O 1
ATOM 11211 N N . LYS E 1 40 ? 22.958 17.551 66.954 1.00 16.38 41 LYS E N 1
ATOM 11212 C CA . LYS E 1 40 ? 24.275 17.099 66.518 1.00 16.33 41 LYS E CA 1
ATOM 11213 C C . LYS E 1 40 ? 24.140 15.912 65.568 1.00 21.72 41 LYS E C 1
ATOM 11214 O O . LYS E 1 40 ? 24.826 15.852 64.556 1.00 21.57 41 LYS E O 1
ATOM 11233 N N . SER E 1 41 ? 23.272 14.959 65.889 1.00 16.64 42 SER E N 1
ATOM 11234 C CA . SER E 1 41 ? 23.096 13.810 64.999 1.00 17.61 42 SER E CA 1
ATOM 11235 C C . SER E 1 41 ? 22.535 14.273 63.632 1.00 19.91 42 SER E C 1
ATOM 11236 O O . SER E 1 41 ? 22.931 13.778 62.575 1.00 19.80 42 SER E O 1
ATOM 11244 N N . ARG E 1 42 ? 21.611 15.225 63.673 1.00 18.86 43 ARG E N 1
ATOM 11245 C CA . ARG E 1 42 ? 21.021 15.826 62.471 1.00 24.51 43 ARG E CA 1
ATOM 11246 C C . ARG E 1 42 ? 22.082 16.355 61.488 1.00 20.89 43 ARG E C 1
ATOM 11247 O O . ARG E 1 42 ? 22.014 16.118 60.277 1.00 16.74 43 ARG E O 1
ATOM 11268 N N . GLU E 1 43 ? 23.041 17.102 62.016 1.00 15.62 44 GLU E N 1
ATOM 11269 C CA . GLU E 1 43 ? 24.124 17.654 61.201 1.00 25.23 44 GLU E CA 1
ATOM 11270 C C . GLU E 1 43 ? 24.894 16.533 60.543 1.00 24.44 44 GLU E C 1
ATOM 11271 O O . GLU E 1 43 ? 25.267 16.622 59.377 1.00 23.11 44 GLU E O 1
ATOM 11283 N N . ILE E 1 44 ? 25.149 15.476 61.300 1.00 20.00 45 ILE E N 1
ATOM 11284 C CA . ILE E 1 44 ? 25.886 14.345 60.762 1.00 18.84 45 ILE E CA 1
ATOM 11285 C C . ILE E 1 44 ? 25.080 13.638 59.658 1.00 20.34 45 ILE E C 1
ATOM 11286 O O . ILE E 1 44 ? 25.617 13.335 58.594 1.00 19.18 45 ILE E O 1
ATOM 11302 N N . PHE E 1 45 ? 23.797 13.383 59.899 1.00 17.68 46 PHE E N 1
ATOM 11303 C CA . PHE E 1 45 ? 22.961 12.726 58.884 1.00 16.41 46 PHE E CA 1
ATOM 11304 C C . PHE E 1 45 ? 23.034 13.497 57.558 1.00 18.91 46 PHE E C 1
ATOM 11305 O O . PHE E 1 45 ? 23.165 12.898 56.491 1.00 27.43 46 PHE E O 1
ATOM 11322 N N . LEU E 1 46 ? 22.937 14.826 57.629 1.00 18.17 47 LEU E N 1
ATOM 11323 C CA . LEU E 1 46 ? 22.908 15.660 56.420 1.00 22.02 47 LEU E CA 1
ATOM 11324 C C . LEU E 1 46 ? 24.265 15.738 55.720 1.00 27.02 47 LEU E C 1
ATOM 11325 O O . LEU E 1 46 ? 24.334 15.974 54.512 1.00 29.47 47 LEU E O 1
ATOM 11341 N N . SER E 1 47 ? 25.341 15.557 56.478 1.00 20.20 48 SER E N 1
ATOM 11342 C CA . SER E 1 47 ? 26.681 15.623 55.919 1.00 27.01 48 SER E CA 1
ATOM 11343 C C . SER E 1 47 ? 27.042 14.314 55.222 1.00 30.52 48 SER E C 1
ATOM 11344 O O . SER E 1 47 ? 28.003 14.268 54.458 1.00 31.95 48 SER E O 1
ATOM 11352 N N . GLN E 1 48 ? 26.274 13.256 55.484 1.00 27.84 49 GLN E N 1
ATOM 11353 C CA . GLN E 1 48 ? 26.490 11.957 54.826 1.00 27.12 49 GLN E CA 1
ATOM 11354 C C . GLN E 1 48 ? 25.460 11.673 53.724 1.00 24.89 49 GLN E C 1
ATOM 11355 O O . GLN E 1 48 ? 24.357 12.219 53.748 1.00 20.96 49 GLN E O 1
ATOM 11369 N N . PRO E 1 49 ? 25.808 10.790 52.769 1.00 26.07 50 PRO E N 1
ATOM 11370 C CA . PRO E 1 49 ? 24.899 10.515 51.645 1.00 29.70 50 PRO E CA 1
ATOM 11371 C C . PRO E 1 49 ? 23.552 9.964 52.107 1.00 26.09 50 PRO E C 1
ATOM 11372 O O . PRO E 1 49 ? 23.498 9.262 53.116 1.00 22.90 50 PRO E O 1
ATOM 11383 N N . ILE E 1 50 ? 22.484 10.276 51.376 1.00 20.85 51 ILE E N 1
ATOM 11384 C CA . ILE E 1 50 ? 21.162 9.780 51.727 1.00 21.73 51 ILE E CA 1
ATOM 11385 C C . ILE E 1 50 ? 21.088 8.303 51.351 1.00 27.42 51 ILE E C 1
ATOM 11386 O O . ILE E 1 50 ? 20.292 7.545 51.911 1.00 22.17 51 ILE E O 1
ATOM 11402 N N . LEU E 1 51 ? 21.927 7.906 50.392 1.00 22.23 52 LEU E N 1
ATOM 11403 C CA . LEU E 1 51 ? 22.119 6.493 50.049 1.00 20.09 52 LEU E CA 1
ATOM 11404 C C . LEU E 1 51 ? 23.520 6.083 50.511 1.00 26.10 52 LEU E C 1
ATOM 11405 O O . LEU E 1 51 ? 24.517 6.433 49.879 1.00 25.08 52 LEU E O 1
ATOM 11421 N N . LEU E 1 52 ? 23.603 5.367 51.630 1.00 26.70 53 LEU E N 1
ATOM 11422 C CA . LEU E 1 52 ? 24.896 5.046 52.217 1.00 22.55 53 LEU E CA 1
ATOM 11423 C C . LEU E 1 52 ? 25.575 3.958 51.412 1.00 29.65 53 LEU E C 1
ATOM 11424 O O . LEU E 1 52 ? 24.919 3.052 50.892 1.00 27.89 53 LEU E O 1
ATOM 11440 N N . GLU E 1 53 ? 26.894 4.049 51.307 1.00 28.74 54 GLU E N 1
ATOM 11441 C CA . GLU E 1 53 ? 27.686 2.962 50.746 1.00 37.40 54 GLU E CA 1
ATOM 11442 C C . GLU E 1 53 ? 28.618 2.448 51.829 1.00 30.54 54 GLU E C 1
ATOM 11443 O O . GLU E 1 53 ? 29.570 3.124 52.224 1.00 35.20 54 GLU E O 1
ATOM 11455 N N . LEU E 1 54 ? 28.315 1.256 52.322 1.00 23.66 55 LEU E N 1
ATOM 11456 C CA . LEU E 1 54 ? 28.981 0.716 53.496 1.00 29.61 55 LEU E CA 1
ATOM 11457 C C . LEU E 1 54 ? 29.773 -0.538 53.165 1.00 35.72 55 LEU E C 1
ATOM 11458 O O . LEU E 1 54 ? 29.559 -1.178 52.129 1.00 34.47 55 LEU E O 1
ATOM 11474 N N . GLU E 1 55 ? 30.676 -0.898 54.068 1.00 30.96 56 GLU E N 1
ATOM 11475 C CA . GLU E 1 55 ? 31.504 -2.075 53.884 1.00 38.80 56 GLU E CA 1
ATOM 11476 C C . GLU E 1 55 ? 31.353 -2.999 55.083 1.00 33.51 56 GLU E C 1
ATOM 11477 O O . GLU E 1 55 ? 31.156 -2.538 56.192 1.00 29.63 56 GLU E O 1
ATOM 11489 N N . ALA E 1 56 ? 31.404 -4.306 54.851 1.00 36.44 57 ALA E N 1
ATOM 11490 C CA . ALA E 1 56 ? 31.386 -5.268 55.947 1.00 39.81 57 ALA E CA 1
ATOM 11491 C C . ALA E 1 56 ? 32.796 -5.335 56.534 1.00 39.27 57 ALA E C 1
ATOM 11492 O O . ALA E 1 56 ? 33.745 -4.896 55.892 1.00 36.59 57 ALA E O 1
ATOM 11499 N N . PRO E 1 57 ? 32.943 -5.899 57.746 1.00 32.38 58 PRO E N 1
ATOM 11500 C CA . PRO E 1 57 ? 31.863 -6.526 58.513 1.00 35.27 58 PRO E CA 1
ATOM 11501 C C . PRO E 1 57 ? 30.974 -5.517 59.227 1.00 32.77 58 PRO E C 1
ATOM 11502 O O . PRO E 1 57 ? 31.438 -4.434 59.579 1.00 32.08 58 PRO E O 1
ATOM 11513 N N . LEU E 1 58 ? 29.716 -5.885 59.444 1.00 31.14 59 LEU E N 1
ATOM 11514 C CA . LEU E 1 58 ? 28.803 -5.065 60.231 1.00 35.07 59 LEU E CA 1
ATOM 11515 C C . LEU E 1 58 ? 27.583 -5.894 60.624 1.00 35.89 59 LEU E C 1
ATOM 11516 O O . LEU E 1 58 ? 27.349 -6.968 60.075 1.00 36.27 59 LEU E O 1
ATOM 11532 N N . LYS E 1 59 ? 26.816 -5.394 61.581 1.00 25.03 60 LYS E N 1
ATOM 11533 C CA . LYS E 1 59 ? 25.645 -6.104 62.056 1.00 26.95 60 LYS E CA 1
ATOM 11534 C C . LYS E 1 59 ? 24.416 -5.258 61.785 1.00 26.10 60 LYS E C 1
ATOM 11535 O O . LYS E 1 59 ? 24.420 -4.041 62.013 1.00 25.42 60 LYS E O 1
ATOM 11554 N N . ILE E 1 60 ? 23.389 -5.896 61.239 1.00 23.77 61 ILE E N 1
ATOM 11555 C CA . ILE E 1 60 ? 22.186 -5.192 60.817 1.00 26.75 61 ILE E CA 1
ATOM 11556 C C . ILE E 1 60 ? 20.998 -5.587 61.692 1.00 27.70 61 ILE E C 1
ATOM 11557 O O . ILE E 1 60 ? 20.780 -6.771 61.921 1.00 26.24 61 ILE E O 1
ATOM 11573 N N . CYS E 1 61 ? 20.264 -4.599 62.213 1.00 21.30 62 CYS E N 1
ATOM 11574 C CA . CYS E 1 61 ? 19.066 -4.865 63.020 1.00 19.66 62 CYS E CA 1
ATOM 11575 C C . CYS E 1 61 ? 17.844 -4.259 62.359 1.00 21.22 62 CYS E C 1
ATOM 11576 O O . CYS E 1 61 ? 17.940 -3.208 61.723 1.00 20.51 62 CYS E O 1
ATOM 11584 N N . GLY E 1 62 ? 16.702 -4.924 62.527 1.00 19.07 63 GLY E N 1
ATOM 11585 C CA . GLY E 1 62 ? 15.424 -4.422 62.065 1.00 15.21 63 GLY E CA 1
ATOM 11586 C C . GLY E 1 62 ? 14.702 -3.685 63.183 1.00 19.59 63 GLY E C 1
ATOM 11587 O O . GLY E 1 62 ? 15.341 -3.162 64.088 1.00 19.56 63 GLY E O 1
ATOM 11591 N N . ASP E 1 63 ? 13.375 -3.648 63.130 1.00 19.08 64 ASP E N 1
ATOM 11592 C CA . ASP E 1 63 ? 12.595 -2.769 64.004 1.00 19.53 64 ASP E CA 1
ATOM 11593 C C . ASP E 1 63 ? 12.886 -2.995 65.489 1.00 25.54 64 ASP E C 1
ATOM 11594 O O . ASP E 1 63 ? 12.974 -4.142 65.940 1.00 21.42 64 ASP E O 1
ATOM 11603 N N . ILE E 1 64 ? 12.997 -1.902 66.246 1.00 21.72 65 ILE E N 1
ATOM 11604 C CA . ILE E 1 64 ? 13.130 -1.965 67.700 1.00 19.66 65 ILE E CA 1
ATOM 11605 C C . ILE E 1 64 ? 11.842 -1.485 68.407 1.00 21.00 65 ILE E C 1
ATOM 11606 O O . ILE E 1 64 ? 11.436 -2.020 69.449 1.00 19.23 65 ILE E O 1
ATOM 11622 N N . HIS E 1 65 ? 11.206 -0.467 67.842 1.00 19.58 66 HIS E N 1
ATOM 11623 C CA . HIS E 1 65 ? 9.942 0.036 68.382 1.00 17.93 66 HIS E CA 1
ATOM 11624 C C . HIS E 1 65 ? 9.965 0.204 69.904 1.00 17.54 66 HIS E C 1
ATOM 11625 O O . HIS E 1 65 ? 9.084 -0.278 70.612 1.00 18.60 66 HIS E O 1
ATOM 11639 N N . GLY E 1 66 ? 10.976 0.903 70.395 1.00 15.90 67 GLY E N 1
ATOM 11640 C CA . GLY E 1 66 ? 10.995 1.343 71.773 1.00 17.41 67 GLY E CA 1
ATOM 11641 C C . GLY E 1 66 ? 11.209 0.245 72.796 1.00 23.88 67 GLY E C 1
ATOM 11642 O O . GLY E 1 66 ? 10.986 0.464 73.997 1.00 24.55 67 GLY E O 1
ATOM 11646 N N . GLN E 1 67 ? 11.638 -0.931 72.345 1.00 16.81 68 GLN E N 1
ATOM 11647 C CA . GLN E 1 67 ? 11.936 -2.016 73.285 1.00 21.02 68 GLN E CA 1
ATOM 11648 C C . GLN E 1 67 ? 13.390 -1.893 73.728 1.00 15.61 68 GLN E C 1
ATOM 11649 O O . GLN E 1 67 ? 14.269 -2.645 73.316 1.00 24.15 68 GLN E O 1
ATOM 11663 N N . TYR E 1 68 ? 13.621 -0.890 74.560 1.00 14.09 69 TYR E N 1
ATOM 11664 C CA . TYR E 1 68 ? 14.965 -0.527 74.966 1.00 20.95 69 TYR E CA 1
ATOM 11665 C C . TYR E 1 68 ? 15.731 -1.722 75.508 1.00 26.94 69 TYR E C 1
ATOM 11666 O O . TYR E 1 68 ? 16.895 -1.927 75.170 1.00 27.10 69 TYR E O 1
ATOM 11684 N N . TYR E 1 69 ? 15.093 -2.514 76.355 1.00 25.11 70 TYR E N 1
ATOM 11685 C CA . TYR E 1 69 ? 15.824 -3.597 76.995 1.00 30.06 70 TYR E CA 1
ATOM 11686 C C . TYR E 1 69 ? 16.227 -4.696 76.023 1.00 25.89 70 TYR E C 1
ATOM 11687 O O . TYR E 1 69 ? 17.240 -5.353 76.231 1.00 27.27 70 TYR E O 1
ATOM 11705 N N . ASP E 1 70 ? 15.474 -4.879 74.944 1.00 22.03 71 ASP E N 1
ATOM 11706 C CA . ASP E 1 70 ? 15.898 -5.838 73.923 1.00 19.12 71 ASP E CA 1
ATOM 11707 C C . ASP E 1 70 ? 17.056 -5.277 73.110 1.00 24.73 71 ASP E C 1
ATOM 11708 O O . ASP E 1 70 ? 17.950 -6.021 72.711 1.00 23.53 71 ASP E O 1
ATOM 11717 N N . LEU E 1 71 ? 17.047 -3.964 72.872 1.00 20.45 72 LEU E N 1
ATOM 11718 C CA . LEU E 1 71 ? 18.159 -3.310 72.179 1.00 20.49 72 LEU E CA 1
ATOM 11719 C C . LEU E 1 71 ? 19.453 -3.542 72.961 1.00 18.48 72 LEU E C 1
ATOM 11720 O O . LEU E 1 71 ? 20.491 -3.882 72.391 1.00 22.23 72 LEU E O 1
ATOM 11736 N N . LEU E 1 72 ? 19.384 -3.373 74.272 1.00 17.37 73 LEU E N 1
ATOM 11737 C CA . LEU E 1 72 ? 20.562 -3.567 75.114 1.00 24.49 73 LEU E CA 1
ATOM 11738 C C . LEU E 1 72 ? 21.064 -5.019 75.023 1.00 28.59 73 LEU E C 1
ATOM 11739 O O . LEU E 1 72 ? 22.269 -5.270 74.990 1.00 26.75 73 LEU E O 1
ATOM 11755 N N . ARG E 1 73 ? 20.142 -5.974 74.958 1.00 26.84 74 ARG E N 1
ATOM 11756 C CA . ARG E 1 73 ? 20.542 -7.374 74.848 1.00 30.28 74 ARG E CA 1
ATOM 11757 C C . ARG E 1 73 ? 21.228 -7.661 73.518 1.00 32.43 74 ARG E C 1
ATOM 11758 O O . ARG E 1 73 ? 22.136 -8.480 73.459 1.00 29.73 74 ARG E O 1
ATOM 11779 N N . LEU E 1 74 ? 20.804 -6.983 72.454 1.00 27.62 75 LEU E N 1
ATOM 11780 C CA . LEU E 1 74 ? 21.416 -7.185 71.146 1.00 27.52 75 LEU E CA 1
ATOM 11781 C C . LEU E 1 74 ? 22.836 -6.617 71.126 1.00 29.29 75 LEU E C 1
ATOM 11782 O O . LEU E 1 74 ? 23.759 -7.241 70.594 1.00 26.51 75 LEU E O 1
ATOM 11798 N N . PHE E 1 75 ? 23.007 -5.426 71.694 1.00 21.85 76 PHE E N 1
ATOM 11799 C CA . PHE E 1 75 ? 24.333 -4.839 71.812 1.00 23.27 76 PHE E CA 1
ATOM 11800 C C . PHE E 1 75 ? 25.211 -5.731 72.688 1.00 33.36 76 PHE E C 1
ATOM 11801 O O . PHE E 1 75 ? 26.381 -5.955 72.385 1.00 33.58 76 PHE E O 1
ATOM 11818 N N . GLU E 1 76 ? 24.642 -6.231 73.780 1.00 29.65 77 GLU E N 1
ATOM 11819 C CA . G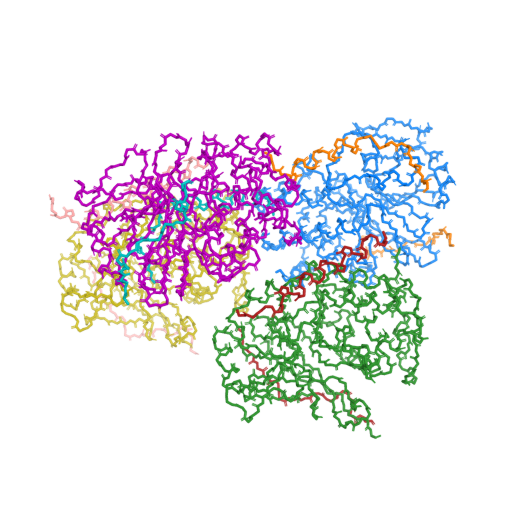LU E 1 76 ? 25.398 -7.062 74.700 1.00 34.98 77 GLU E CA 1
ATOM 11820 C C . GLU E 1 76 ? 25.999 -8.273 73.978 1.00 33.40 77 GLU E C 1
ATOM 11821 O O . GLU E 1 76 ? 27.174 -8.589 74.158 1.00 29.43 77 GLU E O 1
ATOM 11833 N N . TYR E 1 77 ? 25.196 -8.927 73.145 1.00 29.37 78 TYR E N 1
ATOM 11834 C CA . TYR E 1 77 ? 25.644 -10.107 72.404 1.00 31.06 78 TYR E CA 1
ATOM 11835 C C . TYR E 1 77 ? 26.536 -9.745 71.212 1.00 34.21 78 TYR E C 1
ATOM 11836 O O . TYR E 1 77 ? 27.541 -10.404 70.953 1.00 33.13 78 TYR E O 1
ATOM 11854 N N . GLY E 1 78 ? 26.165 -8.706 70.475 1.00 33.37 79 GLY E N 1
ATOM 11855 C CA . GLY E 1 78 ? 26.902 -8.344 69.278 1.00 31.81 79 GLY E CA 1
ATOM 11856 C C . GLY E 1 78 ? 28.148 -7.516 69.554 1.00 32.24 79 GLY E C 1
ATOM 11857 O O . GLY E 1 78 ? 29.039 -7.437 68.714 1.00 33.74 79 GLY E O 1
ATOM 11861 N N . GLY E 1 79 ? 28.208 -6.895 70.728 1.00 30.52 80 GLY E N 1
ATOM 11862 C CA . GLY E 1 79 ? 29.285 -5.973 71.060 1.00 29.94 80 GLY E CA 1
ATOM 11863 C C . GLY E 1 79 ? 28.799 -4.534 70.973 1.00 29.81 80 GLY E C 1
ATOM 11864 O O . GLY E 1 79 ? 28.368 -4.092 69.914 1.00 33.65 80 GLY E O 1
ATOM 11868 N N . PHE E 1 80 ? 28.840 -3.811 72.089 1.00 27.10 81 PHE E N 1
ATOM 11869 C CA . PHE E 1 80 ? 28.463 -2.404 72.097 1.00 29.09 81 PHE E CA 1
ATOM 11870 C C . PHE E 1 80 ? 29.405 -1.623 71.191 1.00 35.58 81 PHE E C 1
ATOM 11871 O O . PHE E 1 80 ? 30.587 -1.956 71.084 1.00 32.66 81 PHE E O 1
ATOM 11888 N N . PRO E 1 81 ? 28.884 -0.597 70.506 1.00 29.48 82 PRO E N 1
ATOM 11889 C CA . PRO E 1 81 ? 29.794 0.234 69.713 1.00 26.92 82 PRO E CA 1
ATOM 11890 C C . PRO E 1 81 ? 30.958 0.724 70.574 1.00 32.74 82 PRO E C 1
ATOM 11891 O O . PRO E 1 81 ? 30.759 1.009 71.754 1.00 33.14 82 PRO E O 1
ATOM 11902 N N . PRO E 1 82 ? 32.166 0.805 70.001 1.00 37.07 83 PRO E N 1
ATOM 11903 C CA . PRO E 1 82 ? 32.499 0.539 68.601 1.00 40.26 83 PRO E CA 1
ATOM 11904 C C . PRO E 1 82 ? 33.060 -0.871 68.369 1.00 42.77 83 PRO E C 1
ATOM 11905 O O . PRO E 1 82 ? 33.768 -1.089 67.386 1.00 39.15 83 PRO E O 1
ATOM 11916 N N . GLU E 1 83 ? 32.750 -1.814 69.255 1.00 40.05 84 GLU E N 1
ATOM 11917 C CA . GLU E 1 83 ? 33.260 -3.182 69.111 1.00 41.97 84 GLU E CA 1
ATOM 11918 C C . GLU E 1 83 ? 32.839 -3.815 67.784 1.00 36.28 84 GLU E C 1
ATOM 11919 O O . GLU E 1 83 ? 33.587 -4.593 67.188 1.00 34.83 84 GLU E O 1
ATOM 11931 N N . SER E 1 84 ? 31.625 -3.504 67.337 1.00 33.11 85 SER E N 1
ATOM 11932 C CA . SER E 1 84 ? 31.180 -3.882 66.000 1.00 28.87 85 SER E CA 1
ATOM 11933 C C . SER E 1 84 ? 30.582 -2.664 65.315 1.00 30.05 85 SER E C 1
ATOM 11934 O O . SER E 1 84 ? 30.173 -1.714 65.979 1.00 32.60 85 SER E O 1
ATOM 11942 N N . ASN E 1 85 ? 30.548 -2.683 63.991 1.00 24.86 86 ASN E N 1
ATOM 11943 C CA . ASN E 1 85 ? 29.811 -1.673 63.243 1.00 27.77 86 ASN E CA 1
ATOM 11944 C C . ASN E 1 85 ? 28.336 -2.052 63.185 1.00 30.04 86 ASN E C 1
ATOM 11945 O O . ASN E 1 85 ? 28.003 -3.242 63.202 1.00 29.18 86 ASN E O 1
ATOM 11956 N N . TYR E 1 86 ? 27.449 -1.059 63.110 1.00 23.42 87 TYR E N 1
ATOM 11957 C CA . TYR E 1 86 ? 26.014 -1.349 63.057 1.00 18.21 87 TYR E CA 1
ATOM 11958 C C . TYR E 1 86 ? 25.296 -0.567 61.981 1.00 22.33 87 TYR E C 1
ATOM 11959 O O . TYR E 1 86 ? 25.649 0.579 61.658 1.00 22.83 87 TYR E O 1
ATOM 11977 N N . LEU E 1 87 ? 24.276 -1.205 61.430 1.00 21.06 88 LEU E N 1
ATOM 11978 C CA . LEU E 1 87 ? 23.328 -0.544 60.568 1.00 19.30 88 LEU E CA 1
ATOM 11979 C C . LEU E 1 87 ? 21.946 -0.899 61.091 1.00 20.76 88 LEU E C 1
ATOM 11980 O O . LEU E 1 87 ? 21.615 -2.074 61.188 1.00 22.14 88 LEU E O 1
ATOM 11996 N N . PHE E 1 88 ? 21.146 0.102 61.455 1.00 19.05 89 PHE E N 1
ATOM 11997 C CA . PHE E 1 88 ? 19.742 -0.147 61.806 1.00 16.56 89 PHE E CA 1
ATOM 11998 C C . PHE E 1 88 ? 18.820 0.280 60.655 1.00 21.71 89 PHE E C 1
ATOM 11999 O O . PHE E 1 88 ? 19.068 1.293 59.987 1.00 19.25 89 PHE E O 1
ATOM 12016 N N . LEU E 1 89 ? 17.750 -0.489 60.453 1.00 16.24 90 LEU E N 1
ATOM 12017 C CA . LEU E 1 89 ? 16.855 -0.324 59.309 1.00 15.23 90 LEU E CA 1
ATOM 12018 C C . LEU E 1 89 ? 15.605 0.524 59.588 1.00 18.53 90 LEU E C 1
ATOM 12019 O O . LEU E 1 89 ? 14.686 0.543 58.778 1.00 18.81 90 LEU E O 1
ATOM 12035 N N . GLY E 1 90 ? 15.564 1.205 60.729 1.00 16.80 91 GLY E N 1
ATOM 12036 C CA . GLY E 1 90 ? 14.470 2.118 61.024 1.00 16.90 91 GLY E CA 1
ATOM 12037 C C . GLY E 1 90 ? 13.480 1.600 62.061 1.00 19.54 91 GLY E C 1
ATOM 12038 O O . GLY E 1 90 ? 13.650 0.512 62.630 1.00 15.36 91 GLY E O 1
ATOM 12042 N N . ASP E 1 91 ? 12.444 2.399 62.301 1.00 15.92 92 ASP E N 1
ATOM 12043 C CA . ASP E 1 91 ? 11.391 2.101 63.278 1.00 15.56 92 ASP E CA 1
ATOM 12044 C C . ASP E 1 91 ? 11.951 1.931 64.697 1.00 16.49 92 ASP E C 1
ATOM 12045 O O . ASP E 1 91 ? 11.848 0.856 65.309 1.00 17.36 92 ASP E O 1
ATOM 12054 N N . TYR E 1 92 ? 12.527 3.016 65.213 1.00 14.65 93 TYR E N 1
ATOM 12055 C CA . TYR E 1 92 ? 13.106 3.042 66.554 1.00 17.36 93 TYR E CA 1
ATOM 12056 C C . TYR E 1 92 ? 12.075 3.366 67.626 1.00 17.05 93 TYR E C 1
ATOM 12057 O O . TYR E 1 92 ? 12.255 2.995 68.795 1.00 16.33 93 TYR E O 1
ATOM 12075 N N . VAL E 1 93 ? 11.020 4.083 67.238 1.00 14.40 94 VAL E N 1
ATOM 12076 C CA . VAL E 1 93 ? 10.027 4.566 68.187 1.00 18.24 94 VAL E CA 1
ATOM 12077 C C . VAL E 1 93 ? 8.634 4.028 67.844 1.00 22.19 94 VAL E C 1
ATOM 12078 O O . VAL E 1 93 ? 8.449 3.387 66.813 1.00 23.59 94 VAL E O 1
ATOM 12091 N N . ASP E 1 94 ? 7.664 4.336 68.703 1.00 17.03 95 ASP E N 1
ATOM 12092 C CA . ASP E 1 94 ? 6.280 3.840 68.610 1.00 16.48 95 ASP E CA 1
ATOM 12093 C C . ASP E 1 94 ? 6.099 2.417 69.159 1.00 19.06 95 ASP E C 1
ATOM 12094 O O . ASP E 1 94 ? 7.019 1.586 69.115 1.00 16.28 95 ASP E O 1
ATOM 12103 N N . ARG E 1 95 ? 4.896 2.169 69.678 1.00 19.49 96 ARG E N 1
ATOM 12104 C CA . ARG E 1 95 ? 4.456 0.846 70.125 1.00 25.45 96 ARG E CA 1
ATOM 12105 C C . ARG E 1 95 ? 5.044 0.407 71.454 1.00 26.94 96 ARG E C 1
ATOM 12106 O O . ARG E 1 95 ? 4.302 0.010 72.343 1.00 29.78 96 ARG E O 1
ATOM 12127 N N . GLY E 1 96 ? 6.366 0.461 71.586 1.00 20.10 97 GLY E N 1
ATOM 12128 C CA . GLY E 1 96 ? 7.029 0.006 72.798 1.00 21.23 97 GLY E CA 1
ATOM 12129 C C . GLY E 1 96 ? 6.908 0.995 73.940 1.00 26.96 97 GLY E C 1
ATOM 12130 O O . GLY E 1 96 ? 6.229 2.015 73.820 1.00 26.35 97 GLY E O 1
ATOM 12134 N N . LYS E 1 97 ? 7.583 0.708 75.049 1.00 25.28 98 LYS E N 1
ATOM 12135 C CA . LYS E 1 97 ? 7.404 1.496 76.270 1.00 29.50 98 LYS E CA 1
ATOM 12136 C C . LYS E 1 97 ? 8.526 2.507 76.513 1.00 25.45 98 LYS E C 1
ATOM 12137 O O . LYS E 1 97 ? 8.387 3.409 77.342 1.00 27.12 98 LYS E O 1
ATOM 12156 N N . GLN E 1 98 ? 9.636 2.347 75.803 1.00 20.17 99 GLN E N 1
ATOM 12157 C CA . GLN E 1 98 ? 10.803 3.185 76.026 1.00 15.53 99 GLN E CA 1
ATOM 12158 C C . GLN E 1 98 ? 11.415 3.638 74.707 1.00 17.63 99 GLN E C 1
ATOM 12159 O O . GLN E 1 98 ? 12.611 3.447 74.445 1.00 15.28 99 GLN E O 1
ATOM 12173 N N . SER E 1 99 ? 10.578 4.232 73.871 1.00 20.98 100 SER E N 1
ATOM 12174 C CA . SER E 1 99 ? 11.043 4.853 72.643 1.00 22.13 100 SER E CA 1
ATOM 12175 C C . SER E 1 99 ? 12.113 5.899 72.926 1.00 20.95 100 SER E C 1
ATOM 12176 O O . SER E 1 99 ? 13.091 6.003 72.181 1.00 14.79 100 SER E O 1
ATOM 12184 N N . LEU E 1 100 ? 11.928 6.684 73.989 1.00 11.60 101 LEU E N 1
ATOM 12185 C CA . LEU E 1 100 ? 12.869 7.768 74.289 1.00 14.07 101 LEU E CA 1
ATOM 12186 C C . LEU E 1 100 ? 14.287 7.245 74.559 1.00 19.31 101 LEU E C 1
ATOM 12187 O O . LEU E 1 100 ? 15.262 7.736 73.980 1.00 19.81 101 LEU E O 1
ATOM 12203 N N . GLU E 1 101 ? 14.410 6.249 75.432 1.00 15.10 102 GLU E N 1
ATOM 12204 C CA . GLU E 1 101 ? 15.729 5.692 75.746 1.00 14.83 102 GLU E CA 1
ATOM 12205 C C . GLU E 1 101 ? 16.351 5.066 74.500 1.00 18.18 102 GLU E C 1
ATOM 12206 O O . GLU E 1 101 ? 17.561 5.180 74.258 1.00 15.36 102 GLU E O 1
ATOM 12218 N N . THR E 1 102 ? 15.513 4.405 73.711 1.00 15.59 103 THR E N 1
ATOM 12219 C CA . THR E 1 102 ? 15.967 3.740 72.496 1.00 18.42 103 THR E CA 1
ATOM 12220 C C . THR E 1 102 ? 16.594 4.735 71.509 1.00 23.05 103 THR E C 1
ATOM 12221 O O . THR E 1 102 ? 17.750 4.584 71.117 1.00 18.64 103 THR E O 1
ATOM 12232 N N . ILE E 1 103 ? 15.845 5.765 71.124 1.00 16.28 104 ILE E N 1
ATOM 12233 C CA . ILE E 1 103 ? 16.334 6.703 70.114 1.00 13.15 104 ILE E CA 1
ATOM 12234 C C . ILE E 1 103 ? 17.505 7.523 70.686 1.00 17.44 104 ILE E C 1
ATOM 12235 O O . ILE E 1 103 ? 18.482 7.814 69.986 1.00 16.60 104 ILE E O 1
ATOM 12251 N N . CYS E 1 104 ? 17.455 7.845 71.974 1.00 13.21 105 CYS E N 1
ATOM 12252 C CA . CYS E 1 104 ? 18.547 8.629 72.566 1.00 17.32 105 CYS E CA 1
ATOM 12253 C C . CYS E 1 104 ? 19.883 7.871 72.536 1.00 20.97 105 CYS E C 1
ATOM 12254 O O . CYS E 1 104 ? 20.915 8.450 72.194 1.00 21.65 105 CYS E O 1
ATOM 12262 N N . LEU E 1 105 ? 19.869 6.582 72.879 1.00 15.78 106 LEU E N 1
ATOM 12263 C CA . LEU E 1 105 ? 21.092 5.785 72.842 1.00 16.15 106 LEU E CA 1
ATOM 12264 C C . LEU E 1 105 ? 21.603 5.687 71.403 1.00 17.66 106 LEU E C 1
ATOM 12265 O O . LEU E 1 105 ? 22.797 5.831 71.153 1.00 16.68 106 LEU E O 1
ATOM 12281 N N . LEU E 1 106 ? 20.695 5.447 70.464 1.00 17.43 107 LEU E N 1
ATOM 12282 C CA . LEU E 1 106 ? 21.068 5.323 69.054 1.00 18.06 107 LEU E CA 1
ATOM 12283 C C . LEU E 1 106 ? 21.705 6.604 68.524 1.00 23.05 107 LEU E C 1
ATOM 12284 O O . LEU E 1 106 ? 22.726 6.543 67.844 1.00 20.20 107 LEU E O 1
ATOM 12300 N N . LEU E 1 107 ? 21.116 7.758 68.843 1.00 18.93 108 LEU E N 1
ATOM 12301 C CA . LEU E 1 107 ? 21.651 9.035 68.374 1.00 22.11 108 LEU E CA 1
ATOM 12302 C C . LEU E 1 107 ? 22.998 9.317 69.025 1.00 19.65 108 LEU E C 1
ATOM 12303 O O . LEU E 1 107 ? 23.896 9.857 68.386 1.00 20.02 108 LEU E O 1
ATOM 12319 N N . ALA E 1 108 ? 23.132 8.970 70.301 1.00 16.34 109 ALA E N 1
ATOM 12320 C CA . ALA E 1 108 ? 24.381 9.204 71.006 1.00 19.08 109 ALA E CA 1
ATOM 12321 C C . ALA E 1 108 ? 25.493 8.414 70.339 1.00 20.87 109 ALA E C 1
ATOM 12322 O O . ALA E 1 108 ? 26.605 8.914 70.196 1.00 20.15 109 ALA E O 1
ATOM 12329 N N . TYR E 1 109 ? 25.192 7.185 69.929 1.00 13.17 110 TYR E N 1
ATOM 12330 C CA . TYR E 1 109 ? 26.189 6.348 69.264 1.00 17.42 110 TYR E CA 1
ATOM 12331 C C . TYR E 1 109 ? 26.517 6.875 67.869 1.00 20.03 110 TYR E C 1
ATOM 12332 O O . TYR E 1 109 ? 27.663 6.805 67.430 1.00 19.80 110 TYR E O 1
ATOM 12350 N N . LYS E 1 110 ? 25.525 7.436 67.188 1.00 18.52 111 LYS E N 1
ATOM 12351 C CA . LYS E 1 110 ? 25.754 8.009 65.868 1.00 21.44 111 LYS E CA 1
ATOM 12352 C C . LYS E 1 110 ? 26.722 9.182 65.977 1.00 24.46 111 LYS E C 1
ATOM 12353 O O . LYS E 1 110 ? 27.609 9.357 65.138 1.00 17.01 111 LYS E O 1
ATOM 12372 N N . ILE E 1 111 ? 26.555 9.989 67.022 1.00 20.63 112 ILE E N 1
ATOM 12373 C CA . ILE E 1 111 ? 27.413 11.166 67.210 1.00 22.29 112 ILE E CA 1
ATOM 12374 C C . ILE E 1 111 ? 28.811 10.739 67.637 1.00 27.41 112 ILE E C 1
ATOM 12375 O O . ILE E 1 111 ? 29.812 11.310 67.205 1.00 26.03 112 ILE E O 1
ATOM 12391 N N . LYS E 1 112 ? 28.876 9.715 68.477 1.00 21.05 113 LYS E N 1
ATOM 12392 C CA . LYS E 1 112 ? 30.155 9.240 68.981 1.00 17.45 113 LYS E CA 1
ATOM 12393 C C . LYS E 1 112 ? 30.968 8.461 67.938 1.00 24.13 113 LYS E C 1
ATOM 12394 O O . LYS E 1 112 ? 32.191 8.573 67.906 1.00 27.47 113 LYS E O 1
ATOM 12413 N N . TYR E 1 113 ? 30.294 7.692 67.086 1.00 17.99 114 TYR E N 1
ATOM 12414 C CA . TYR E 1 113 ? 30.979 6.869 66.089 1.00 19.61 114 TYR E CA 1
ATOM 12415 C C . TYR E 1 113 ? 30.346 7.073 64.715 1.00 22.33 114 TYR E C 1
ATOM 12416 O O . TYR E 1 113 ? 29.750 6.152 64.166 1.00 23.58 114 TYR E O 1
ATOM 12434 N N . PRO E 1 114 ? 30.470 8.292 64.161 1.00 20.39 115 PRO E N 1
ATOM 12435 C CA . PRO E 1 114 ? 29.738 8.650 62.937 1.00 24.54 115 PRO E CA 1
ATOM 12436 C C . PRO E 1 114 ? 30.103 7.788 61.728 1.00 26.52 115 PRO E C 1
ATOM 12437 O O . PRO E 1 114 ? 29.265 7.619 60.841 1.00 25.01 115 PRO E O 1
ATOM 12448 N N . GLU E 1 115 ? 31.311 7.231 61.702 1.00 24.03 116 GLU E N 1
ATOM 12449 C CA . GLU E 1 115 ? 31.754 6.443 60.541 1.00 27.36 116 GLU E CA 1
ATOM 12450 C C . GLU E 1 115 ? 31.552 4.931 60.708 1.00 27.49 116 GLU E C 1
ATOM 12451 O O . GLU E 1 115 ? 31.815 4.156 59.777 1.00 29.18 116 GLU E O 1
ATOM 12463 N N . ASN E 1 116 ? 31.081 4.513 61.882 1.00 24.80 117 ASN E N 1
ATOM 12464 C CA . ASN E 1 116 ? 30.952 3.085 62.208 1.00 27.02 117 ASN E CA 1
ATOM 12465 C C . ASN E 1 116 ? 29.562 2.672 62.685 1.00 26.02 117 ASN E C 1
ATOM 12466 O O . ASN E 1 116 ? 29.335 1.520 63.057 1.00 25.02 117 ASN E O 1
ATOM 12477 N N . PHE E 1 117 ? 28.642 3.623 62.683 1.00 25.92 118 PHE E N 1
ATOM 12478 C CA . PHE E 1 117 ? 27.325 3.418 63.264 1.00 27.10 118 PHE E CA 1
ATOM 12479 C C . PHE E 1 117 ? 26.318 4.162 62.414 1.00 21.28 118 PHE E C 1
ATOM 12480 O O . PHE E 1 117 ? 26.466 5.360 62.166 1.00 22.30 118 PHE E O 1
ATOM 12497 N N . PHE E 1 118 ? 25.297 3.451 61.959 1.00 17.20 119 PHE E N 1
ATOM 12498 C CA . PHE E 1 118 ? 24.382 3.997 60.966 1.00 15.99 119 PHE E CA 1
ATOM 12499 C C . PHE E 1 118 ? 22.917 3.684 61.268 1.00 18.01 119 PHE E C 1
ATOM 12500 O O . PHE E 1 118 ? 22.589 2.589 61.709 1.00 19.47 119 PHE E O 1
ATOM 12517 N N . LEU E 1 119 ? 22.058 4.666 61.013 1.00 17.40 120 LEU E N 1
ATOM 12518 C CA . LEU E 1 119 ? 20.620 4.543 61.208 1.00 17.06 120 LEU E CA 1
ATOM 12519 C C . LEU E 1 119 ? 19.924 4.932 59.916 1.00 19.29 120 LEU E C 1
ATOM 12520 O O . LEU E 1 119 ? 20.193 6.007 59.379 1.00 17.83 120 LEU E O 1
ATOM 12536 N N . LEU E 1 120 ? 19.055 4.060 59.408 1.00 17.45 121 LEU E N 1
ATOM 12537 C CA . LEU E 1 120 ? 18.184 4.411 58.286 1.00 17.79 121 LEU E CA 1
ATOM 12538 C C . LEU E 1 120 ? 16.846 4.892 58.812 1.00 18.26 121 LEU E C 1
ATOM 12539 O O . LEU E 1 120 ? 16.508 4.676 59.970 1.00 16.04 121 LEU E O 1
ATOM 12555 N N . ARG E 1 121 ? 16.077 5.526 57.941 1.00 18.48 122 ARG E N 1
ATOM 12556 C CA . ARG E 1 121 ? 14.747 5.982 58.296 1.00 16.72 122 ARG E CA 1
ATOM 12557 C C . ARG E 1 121 ? 13.702 4.884 58.100 1.00 14.88 122 ARG E C 1
ATOM 12558 O O . ARG E 1 121 ? 13.684 4.218 57.065 1.00 16.96 122 ARG E O 1
ATOM 12579 N N . GLY E 1 122 ? 12.851 4.687 59.106 1.00 14.84 123 GLY E N 1
ATOM 12580 C CA . GLY E 1 122 ? 11.717 3.776 59.006 1.00 14.58 123 GLY E CA 1
ATOM 12581 C C . GLY E 1 122 ? 10.435 4.575 58.805 1.00 16.33 123 GLY E C 1
ATOM 12582 O O . GLY E 1 122 ? 10.454 5.801 58.922 1.00 16.74 123 GLY E O 1
ATOM 12586 N N . ASN E 1 123 ? 9.321 3.918 58.497 1.00 14.13 124 ASN E N 1
ATOM 12587 C CA . ASN E 1 123 ? 8.081 4.667 58.292 1.00 15.80 124 ASN E CA 1
ATOM 12588 C C . ASN E 1 123 ? 7.572 5.296 59.590 1.00 16.90 124 ASN E C 1
ATOM 12589 O O . ASN E 1 123 ? 6.801 6.267 59.545 1.00 21.51 124 ASN E O 1
ATOM 12600 N N . HIS E 1 124 ? 8.020 4.785 60.740 1.00 15.18 125 HIS E N 1
ATOM 12601 C CA . HIS E 1 124 ? 7.651 5.398 62.031 1.00 18.22 125 HIS E CA 1
ATOM 12602 C C . HIS E 1 124 ? 8.509 6.598 62.449 1.00 18.76 125 HIS E C 1
ATOM 12603 O O . HIS E 1 124 ? 8.217 7.255 63.453 1.00 17.73 125 HIS E O 1
ATOM 12618 N N . GLU E 1 125 ? 9.563 6.885 61.699 1.00 17.11 126 GLU E N 1
ATOM 12619 C CA . GLU E 1 125 ? 10.319 8.116 61.942 1.00 20.16 126 GLU E CA 1
ATOM 12620 C C . GLU E 1 125 ? 9.679 9.242 61.117 1.00 20.17 126 GLU E C 1
ATOM 12621 O O . GLU E 1 125 ? 10.252 9.769 60.162 1.00 16.89 126 GLU E O 1
ATOM 12633 N N . CYS E 1 126 ? 8.463 9.588 61.511 1.00 17.20 127 CYS E N 1
ATOM 12634 C CA . CYS E 1 126 ? 7.596 10.435 60.715 1.00 19.72 127 CYS E CA 1
ATOM 12635 C C . CYS E 1 126 ? 6.525 10.988 61.641 1.00 23.66 127 CYS E C 1
ATOM 12636 O O . CYS E 1 126 ? 5.840 10.227 62.350 1.00 19.81 127 CYS E O 1
ATOM 12644 N N . ALA E 1 127 ? 6.391 12.311 61.652 1.00 20.48 128 ALA E N 1
ATOM 12645 C CA . ALA E 1 127 ? 5.537 12.992 62.626 1.00 22.89 128 ALA E CA 1
ATOM 12646 C C . ALA E 1 127 ? 4.113 12.439 62.646 1.00 24.22 128 ALA E C 1
ATOM 12647 O O . ALA E 1 127 ? 3.583 12.128 63.711 1.00 24.67 128 ALA E O 1
ATOM 12654 N N . SER E 1 128 ? 3.490 12.340 61.475 1.00 22.56 129 SER E N 1
ATOM 12655 C CA . SER E 1 128 ? 2.081 11.951 61.404 1.00 30.56 129 SER E CA 1
ATOM 12656 C C . SER E 1 128 ? 1.873 10.514 61.888 1.00 30.27 129 SER E C 1
ATOM 12657 O O . SER E 1 128 ? 0.839 10.202 62.465 1.00 29.80 129 SER E O 1
ATOM 12665 N N . ILE E 1 129 ? 2.854 9.645 61.672 1.00 19.15 130 ILE E N 1
ATOM 12666 C CA . ILE E 1 129 ? 2.786 8.288 62.214 1.00 17.57 130 ILE E CA 1
ATOM 12667 C C . ILE E 1 129 ? 2.998 8.259 63.752 1.00 21.92 130 ILE E C 1
ATOM 12668 O O . ILE E 1 129 ? 2.238 7.608 64.464 1.00 24.37 130 ILE E O 1
ATOM 12684 N N . ASN E 1 130 ? 4.006 8.972 64.256 1.00 24.48 131 ASN E N 1
ATOM 12685 C CA . ASN E 1 130 ? 4.240 9.119 65.707 1.00 25.66 131 ASN E CA 1
ATOM 12686 C C . ASN E 1 130 ? 3.046 9.559 66.487 1.00 23.18 131 ASN E C 1
ATOM 12687 O O . ASN E 1 130 ? 2.834 9.118 67.613 1.00 29.51 131 ASN E O 1
ATOM 12698 N N . ARG E 1 131 ? 2.291 10.482 65.904 1.00 20.73 132 ARG E N 1
ATOM 12699 C CA . ARG E 1 131 ? 1.125 11.038 66.566 1.00 20.43 132 ARG E CA 1
ATOM 12700 C C . ARG E 1 131 ? 0.186 9.920 66.957 1.00 28.35 132 ARG E C 1
ATOM 12701 O O . ARG E 1 131 ? -0.433 9.947 68.015 1.00 28.34 132 ARG E O 1
ATOM 12722 N N . ILE E 1 132 ? 0.084 8.932 66.080 1.00 25.97 133 ILE E N 1
ATOM 12723 C CA . ILE E 1 132 ? -0.900 7.876 66.231 1.00 28.00 133 ILE E CA 1
ATOM 12724 C C . ILE E 1 132 ? -0.375 6.716 67.070 1.00 28.37 133 ILE E C 1
ATOM 12725 O O . ILE E 1 132 ? -1.110 6.158 67.875 1.00 25.54 133 ILE E O 1
ATOM 12741 N N . TYR E 1 133 ? 0.886 6.338 66.893 1.00 21.61 134 TYR E N 1
ATOM 12742 C CA . TYR E 1 133 ? 1.322 5.045 67.443 1.00 21.31 134 TYR E CA 1
ATOM 12743 C C . TYR E 1 133 ? 2.182 5.093 68.709 1.00 20.70 134 TYR E C 1
ATOM 12744 O O . TYR E 1 133 ? 2.770 4.071 69.090 1.00 20.56 134 TYR E O 1
ATOM 12762 N N . GLY E 1 134 ? 2.263 6.256 69.357 1.00 17.24 135 GLY E N 1
ATOM 12763 C CA . GLY E 1 134 ? 2.746 6.305 70.730 1.00 19.98 135 GLY E CA 1
ATOM 12764 C C . GLY E 1 134 ? 3.881 7.267 71.043 1.00 20.05 135 GLY E C 1
ATOM 12765 O O . GLY E 1 134 ? 4.007 7.698 72.195 1.00 16.05 135 GLY E O 1
ATOM 12769 N N . PHE E 1 135 ? 4.717 7.604 70.062 1.00 16.59 136 PHE E N 1
ATOM 12770 C CA . PHE E 1 135 ? 5.903 8.422 70.367 1.00 18.29 136 PHE E CA 1
ATOM 12771 C C . PHE E 1 135 ? 5.518 9.843 70.776 1.00 19.89 136 PHE E C 1
ATOM 12772 O O . PHE E 1 135 ? 6.114 10.409 71.686 1.00 18.64 136 PHE E O 1
ATOM 12789 N N . TYR E 1 136 ? 4.526 10.418 70.105 1.00 13.80 137 TYR E N 1
ATOM 12790 C CA . TYR E 1 136 ? 4.004 11.727 70.499 1.00 17.00 137 TYR E CA 1
ATOM 12791 C C . TYR E 1 136 ? 3.549 11.742 71.974 1.00 20.07 137 TYR E C 1
ATOM 12792 O O . TYR E 1 136 ? 3.917 12.644 72.741 1.00 15.71 137 TYR E O 1
ATOM 12810 N N . ASP E 1 137 ? 2.751 10.748 72.364 1.00 20.01 138 ASP E N 1
ATOM 12811 C CA . ASP E 1 137 ? 2.264 10.646 73.744 1.00 18.29 138 ASP E CA 1
ATOM 12812 C C . ASP E 1 137 ? 3.415 10.437 74.718 1.00 19.32 138 ASP E C 1
ATOM 12813 O O . ASP E 1 137 ? 3.395 10.987 75.815 1.00 23.08 138 ASP E O 1
ATOM 12822 N N . GLU E 1 138 ? 4.407 9.627 74.333 1.00 16.07 139 GLU E N 1
ATOM 12823 C CA . GLU E 1 138 ? 5.547 9.391 75.212 1.00 18.37 139 GLU E CA 1
ATOM 12824 C C . GLU E 1 138 ? 6.280 10.730 75.468 1.00 17.86 139 GLU E C 1
ATOM 12825 O O . GLU E 1 138 ? 6.588 11.074 76.616 1.00 16.29 139 GLU E O 1
ATOM 12837 N N . CYS E 1 139 ? 6.540 11.490 74.403 1.00 15.01 140 CYS E N 1
ATOM 12838 C CA . CYS E 1 139 ? 7.161 12.812 74.537 1.00 18.46 140 CYS E CA 1
ATOM 12839 C C . CYS E 1 139 ? 6.313 13.784 75.350 1.00 22.80 140 CYS E C 1
ATOM 12840 O O . CYS E 1 139 ? 6.823 14.514 76.203 1.00 22.00 140 CYS E O 1
ATOM 12848 N N . LYS E 1 140 ? 5.018 13.822 75.063 1.00 17.92 141 LYS E N 1
ATOM 12849 C CA . LYS E 1 140 ? 4.130 14.748 75.754 1.00 22.44 141 LYS E CA 1
ATOM 12850 C C . LYS E 1 140 ? 4.103 14.448 77.250 1.00 27.15 141 LYS E C 1
ATOM 12851 O O . LYS E 1 140 ? 4.071 15.360 78.083 1.00 24.72 141 LYS E O 1
ATOM 12870 N N . ARG E 1 141 ? 4.144 13.162 77.580 1.00 22.63 142 ARG E N 1
ATOM 12871 C CA . ARG E 1 141 ? 4.073 12.721 78.963 1.00 25.13 142 ARG E CA 1
ATOM 12872 C C . ARG E 1 141 ? 5.387 12.940 79.726 1.00 24.53 142 ARG E C 1
ATOM 12873 O O . ARG E 1 141 ? 5.380 13.359 80.887 1.00 20.31 142 ARG E O 1
ATOM 12894 N N . ARG E 1 142 ? 6.514 12.665 79.077 1.00 19.71 143 ARG E N 1
ATOM 12895 C CA . ARG E 1 142 ? 7.802 12.659 79.784 1.00 20.45 143 ARG E CA 1
ATOM 12896 C C . ARG E 1 142 ? 8.627 13.934 79.589 1.00 17.62 143 ARG E C 1
ATOM 12897 O O . ARG E 1 142 ? 9.556 14.204 80.360 1.00 17.84 143 ARG E O 1
ATOM 12918 N N . TYR E 1 143 ? 8.276 14.710 78.567 1.00 15.42 144 TYR E N 1
ATOM 12919 C CA . TYR E 1 143 ? 8.944 15.972 78.265 1.00 15.74 144 TYR E CA 1
ATOM 12920 C C . TYR E 1 143 ? 7.863 16.948 77.842 1.00 19.93 144 TYR E C 1
ATOM 12921 O O . TYR E 1 143 ? 7.017 17.312 78.654 1.00 19.26 144 TYR E O 1
ATOM 12939 N N . ASN E 1 144 ? 7.863 17.364 76.580 1.00 14.32 145 ASN E N 1
ATOM 12940 C CA . ASN E 1 144 ? 6.792 18.225 76.083 1.00 22.39 145 ASN E CA 1
ATOM 12941 C C . ASN E 1 144 ? 6.724 18.112 74.565 1.00 20.60 145 ASN E C 1
ATOM 12942 O O . ASN E 1 144 ? 7.579 17.476 73.941 1.00 15.85 145 ASN E O 1
ATOM 12953 N N . ILE E 1 145 ? 5.717 18.730 73.972 1.00 14.88 146 ILE E N 1
ATOM 12954 C CA . ILE E 1 145 ? 5.483 18.595 72.529 1.00 19.01 146 ILE E CA 1
ATOM 12955 C C . ILE E 1 145 ? 6.573 19.272 71.713 1.00 16.88 146 ILE E C 1
ATOM 12956 O O . ILE E 1 145 ? 6.853 18.856 70.603 1.00 18.10 146 ILE E O 1
ATOM 12972 N N . LYS E 1 146 ? 7.199 20.308 72.258 1.00 17.68 147 LYS E N 1
ATOM 12973 C CA . LYS E 1 146 ? 8.293 20.972 71.534 1.00 19.65 147 LYS E CA 1
ATOM 12974 C C . LYS E 1 146 ? 9.472 20.033 71.317 1.00 21.01 147 LYS E C 1
ATOM 12975 O O . LYS E 1 146 ? 10.120 20.070 70.280 1.00 19.55 147 LYS E O 1
ATOM 12994 N N . LEU E 1 147 ? 9.770 19.184 72.292 1.00 19.08 148 LEU E N 1
ATOM 12995 C CA . LEU E 1 147 ? 10.893 18.265 72.121 1.00 14.32 148 LEU E CA 1
ATOM 12996 C C . LEU E 1 147 ? 10.523 17.230 71.068 1.00 18.35 148 LEU E C 1
ATOM 12997 O O . LEU E 1 147 ? 11.367 16.781 70.293 1.00 17.29 148 LEU E O 1
ATOM 13013 N N . TRP E 1 148 ? 9.255 16.840 71.035 1.00 18.53 149 TRP E N 1
ATOM 13014 C CA . TRP E 1 148 ? 8.785 15.941 69.974 1.00 15.85 149 TRP E CA 1
ATOM 13015 C C . TRP E 1 148 ? 9.055 16.526 68.570 1.00 17.66 149 TRP E C 1
ATOM 13016 O O . TRP E 1 148 ? 9.537 15.826 67.677 1.00 19.49 149 TRP E O 1
ATOM 13037 N N . LYS E 1 149 ? 8.747 17.802 68.363 1.00 21.11 150 LYS E N 1
ATOM 13038 C CA . LYS E 1 149 ? 9.042 18.441 67.071 1.00 15.54 150 LYS E CA 1
ATOM 13039 C C . LYS E 1 149 ? 10.557 18.437 66.827 1.00 17.33 150 LYS E C 1
ATOM 13040 O O . LYS E 1 149 ? 11.001 18.289 65.706 1.00 17.68 150 LYS E O 1
ATOM 13059 N N . THR E 1 150 ? 11.358 18.570 67.880 1.00 16.20 151 THR E N 1
ATOM 13060 C CA . THR E 1 150 ? 12.803 18.467 67.712 1.00 20.69 151 THR E CA 1
ATOM 13061 C C . THR E 1 150 ? 13.235 17.090 67.188 1.00 17.97 151 THR E C 1
ATOM 13062 O O . THR E 1 150 ? 14.067 16.979 66.292 1.00 15.72 151 THR E O 1
ATOM 13073 N N . PHE E 1 151 ? 12.678 16.034 67.751 1.00 15.93 152 PHE E N 1
ATOM 13074 C CA . PHE E 1 151 ? 12.915 14.693 67.209 1.00 14.71 152 PHE E CA 1
ATOM 13075 C C . PHE E 1 151 ? 12.489 14.583 65.732 1.00 14.65 152 PHE E C 1
ATOM 13076 O O . PHE E 1 151 ? 13.205 14.018 64.897 1.00 14.79 152 PHE E O 1
ATOM 13093 N N . THR E 1 152 ? 11.315 15.119 65.423 1.00 12.67 153 THR E N 1
ATOM 13094 C CA . THR E 1 152 ? 10.787 15.087 64.059 1.00 21.97 153 THR E CA 1
ATOM 13095 C C . THR E 1 152 ? 11.732 15.744 63.052 1.00 17.20 153 THR E C 1
ATOM 13096 O O . THR E 1 152 ? 11.929 15.245 61.947 1.00 18.08 153 THR E O 1
ATOM 13107 N N . ASP E 1 153 ? 12.300 16.880 63.427 1.00 13.20 154 ASP E N 1
ATOM 13108 C CA . ASP E 1 153 ? 13.259 17.551 62.562 1.00 20.17 154 ASP E CA 1
ATOM 13109 C C . ASP E 1 153 ? 14.537 16.736 62.398 1.00 23.23 154 ASP E C 1
ATOM 13110 O O . ASP E 1 153 ? 15.210 16.814 61.376 1.00 23.16 154 ASP E O 1
ATOM 13119 N N . CYS E 1 154 ? 14.873 15.949 63.405 1.00 16.04 155 CYS E N 1
ATOM 13120 C CA . CYS E 1 154 ? 16.021 15.073 63.305 1.00 19.28 155 CYS E CA 1
ATOM 13121 C C . CYS E 1 154 ? 15.689 13.856 62.398 1.00 18.90 155 CYS E C 1
ATOM 13122 O O . CYS E 1 154 ? 16.458 13.510 61.494 1.00 18.48 155 CYS E O 1
ATOM 13130 N N . PHE E 1 155 ? 14.526 13.246 62.619 1.00 15.49 156 PHE E N 1
ATOM 13131 C CA . PHE E 1 155 ? 14.047 12.132 61.796 1.00 15.25 156 PHE E CA 1
ATOM 13132 C C . PHE E 1 155 ? 13.990 12.552 60.319 1.00 20.33 156 PHE E C 1
ATOM 13133 O O . PHE E 1 155 ? 14.297 11.759 59.423 1.00 19.14 156 PHE E O 1
ATOM 13150 N N . ASN E 1 156 ? 13.582 13.799 60.071 1.00 15.60 157 ASN E N 1
ATOM 13151 C CA . ASN E 1 156 ? 13.449 14.300 58.705 1.00 17.32 157 ASN E CA 1
ATOM 13152 C C . ASN E 1 156 ? 14.778 14.332 57.945 1.00 20.84 157 ASN E C 1
ATOM 13153 O O . ASN E 1 156 ? 14.797 14.567 56.739 1.00 22.40 157 ASN E O 1
ATOM 13164 N N . CYS E 1 157 ? 15.881 14.074 58.643 1.00 20.65 158 CYS E N 1
ATOM 13165 C CA . CYS E 1 157 ? 17.200 14.106 58.021 1.00 18.54 158 CYS E CA 1
ATOM 13166 C C . CYS E 1 157 ? 17.874 12.722 57.879 1.00 17.20 158 CYS E C 1
ATOM 13167 O O . CYS E 1 157 ? 18.994 12.634 57.374 1.00 18.50 158 CYS E O 1
ATOM 13175 N N . LEU E 1 158 ? 17.210 11.656 58.333 1.00 14.89 159 LEU E N 1
ATOM 13176 C CA . LEU E 1 158 ? 17.794 10.306 58.294 1.00 17.55 159 LEU E CA 1
ATOM 13177 C C . LEU E 1 158 ? 18.004 9.845 56.849 1.00 19.74 159 LEU E C 1
ATOM 13178 O O . LEU E 1 158 ? 17.205 10.182 55.987 1.00 16.33 159 LEU E O 1
ATOM 13194 N N . PRO E 1 159 ? 19.083 9.081 56.582 1.00 15.97 160 PRO E N 1
ATOM 13195 C CA . PRO E 1 159 ? 19.255 8.511 55.240 1.00 19.05 160 PRO E CA 1
ATOM 13196 C C . PRO E 1 159 ? 18.221 7.435 55.003 1.00 24.58 160 PRO E C 1
ATOM 13197 O O . PRO E 1 159 ? 17.630 6.956 55.968 1.00 16.28 160 PRO E O 1
ATOM 13208 N N . ILE E 1 160 ? 18.026 7.057 53.743 1.00 19.23 161 ILE E N 1
ATOM 13209 C CA . ILE E 1 160 ? 16.881 6.252 53.338 1.00 15.54 161 ILE E CA 1
ATOM 13210 C C . ILE E 1 160 ? 17.271 4.815 52.972 1.00 22.22 161 ILE E C 1
ATOM 13211 O O . ILE E 1 160 ? 16.453 3.909 53.035 1.00 19.42 161 ILE E O 1
ATOM 13227 N N . ALA E 1 161 ? 18.515 4.593 52.576 1.00 19.27 162 ALA E N 1
ATOM 13228 C CA . ALA E 1 161 ? 18.904 3.246 52.161 1.00 18.70 162 ALA E CA 1
ATOM 13229 C C . ALA E 1 161 ? 20.395 3.124 52.263 1.00 18.49 162 ALA E C 1
ATOM 13230 O O . ALA E 1 161 ? 21.094 4.130 52.429 1.00 19.71 162 ALA E O 1
ATOM 13237 N N . ALA E 1 162 ? 20.889 1.896 52.170 1.00 16.57 163 ALA E N 1
ATOM 13238 C CA . ALA E 1 162 ? 22.319 1.656 52.220 1.00 21.34 163 ALA E CA 1
ATOM 13239 C C . ALA E 1 162 ? 22.644 0.473 51.323 1.00 26.49 163 ALA E C 1
ATOM 13240 O O . ALA E 1 162 ? 21.834 -0.435 51.179 1.00 23.02 163 ALA E O 1
ATOM 13247 N N . ILE E 1 163 ? 23.822 0.489 50.717 1.00 27.76 164 ILE E N 1
ATOM 13248 C CA . ILE E 1 163 ? 24.301 -0.666 49.962 1.00 29.61 164 ILE E CA 1
ATOM 13249 C C . ILE E 1 163 ? 25.578 -1.157 50.625 1.00 26.55 164 ILE E C 1
ATOM 13250 O O . ILE E 1 163 ? 26.525 -0.398 50.782 1.00 26.17 164 ILE E O 1
ATOM 13266 N N . VAL E 1 164 ? 25.596 -2.415 51.044 1.00 24.99 165 VAL E N 1
ATOM 13267 C CA . VAL E 1 164 ? 26.767 -2.960 51.725 1.00 24.23 165 VAL E CA 1
ATOM 13268 C C . VAL E 1 164 ? 27.645 -3.713 50.707 1.00 38.01 165 VAL E C 1
ATOM 13269 O O . VAL E 1 164 ? 27.197 -4.687 50.106 1.00 35.67 165 VAL E O 1
ATOM 13282 N N . ASP E 1 165 ? 28.879 -3.248 50.510 1.00 30.82 166 ASP E N 1
ATOM 13283 C CA . ASP E 1 165 ? 29.824 -3.853 49.558 1.00 31.95 166 ASP E CA 1
ATOM 13284 C C . ASP E 1 165 ? 29.240 -4.120 48.167 1.00 37.87 166 ASP E C 1
ATOM 13285 O O . ASP E 1 165 ? 29.525 -5.145 47.547 1.00 38.85 166 ASP E O 1
ATOM 13294 N N . GLU E 1 166 ? 28.438 -3.176 47.683 1.00 30.58 167 GLU E N 1
ATOM 13295 C CA . GLU E 1 166 ? 27.869 -3.236 46.341 1.00 31.20 167 GLU E CA 1
ATOM 13296 C C . GLU E 1 166 ? 27.049 -4.494 46.099 1.00 33.94 167 GLU E C 1
ATOM 13297 O O . GLU E 1 166 ? 26.815 -4.860 44.948 1.00 38.97 167 GLU E O 1
ATOM 13309 N N . LYS E 1 167 ? 26.598 -5.146 47.169 1.00 29.32 168 LYS E N 1
ATOM 13310 C CA . LYS E 1 167 ? 25.905 -6.428 47.029 1.00 32.05 168 LYS E CA 1
ATOM 13311 C C . LYS E 1 167 ? 24.588 -6.564 47.803 1.00 36.74 168 LYS E C 1
ATOM 13312 O O . LYS E 1 167 ? 23.679 -7.263 47.344 1.00 29.90 168 LYS E O 1
ATOM 13331 N N . ILE E 1 168 ? 24.494 -5.926 48.972 1.00 28.59 169 ILE E N 1
ATOM 13332 C CA . ILE E 1 168 ? 23.276 -5.976 49.783 1.00 28.26 169 ILE E CA 1
ATOM 13333 C C . ILE E 1 168 ? 22.601 -4.612 49.775 1.00 30.94 169 ILE E C 1
ATOM 13334 O O . ILE E 1 168 ? 23.191 -3.619 50.215 1.00 28.35 169 ILE E O 1
ATOM 13350 N N . PHE E 1 169 ? 21.379 -4.562 49.252 1.00 25.11 170 PHE E N 1
ATOM 13351 C CA . PHE E 1 169 ? 20.588 -3.341 49.268 1.00 28.62 170 PHE E CA 1
ATOM 13352 C C . PHE E 1 169 ? 19.686 -3.351 50.503 1.00 26.47 170 PHE E C 1
ATOM 13353 O O . PHE E 1 169 ? 18.853 -4.247 50.648 1.00 26.95 170 PHE E O 1
ATOM 13370 N N . CYS E 1 170 ? 19.867 -2.367 51.385 1.00 23.71 171 CYS E N 1
ATOM 13371 C CA . CYS E 1 170 ? 19.130 -2.295 52.659 1.00 20.76 171 CYS E CA 1
ATOM 13372 C C . CYS E 1 170 ? 18.238 -1.070 52.714 1.00 26.54 171 CYS E C 1
ATOM 13373 O O . CYS E 1 170 ? 18.688 0.042 52.418 1.00 25.43 171 CYS E O 1
ATOM 13381 N N . CYS E 1 171 ? 16.985 -1.269 53.112 1.00 21.58 172 CYS E N 1
ATOM 13382 C CA . CYS E 1 171 ? 16.064 -0.165 53.361 1.00 20.11 172 CYS E CA 1
ATOM 13383 C C . CYS E 1 171 ? 14.975 -0.683 54.281 1.00 19.61 172 CYS E C 1
ATOM 13384 O O . CYS E 1 171 ? 14.876 -1.882 54.498 1.00 22.19 172 CYS E O 1
ATOM 13392 N N . HIS E 1 172 ? 14.154 0.202 54.828 1.00 14.74 173 HIS E N 1
ATOM 13393 C CA . HIS E 1 172 ? 13.160 -0.252 55.788 1.00 16.99 173 HIS E CA 1
ATOM 13394 C C . HIS E 1 172 ? 12.010 -1.083 55.176 1.00 18.98 173 HIS E C 1
ATOM 13395 O O . HIS E 1 172 ? 11.701 -2.169 55.660 1.00 22.14 173 HIS E O 1
ATOM 13409 N N . GLY E 1 173 ? 11.337 -0.542 54.165 1.00 14.27 174 GLY E N 1
ATOM 13410 C CA . GLY E 1 173 ? 10.179 -1.209 53.590 1.00 16.96 174 GLY E CA 1
ATOM 13411 C C . GLY E 1 173 ? 10.576 -2.127 52.436 1.00 20.02 174 GLY E C 1
ATOM 13412 O O . GLY E 1 173 ? 10.722 -3.328 52.610 1.00 24.89 174 GLY E O 1
ATOM 13416 N N . GLY E 1 174 ? 10.757 -1.564 51.247 1.00 27.66 175 GLY E N 1
ATOM 13417 C CA . GLY E 1 174 ? 11.246 -2.352 50.130 1.00 24.39 175 GLY E CA 1
ATOM 13418 C C . GLY E 1 174 ? 11.375 -1.551 48.850 1.00 26.56 175 GLY E C 1
ATOM 13419 O O . GLY E 1 174 ? 11.707 -0.374 48.873 1.00 27.24 175 GLY E O 1
ATOM 13423 N N . LEU E 1 175 ? 11.102 -2.201 47.726 1.00 24.46 176 LEU E N 1
ATOM 13424 C CA . LEU E 1 175 ? 11.346 -1.609 46.423 1.00 31.64 176 LEU E CA 1
ATOM 13425 C C . LEU E 1 175 ? 10.190 -0.711 46.008 1.00 30.65 176 LEU E C 1
ATOM 13426 O O . LEU E 1 175 ? 9.156 -0.681 46.666 1.00 27.60 176 LEU E O 1
ATOM 13442 N N . SER E 1 176 ? 10.387 0.021 44.918 1.00 24.54 177 SER E N 1
ATOM 13443 C CA . SER E 1 176 ? 9.394 0.953 44.398 1.00 28.66 177 SER E CA 1
ATOM 13444 C C . SER E 1 176 ? 9.303 0.789 42.888 1.00 28.82 177 SER E C 1
ATOM 13445 O O . SER E 1 176 ? 10.301 0.473 42.245 1.00 32.61 177 SER E O 1
ATOM 13453 N N . PRO E 1 177 ? 8.109 1.015 42.313 1.00 32.58 178 PRO E N 1
ATOM 13454 C CA . PRO E 1 177 ? 7.967 1.004 40.854 1.00 31.84 178 PRO E CA 1
ATOM 13455 C C . PRO E 1 177 ? 8.648 2.203 40.200 1.00 33.90 178 PRO E C 1
ATOM 13456 O O . PRO E 1 177 ? 8.890 2.179 38.996 1.00 32.98 178 PRO E O 1
ATOM 13467 N N . ASP E 1 178 ? 8.956 3.234 40.979 1.00 30.73 179 ASP E N 1
ATOM 13468 C CA . ASP E 1 178 ? 9.666 4.401 40.443 1.00 34.52 179 ASP E CA 1
ATOM 13469 C C . ASP E 1 178 ? 11.184 4.254 40.550 1.00 37.15 179 ASP E C 1
ATOM 13470 O O . ASP E 1 178 ? 11.922 5.140 40.129 1.00 39.76 179 ASP E O 1
ATOM 13479 N N . LEU E 1 179 ? 11.656 3.143 41.111 1.00 35.95 180 LEU E N 1
ATOM 13480 C CA . LEU E 1 179 ? 13.091 2.981 41.353 1.00 30.51 180 LEU E CA 1
ATOM 13481 C C . LEU E 1 179 ? 13.788 2.353 40.154 1.00 35.02 180 LEU E C 1
ATOM 13482 O O . LEU E 1 179 ? 13.866 1.136 40.042 1.00 30.62 180 LEU E O 1
ATOM 13498 N N . GLN E 1 180 ? 14.307 3.190 39.266 1.00 32.30 181 GLN E N 1
ATOM 13499 C CA . GLN E 1 180 ? 14.987 2.690 38.081 1.00 36.11 181 GLN E CA 1
ATOM 13500 C C . GLN E 1 180 ? 16.499 2.757 38.247 1.00 38.38 181 GLN E C 1
ATOM 13501 O O . GLN E 1 180 ? 17.197 1.840 37.841 1.00 31.42 181 GLN E O 1
ATOM 13515 N N . SER E 1 181 ? 17.007 3.831 38.847 1.00 32.27 182 SER E N 1
ATOM 13516 C CA . SER E 1 181 ? 18.441 3.923 39.121 1.00 30.00 182 SER E CA 1
ATOM 13517 C C . SER E 1 181 ? 18.704 4.414 40.527 1.00 26.57 182 SER E C 1
ATOM 13518 O O . SER E 1 181 ? 17.892 5.127 41.113 1.00 32.13 182 SER E O 1
ATOM 13526 N N . MET E 1 182 ? 19.854 4.024 41.056 1.00 29.66 183 MET E N 1
ATOM 13527 C CA . MET E 1 182 ? 20.247 4.403 42.393 1.00 35.24 183 MET E CA 1
ATOM 13528 C C . MET E 1 182 ? 20.335 5.916 42.495 1.00 32.81 183 MET E C 1
ATOM 13529 O O . MET E 1 182 ? 20.069 6.481 43.542 1.00 27.19 183 MET E O 1
ATOM 13543 N N . GLU E 1 183 ? 20.699 6.569 41.399 1.00 29.98 184 GLU E N 1
ATOM 13544 C CA . GLU E 1 183 ? 20.859 8.016 41.408 1.00 38.90 184 GLU E CA 1
ATOM 13545 C C . GLU E 1 183 ? 19.575 8.709 41.870 1.00 35.87 184 GLU E C 1
ATOM 13546 O O . GLU E 1 183 ? 19.638 9.741 42.535 1.00 27.69 184 GLU E O 1
ATOM 13558 N N . GLN E 1 184 ? 18.419 8.148 41.511 1.00 25.90 185 GLN E N 1
ATOM 13559 C CA . GLN E 1 184 ? 17.139 8.731 41.908 1.00 25.39 185 GLN E CA 1
ATOM 13560 C C . GLN E 1 184 ? 17.033 8.904 43.412 1.00 27.20 185 GLN E C 1
ATOM 13561 O O . GLN E 1 184 ? 16.506 9.910 43.878 1.00 28.90 185 GLN E O 1
ATOM 13575 N N . ILE E 1 185 ? 17.501 7.905 44.157 1.00 22.40 186 ILE E N 1
ATOM 13576 C CA . ILE E 1 185 ? 17.530 7.968 45.612 1.00 26.22 186 ILE E CA 1
ATOM 13577 C C . ILE E 1 185 ? 18.381 9.153 46.057 1.00 29.76 186 ILE E C 1
ATOM 13578 O O . ILE E 1 185 ? 18.020 9.880 46.984 1.00 26.74 186 ILE E O 1
ATOM 13594 N N . ARG E 1 186 ? 19.499 9.374 45.369 1.00 29.28 187 ARG E N 1
ATOM 13595 C CA . ARG E 1 186 ? 20.379 10.477 45.738 1.00 32.91 187 ARG E CA 1
ATOM 13596 C C . ARG E 1 186 ? 19.773 11.833 45.393 1.00 32.41 187 ARG E C 1
ATOM 13597 O O . ARG E 1 186 ? 20.314 12.859 45.787 1.00 28.70 187 ARG E O 1
ATOM 13618 N N . ARG E 1 187 ? 18.668 11.843 44.644 1.00 31.48 188 ARG E N 1
ATOM 13619 C CA . ARG E 1 187 ? 17.995 13.104 44.296 1.00 26.74 188 ARG E CA 1
ATOM 13620 C C . ARG E 1 187 ? 16.950 13.512 45.341 1.00 26.94 188 ARG E C 1
ATOM 13621 O O . ARG E 1 187 ? 16.418 14.612 45.286 1.00 27.26 188 ARG E O 1
ATOM 13642 N N . ILE E 1 188 ? 16.646 12.621 46.281 1.00 23.65 189 ILE E N 1
ATOM 13643 C CA . ILE E 1 188 ? 15.713 12.947 47.365 1.00 20.43 189 ILE E CA 1
ATOM 13644 C C . ILE E 1 188 ? 16.326 14.052 48.234 1.00 22.98 189 ILE E C 1
ATOM 13645 O O . ILE E 1 188 ? 17.462 13.941 48.676 1.00 27.58 189 ILE E O 1
ATOM 13661 N N . MET E 1 189 ? 15.595 15.135 48.458 1.00 25.80 190 MET E N 1
ATOM 13662 C CA . MET E 1 189 ? 16.157 16.245 49.226 1.00 25.38 190 MET E CA 1
ATOM 13663 C C . MET E 1 189 ? 15.750 16.171 50.692 1.00 26.92 190 MET E C 1
ATOM 13664 O O . MET E 1 189 ? 14.642 15.735 51.020 1.00 23.50 190 MET E O 1
ATOM 13678 N N . ARG E 1 190 ? 16.671 16.586 51.559 1.00 28.00 191 ARG E N 1
ATOM 13679 C CA . ARG E 1 190 ? 16.469 16.597 53.005 1.00 28.08 191 ARG E CA 1
ATOM 13680 C C . ARG E 1 190 ? 16.768 18.004 53.523 1.00 32.09 191 ARG E C 1
ATOM 13681 O O . ARG E 1 190 ? 17.604 18.694 52.956 1.00 28.29 191 ARG E O 1
ATOM 13702 N N . PRO E 1 191 ? 16.102 18.434 54.608 1.00 24.03 192 PRO E N 1
ATOM 13703 C CA . PRO E 1 191 ? 15.100 17.702 55.393 1.00 23.49 192 PRO E CA 1
ATOM 13704 C C . PRO E 1 191 ? 13.792 17.490 54.658 1.00 22.62 192 PRO E C 1
ATOM 13705 O O . PRO E 1 191 ? 13.373 18.313 53.844 1.00 19.62 192 PRO E O 1
ATOM 13716 N N . THR E 1 192 ? 13.119 16.400 54.978 1.00 22.54 193 THR E N 1
ATOM 13717 C CA . THR E 1 192 ? 11.866 16.106 54.320 1.00 18.35 193 THR E CA 1
ATOM 13718 C C . THR E 1 192 ? 10.980 15.272 55.207 1.00 17.62 193 THR E C 1
ATOM 13719 O O . THR E 1 192 ? 11.469 14.501 56.030 1.00 20.30 193 THR E O 1
ATOM 13730 N N . ASP E 1 193 ? 9.672 15.432 55.030 1.00 15.94 194 ASP E N 1
ATOM 13731 C CA . ASP E 1 193 ? 8.706 14.523 55.620 1.00 19.04 194 ASP E CA 1
ATOM 13732 C C . ASP E 1 193 ? 8.539 13.379 54.624 1.00 19.62 194 ASP E C 1
ATOM 13733 O O . ASP E 1 193 ? 9.070 13.444 53.512 1.00 21.02 194 ASP E O 1
ATOM 13742 N N . VAL E 1 194 ? 7.815 12.336 55.011 1.00 21.34 195 VAL E N 1
ATOM 13743 C CA . VAL E 1 194 ? 7.547 11.226 54.099 1.00 25.53 195 VAL E CA 1
ATOM 13744 C C . VAL E 1 194 ? 6.286 11.557 53.310 1.00 23.14 195 VAL E C 1
ATOM 13745 O O . VAL E 1 194 ? 5.233 11.764 53.907 1.00 27.09 195 VAL E O 1
ATOM 13758 N N . PRO E 1 195 ? 6.384 11.632 51.968 1.00 21.16 196 PRO E N 1
ATOM 13759 C CA . PRO E 1 195 ? 5.186 11.861 51.142 1.00 27.10 196 PRO E CA 1
ATOM 13760 C C . PRO E 1 195 ? 4.272 10.644 51.130 1.00 27.30 196 PRO E C 1
ATOM 13761 O O . PRO E 1 195 ? 4.715 9.552 51.503 1.00 27.86 196 PRO E O 1
ATOM 13772 N N . ASP E 1 196 ? 3.020 10.826 50.719 1.00 28.84 197 ASP E N 1
ATOM 13773 C CA . ASP E 1 196 ? 2.057 9.730 50.753 1.00 34.91 197 ASP E CA 1
ATOM 13774 C C . ASP E 1 196 ? 2.153 8.824 49.528 1.00 31.96 197 ASP E C 1
ATOM 13775 O O . ASP E 1 196 ? 1.394 7.873 49.401 1.00 34.39 197 ASP E O 1
ATOM 13784 N N . GLN E 1 197 ? 3.101 9.112 48.642 1.00 27.81 198 GLN E N 1
ATOM 13785 C CA . GLN E 1 197 ? 3.324 8.288 47.459 1.00 30.80 198 GLN E CA 1
ATOM 13786 C C . GLN E 1 197 ? 4.672 8.655 46.863 1.00 32.70 198 GLN E C 1
ATOM 13787 O O . GLN E 1 197 ? 5.222 9.711 47.174 1.00 28.75 198 GLN E O 1
ATOM 13801 N N . GLY E 1 198 ? 5.198 7.803 45.992 1.00 30.34 199 GLY E N 1
ATOM 13802 C CA . GLY E 1 198 ? 6.462 8.097 45.340 1.00 27.63 199 GLY E CA 1
ATOM 13803 C C . GLY E 1 198 ? 7.599 7.246 45.871 1.00 24.37 199 GLY E C 1
ATOM 13804 O O . GLY E 1 198 ? 7.407 6.394 46.737 1.00 25.21 199 GLY E O 1
ATOM 13808 N N . LEU E 1 199 ? 8.788 7.483 45.339 1.00 23.93 200 LEU E N 1
ATOM 13809 C CA . LEU E 1 199 ? 9.953 6.661 45.639 1.00 22.59 200 LEU E CA 1
ATOM 13810 C C . LEU E 1 199 ? 10.286 6.652 47.132 1.00 25.80 200 LEU E C 1
ATOM 13811 O O . LEU E 1 199 ? 10.648 5.614 47.695 1.00 25.25 200 LEU E O 1
ATOM 13827 N N . LEU E 1 200 ? 10.178 7.810 47.775 1.00 25.84 201 LEU E N 1
ATOM 13828 C CA . LEU E 1 200 ? 10.563 7.917 49.182 1.00 23.73 201 LEU E CA 1
ATOM 13829 C C . LEU E 1 200 ? 9.542 7.172 50.032 1.00 23.12 201 LEU E C 1
ATOM 13830 O O . LEU E 1 200 ? 9.899 6.398 50.917 1.00 24.58 201 LEU E O 1
ATOM 13846 N N . CYS E 1 201 ? 8.268 7.404 49.744 1.00 20.65 202 CYS E N 1
ATOM 13847 C CA . CYS E 1 201 ? 7.195 6.653 50.375 1.00 23.40 202 CYS E CA 1
ATOM 13848 C C . CYS E 1 201 ? 7.443 5.138 50.284 1.00 25.58 202 CYS E C 1
ATOM 13849 O O . CYS E 1 201 ? 7.453 4.449 51.296 1.00 22.85 202 CYS E O 1
ATOM 13857 N N . ASP E 1 202 ? 7.654 4.626 49.074 1.00 22.75 203 ASP E N 1
ATOM 13858 C CA . ASP E 1 202 ? 7.783 3.169 48.862 1.00 18.68 203 ASP E CA 1
ATOM 13859 C C . ASP E 1 202 ? 8.984 2.532 49.585 1.00 18.29 203 ASP E C 1
ATOM 13860 O O . ASP E 1 202 ? 8.871 1.438 50.120 1.00 19.11 203 ASP E O 1
ATOM 13869 N N . LEU E 1 203 ? 10.130 3.209 49.593 1.00 15.78 204 LEU E N 1
ATOM 13870 C CA . LEU E 1 203 ? 11.321 2.682 50.256 1.00 18.33 204 LEU E CA 1
ATOM 13871 C C . LEU E 1 203 ? 11.076 2.427 51.745 1.00 19.72 204 LEU E C 1
ATOM 13872 O O . LEU E 1 203 ? 11.674 1.522 52.342 1.00 19.65 204 LEU E O 1
ATOM 13888 N N . LEU E 1 204 ? 10.170 3.209 52.325 1.00 19.66 205 LEU E N 1
ATOM 13889 C CA . LEU E 1 204 ? 9.839 3.118 53.746 1.00 19.57 205 LEU E CA 1
ATOM 13890 C C . LEU E 1 204 ? 8.601 2.257 54.037 1.00 24.21 205 LEU E C 1
ATOM 13891 O O . LEU E 1 204 ? 8.422 1.780 55.167 1.00 18.88 205 LEU E O 1
ATOM 13907 N N . TRP E 1 205 ? 7.755 2.049 53.028 1.00 19.26 206 TRP E N 1
ATOM 13908 C CA . TRP E 1 205 ? 6.434 1.447 53.253 1.00 18.99 206 TRP E CA 1
ATOM 13909 C C . TRP E 1 205 ? 6.124 0.117 52.546 1.00 21.75 206 TRP E C 1
ATOM 13910 O O . TRP E 1 205 ? 5.264 -0.613 53.004 1.00 18.51 206 TRP E O 1
ATOM 13931 N N . SER E 1 206 ? 6.781 -0.195 51.435 1.00 22.83 207 SER E N 1
ATOM 13932 C CA . SER E 1 206 ? 6.336 -1.329 50.609 1.00 24.15 207 SER E CA 1
ATOM 13933 C C . SER E 1 206 ? 6.676 -2.709 51.216 1.00 26.34 207 SER E C 1
ATOM 13934 O O . SER E 1 206 ? 7.498 -2.810 52.135 1.00 19.17 207 SER E O 1
ATOM 13942 N N . ASP E 1 207 ? 6.025 -3.761 50.708 1.00 22.64 208 ASP E N 1
ATOM 13943 C CA . ASP E 1 207 ? 6.193 -5.126 51.234 1.00 20.32 208 ASP E CA 1
ATOM 13944 C C . ASP E 1 207 ? 6.314 -6.153 50.119 1.00 26.32 208 ASP E C 1
ATOM 13945 O O . ASP E 1 207 ? 5.635 -6.054 49.093 1.00 23.05 208 ASP E O 1
ATOM 13954 N N . PRO E 1 208 ? 7.155 -7.169 50.331 1.00 23.06 209 PRO E N 1
ATOM 13955 C CA . PRO E 1 208 ? 7.147 -8.296 49.400 1.00 21.99 209 PRO E CA 1
ATOM 13956 C C . PRO E 1 208 ? 5.881 -9.113 49.624 1.00 28.11 209 PRO E C 1
ATOM 13957 O O . PRO E 1 208 ? 5.355 -9.137 50.738 1.00 27.63 209 PRO E O 1
ATOM 13968 N N . ASP E 1 209 ? 5.379 -9.750 48.574 1.00 30.39 210 ASP E N 1
ATOM 13969 C CA . ASP E 1 209 ? 4.231 -10.633 48.708 1.00 26.58 210 ASP E CA 1
ATOM 13970 C C . ASP E 1 209 ? 4.271 -11.742 47.647 1.00 29.61 210 ASP E C 1
ATOM 13971 O O . ASP E 1 209 ? 4.293 -11.471 46.449 1.00 25.17 210 ASP E O 1
ATOM 13980 N N . LYS E 1 210 ? 4.277 -12.987 48.110 1.00 34.89 211 LYS E N 1
ATOM 13981 C CA . LYS E 1 210 ? 4.478 -14.141 47.244 1.00 45.40 211 LYS E CA 1
ATOM 13982 C C . LYS E 1 210 ? 3.347 -14.333 46.239 1.00 44.75 211 LYS E C 1
ATOM 13983 O O . LYS E 1 210 ? 3.539 -14.983 45.219 1.00 38.20 211 LYS E O 1
ATOM 14002 N N . ASP E 1 211 ? 2.177 -13.769 46.523 1.00 35.29 212 ASP E N 1
ATOM 14003 C CA . ASP E 1 211 ? 1.011 -13.965 45.668 1.00 36.78 212 ASP E CA 1
ATOM 14004 C C . ASP E 1 211 ? 0.920 -12.924 44.554 1.00 42.68 212 ASP E C 1
ATOM 14005 O O . ASP E 1 211 ? 0.078 -13.028 43.660 1.00 41.43 212 ASP E O 1
ATOM 14014 N N . VAL E 1 212 ? 1.781 -11.918 44.605 1.00 32.85 213 VAL E N 1
ATOM 14015 C CA . VAL E 1 212 ? 1.706 -10.843 43.636 1.00 36.70 213 VAL E CA 1
ATOM 14016 C C . VAL E 1 212 ? 2.679 -11.111 42.507 1.00 44.25 213 VAL E C 1
ATOM 14017 O O . VAL E 1 212 ? 3.830 -11.486 42.737 1.00 44.74 213 VAL E O 1
ATOM 14030 N N . GLN E 1 213 ? 2.202 -10.932 41.282 1.00 47.24 214 GLN E N 1
ATOM 14031 C CA . GLN E 1 213 ? 3.067 -10.957 40.119 1.00 55.85 214 GLN E CA 1
ATOM 14032 C C . GLN E 1 213 ? 3.234 -9.515 39.673 1.00 51.23 214 GLN E C 1
ATOM 14033 O O . GLN E 1 213 ? 2.264 -8.851 39.285 1.00 54.92 214 GLN E O 1
ATOM 14047 N N . GLY E 1 214 ? 4.463 -9.025 39.757 1.00 33.69 215 GLY E N 1
ATOM 14048 C CA . GLY E 1 214 ? 4.736 -7.623 39.513 1.00 31.49 215 GLY E CA 1
ATOM 14049 C C . GLY E 1 214 ? 4.419 -6.785 40.737 1.00 32.53 215 GLY E C 1
ATOM 14050 O O . GLY E 1 214 ? 4.913 -7.069 41.827 1.00 31.36 215 GLY E O 1
ATOM 14054 N N . TRP E 1 215 ? 3.596 -5.754 40.552 1.00 34.13 216 TRP E N 1
ATOM 14055 C CA . TRP E 1 215 ? 3.229 -4.836 41.624 1.00 31.49 216 TRP E CA 1
ATOM 14056 C C . TRP E 1 215 ? 1.749 -4.946 41.985 1.00 35.61 216 TRP E C 1
ATOM 14057 O O . TRP E 1 215 ? 0.905 -5.118 41.110 1.00 39.42 216 TRP E O 1
ATOM 14078 N N . GLY E 1 216 ? 1.438 -4.853 43.277 1.00 32.61 217 GLY E N 1
ATOM 14079 C CA . GLY E 1 216 ? 0.066 -4.983 43.740 1.00 32.32 217 GLY E CA 1
ATOM 14080 C C . GLY E 1 216 ? -0.275 -3.965 44.811 1.00 32.34 217 GLY E C 1
ATOM 14081 O O . GLY E 1 216 ? 0.579 -3.184 45.235 1.00 27.38 217 GLY E O 1
ATOM 14085 N N . GLU E 1 217 ? -1.528 -3.974 45.252 1.00 27.83 218 GLU E N 1
ATOM 14086 C CA . GLU E 1 217 ? -1.967 -3.069 46.303 1.00 35.83 218 GLU E CA 1
ATOM 14087 C C . GLU E 1 217 ? -1.427 -3.511 47.653 1.00 37.22 218 GLU E C 1
ATOM 14088 O O . GLU E 1 217 ? -0.990 -4.651 47.819 1.00 34.13 218 GLU E O 1
ATOM 14100 N N . ASN E 1 218 ? -1.466 -2.599 48.618 1.00 35.49 219 ASN E N 1
ATOM 14101 C CA . ASN E 1 218 ? -0.950 -2.870 49.947 1.00 28.74 219 ASN E CA 1
ATOM 14102 C C . ASN E 1 218 ? -2.020 -2.563 50.992 1.00 32.34 219 ASN E C 1
ATOM 14103 O O . ASN E 1 218 ? -2.566 -1.460 51.027 1.00 35.20 219 ASN E O 1
ATOM 14114 N N . ASP E 1 219 ? -2.325 -3.536 51.844 1.00 31.21 220 ASP E N 1
ATOM 14115 C CA . ASP E 1 219 ? -3.402 -3.369 52.810 1.00 34.15 220 ASP E CA 1
ATOM 14116 C C . ASP E 1 219 ? -3.059 -2.324 53.877 1.00 39.45 220 ASP E C 1
ATOM 14117 O O . ASP E 1 219 ? -3.906 -1.977 54.703 1.00 39.54 220 ASP E O 1
ATOM 14126 N N . ARG E 1 220 ? -1.826 -1.821 53.865 1.00 32.23 221 ARG E N 1
ATOM 14127 C CA . ARG E 1 220 ? -1.454 -0.741 54.772 1.00 32.82 221 ARG E CA 1
ATOM 14128 C C . ARG E 1 220 ? -2.173 0.538 54.342 1.00 35.95 221 ARG E C 1
ATOM 14129 O O . ARG E 1 220 ? -2.343 1.465 55.135 1.00 37.42 221 ARG E O 1
ATOM 14150 N N . GLY E 1 221 ? -2.614 0.569 53.088 1.00 32.20 222 GLY E N 1
ATOM 14151 C CA . GLY E 1 221 ? -3.331 1.712 52.553 1.00 29.97 222 GLY E CA 1
ATOM 14152 C C . GLY E 1 221 ? -2.375 2.761 52.016 1.00 30.94 222 GLY E C 1
ATOM 14153 O O . GLY E 1 221 ? -2.773 3.887 51.743 1.00 31.25 222 GLY E O 1
ATOM 14157 N N . VAL E 1 222 ? -1.106 2.388 51.863 1.00 30.92 223 VAL E N 1
ATOM 14158 C CA . VAL E 1 222 ? -0.128 3.252 51.217 1.00 30.76 223 VAL E CA 1
ATOM 14159 C C . VAL E 1 222 ? 0.874 2.393 50.443 1.00 28.32 223 VAL E C 1
ATOM 14160 O O . VAL E 1 222 ? 1.084 1.223 50.769 1.00 27.55 223 VAL E O 1
ATOM 14173 N N . SER E 1 223 ? 1.482 2.965 49.410 1.00 24.49 224 SER E N 1
ATOM 14174 C CA . SER E 1 223 ? 2.539 2.268 48.676 1.00 22.13 224 SER E CA 1
ATOM 14175 C C . SER E 1 223 ? 2.009 0.983 48.030 1.00 26.67 224 SER E C 1
ATOM 14176 O O . SER E 1 223 ? 0.816 0.881 47.722 1.00 27.29 224 SER E O 1
ATOM 14184 N N . PHE E 1 224 ? 2.902 0.001 47.867 1.00 26.40 225 PHE E N 1
ATOM 14185 C CA . PHE E 1 224 ? 2.645 -1.190 47.065 1.00 24.11 225 PHE E CA 1
ATOM 14186 C C . PHE E 1 224 ? 3.135 -2.494 47.692 1.00 30.33 225 PHE E C 1
ATOM 14187 O O . PHE E 1 224 ? 3.841 -2.508 48.707 1.00 26.39 225 PHE E O 1
ATOM 14204 N N . THR E 1 225 ? 2.755 -3.595 47.049 1.00 29.35 226 THR E N 1
ATOM 14205 C CA . THR E 1 225 ? 3.409 -4.877 47.243 1.00 27.37 226 THR E CA 1
ATOM 14206 C C . THR E 1 225 ? 4.137 -5.239 45.946 1.00 25.79 226 THR E C 1
ATOM 14207 O O . THR E 1 225 ? 3.784 -4.742 44.873 1.00 26.88 226 THR E O 1
ATOM 14218 N N . PHE E 1 226 ? 5.153 -6.091 46.056 1.00 21.58 227 PHE E N 1
ATOM 14219 C CA . PHE E 1 226 ? 5.935 -6.541 44.906 1.00 25.63 227 PHE E CA 1
ATOM 14220 C C . PHE E 1 226 ? 6.255 -8.023 45.042 1.00 26.58 227 PHE E C 1
ATOM 14221 O O . PHE E 1 226 ? 6.510 -8.496 46.150 1.00 25.01 227 PHE E O 1
ATOM 14238 N N . GLY E 1 227 ? 6.272 -8.744 43.921 1.00 23.58 228 GLY E N 1
ATOM 14239 C CA . GLY E 1 227 ? 6.498 -10.182 43.947 1.00 21.44 228 GLY E CA 1
ATOM 14240 C C . GLY E 1 227 ? 7.951 -10.602 43.801 1.00 28.07 228 GLY E C 1
ATOM 14241 O O . GLY E 1 227 ? 8.858 -9.765 43.715 1.00 30.23 228 GLY E O 1
ATOM 14245 N N . ALA E 1 228 ? 8.164 -11.913 43.762 1.00 26.49 229 ALA E N 1
ATOM 14246 C CA . ALA E 1 228 ? 9.496 -12.501 43.667 1.00 28.70 229 ALA E CA 1
ATOM 14247 C C . ALA E 1 228 ? 10.254 -12.094 42.396 1.00 33.52 229 ALA E C 1
ATOM 14248 O O . ALA E 1 228 ? 11.468 -11.876 42.435 1.00 31.92 229 ALA E O 1
ATOM 14255 N N . GLU E 1 229 ? 9.549 -12.009 41.273 1.00 28.96 230 GLU E N 1
ATOM 14256 C CA . GLU E 1 229 ? 10.198 -11.662 40.011 1.00 39.06 230 GLU E CA 1
ATOM 14257 C C . GLU E 1 229 ? 10.704 -10.226 40.067 1.00 34.21 230 GLU E C 1
ATOM 14258 O O . GLU E 1 229 ? 11.778 -9.931 39.558 1.00 29.02 230 GLU E O 1
ATOM 14270 N N . VAL E 1 230 ? 9.934 -9.329 40.674 1.00 37.66 231 VAL E N 1
ATOM 14271 C CA . VAL E 1 230 ? 10.412 -7.964 40.864 1.00 34.15 231 VAL E CA 1
ATOM 14272 C C . VAL E 1 230 ? 11.768 -7.991 41.559 1.00 33.38 231 VAL E C 1
ATOM 14273 O O . VAL E 1 230 ? 12.690 -7.293 41.146 1.00 36.30 231 VAL E O 1
ATOM 14286 N N . VAL E 1 231 ? 11.891 -8.804 42.605 1.00 28.36 232 VAL E N 1
ATOM 14287 C CA . VAL E 1 231 ? 13.151 -8.919 43.327 1.00 25.83 232 VAL E CA 1
ATOM 14288 C C . VAL E 1 231 ? 14.255 -9.463 42.429 1.00 32.18 232 VAL E C 1
ATOM 14289 O O . VAL E 1 231 ? 15.340 -8.896 42.372 1.00 32.76 232 VAL E O 1
ATOM 14302 N N . ALA E 1 232 ? 13.973 -10.557 41.724 1.00 33.38 233 ALA E N 1
ATOM 14303 C CA . ALA E 1 232 ? 14.963 -11.187 40.863 1.00 32.27 233 ALA E CA 1
ATOM 14304 C C . ALA E 1 232 ? 15.480 -10.208 39.809 1.00 33.93 233 ALA E C 1
ATOM 14305 O O . ALA E 1 232 ? 16.689 -10.083 39.615 1.00 38.07 233 ALA E O 1
ATOM 14312 N N . LYS E 1 233 ? 14.565 -9.513 39.135 1.00 28.08 234 LYS E N 1
ATOM 14313 C CA . LYS E 1 233 ? 14.939 -8.523 38.123 1.00 31.95 234 LYS E CA 1
ATOM 14314 C C . LYS E 1 233 ? 15.734 -7.366 38.721 1.00 35.50 234 LYS E C 1
ATOM 14315 O O . LYS E 1 233 ? 16.700 -6.899 38.123 1.00 31.26 234 LYS E O 1
ATOM 14334 N N . PHE E 1 234 ? 15.325 -6.894 39.900 1.00 31.89 235 PHE E N 1
ATOM 14335 C CA . PHE E 1 234 ? 16.043 -5.803 40.548 1.00 28.51 235 PHE E CA 1
ATOM 14336 C C . PHE E 1 234 ? 17.477 -6.233 40.847 1.00 28.18 235 PHE E C 1
ATOM 14337 O O . PHE E 1 234 ? 18.430 -5.505 40.550 1.00 30.83 235 PHE E O 1
ATOM 14354 N N . LEU E 1 235 ? 17.640 -7.417 41.428 1.00 25.09 236 LEU E N 1
ATOM 14355 C CA . LEU E 1 235 ? 18.975 -7.884 41.801 1.00 26.07 236 LEU E CA 1
ATOM 14356 C C . LEU E 1 235 ? 19.846 -8.043 40.555 1.00 38.15 236 LEU E C 1
ATOM 14357 O O . LEU E 1 235 ? 21.015 -7.656 40.550 1.00 37.14 236 LEU E O 1
ATOM 14373 N N . HIS E 1 236 ? 19.269 -8.593 39.492 1.00 35.77 237 HIS E N 1
ATOM 14374 C CA . HIS E 1 236 ? 20.013 -8.792 38.256 1.00 35.77 237 HIS E CA 1
ATOM 14375 C C . HIS E 1 236 ? 20.458 -7.450 37.656 1.00 42.03 237 HIS E C 1
ATOM 14376 O O . HIS E 1 236 ? 21.628 -7.268 37.323 1.00 36.51 237 HIS E O 1
ATOM 14391 N N . LYS E 1 237 ? 19.523 -6.510 37.541 1.00 38.83 238 LYS E N 1
ATOM 14392 C CA . LYS E 1 237 ? 19.794 -5.225 36.915 1.00 37.51 238 LYS E CA 1
ATOM 14393 C C . LYS E 1 237 ? 20.909 -4.441 37.609 1.00 39.45 238 LYS E C 1
ATOM 14394 O O . LYS E 1 237 ? 21.732 -3.815 36.939 1.00 39.42 238 LYS E O 1
ATOM 14413 N N . HIS E 1 238 ? 20.929 -4.462 38.943 1.00 37.31 239 HIS E N 1
ATOM 14414 C CA . HIS E 1 238 ? 21.901 -3.678 39.709 1.00 37.57 239 HIS E CA 1
ATOM 14415 C C . HIS E 1 238 ? 23.055 -4.535 40.227 1.00 41.77 239 HIS E C 1
ATOM 14416 O O . HIS E 1 238 ? 23.895 -4.061 40.996 1.00 38.52 239 HIS E O 1
ATOM 14431 N N . ASP E 1 239 ? 23.107 -5.788 39.784 1.00 38.21 240 ASP E N 1
ATOM 14432 C CA . ASP E 1 239 ? 24.201 -6.681 40.146 1.00 42.97 240 ASP E CA 1
ATOM 14433 C C . ASP E 1 239 ? 24.332 -6.800 41.657 1.00 39.92 240 ASP E C 1
ATOM 14434 O O . ASP E 1 239 ? 25.436 -6.708 42.201 1.00 36.38 240 ASP E O 1
ATOM 14443 N N . LEU E 1 240 ? 23.200 -6.994 42.325 1.00 40.05 241 LEU E N 1
ATOM 14444 C CA . LEU E 1 240 ? 23.171 -7.194 43.771 1.00 41.22 241 LEU E CA 1
ATOM 14445 C C . LEU E 1 240 ? 22.870 -8.658 44.071 1.00 38.74 241 LEU E C 1
ATOM 14446 O O . LEU E 1 240 ? 22.380 -9.380 43.209 1.00 33.37 241 LEU E O 1
ATOM 14462 N N . ASP E 1 241 ? 23.146 -9.077 45.301 1.00 34.96 242 ASP E N 1
ATOM 14463 C CA . ASP E 1 241 ? 22.880 -10.446 45.746 1.00 31.33 242 ASP E CA 1
ATOM 14464 C C . ASP E 1 241 ? 21.663 -10.565 46.660 1.00 33.88 242 ASP E C 1
ATOM 14465 O O . ASP E 1 241 ? 20.975 -11.590 46.658 1.00 31.34 242 ASP E O 1
ATOM 14474 N N . LEU E 1 242 ? 21.408 -9.528 47.453 1.00 31.95 243 LEU E N 1
ATOM 14475 C CA . LEU E 1 242 ? 20.408 -9.610 48.518 1.00 31.10 243 LEU E CA 1
ATOM 14476 C C . LEU E 1 242 ? 19.724 -8.274 48.783 1.00 33.20 243 LEU E C 1
ATOM 14477 O O . LEU E 1 242 ? 20.366 -7.225 48.789 1.00 27.95 243 LEU E O 1
ATOM 14493 N N . ILE E 1 243 ? 18.416 -8.314 49.003 1.00 28.79 244 ILE E N 1
ATOM 14494 C CA . ILE E 1 243 ? 17.722 -7.179 49.567 1.00 26.44 244 ILE E CA 1
ATOM 14495 C C . ILE E 1 243 ? 17.497 -7.486 51.043 1.00 30.45 244 ILE E C 1
ATOM 14496 O O . ILE E 1 243 ? 16.974 -8.548 51.390 1.00 24.68 244 ILE E O 1
ATOM 14512 N N . CYS E 1 244 ? 17.910 -6.575 51.918 1.00 22.18 245 CYS E N 1
ATOM 14513 C CA . CYS E 1 244 ? 17.720 -6.784 53.344 1.00 20.65 245 CYS E CA 1
ATOM 14514 C C . CYS E 1 244 ? 16.792 -5.696 53.882 1.00 23.76 245 CYS E C 1
ATOM 14515 O O . CYS E 1 244 ? 17.149 -4.530 53.837 1.00 22.88 245 CYS E O 1
ATOM 14523 N N . ARG E 1 245 ? 15.603 -6.053 54.372 1.00 17.99 246 ARG E N 1
ATOM 14524 C CA . ARG E 1 245 ? 14.655 -5.027 54.818 1.00 13.91 246 ARG E CA 1
ATOM 14525 C C . ARG E 1 245 ? 13.996 -5.402 56.164 1.00 18.97 246 ARG E C 1
ATOM 14526 O O . ARG E 1 245 ? 14.313 -6.431 56.740 1.00 16.24 246 ARG E O 1
ATOM 14547 N N . ALA E 1 246 ? 13.092 -4.563 56.669 1.00 20.23 247 ALA E N 1
ATOM 14548 C CA . ALA E 1 246 ? 12.504 -4.775 57.994 1.00 16.00 247 ALA E CA 1
ATOM 14549 C C . ALA E 1 246 ? 10.982 -4.627 57.928 1.00 17.94 247 ALA E C 1
ATOM 14550 O O . ALA E 1 246 ? 10.347 -5.234 57.068 1.00 17.65 247 ALA E O 1
ATOM 14557 N N . HIS E 1 247 ? 10.383 -3.844 58.824 1.00 19.98 248 HIS E N 1
ATOM 14558 C CA . HIS E 1 247 ? 9.028 -3.331 58.573 1.00 21.49 248 HIS E CA 1
ATOM 14559 C C . HIS E 1 247 ? 7.882 -4.345 58.820 1.00 28.62 248 HIS E C 1
ATOM 14560 O O . HIS E 1 247 ? 6.727 -3.943 58.954 1.00 26.73 248 HIS E O 1
ATOM 14574 N N . GLN E 1 248 ? 8.184 -5.641 58.884 1.00 21.17 249 GLN E N 1
ATOM 14575 C CA . GLN E 1 248 ? 7.140 -6.639 59.144 1.00 20.05 249 GLN E CA 1
ATOM 14576 C C . GLN E 1 248 ? 7.564 -7.613 60.246 1.00 26.11 249 GLN E C 1
ATOM 14577 O O . GLN E 1 248 ? 8.637 -8.225 60.173 1.00 23.75 249 GLN E O 1
ATOM 14591 N N . VAL E 1 249 ? 6.720 -7.760 61.265 1.00 26.76 250 VAL E N 1
ATOM 14592 C CA . VAL E 1 249 ? 6.996 -8.705 62.339 1.00 25.14 250 VAL E CA 1
ATOM 14593 C C . VAL E 1 249 ? 7.001 -10.103 61.734 1.00 27.35 250 VAL E C 1
ATOM 14594 O O . VAL E 1 249 ? 6.086 -10.450 61.010 1.00 26.42 250 VAL E O 1
ATOM 14607 N N . VAL E 1 250 ? 8.042 -10.887 61.997 1.00 25.99 251 VAL E N 1
ATOM 14608 C CA . VAL E 1 250 ? 8.101 -12.260 61.504 1.00 29.63 251 VAL E CA 1
ATOM 14609 C C . VAL E 1 250 ? 8.432 -13.196 62.659 1.00 33.70 251 VAL E C 1
ATOM 14610 O O . VAL E 1 250 ? 9.179 -12.823 63.568 1.00 27.51 251 VAL E O 1
ATOM 14623 N N . GLU E 1 251 ? 7.881 -14.410 62.610 1.00 26.10 252 GLU E N 1
ATOM 14624 C CA . GLU E 1 251 ? 7.904 -15.329 63.749 1.00 28.16 252 GLU E CA 1
ATOM 14625 C C . GLU E 1 251 ? 9.290 -15.659 64.306 1.00 25.66 252 GLU E C 1
ATOM 14626 O O . GLU E 1 251 ? 9.467 -15.706 65.519 1.00 30.72 252 GLU E O 1
ATOM 14638 N N . ASP E 1 252 ? 10.256 -15.925 63.432 1.00 22.87 253 ASP E N 1
ATOM 14639 C CA . ASP E 1 252 ? 11.592 -16.332 63.872 1.00 25.91 253 ASP E CA 1
ATOM 14640 C C . ASP E 1 252 ? 12.588 -15.165 63.946 1.00 32.74 253 ASP E C 1
ATOM 14641 O O . ASP E 1 252 ? 13.791 -15.385 64.064 1.00 31.94 253 ASP E O 1
ATOM 14650 N N . GLY E 1 253 ? 12.092 -13.935 63.860 1.00 28.70 254 GLY E N 1
ATOM 14651 C CA . GLY E 1 253 ? 12.955 -12.766 63.894 1.00 30.68 254 GLY E CA 1
ATOM 14652 C C . GLY E 1 253 ? 13.490 -12.400 62.516 1.00 29.82 254 GLY E C 1
ATOM 14653 O O . GLY E 1 253 ? 13.727 -11.228 62.228 1.00 26.99 254 GLY E O 1
ATOM 14657 N N . TYR E 1 254 ? 13.698 -13.406 61.671 1.00 29.52 255 TYR E N 1
ATOM 14658 C CA . TYR E 1 254 ? 14.059 -13.178 60.277 1.00 25.16 255 TYR E CA 1
ATOM 14659 C C . TYR E 1 254 ? 13.283 -14.124 59.385 1.00 32.24 255 TYR E C 1
ATOM 14660 O O . TYR E 1 254 ? 12.899 -15.208 59.810 1.00 28.87 255 TYR E O 1
ATOM 14678 N N . GLU E 1 255 ? 13.072 -13.723 58.138 1.00 28.55 256 GLU E N 1
ATOM 14679 C CA . GLU E 1 255 ? 12.285 -14.529 57.227 1.00 28.27 256 GLU E CA 1
ATOM 14680 C C . GLU E 1 255 ? 12.693 -14.244 55.789 1.00 31.43 256 GLU E C 1
ATOM 14681 O O . GLU E 1 255 ? 12.711 -13.088 55.366 1.00 26.88 256 GLU E O 1
ATOM 14693 N N . PHE E 1 256 ? 13.016 -15.302 55.045 1.00 27.92 257 PHE E N 1
ATOM 14694 C CA . PHE E 1 256 ? 13.451 -15.176 53.655 1.00 23.97 257 PHE E CA 1
ATOM 14695 C C . PHE E 1 256 ? 12.254 -15.032 52.717 1.00 28.10 257 PHE E C 1
ATOM 14696 O O . PHE E 1 256 ? 11.128 -15.355 53.091 1.00 26.07 257 PHE E O 1
ATOM 14713 N N . PHE E 1 257 ? 12.525 -14.559 51.499 1.00 25.15 258 PHE E N 1
ATOM 14714 C CA . PHE E 1 257 ? 11.526 -14.385 50.441 1.00 30.13 258 PHE E CA 1
ATOM 14715 C C . PHE E 1 257 ? 12.220 -14.569 49.080 1.00 33.97 258 PHE E C 1
ATOM 14716 O O . PHE E 1 257 ? 13.411 -14.274 48.942 1.00 29.62 258 PHE E O 1
ATOM 14733 N N . ALA E 1 258 ? 11.483 -15.046 48.080 1.00 29.78 259 ALA E N 1
ATOM 14734 C CA . ALA E 1 258 ? 12.066 -15.329 46.768 1.00 30.55 259 ALA E CA 1
ATOM 14735 C C . ALA E 1 258 ? 13.325 -16.191 46.926 1.00 37.66 259 ALA E C 1
ATOM 14736 O O . ALA E 1 258 ? 14.421 -15.825 46.478 1.00 33.43 259 ALA E O 1
ATOM 14743 N N . LYS E 1 259 ? 13.138 -17.345 47.561 1.00 34.79 260 LYS E N 1
ATOM 14744 C CA . LYS E 1 259 ? 14.233 -18.204 47.994 1.00 43.04 260 LYS E CA 1
ATOM 14745 C C . LYS E 1 259 ? 15.015 -17.500 49.099 1.00 40.62 260 LYS E C 1
ATOM 14746 O O . LYS E 1 259 ? 14.539 -17.397 50.235 1.00 37.67 260 LYS E O 1
ATOM 14765 N N . ARG E 1 260 ? 16.206 -17.013 48.772 1.00 33.01 261 ARG E N 1
ATOM 14766 C CA . ARG E 1 260 ? 16.996 -16.240 49.726 1.00 31.84 261 ARG E CA 1
ATOM 14767 C C . ARG E 1 260 ? 17.469 -14.930 49.108 1.00 33.20 261 ARG E C 1
ATOM 14768 O O . ARG E 1 260 ? 18.500 -14.393 49.492 1.00 41.38 261 ARG E O 1
ATOM 14789 N N . GLN E 1 261 ? 16.710 -14.419 48.148 1.00 27.22 262 GLN E N 1
ATOM 14790 C CA . GLN E 1 261 ? 17.064 -13.177 47.479 1.00 25.64 262 GLN E CA 1
ATOM 14791 C C . GLN E 1 261 ? 16.662 -11.945 48.292 1.00 28.48 262 GLN E C 1
ATOM 14792 O O . GLN E 1 261 ? 17.221 -10.866 48.102 1.00 28.40 262 GLN E O 1
ATOM 14806 N N . LEU E 1 262 ? 15.688 -12.101 49.186 1.00 23.65 263 LEU E N 1
ATOM 14807 C CA . LEU E 1 262 ? 15.340 -11.027 50.106 1.00 27.64 263 LEU E CA 1
ATOM 14808 C C . LEU E 1 262 ? 15.137 -11.613 51.480 1.00 33.43 263 LEU E C 1
ATOM 14809 O O . LEU E 1 262 ? 14.636 -12.728 51.617 1.00 35.41 263 LEU E O 1
ATOM 14825 N N . VAL E 1 263 ? 15.540 -10.865 52.501 1.00 26.06 264 VAL E N 1
ATOM 14826 C CA . VAL E 1 263 ? 15.273 -11.264 53.875 1.00 23.15 264 VAL E CA 1
ATOM 14827 C C . VAL E 1 263 ? 14.643 -10.112 54.654 1.00 23.26 264 VAL E C 1
ATOM 14828 O O . VAL E 1 263 ? 15.028 -8.953 54.493 1.00 20.84 264 VAL E O 1
ATOM 14841 N N . THR E 1 264 ? 13.660 -10.446 55.486 1.00 24.42 265 THR E N 1
ATOM 14842 C CA . THR E 1 264 ? 13.077 -9.505 56.423 1.00 22.20 265 THR E CA 1
ATOM 14843 C C . THR E 1 264 ? 13.689 -9.707 57.817 1.00 25.13 265 THR E C 1
ATOM 14844 O O . THR E 1 264 ? 13.780 -10.831 58.299 1.00 23.47 265 THR E O 1
ATOM 14855 N N . LEU E 1 265 ? 14.111 -8.619 58.454 1.00 22.13 266 LEU E N 1
ATOM 14856 C CA . LEU E 1 265 ? 14.637 -8.669 59.811 1.00 20.10 266 LEU E CA 1
ATOM 14857 C C . LEU E 1 265 ? 13.740 -7.866 60.720 1.00 21.46 266 LEU E C 1
ATOM 14858 O O . LEU E 1 265 ? 13.352 -6.753 60.377 1.00 24.35 266 LEU E O 1
ATOM 14874 N N . PHE E 1 266 ? 13.430 -8.428 61.882 1.00 22.01 267 PHE E N 1
ATOM 14875 C CA . PHE E 1 266 ? 12.624 -7.754 62.900 1.00 21.34 267 PHE E CA 1
ATOM 14876 C C . PHE E 1 266 ? 13.285 -8.046 64.244 1.00 25.76 267 PHE E C 1
ATOM 14877 O O . PHE E 1 266 ? 13.458 -9.205 64.609 1.00 19.23 267 PHE E O 1
ATOM 14894 N N . SER E 1 267 ? 13.652 -7.006 64.980 1.00 19.71 268 SER E N 1
ATOM 14895 C CA . SER E 1 267 ? 14.533 -7.178 66.134 1.00 22.66 268 SER E CA 1
ATOM 14896 C C . SER E 1 267 ? 13.827 -7.024 67.488 1.00 27.51 268 SER E C 1
ATOM 14897 O O . SER E 1 267 ? 14.469 -7.048 68.535 1.00 33.35 268 SER E O 1
ATOM 14905 N N . ALA E 1 268 ? 12.510 -6.881 67.470 1.00 19.94 269 ALA E N 1
ATOM 14906 C CA . ALA E 1 268 ? 11.761 -6.657 68.700 1.00 23.49 269 ALA E CA 1
ATOM 14907 C C . ALA E 1 268 ? 10.971 -7.912 69.086 1.00 24.04 269 ALA E C 1
ATOM 14908 O O . ALA E 1 268 ? 9.852 -8.110 68.616 1.00 25.48 269 ALA E O 1
ATOM 14915 N N . PRO E 1 269 ? 11.546 -8.759 69.954 1.00 28.21 270 PRO E N 1
ATOM 14916 C CA . PRO E 1 269 ? 10.847 -9.996 70.343 1.00 24.88 270 PRO E CA 1
ATOM 14917 C C . PRO E 1 269 ? 9.551 -9.703 71.101 1.00 26.68 270 PRO E C 1
ATOM 14918 O O . PRO E 1 269 ? 9.430 -8.629 71.690 1.00 31.28 270 PRO E O 1
ATOM 14929 N N . ASN E 1 270 ? 8.604 -10.639 71.085 1.00 28.88 271 ASN E N 1
ATOM 14930 C CA . ASN E 1 270 ? 7.297 -10.437 71.722 1.00 34.22 271 ASN E CA 1
ATOM 14931 C C . ASN E 1 270 ? 6.755 -9.054 71.416 1.00 33.14 271 ASN E C 1
ATOM 14932 O O . ASN E 1 270 ? 6.427 -8.294 72.328 1.00 34.50 271 ASN E O 1
ATOM 14943 N N . TYR E 1 271 ? 6.664 -8.740 70.129 1.00 31.77 272 TYR E N 1
ATOM 14944 C CA . TYR E 1 271 ? 6.314 -7.398 69.660 1.00 35.69 272 TYR E CA 1
ATOM 14945 C C . TYR E 1 271 ? 4.994 -6.895 70.234 1.00 42.74 272 TYR E C 1
ATOM 14946 O O . TYR E 1 271 ? 3.962 -7.554 70.101 1.00 35.79 272 TYR E O 1
ATOM 14964 N N . CYS E 1 272 ? 5.040 -5.722 70.861 1.00 58.21 273 CYS E N 1
ATOM 14965 C CA . CYS E 1 272 ? 3.850 -5.100 71.430 1.00 65.91 273 CYS E CA 1
ATOM 14966 C C . CYS E 1 272 ? 3.347 -5.818 72.670 1.00 62.17 273 CYS E C 1
ATOM 14967 O O . CYS E 1 272 ? 2.520 -5.283 73.401 1.00 65.38 273 CYS E O 1
ATOM 14975 N N . GLY E 1 273 ? 3.841 -7.028 72.906 1.00 54.49 274 GLY E N 1
ATOM 14976 C CA . GLY E 1 273 ? 3.227 -7.915 73.874 1.00 57.01 274 GLY E CA 1
ATOM 14977 C C . GLY E 1 273 ? 2.135 -8.724 73.192 1.00 67.92 274 GLY E C 1
ATOM 14978 O O . GLY E 1 273 ? 1.646 -9.708 73.744 1.00 73.96 274 GLY E O 1
ATOM 14982 N N . GLU E 1 274 ? 1.763 -8.312 71.980 1.00 71.49 275 GLU E N 1
ATOM 14983 C CA . GLU E 1 274 ? 0.697 -8.972 71.226 1.00 71.66 275 GLU E CA 1
ATOM 14984 C C . GLU E 1 274 ? 1.191 -10.254 70.581 1.00 72.14 275 GLU E C 1
ATOM 14985 O O . GLU E 1 274 ? 0.485 -11.262 70.565 1.00 79.58 275 GLU E O 1
ATOM 14997 N N . PHE E 1 275 ? 2.408 -10.207 70.045 1.00 54.26 276 PHE E N 1
ATOM 14998 C CA . PHE E 1 275 ? 2.950 -11.314 69.266 1.00 48.92 276 PHE E CA 1
ATOM 14999 C C . PHE E 1 275 ? 3.903 -12.197 70.085 1.00 53.33 276 PHE E C 1
ATOM 15000 O O . PHE E 1 275 ? 4.418 -11.774 71.126 1.00 51.40 276 PHE E O 1
ATOM 15017 N N . ASP E 1 276 ? 4.117 -13.425 69.609 1.00 47.84 277 ASP E N 1
ATOM 15018 C CA . ASP E 1 276 ? 5.030 -14.370 70.251 1.00 48.41 277 ASP E CA 1
ATOM 15019 C C . ASP E 1 276 ? 6.287 -14.590 69.409 1.00 44.57 277 ASP E C 1
ATOM 15020 O O . ASP E 1 276 ? 6.910 -15.646 69.473 1.00 44.24 277 ASP E O 1
ATOM 15029 N N . ASN E 1 277 ? 6.662 -13.579 68.632 1.00 34.21 278 ASN E N 1
ATOM 15030 C CA . ASN E 1 277 ? 7.761 -13.696 67.682 1.00 31.24 278 ASN E CA 1
ATOM 15031 C C . ASN E 1 277 ? 9.105 -13.548 68.361 1.00 31.97 278 ASN E C 1
ATOM 15032 O O . ASN E 1 277 ? 9.220 -12.912 69.408 1.00 34.29 278 ASN E O 1
ATOM 15043 N N . ALA E 1 278 ? 10.130 -14.133 67.760 1.00 30.16 279 ALA E N 1
ATOM 15044 C CA . ALA E 1 278 ? 11.496 -13.830 68.152 1.00 31.78 279 ALA E CA 1
ATOM 15045 C C . ALA E 1 278 ? 11.951 -12.561 67.419 1.00 32.34 279 ALA E C 1
ATOM 15046 O O . ALA E 1 278 ? 11.312 -12.119 66.462 1.00 23.28 279 ALA E O 1
ATOM 15053 N N . GLY E 1 279 ? 13.041 -11.968 67.886 1.00 29.67 280 GLY E N 1
ATOM 15054 C CA . GLY E 1 279 ? 13.692 -10.900 67.156 1.00 27.39 280 GLY E CA 1
ATOM 15055 C C . GLY E 1 279 ? 15.010 -11.444 66.648 1.00 32.53 280 GLY E C 1
ATOM 15056 O O . GLY E 1 279 ? 15.553 -12.387 67.235 1.00 35.20 280 GLY E O 1
ATOM 15060 N N . ALA E 1 280 ? 15.528 -10.878 65.562 1.00 20.80 281 ALA E N 1
ATOM 15061 C CA . ALA E 1 280 ? 16.824 -11.313 65.049 1.00 18.63 281 ALA E CA 1
ATOM 15062 C C . ALA E 1 280 ? 17.649 -10.145 64.580 1.00 23.62 281 ALA E C 1
ATOM 15063 O O . ALA E 1 280 ? 17.134 -9.072 64.288 1.00 28.49 281 ALA E O 1
ATOM 15070 N N . MET E 1 281 ? 18.945 -10.394 64.495 1.00 24.70 282 MET E N 1
ATOM 15071 C CA . MET E 1 281 ? 19.900 -9.456 63.956 1.00 25.24 282 MET E CA 1
ATOM 15072 C C . MET E 1 281 ? 20.773 -10.259 62.987 1.00 26.97 282 MET E C 1
ATOM 15073 O O . MET E 1 281 ? 20.960 -11.460 63.185 1.00 28.65 282 MET E O 1
ATOM 15087 N N . MET E 1 282 ? 21.276 -9.623 61.931 1.00 28.02 283 MET E N 1
ATOM 15088 C CA . MET E 1 282 ? 22.091 -10.322 60.931 1.00 24.56 283 MET E CA 1
ATOM 15089 C C . MET E 1 282 ? 23.532 -9.809 60.907 1.00 26.94 283 MET E C 1
ATOM 15090 O O . MET E 1 282 ? 23.788 -8.643 60.586 1.00 29.46 283 MET E O 1
ATOM 15104 N N . SER E 1 283 ? 24.474 -10.677 61.251 1.00 27.85 284 SER E N 1
ATOM 15105 C CA . SER E 1 283 ? 25.887 -10.334 61.164 1.00 32.03 284 SER E CA 1
ATOM 15106 C C . SER E 1 283 ? 26.414 -10.636 59.771 1.00 34.16 284 SER E C 1
ATOM 15107 O O . SER E 1 283 ? 26.265 -11.745 59.284 1.00 32.87 284 SER E O 1
ATOM 15115 N N . VAL E 1 284 ? 27.029 -9.642 59.139 1.00 32.51 285 VAL E N 1
ATOM 15116 C CA . VAL E 1 284 ? 27.634 -9.802 57.817 1.00 30.80 285 VAL E CA 1
ATOM 15117 C C . VAL E 1 284 ? 29.147 -9.779 57.965 1.00 34.48 285 VAL E C 1
ATOM 15118 O O . VAL E 1 284 ? 29.713 -8.721 58.225 1.00 31.58 285 VAL E O 1
ATOM 15131 N N . ASP E 1 285 ? 29.820 -10.920 57.815 1.00 35.49 286 ASP E N 1
ATOM 15132 C CA . ASP E 1 285 ? 31.277 -10.913 57.988 1.00 38.15 286 ASP E CA 1
ATOM 15133 C C . ASP E 1 285 ? 31.952 -10.333 56.752 1.00 35.41 286 ASP E C 1
ATOM 15134 O O . ASP E 1 285 ? 31.294 -10.048 55.752 1.00 34.04 286 ASP E O 1
ATOM 15143 N N . GLU E 1 286 ? 33.261 -10.145 56.819 1.00 43.57 287 GLU E N 1
ATOM 15144 C CA . GLU E 1 286 ? 33.978 -9.482 55.732 1.00 50.96 287 GLU E CA 1
ATOM 15145 C C . GLU E 1 286 ? 33.892 -10.213 54.383 1.00 48.92 287 GLU E C 1
ATOM 15146 O O . GLU E 1 286 ? 34.179 -9.619 53.344 1.00 54.41 287 GLU E O 1
ATOM 15158 N N . THR E 1 287 ? 33.501 -11.485 54.389 1.00 44.47 288 THR E N 1
ATOM 15159 C CA . THR E 1 287 ? 33.340 -12.236 53.136 1.00 55.46 288 THR E CA 1
ATOM 15160 C C . THR E 1 287 ? 31.881 -12.251 52.696 1.00 56.98 288 THR E C 1
ATOM 15161 O O . THR E 1 287 ? 31.484 -13.058 51.851 1.00 52.20 288 THR E O 1
ATOM 15172 N N . LEU E 1 288 ? 31.090 -11.355 53.281 1.00 50.42 289 LEU E N 1
ATOM 15173 C CA . LEU E 1 288 ? 29.655 -11.293 53.032 1.00 39.46 289 LEU E CA 1
ATOM 15174 C C . LEU E 1 288 ? 28.962 -12.608 53.361 1.00 42.84 289 LEU E C 1
ATOM 15175 O O . LEU E 1 288 ? 27.952 -12.951 52.738 1.00 38.59 289 LEU E O 1
ATOM 15191 N N . MET E 1 289 ? 29.488 -13.353 54.332 1.00 35.66 290 MET E N 1
ATOM 15192 C CA . MET E 1 289 ? 28.717 -14.468 54.873 1.00 41.30 290 MET E CA 1
ATOM 15193 C C . MET E 1 289 ? 27.801 -13.962 55.987 1.00 40.19 290 MET E C 1
ATOM 15194 O O . MET E 1 289 ? 28.280 -13.400 56.971 1.00 34.83 290 MET E O 1
ATOM 15208 N N . CYS E 1 290 ? 26.497 -14.180 55.839 1.00 35.16 291 CYS E N 1
ATOM 15209 C CA . CYS E 1 290 ? 25.518 -13.678 56.803 1.00 34.23 291 CYS E CA 1
ATOM 15210 C C . CYS E 1 290 ? 25.056 -14.751 57.780 1.00 41.40 291 CYS E C 1
ATOM 15211 O O . CYS E 1 290 ? 24.806 -15.893 57.395 1.00 41.76 291 CYS E O 1
ATOM 15219 N N . SER E 1 291 ? 24.937 -14.373 59.047 1.00 31.75 292 SER E N 1
ATOM 15220 C CA . SER E 1 291 ? 24.449 -15.285 60.082 1.00 37.75 292 SER E CA 1
ATOM 15221 C C . SER E 1 291 ? 23.448 -14.548 60.970 1.00 38.64 292 SER E C 1
ATOM 15222 O O . SER E 1 291 ? 23.520 -13.324 61.110 1.00 34.45 292 SER E O 1
ATOM 15230 N N . PHE E 1 292 ? 22.517 -15.282 61.570 1.00 31.26 293 PHE E N 1
ATOM 15231 C CA . PHE E 1 292 ? 21.475 -14.651 62.368 1.00 32.75 293 PHE E CA 1
ATOM 15232 C C . PHE E 1 292 ? 21.632 -14.951 63.847 1.00 37.82 293 PHE E C 1
ATOM 15233 O O . PHE E 1 292 ? 21.848 -16.092 64.244 1.00 35.60 293 PHE E O 1
ATOM 15250 N N . GLN E 1 293 ? 21.538 -13.909 64.661 1.00 31.25 294 GLN E N 1
ATOM 15251 C CA . GLN E 1 293 ? 21.535 -14.074 66.106 1.00 36.48 294 GLN E CA 1
ATOM 15252 C C . GLN E 1 293 ? 20.134 -13.766 66.614 1.00 35.27 294 GLN E C 1
ATOM 15253 O O . GLN E 1 293 ? 19.564 -12.725 66.278 1.00 29.48 294 GLN E O 1
ATOM 15267 N N . ILE E 1 294 ? 19.592 -14.670 67.429 1.00 31.51 295 ILE E N 1
ATOM 15268 C CA . ILE E 1 294 ? 18.163 -14.680 67.736 1.00 34.75 295 ILE E CA 1
ATOM 15269 C C . ILE E 1 294 ? 17.858 -14.397 69.194 1.00 37.48 295 ILE E C 1
ATOM 15270 O O . ILE E 1 294 ? 18.409 -15.043 70.089 1.00 39.21 295 ILE E O 1
ATOM 15286 N N . LEU E 1 295 ? 16.970 -13.434 69.422 1.00 25.86 296 LEU E N 1
ATOM 15287 C CA . LEU E 1 295 ? 16.366 -13.225 70.735 1.00 36.30 296 LEU E CA 1
ATOM 15288 C C . LEU E 1 295 ? 15.031 -13.961 70.778 1.00 38.14 296 LEU E C 1
ATOM 15289 O O . LEU E 1 295 ? 14.038 -13.483 70.222 1.00 31.48 296 LEU E O 1
ATOM 15305 N N . LYS E 1 296 ? 15.004 -15.119 71.433 1.00 36.02 297 LYS E N 1
ATOM 15306 C CA . LYS E 1 296 ? 13.784 -15.920 71.502 1.00 44.08 297 LYS E CA 1
ATOM 15307 C C . LYS E 1 296 ? 12.759 -15.212 72.381 1.00 43.09 297 LYS E C 1
ATOM 15308 O O . LYS E 1 296 ? 13.130 -14.428 73.250 1.00 44.81 297 LYS E O 1
ATOM 15327 N N . PRO E 1 297 ? 11.461 -15.470 72.144 1.00 41.82 298 PRO E N 1
ATOM 15328 C CA . PRO E 1 297 ? 10.390 -14.902 72.972 1.00 49.49 298 PRO E CA 1
ATOM 15329 C C . PRO E 1 297 ? 10.333 -15.532 74.368 1.00 58.48 298 PRO E C 1
ATOM 15330 O O . PRO E 1 297 ? 10.806 -16.657 74.540 1.00 49.92 298 PRO E O 1
ATOM 15341 N N . ALA E 1 298 ? 9.755 -14.810 75.329 1.00 81.41 299 ALA E N 1
ATOM 15342 C CA . ALA E 1 298 ? 9.617 -15.268 76.718 1.00 88.66 299 ALA E CA 1
ATOM 15343 C C . ALA E 1 298 ? 9.456 -16.783 76.830 1.00 96.55 299 ALA E C 1
ATOM 15344 O O . ALA E 1 298 ? 10.091 -17.425 77.669 1.00 102.66 299 ALA E O 1
ATOM 15351 N N . GLU F 2 5 ? 17.596 28.917 61.715 1.00 54.58 159 GLU F N 1
ATOM 15352 C CA . GLU F 2 5 ? 16.244 29.470 61.684 1.00 64.27 159 GLU F CA 1
ATOM 15353 C C . GLU F 2 5 ? 15.194 28.375 61.534 1.00 53.70 159 GLU F C 1
ATOM 15354 O O . GLU F 2 5 ? 15.091 27.746 60.482 1.00 41.50 159 GLU F O 1
ATOM 15365 N N . GLU F 2 6 ? 14.391 28.178 62.574 1.00 39.33 160 GLU F N 1
ATOM 15366 C CA . GLU F 2 6 ? 13.344 27.158 62.544 1.00 43.49 160 GLU F CA 1
ATOM 15367 C C . GLU F 2 6 ? 12.292 27.422 61.443 1.00 39.00 160 GLU F C 1
ATOM 15368 O O . GLU F 2 6 ? 11.834 26.486 60.792 1.00 37.81 160 GLU F O 1
ATOM 15380 N N . THR F 2 7 ? 11.917 28.685 61.239 1.00 37.47 161 THR F N 1
ATOM 15381 C CA . THR F 2 7 ? 10.879 29.036 60.266 1.00 47.41 161 THR F CA 1
ATOM 15382 C C . THR F 2 7 ? 11.304 28.617 58.873 1.00 38.93 161 THR F C 1
ATOM 15383 O O . THR F 2 7 ? 10.522 28.055 58.113 1.00 36.97 161 THR F O 1
ATOM 15394 N N . GLU F 2 8 ? 12.555 28.919 58.550 1.00 41.59 162 GLU F N 1
ATOM 15395 C CA . GLU F 2 8 ? 13.152 28.543 57.279 1.00 45.03 162 GLU F CA 1
ATOM 15396 C C . GLU F 2 8 ? 13.149 27.015 57.153 1.00 44.34 162 GLU F C 1
ATOM 15397 O O . GLU F 2 8 ? 12.872 26.471 56.085 1.00 36.43 162 GLU F O 1
ATOM 15409 N N . LEU F 2 9 ? 13.446 26.334 58.260 1.00 41.92 163 LEU F N 1
ATOM 15410 C CA . LEU F 2 9 ? 13.527 24.874 58.291 1.00 38.91 163 LEU F CA 1
ATOM 15411 C C . LEU F 2 9 ? 12.196 24.207 57.927 1.00 32.49 163 LEU F C 1
ATOM 15412 O O . LEU F 2 9 ? 12.152 23.318 57.081 1.00 32.96 163 LEU F O 1
ATOM 15428 N N . ASP F 2 10 ? 11.120 24.636 58.583 1.00 29.85 164 ASP F N 1
ATOM 15429 C CA . ASP F 2 10 ? 9.784 24.137 58.293 1.00 27.53 164 ASP F CA 1
ATOM 15430 C C . ASP F 2 10 ? 9.425 24.414 56.823 1.00 36.62 164 ASP F C 1
ATOM 15431 O O . ASP F 2 10 ? 8.833 23.569 56.154 1.00 31.55 164 ASP F O 1
ATOM 15440 N N . ASN F 2 11 ? 9.785 25.594 56.322 1.00 40.67 165 ASN F N 1
ATOM 15441 C CA . ASN F 2 11 ? 9.492 25.941 54.927 1.00 39.57 165 ASN F CA 1
ATOM 15442 C C . ASN F 2 11 ? 10.275 25.067 53.948 1.00 31.32 165 ASN F C 1
ATOM 15443 O O . ASN F 2 11 ? 9.723 24.568 52.978 1.00 30.32 165 ASN F O 1
ATOM 15454 N N . LEU F 2 12 ? 11.562 24.880 54.204 1.00 26.69 166 LEU F N 1
ATOM 15455 C CA . LEU F 2 12 ? 12.369 24.001 53.372 1.00 27.14 166 LEU F CA 1
ATOM 15456 C C . LEU F 2 12 ? 11.821 22.564 53.397 1.00 28.77 166 LEU F C 1
ATOM 15457 O O . LEU F 2 12 ? 11.751 21.895 52.362 1.00 26.97 166 LEU F O 1
ATOM 15473 N N . THR F 2 13 ? 11.426 22.091 54.572 1.00 23.31 167 THR F N 1
ATOM 15474 C CA . THR F 2 13 ? 10.937 20.719 54.698 1.00 26.99 167 THR F CA 1
ATOM 15475 C C . THR F 2 13 ? 9.677 20.533 53.858 1.00 30.44 167 THR F C 1
ATOM 15476 O O . THR F 2 13 ? 9.515 19.533 53.163 1.00 24.75 167 THR F O 1
ATOM 15487 N N . GLU F 2 14 ? 8.785 21.508 53.932 1.00 28.82 168 GLU F N 1
ATOM 15488 C CA . GLU F 2 14 ? 7.555 21.459 53.172 1.00 28.42 168 GLU F CA 1
ATOM 15489 C C . GLU F 2 14 ? 7.873 21.466 51.674 1.00 27.70 168 GLU F C 1
ATOM 15490 O O . GLU F 2 14 ? 7.320 20.681 50.913 1.00 28.64 168 GLU F O 1
ATOM 15502 N N . PHE F 2 15 ? 8.775 22.345 51.253 1.00 24.81 169 PHE F N 1
ATOM 15503 C CA . PHE F 2 15 ? 9.229 22.346 49.865 1.00 28.42 169 PHE F CA 1
ATOM 15504 C C . PHE F 2 15 ? 9.785 20.975 49.434 1.00 31.02 169 PHE F C 1
ATOM 15505 O O . PHE F 2 15 ? 9.398 20.419 48.401 1.00 20.46 169 PHE F O 1
ATOM 15522 N N . ASN F 2 16 ? 10.687 20.428 50.235 1.00 21.91 170 ASN F N 1
ATOM 15523 C CA . ASN F 2 16 ? 11.305 19.143 49.913 1.00 21.52 170 ASN F CA 1
ATOM 15524 C C . ASN F 2 16 ? 10.307 17.984 49.868 1.00 23.50 170 ASN F C 1
ATOM 15525 O O . ASN F 2 16 ? 10.367 17.131 48.983 1.00 24.61 170 ASN F O 1
ATOM 15536 N N . THR F 2 17 ? 9.375 17.967 50.811 1.00 20.54 171 THR F N 1
ATOM 15537 C CA . THR F 2 17 ? 8.373 16.906 50.862 1.00 24.03 171 THR F CA 1
ATOM 15538 C C . THR F 2 17 ? 7.553 16.859 49.567 1.00 26.62 171 THR F C 1
ATOM 15539 O O . THR F 2 17 ? 7.308 15.779 49.028 1.00 23.19 171 THR F O 1
ATOM 15550 N N . ALA F 2 18 ? 7.146 18.028 49.063 1.00 26.25 172 ALA F N 1
ATOM 15551 C CA . ALA F 2 18 ? 6.439 18.111 47.776 1.00 32.94 172 ALA F CA 1
ATOM 15552 C C . ALA F 2 18 ? 7.318 17.619 46.623 1.00 28.99 172 ALA F C 1
ATOM 15553 O O . ALA F 2 18 ? 6.880 16.860 45.766 1.00 27.59 172 ALA F O 1
ATOM 15560 N N . HIS F 2 19 ? 8.563 18.064 46.616 1.00 21.92 173 HIS F N 1
ATOM 15561 C CA . HIS F 2 19 ? 9.513 17.697 45.580 1.00 23.49 173 HIS F CA 1
ATOM 15562 C C . HIS F 2 19 ? 9.733 16.187 45.549 1.00 20.31 173 HIS F C 1
ATOM 15563 O O . HIS F 2 19 ? 9.793 15.584 44.482 1.00 22.58 173 HIS F O 1
ATOM 15578 N N . ASN F 2 20 ? 9.846 15.589 46.732 1.00 22.13 174 ASN F N 1
ATOM 15579 C CA . ASN F 2 20 ? 10.180 14.172 46.874 1.00 20.58 174 ASN F CA 1
ATOM 15580 C C . ASN F 2 20 ? 9.045 13.224 46.489 1.00 24.15 174 ASN F C 1
ATOM 15581 O O . ASN F 2 20 ? 9.229 12.011 46.471 1.00 23.26 174 ASN F O 1
ATOM 15592 N N . LYS F 2 21 ? 7.876 13.781 46.186 1.00 26.26 175 LYS F N 1
ATOM 15593 C CA . LYS F 2 21 ? 6.715 12.990 45.803 1.00 27.26 175 LYS F CA 1
ATOM 15594 C C . LYS F 2 21 ? 6.945 12.344 44.438 1.00 30.81 175 LYS F C 1
ATOM 15595 O O . LYS F 2 21 ? 6.573 11.188 44.209 1.00 28.24 175 LYS F O 1
ATOM 15614 N N . ARG F 2 22 ? 7.564 13.104 43.538 1.00 32.17 176 ARG F N 1
ATOM 15615 C CA . ARG F 2 22 ? 7.795 12.670 42.165 1.00 36.10 176 ARG F CA 1
ATOM 15616 C C . ARG F 2 22 ? 9.265 12.809 41.766 1.00 36.66 176 ARG F C 1
ATOM 15617 O O . ARG F 2 22 ? 9.674 13.845 41.244 1.00 33.74 176 ARG F O 1
ATOM 15638 N N . ILE F 2 23 ? 10.064 11.777 42.016 1.00 30.96 177 ILE F N 1
ATOM 15639 C CA . ILE F 2 23 ? 11.461 11.803 41.588 1.00 37.66 177 ILE F CA 1
ATOM 15640 C C . ILE F 2 23 ? 11.591 11.236 40.167 1.00 36.98 177 ILE F C 1
ATOM 15641 O O . ILE F 2 23 ? 11.425 10.037 39.947 1.00 35.75 177 ILE F O 1
ATOM 15657 N N . SER F 2 24 ? 11.901 12.106 39.209 1.00 36.90 178 SER F N 1
ATOM 15658 C CA . SER F 2 24 ? 11.985 11.722 37.796 1.00 30.87 178 SER F CA 1
ATOM 15659 C C . SER F 2 24 ? 13.037 10.646 37.544 1.00 36.43 178 SER F C 1
ATOM 15660 O O . SER F 2 24 ? 14.093 10.644 38.178 1.00 30.92 178 SER F O 1
ATOM 15668 N N . THR F 2 25 ? 12.744 9.734 36.619 1.00 37.70 179 THR F N 1
ATOM 15669 C CA . THR F 2 25 ? 13.710 8.719 36.197 1.00 51.42 179 THR F CA 1
ATOM 15670 C C . THR F 2 25 ? 14.783 9.306 35.289 1.00 51.09 179 THR F C 1
ATOM 15671 O O . THR F 2 25 ? 15.794 8.656 35.016 1.00 46.38 179 THR F O 1
ATOM 15682 N N . LEU F 2 26 ? 14.550 10.524 34.804 1.00 39.17 180 LEU F N 1
ATOM 15683 C CA . LEU F 2 26 ? 15.496 11.184 33.910 1.00 44.70 180 LEU F CA 1
ATOM 15684 C C . LEU F 2 26 ? 16.718 11.630 34.712 1.00 51.19 180 LEU F C 1
ATOM 15685 O O . LEU F 2 26 ? 16.785 12.755 35.212 1.00 52.00 180 LEU F O 1
ATOM 15701 N N . THR F 2 27 ? 17.674 10.720 34.850 1.00 56.25 181 THR F N 1
ATOM 15702 C CA . THR F 2 27 ? 18.906 10.997 35.575 1.00 61.55 181 THR F CA 1
ATOM 15703 C C . THR F 2 27 ? 20.091 10.788 34.639 1.00 69.68 181 THR F C 1
ATOM 15704 O O . THR F 2 27 ? 20.174 9.770 33.952 1.00 76.82 181 THR F O 1
ATOM 15715 N N . ILE F 2 28 ? 20.992 11.764 34.597 1.00 75.36 182 ILE F N 1
ATOM 15716 C CA . ILE F 2 28 ? 22.167 11.688 33.735 1.00 71.36 182 ILE F CA 1
ATOM 15717 C C . ILE F 2 28 ? 23.448 11.598 34.563 1.00 72.65 182 ILE F C 1
ATOM 15718 O O . ILE F 2 28 ? 23.413 11.672 35.795 1.00 71.74 182 ILE F O 1
ATOM 15734 N N . ARG F 2 46 ? 30.798 -12.494 47.421 1.00 60.31 200 ARG F N 1
ATOM 15735 C CA . ARG F 2 46 ? 29.404 -12.875 47.190 1.00 68.26 200 ARG F CA 1
ATOM 15736 C C . ARG F 2 46 ? 28.696 -13.323 48.470 1.00 57.08 200 ARG F C 1
ATOM 15737 O O . ARG F 2 46 ? 29.297 -13.962 49.343 1.00 49.41 200 ARG F O 1
ATOM 15757 N N . VAL F 2 47 ? 27.406 -13.004 48.559 1.00 41.90 201 VAL F N 1
ATOM 15758 C CA . VAL F 2 47 ? 26.642 -13.233 49.781 1.00 39.77 201 VAL F CA 1
ATOM 15759 C C . VAL F 2 47 ? 26.348 -14.709 49.984 1.00 38.51 201 VAL F C 1
ATOM 15760 O O . VAL F 2 47 ? 25.789 -15.359 49.106 1.00 35.21 201 VAL F O 1
ATOM 15773 N N . THR F 2 48 ? 26.727 -15.234 51.144 1.00 40.28 202 THR F N 1
ATOM 15774 C CA . THR F 2 48 ? 26.369 -16.595 51.520 1.00 40.24 202 THR F CA 1
ATOM 15775 C C . THR F 2 48 ? 25.718 -16.562 52.900 1.00 39.50 202 THR F C 1
ATOM 15776 O O . THR F 2 48 ? 25.735 -15.531 53.572 1.00 41.52 202 THR F O 1
ATOM 15787 N N . PHE F 2 49 ? 25.150 -17.686 53.319 1.00 33.48 203 PHE F N 1
ATOM 15788 C CA . PHE F 2 49 ? 24.506 -17.789 54.625 1.00 37.35 203 PHE F CA 1
ATOM 15789 C C . PHE F 2 49 ? 25.052 -18.964 55.425 1.00 41.63 203 PHE F C 1
ATOM 15790 O O . PHE F 2 49 ? 25.320 -20.026 54.878 1.00 45.47 203 PHE F O 1
ATOM 15807 N N . SER F 2 50 ? 25.232 -18.756 56.723 1.00 39.50 204 SER F N 1
ATOM 15808 C CA . SER F 2 50 ? 25.650 -19.820 57.620 1.00 49.35 204 SER F CA 1
ATOM 15809 C C . SER F 2 50 ? 24.499 -20.803 57.843 1.00 55.79 204 SER F C 1
ATOM 15810 O O . SER F 2 50 ? 23.333 -20.436 57.722 1.00 50.79 204 SER F O 1
ATOM 15818 N N . GLU F 2 51 ? 24.822 -22.052 58.163 1.00 68.79 205 GLU F N 1
ATOM 15819 C CA . GLU F 2 51 ? 23.789 -23.062 58.388 1.00 73.19 205 GLU F CA 1
ATOM 15820 C C . GLU F 2 51 ? 23.114 -22.902 59.743 1.00 71.44 205 GLU F C 1
ATOM 15821 O O . GLU F 2 51 ? 21.962 -23.293 59.921 1.00 79.52 205 GLU F O 1
ATOM 15833 N N . ASP F 2 52 ? 23.834 -22.332 60.700 1.00 63.72 206 ASP F N 1
ATOM 15834 C CA . ASP F 2 52 ? 23.376 -22.327 62.083 1.00 63.96 206 ASP F CA 1
ATOM 15835 C C . ASP F 2 52 ? 23.113 -20.932 62.651 1.00 53.13 206 ASP F C 1
ATOM 15836 O O . ASP F 2 52 ? 23.996 -20.074 62.669 1.00 48.32 206 ASP F O 1
ATOM 15845 N N . ASP F 2 53 ? 21.890 -20.727 63.122 1.00 48.55 207 ASP F N 1
ATOM 15846 C CA . ASP F 2 53 ? 21.536 -19.521 63.854 1.00 45.90 207 ASP F CA 1
ATOM 15847 C C . ASP F 2 53 ? 22.067 -19.597 65.274 1.00 49.13 207 ASP F C 1
ATOM 15848 O O . ASP F 2 53 ? 22.199 -20.682 65.834 1.00 49.97 207 ASP F O 1
ATOM 15857 N N . GLU F 2 54 ? 22.368 -18.451 65.868 1.00 42.43 208 GLU F N 1
ATOM 15858 C CA . GLU F 2 54 ? 22.840 -18.438 67.245 1.00 42.26 208 GLU F CA 1
ATOM 15859 C C . GLU F 2 54 ? 21.745 -17.916 68.160 1.00 43.04 208 GLU F C 1
ATOM 15860 O O . GLU F 2 54 ? 21.183 -16.843 67.931 1.00 42.90 208 GLU F O 1
ATOM 15872 N N . ILE F 2 55 ? 21.438 -18.676 69.199 1.00 34.32 209 ILE F N 1
ATOM 15873 C CA . ILE F 2 55 ? 20.424 -18.255 70.147 1.00 45.00 209 ILE F CA 1
ATOM 15874 C C . ILE F 2 55 ? 21.083 -17.402 71.222 1.00 45.01 209 ILE F C 1
ATOM 15875 O O . ILE F 2 55 ? 22.025 -17.843 71.883 1.00 41.02 209 ILE F O 1
ATOM 15891 N N . ILE F 2 56 ? 20.600 -16.173 71.381 1.00 35.26 210 ILE F N 1
ATOM 15892 C CA . ILE F 2 56 ? 21.195 -15.237 72.327 1.00 38.42 210 ILE F CA 1
ATOM 15893 C C . ILE F 2 56 ? 20.809 -15.551 73.772 1.00 43.23 210 ILE F C 1
ATOM 15894 O O . ILE F 2 56 ? 21.633 -15.444 74.682 1.00 39.78 210 ILE F O 1
ATOM 15910 N N . ASN F 2 57 ? 19.552 -15.924 73.982 1.00 40.08 211 ASN F N 1
ATOM 15911 C CA . ASN F 2 57 ? 19.050 -16.153 75.330 1.00 34.55 211 ASN F CA 1
ATOM 15912 C C . ASN F 2 57 ? 18.505 -17.559 75.493 1.00 43.03 211 ASN F C 1
ATOM 15913 O O . ASN F 2 57 ? 17.293 -17.746 75.581 1.00 40.89 211 ASN F O 1
ATOM 15924 N N . PRO F 2 58 ? 19.398 -18.558 75.552 1.00 55.44 212 PRO F N 1
ATO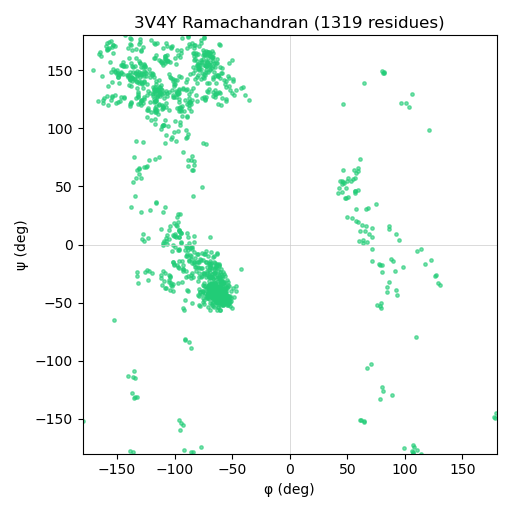M 15925 C CA . PRO F 2 58 ? 18.944 -19.952 75.594 1.00 59.13 212 PRO F CA 1
ATOM 15926 C C . PRO F 2 58 ? 18.186 -20.262 76.881 1.00 61.02 212 PRO F C 1
ATOM 15927 O O . PRO F 2 58 ? 17.350 -21.162 76.906 1.00 59.58 212 PRO F O 1
ATOM 15938 N N . GLU F 2 59 ? 18.462 -19.502 77.934 1.00 52.38 213 GLU F N 1
ATOM 15939 C CA . GLU F 2 59 ? 17.737 -19.658 79.187 1.00 57.92 213 GLU F CA 1
ATOM 15940 C C . GLU F 2 59 ? 16.258 -19.285 79.034 1.00 63.99 213 GLU F C 1
ATOM 15941 O O . GLU F 2 59 ? 15.434 -19.625 79.885 1.00 58.58 213 GLU F O 1
ATOM 15953 N N . ASP F 2 60 ? 15.932 -18.600 77.937 1.00 68.17 214 ASP F N 1
ATOM 15954 C CA . ASP F 2 60 ? 14.603 -18.029 77.713 1.00 63.07 214 ASP F CA 1
ATOM 15955 C C . ASP F 2 60 ? 14.307 -16.893 78.693 1.00 67.72 214 ASP F C 1
ATOM 15956 O O . ASP F 2 60 ? 14.716 -15.750 78.475 1.00 67.28 214 ASP F O 1
ATOM 15965 N N . GLY G 1 1 ? 0.428 45.781 31.107 1.00 49.73 -5 GLY G N 1
ATOM 15966 C CA . GLY G 1 1 ? -0.474 46.919 31.144 1.00 49.51 -5 GLY G CA 1
ATOM 15967 C C . GLY G 1 1 ? 0.289 48.226 31.237 1.00 49.47 -5 GLY G C 1
ATOM 15968 O O . GLY G 1 1 ? 1.510 48.250 31.070 1.00 47.97 -5 GLY G O 1
ATOM 15971 N N . HIS G 1 2 ? -0.420 49.314 31.521 1.00 44.73 -4 HIS G N 1
ATOM 15972 C CA . HIS G 1 2 ? 0.195 50.642 31.516 1.00 47.29 -4 HIS G CA 1
ATOM 15973 C C . HIS G 1 2 ? 1.021 50.943 32.762 1.00 47.70 -4 HIS G C 1
ATOM 15974 O O . HIS G 1 2 ? 1.750 51.936 32.781 1.00 40.85 -4 HIS G O 1
ATOM 15989 N N . MET G 1 3 ? 0.892 50.103 33.794 1.00 37.63 -3 MET G N 1
ATOM 15990 C CA . MET G 1 3 ? 1.780 50.149 34.958 1.00 37.63 -3 MET G CA 1
ATOM 15991 C C . MET G 1 3 ? 2.942 49.185 34.712 1.00 42.35 -3 MET G C 1
ATOM 15992 O O . MET G 1 3 ? 4.108 49.583 34.728 1.00 41.16 -3 MET G O 1
ATOM 16006 N N . GLY G 1 4 ? 2.602 47.924 34.453 1.00 41.06 -2 GLY G N 1
ATOM 16007 C CA . GLY G 1 4 ? 3.576 46.869 34.208 1.00 44.94 -2 GLY G CA 1
ATOM 16008 C C . GLY G 1 4 ? 4.716 47.168 33.240 1.00 43.60 -2 GLY G C 1
ATOM 16009 O O . GLY G 1 4 ? 5.855 46.762 33.483 1.00 44.23 -2 GLY G O 1
ATOM 16013 N N . SER G 1 5 ? 4.427 47.860 32.142 1.00 33.14 -1 SER G N 1
ATOM 16014 C CA . SER G 1 5 ? 5.441 48.102 31.116 1.00 38.07 -1 SER G CA 1
ATOM 16015 C C . SER G 1 5 ? 6.592 48.974 31.621 1.00 37.67 -1 SER G C 1
ATOM 16016 O O . SER G 1 5 ? 7.707 48.886 31.109 1.00 39.66 -1 SER G O 1
ATOM 16024 N N . LEU G 1 6 ? 6.313 49.834 32.600 1.00 39.55 7 LEU G N 1
ATOM 16025 C CA . LEU G 1 6 ? 7.339 50.695 33.182 1.00 41.23 7 LEU G CA 1
ATOM 16026 C C . LEU G 1 6 ? 8.350 49.840 33.932 1.00 40.06 7 LEU G C 1
ATOM 16027 O O . LEU G 1 6 ? 9.562 50.009 33.787 1.00 31.54 7 LEU G O 1
ATOM 16043 N N . ASN G 1 7 ? 7.830 48.921 34.738 1.00 36.93 8 ASN G N 1
ATOM 16044 C CA . ASN G 1 7 ? 8.656 47.940 35.405 1.00 36.52 8 ASN G CA 1
ATOM 16045 C C . ASN G 1 7 ? 9.436 47.113 34.377 1.00 30.27 8 ASN G C 1
ATOM 16046 O O . ASN G 1 7 ? 10.630 46.881 34.536 1.00 29.81 8 ASN G O 1
ATOM 16057 N N . LEU G 1 8 ? 8.762 46.694 33.313 1.00 28.37 9 LEU G N 1
ATOM 16058 C CA . LEU G 1 8 ? 9.388 45.844 32.307 1.00 28.38 9 LEU G CA 1
ATOM 16059 C C . LEU G 1 8 ? 10.525 46.595 31.619 1.00 29.40 9 LEU G C 1
ATOM 16060 O O . LEU G 1 8 ? 11.621 46.062 31.459 1.00 27.50 9 LEU G O 1
ATOM 16076 N N . ASP G 1 9 ? 10.283 47.845 31.236 1.00 28.73 10 ASP G N 1
ATOM 16077 C CA . ASP G 1 9 ? 11.348 48.655 30.647 1.00 28.12 10 ASP G CA 1
ATOM 16078 C C . ASP G 1 9 ? 12.487 48.861 31.646 1.00 29.45 10 ASP G C 1
ATOM 16079 O O . ASP G 1 9 ? 13.659 48.864 31.273 1.00 30.47 10 ASP G O 1
ATOM 16088 N N . SER G 1 10 ? 12.150 49.030 32.917 1.00 23.70 11 SER G N 1
ATOM 16089 C CA . SER G 1 10 ? 13.184 49.212 33.920 1.00 31.26 11 SER G CA 1
ATOM 16090 C C . SER G 1 10 ? 14.062 47.954 34.019 1.00 29.76 11 SER G C 1
ATOM 16091 O O . SER G 1 10 ? 15.293 48.047 34.017 1.00 29.58 11 SER G O 1
ATOM 16099 N N . ILE G 1 11 ? 13.421 46.786 34.078 1.00 30.87 12 ILE G N 1
ATOM 16100 C CA . ILE G 1 11 ? 14.126 45.508 34.125 1.00 25.96 12 ILE G CA 1
ATOM 16101 C C . ILE G 1 11 ? 15.078 45.371 32.942 1.00 27.52 12 ILE G C 1
ATOM 16102 O O . ILE G 1 11 ? 16.236 45.018 33.116 1.00 26.69 12 ILE G O 1
ATOM 16118 N N . ILE G 1 12 ? 14.581 45.634 31.737 1.00 24.73 13 ILE G N 1
ATOM 16119 C CA . ILE G 1 12 ? 15.395 45.496 30.535 1.00 24.70 13 ILE G CA 1
ATOM 16120 C C . ILE G 1 12 ? 16.589 46.463 30.546 1.00 29.62 13 ILE G C 1
ATOM 16121 O O . ILE G 1 12 ? 17.704 46.079 30.186 1.00 32.47 13 ILE G O 1
ATOM 16137 N N . GLY G 1 13 ? 16.365 47.698 30.983 1.00 28.86 14 GLY G N 1
ATOM 16138 C CA . GLY G 1 13 ? 17.442 48.681 31.074 1.00 21.02 14 GLY G CA 1
ATOM 16139 C C . GLY G 1 13 ? 18.548 48.205 32.007 1.00 26.02 14 GLY G C 1
ATOM 16140 O O . GLY G 1 13 ? 19.732 48.314 31.702 1.00 26.18 14 GLY G O 1
ATOM 16144 N N . ARG G 1 14 ? 18.158 47.644 33.147 1.00 28.62 15 ARG G N 1
ATOM 16145 C CA . ARG G 1 14 ? 19.130 47.194 34.134 1.00 25.33 15 ARG G CA 1
ATOM 16146 C C . ARG G 1 14 ? 19.884 45.967 33.644 1.00 24.99 15 ARG G C 1
ATOM 16147 O O . ARG G 1 14 ? 21.076 45.822 33.903 1.00 29.08 15 ARG G O 1
ATOM 16168 N N . LEU G 1 15 ? 19.192 45.096 32.921 1.00 24.34 16 LEU G N 1
ATOM 16169 C CA . LEU G 1 15 ? 19.830 43.931 32.328 1.00 28.35 16 LEU G CA 1
ATOM 16170 C C . LEU G 1 15 ? 20.850 44.362 31.264 1.00 28.41 16 LEU G C 1
ATOM 16171 O O . LEU G 1 15 ? 21.926 43.780 31.166 1.00 32.99 16 LEU G O 1
ATOM 16187 N N . LEU G 1 16 ? 20.534 45.402 30.502 1.00 30.95 17 LEU G N 1
ATOM 16188 C CA . LEU G 1 16 ? 21.420 45.859 29.421 1.00 35.33 17 LEU G CA 1
ATOM 16189 C C . LEU G 1 16 ? 22.536 46.788 29.928 1.00 38.54 17 LEU G C 1
ATOM 16190 O O . LEU G 1 16 ? 23.530 47.029 29.243 1.00 37.87 17 LEU G O 1
ATOM 16206 N N . GLU G 1 17 ? 22.373 47.287 31.144 1.00 37.42 18 GLU G N 1
ATOM 16207 C CA . GLU G 1 17 ? 23.320 48.222 31.737 1.00 39.56 18 GLU G CA 1
ATOM 16208 C C . GLU G 1 17 ? 24.730 47.656 31.772 1.00 43.38 18 GLU G C 1
ATOM 16209 O O . GLU G 1 17 ? 25.701 48.393 31.607 1.00 45.90 18 GLU G O 1
ATOM 16221 N N . VAL G 1 18 ? 24.838 46.351 32.012 1.00 37.82 19 VAL G N 1
ATOM 16222 C CA . VAL G 1 18 ? 26.139 45.711 32.201 1.00 36.26 19 VAL G CA 1
ATOM 16223 C C . VAL G 1 18 ? 26.824 45.362 30.877 1.00 40.47 19 VAL G C 1
ATOM 16224 O O . VAL G 1 18 ? 27.861 44.708 30.862 1.00 49.53 19 VAL G O 1
ATOM 16237 N N . GLN G 1 19 ? 26.244 45.801 29.769 1.00 40.01 20 GLN G N 1
ATOM 16238 C CA . GLN G 1 19 ? 26.885 45.662 28.468 1.00 51.93 20 GLN G CA 1
ATOM 16239 C C . GLN G 1 19 ? 28.082 46.611 28.398 1.00 58.09 20 GLN G C 1
ATOM 16240 O O . GLN G 1 19 ? 27.979 47.781 28.767 1.00 58.86 20 GLN G O 1
ATOM 16254 N N . GLY G 1 20 ? 29.218 46.117 27.928 1.00 71.88 21 GLY G N 1
ATOM 16255 C CA . GLY G 1 20 ? 30.416 46.936 27.884 1.00 80.16 21 GLY G CA 1
ATOM 16256 C C . GLY G 1 20 ? 31.231 46.766 29.151 1.00 87.29 21 GLY G C 1
ATOM 16257 O O . GLY G 1 20 ? 32.461 46.735 29.106 1.00 90.29 21 GLY G O 1
ATOM 16261 N N . SER G 1 21 ? 30.546 46.666 30.289 1.00 86.74 22 SER G N 1
ATOM 16262 C CA . SER G 1 21 ? 31.205 46.307 31.539 1.00 86.67 22 SER G CA 1
ATOM 16263 C C . SER G 1 21 ? 31.991 45.031 31.294 1.00 86.92 22 SER G C 1
ATOM 16264 O O . SER G 1 21 ? 31.670 44.265 30.385 1.00 86.34 22 SER G O 1
ATOM 16272 N N . ARG G 1 22 ? 33.023 44.792 32.090 1.00 93.36 23 ARG G N 1
ATOM 16273 C CA . ARG G 1 22 ? 33.847 43.618 31.858 1.00 104.95 23 ARG G CA 1
ATOM 16274 C C . ARG G 1 22 ? 33.030 42.355 32.126 1.00 103.79 23 ARG G C 1
ATOM 16275 O O . ARG G 1 22 ? 32.419 42.223 33.191 1.00 99.03 23 ARG G O 1
ATOM 16296 N N . PRO G 1 23 ? 33.009 41.424 31.153 1.00 107.78 24 PRO G N 1
ATOM 16297 C CA . PRO G 1 23 ? 32.228 40.189 31.278 1.00 101.70 24 PRO G CA 1
ATOM 16298 C C . PRO G 1 23 ? 32.281 39.622 32.691 1.00 100.85 24 PRO G C 1
ATOM 16299 O O . PRO G 1 23 ? 33.367 39.476 33.257 1.00 106.91 24 PRO G O 1
ATOM 16310 N N . GLY G 1 24 ? 31.115 39.329 33.255 1.00 83.62 25 GLY G N 1
ATOM 16311 C CA . GLY G 1 24 ? 31.035 38.746 34.580 1.00 80.56 25 GLY G CA 1
ATOM 16312 C C . GLY G 1 24 ? 30.221 39.556 35.576 1.00 75.26 25 GLY G C 1
ATOM 16313 O O . GLY G 1 24 ? 29.890 39.043 36.647 1.00 74.22 25 GLY G O 1
ATOM 16317 N N . LYS G 1 25 ? 29.894 40.807 35.246 1.00 58.27 26 LYS G N 1
ATOM 16318 C CA . LYS G 1 25 ? 29.112 41.642 36.166 1.00 49.81 26 LYS G CA 1
ATOM 16319 C C . LYS G 1 25 ? 27.644 41.226 36.214 1.00 40.45 26 LYS G C 1
ATOM 16320 O O . LYS G 1 25 ? 26.952 41.180 35.189 1.00 34.78 26 LYS G O 1
ATOM 16339 N N . ASN G 1 26 ? 27.182 40.934 37.424 1.00 34.42 27 ASN G N 1
ATOM 16340 C CA . ASN G 1 26 ? 25.846 40.409 37.652 1.00 30.55 27 ASN G CA 1
ATOM 16341 C C . ASN G 1 26 ? 24.804 41.508 37.730 1.00 34.13 27 ASN G C 1
ATOM 16342 O O . ASN G 1 26 ? 25.109 42.637 38.132 1.00 32.37 27 ASN G O 1
ATOM 16353 N N . VAL G 1 27 ? 23.570 41.167 37.372 1.00 27.02 28 VAL G N 1
ATOM 16354 C CA . VAL G 1 27 ? 22.446 42.073 37.568 1.00 27.53 28 VAL G CA 1
ATOM 16355 C C . VAL G 1 27 ? 21.469 41.428 38.542 1.00 29.45 28 VAL G C 1
ATOM 16356 O O . VAL G 1 27 ? 20.882 40.404 38.233 1.00 26.89 28 VAL G O 1
ATOM 16369 N N . GLN G 1 28 ? 21.309 42.024 39.720 1.00 22.93 29 GLN G N 1
ATOM 16370 C CA . GLN G 1 28 ? 20.430 41.470 40.741 1.00 23.22 29 GLN G CA 1
ATOM 16371 C C . GLN G 1 28 ? 19.060 42.183 40.729 1.00 20.14 29 GLN G C 1
ATOM 16372 O O . GLN G 1 28 ? 18.869 43.176 41.417 1.00 15.70 29 GLN G O 1
ATOM 16386 N N . LEU G 1 29 ? 18.123 41.669 39.928 1.00 17.63 30 LEU G N 1
ATOM 16387 C CA . LEU G 1 29 ? 16.728 42.113 39.966 1.00 19.07 30 LEU G CA 1
ATOM 16388 C C . LEU G 1 29 ? 16.060 41.654 41.267 1.00 22.52 30 LEU G C 1
ATOM 16389 O O . LEU G 1 29 ? 16.587 40.782 41.965 1.00 20.46 30 LEU G O 1
ATOM 16405 N N . THR G 1 30 ? 14.897 42.209 41.596 1.00 21.71 31 THR G N 1
ATOM 16406 C CA . THR G 1 30 ? 14.201 41.746 42.796 1.00 20.58 31 THR G CA 1
ATOM 16407 C C . THR G 1 30 ? 13.525 40.397 42.504 1.00 21.43 31 THR G C 1
ATOM 16408 O O . THR G 1 30 ? 13.279 40.042 41.344 1.00 14.09 31 THR G O 1
ATOM 16419 N N . GLU G 1 31 ? 13.247 39.655 43.573 1.00 17.89 32 GLU G N 1
ATOM 16420 C CA . GLU G 1 31 ? 12.526 38.391 43.503 1.00 16.23 32 GLU G CA 1
ATOM 16421 C C . GLU G 1 31 ? 11.167 38.569 42.814 1.00 16.05 32 GLU G C 1
ATOM 16422 O O . GLU G 1 31 ? 10.817 37.799 41.914 1.00 19.75 32 GLU G O 1
ATOM 16434 N N . ASN G 1 32 ? 10.409 39.581 43.227 1.00 16.63 33 ASN G N 1
ATOM 16435 C CA . ASN G 1 32 ? 9.112 39.883 42.606 1.00 23.75 33 ASN G CA 1
ATOM 16436 C C . ASN G 1 32 ? 9.222 40.142 41.104 1.00 28.49 33 ASN G C 1
ATOM 16437 O O . ASN G 1 32 ? 8.391 39.679 40.313 1.00 25.04 33 ASN G O 1
ATOM 16448 N N . GLU G 1 33 ? 10.238 40.903 40.713 1.00 23.70 34 GLU G N 1
ATOM 16449 C CA . GLU G 1 33 ? 10.462 41.175 39.305 1.00 20.87 34 GLU G CA 1
ATOM 16450 C C . GLU G 1 33 ? 10.647 39.871 38.553 1.00 17.32 34 GLU G C 1
ATOM 16451 O O . GLU G 1 33 ? 10.022 39.656 37.525 1.00 17.06 34 GLU G O 1
ATOM 16463 N N . ILE G 1 34 ? 11.466 38.969 39.081 1.00 19.46 35 ILE G N 1
ATOM 16464 C CA . ILE G 1 34 ? 11.716 37.717 38.366 1.00 18.95 35 ILE G CA 1
ATOM 16465 C C . ILE G 1 34 ? 10.474 36.822 38.378 1.00 21.44 35 ILE G C 1
ATOM 164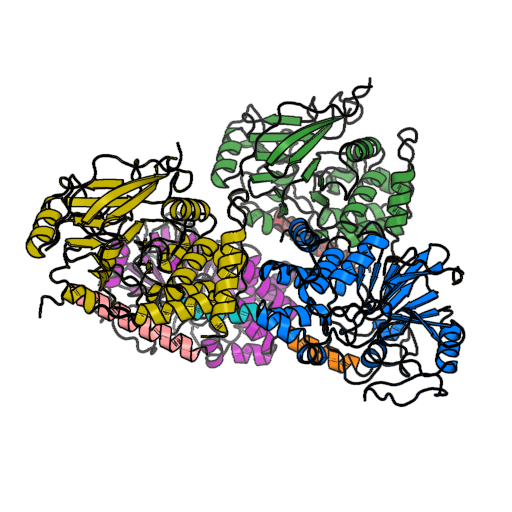66 O O . ILE G 1 34 ? 10.163 36.181 37.364 1.00 21.86 35 ILE G O 1
ATOM 16482 N N . ARG G 1 35 ? 9.746 36.787 39.495 1.00 15.50 36 ARG G N 1
ATOM 16483 C CA . ARG G 1 35 ? 8.514 35.988 39.536 1.00 20.32 36 ARG G CA 1
ATOM 16484 C C . ARG G 1 35 ? 7.516 36.530 38.503 1.00 23.33 36 ARG G C 1
ATOM 16485 O O . ARG G 1 35 ? 6.848 35.760 37.812 1.00 21.17 36 ARG G O 1
ATOM 16506 N N . GLY G 1 36 ? 7.433 37.855 38.394 1.00 16.53 37 GLY G N 1
ATOM 16507 C CA . GLY G 1 36 ? 6.586 38.493 37.398 1.00 16.13 37 GLY G CA 1
ATOM 16508 C C . GLY G 1 36 ? 6.998 38.107 35.971 1.00 20.21 37 GLY G C 1
ATOM 16509 O O . GLY G 1 36 ? 6.154 37.781 35.146 1.00 24.37 37 GLY G O 1
ATOM 16513 N N . LEU G 1 37 ? 8.295 38.127 35.674 1.00 19.83 38 LEU G N 1
ATOM 16514 C CA . LEU G 1 37 ? 8.761 37.684 34.361 1.00 17.50 38 LEU G CA 1
ATOM 16515 C C . LEU G 1 37 ? 8.295 36.249 34.099 1.00 19.21 38 LEU G C 1
ATOM 16516 O O . LEU G 1 37 ? 7.826 35.924 33.010 1.00 19.54 38 LEU G O 1
ATOM 16532 N N . CYS G 1 38 ? 8.431 35.387 35.099 1.00 18.72 39 CYS G N 1
ATOM 16533 C CA . CYS G 1 38 ? 8.050 33.994 34.936 1.00 20.34 39 CYS G CA 1
ATOM 16534 C C . CYS G 1 38 ? 6.545 33.841 34.716 1.00 19.27 39 CYS G C 1
ATOM 16535 O O . CYS G 1 38 ? 6.114 33.129 33.810 1.00 23.82 39 CYS G O 1
ATOM 16543 N N . LEU G 1 39 ? 5.750 34.538 35.518 1.00 16.43 40 LEU G N 1
ATOM 16544 C CA . LEU G 1 39 ? 4.296 34.404 35.434 1.00 20.35 40 LEU G CA 1
ATOM 16545 C C . LEU G 1 39 ? 3.759 34.950 34.111 1.00 26.33 40 LEU G C 1
ATOM 16546 O O . LEU G 1 39 ? 3.002 34.264 33.420 1.00 26.46 40 LEU G O 1
ATOM 16562 N N . LYS G 1 40 ? 4.160 36.159 33.729 1.00 23.56 41 LYS G N 1
ATOM 16563 C CA . LYS G 1 40 ? 3.649 36.749 32.476 1.00 19.22 41 LYS G CA 1
ATOM 16564 C C . LYS G 1 40 ? 4.101 35.986 31.229 1.00 21.84 41 LYS G C 1
ATOM 16565 O O . LYS G 1 40 ? 3.336 35.837 30.275 1.00 24.62 41 LYS G O 1
ATOM 16584 N N . SER G 1 41 ? 5.351 35.533 31.200 1.00 20.77 42 SER G N 1
ATOM 16585 C CA . SER G 1 41 ? 5.820 34.795 30.034 1.00 21.79 42 SER G CA 1
ATOM 16586 C C . SER G 1 41 ? 5.079 33.459 29.964 1.00 21.73 42 SER G C 1
ATOM 16587 O O . SER G 1 41 ? 4.736 32.993 28.883 1.00 23.09 42 SER G O 1
ATOM 16595 N N . ARG G 1 42 ? 4.821 32.864 31.130 1.00 22.29 43 ARG G N 1
ATOM 16596 C CA . ARG G 1 42 ? 4.076 31.610 31.217 1.00 26.69 43 ARG G CA 1
ATOM 16597 C C . ARG G 1 42 ? 2.740 31.738 30.502 1.00 26.43 43 ARG G C 1
ATOM 16598 O O . ARG G 1 42 ? 2.385 30.908 29.680 1.00 25.92 43 ARG G O 1
ATOM 16619 N N . GLU G 1 43 ? 1.985 32.773 30.838 1.00 25.50 44 GLU G N 1
ATOM 16620 C CA . GLU G 1 43 ? 0.669 32.956 30.242 1.00 24.93 44 GLU G CA 1
ATOM 16621 C C . GLU G 1 43 ? 0.748 33.104 28.722 1.00 26.20 44 GLU G C 1
ATOM 16622 O O . GLU G 1 43 ? -0.138 32.658 28.005 1.00 21.53 44 GLU G O 1
ATOM 16634 N N . ILE G 1 44 ? 1.806 33.741 28.234 1.00 24.63 45 ILE G N 1
ATOM 16635 C CA . ILE G 1 44 ? 1.974 33.922 26.805 1.00 26.49 45 ILE G CA 1
ATOM 16636 C C . ILE G 1 44 ? 2.329 32.578 26.144 1.00 30.96 45 ILE G C 1
ATOM 16637 O O . ILE G 1 44 ? 1.769 32.227 25.114 1.00 29.57 45 ILE G O 1
ATOM 16653 N N . PHE G 1 45 ? 3.254 31.830 26.739 1.00 29.24 46 PHE G N 1
ATOM 16654 C CA . PHE G 1 45 ? 3.574 30.486 26.251 1.00 31.20 46 PHE G CA 1
ATOM 16655 C C . PHE G 1 45 ? 2.302 29.651 26.087 1.00 28.30 46 PHE G C 1
ATOM 16656 O O . PHE G 1 45 ? 2.093 29.015 25.048 1.00 23.82 46 PHE G O 1
ATOM 16673 N N . LEU G 1 46 ? 1.446 29.644 27.107 1.00 23.54 47 LEU G N 1
ATOM 16674 C CA . LEU G 1 46 ? 0.259 28.793 27.050 1.00 30.44 47 LEU G CA 1
ATOM 16675 C C . LEU G 1 46 ? -0.746 29.295 26.012 1.00 37.25 47 LEU G C 1
ATOM 16676 O O . LEU G 1 46 ? -1.513 28.508 25.456 1.00 33.00 47 LEU G O 1
ATOM 16692 N N . SER G 1 47 ? -0.746 30.598 25.749 1.00 33.99 48 SER G N 1
ATOM 16693 C CA . SER G 1 47 ? -1.739 31.165 24.845 1.00 36.27 48 SER G CA 1
ATOM 16694 C C . SER G 1 47 ? -1.335 30.971 23.388 1.00 35.23 48 SER G C 1
ATOM 16695 O O . SER G 1 47 ? -2.166 31.069 22.495 1.00 39.38 48 SER G O 1
ATOM 16703 N N . GLN G 1 48 ? -0.055 30.719 23.152 1.00 29.13 49 GLN G N 1
ATOM 16704 C CA . GLN G 1 48 ? 0.430 30.470 21.803 1.00 24.83 49 GLN G CA 1
ATOM 16705 C C . GLN G 1 48 ? 0.570 28.968 21.564 1.00 27.79 49 GLN G C 1
ATOM 16706 O O . GLN G 1 48 ? 0.722 28.196 22.511 1.00 28.48 49 GLN G O 1
ATOM 16720 N N . PRO G 1 49 ? 0.506 28.543 20.294 1.00 27.98 50 PRO G N 1
ATOM 16721 C CA . PRO G 1 49 ? 0.578 27.114 19.971 1.00 32.27 50 PRO G CA 1
ATOM 16722 C C . PRO G 1 49 ? 1.869 26.460 20.465 1.00 28.89 50 PRO G C 1
ATOM 16723 O O . PRO G 1 49 ? 2.927 27.105 20.490 1.00 24.50 50 PRO G O 1
ATOM 16734 N N . ILE G 1 50 ? 1.787 25.187 20.841 1.00 25.20 51 ILE G N 1
ATOM 16735 C CA . ILE G 1 50 ? 2.967 24.460 21.322 1.00 27.09 51 ILE G CA 1
ATOM 16736 C C . ILE G 1 50 ? 3.878 24.117 20.128 1.00 31.73 51 ILE G C 1
ATOM 16737 O O . ILE G 1 50 ? 5.095 23.940 20.278 1.00 31.83 51 ILE G O 1
ATOM 16753 N N . LEU G 1 51 ? 3.279 24.028 18.944 1.00 29.75 52 LEU G N 1
ATOM 16754 C CA . LEU G 1 51 ? 4.033 23.926 17.690 1.00 37.53 52 LEU G CA 1
ATOM 16755 C C . LEU G 1 51 ? 3.855 25.251 16.963 1.00 38.92 52 LEU G C 1
ATOM 16756 O O . LEU G 1 51 ? 2.795 25.509 16.387 1.00 33.97 52 LEU G O 1
ATOM 16772 N N . LEU G 1 52 ? 4.884 26.094 17.018 1.00 35.47 53 LEU G N 1
ATOM 16773 C CA . LEU G 1 52 ? 4.799 27.462 16.517 1.00 31.69 53 LEU G CA 1
ATOM 16774 C C . LEU G 1 52 ? 4.878 27.484 14.993 1.00 35.79 53 LEU G C 1
ATOM 16775 O O . LEU G 1 52 ? 5.623 26.718 14.396 1.00 33.88 53 LEU G O 1
ATOM 16791 N N . GLU G 1 53 ? 4.115 28.374 14.373 1.00 31.03 54 GLU G N 1
ATOM 16792 C CA . GLU G 1 53 ? 4.176 28.550 12.930 1.00 34.76 54 GLU G CA 1
ATOM 16793 C C . GLU G 1 53 ? 4.658 29.970 12.646 1.00 36.54 54 GLU G C 1
ATOM 16794 O O . GLU G 1 53 ? 3.915 30.933 12.800 1.00 31.81 54 GLU G O 1
ATOM 16806 N N . LEU G 1 54 ? 5.924 30.087 12.254 1.00 32.66 55 LEU G N 1
ATOM 16807 C CA . LEU G 1 54 ? 6.574 31.387 12.142 1.00 38.59 55 LEU G CA 1
ATOM 16808 C C . LEU G 1 54 ? 6.840 31.768 10.680 1.00 47.27 55 LEU G C 1
ATOM 16809 O O . LEU G 1 54 ? 6.696 30.946 9.770 1.00 47.21 55 LEU G O 1
ATOM 16825 N N . GLU G 1 55 ? 7.223 33.020 10.459 1.00 44.20 56 GLU G N 1
ATOM 16826 C CA . GLU G 1 55 ? 7.538 33.495 9.119 1.00 50.24 56 GLU G CA 1
ATOM 16827 C C . GLU G 1 55 ? 8.854 34.254 9.130 1.00 48.40 56 GLU G C 1
ATOM 16828 O O . GLU G 1 55 ? 9.167 34.943 10.095 1.00 41.03 56 GLU G O 1
ATOM 16840 N N . ALA G 1 56 ? 9.620 34.135 8.053 1.00 40.18 57 ALA G N 1
ATOM 16841 C CA . ALA G 1 56 ? 10.820 34.942 7.890 1.00 44.68 57 ALA G CA 1
ATOM 16842 C C . ALA G 1 56 ? 10.406 36.379 7.563 1.00 46.63 57 ALA G C 1
ATOM 16843 O O . ALA G 1 56 ? 9.258 36.620 7.193 1.00 47.07 57 ALA G O 1
ATOM 16850 N N . PRO G 1 57 ? 11.329 37.342 7.720 1.00 46.70 58 PRO G N 1
ATOM 16851 C CA . PRO G 1 57 ? 12.698 37.137 8.197 1.00 49.27 58 PRO G CA 1
ATOM 16852 C C . PRO G 1 57 ? 12.746 36.927 9.709 1.00 48.40 58 PRO G C 1
ATOM 16853 O O . PRO G 1 57 ? 11.852 37.356 10.437 1.00 47.82 58 PRO G O 1
ATOM 16864 N N . LEU G 1 58 ? 13.805 36.281 10.169 1.00 42.55 59 LEU G N 1
ATOM 16865 C CA . LEU G 1 58 ? 13.897 35.852 11.550 1.00 45.60 59 LEU G CA 1
ATOM 16866 C C . LEU G 1 58 ? 15.324 35.359 11.757 1.00 45.96 59 LEU G C 1
ATOM 16867 O O . LEU G 1 58 ? 15.967 34.901 10.805 1.00 49.57 59 LEU G O 1
ATOM 16883 N N . LYS G 1 59 ? 15.843 35.491 12.975 1.00 36.42 60 LYS G N 1
ATOM 16884 C CA . LYS G 1 59 ? 17.173 34.970 13.287 1.00 36.79 60 LYS G CA 1
ATOM 16885 C C . LYS G 1 59 ? 17.056 33.884 14.337 1.00 38.41 60 LYS G C 1
ATOM 16886 O O . LYS G 1 59 ? 16.296 34.012 15.291 1.00 33.67 60 LYS G O 1
ATOM 16905 N N . ILE G 1 60 ? 17.809 32.810 14.150 1.00 36.47 61 ILE G N 1
ATOM 16906 C CA . ILE G 1 60 ? 17.650 31.624 14.966 1.00 38.01 61 ILE G CA 1
ATOM 16907 C C . ILE G 1 60 ? 18.941 31.339 15.708 1.00 38.92 61 ILE G C 1
ATOM 16908 O O . ILE G 1 60 ? 20.012 31.328 15.107 1.00 40.86 61 ILE G O 1
ATOM 16924 N N . CYS G 1 61 ? 18.831 31.137 17.019 1.00 33.84 62 CYS G N 1
ATOM 16925 C CA . CYS G 1 61 ? 19.984 30.883 17.876 1.00 28.32 62 CYS G CA 1
ATOM 16926 C C . CYS G 1 61 ? 19.866 29.531 18.554 1.00 28.48 62 CYS G C 1
ATOM 16927 O O . CYS G 1 61 ? 18.764 29.090 18.890 1.00 26.78 62 CYS G O 1
ATOM 16935 N N . GLY G 1 62 ? 21.006 28.874 18.748 1.00 33.56 63 GLY G N 1
ATOM 16936 C CA . GLY G 1 62 ? 21.048 27.619 19.479 1.00 36.15 63 GLY G CA 1
ATOM 16937 C C . GLY G 1 62 ? 21.401 27.876 20.935 1.00 34.05 63 GLY G C 1
ATOM 16938 O O . GLY G 1 62 ? 21.253 28.996 21.415 1.00 32.35 63 GLY G O 1
ATOM 16942 N N . ASP G 1 63 ? 21.882 26.842 21.617 1.00 28.42 64 ASP G N 1
ATOM 16943 C CA . ASP G 1 63 ? 22.178 26.887 23.053 1.00 28.18 64 ASP G CA 1
ATOM 16944 C C . ASP G 1 63 ? 22.961 28.119 23.502 1.00 34.00 64 ASP G C 1
ATOM 16945 O O . ASP G 1 63 ? 23.983 28.451 22.915 1.00 35.12 64 ASP G O 1
ATOM 16954 N N . ILE G 1 64 ? 22.504 28.752 24.581 1.00 25.91 65 ILE G N 1
ATOM 16955 C CA . ILE G 1 64 ? 23.213 29.872 25.201 1.00 23.93 65 ILE G CA 1
ATOM 16956 C C . ILE G 1 64 ? 23.922 29.439 26.501 1.00 28.28 65 ILE G C 1
ATOM 16957 O O . ILE G 1 64 ? 25.038 29.881 26.794 1.00 27.39 65 ILE G O 1
ATOM 16973 N N . HIS G 1 65 ? 23.267 28.577 27.277 1.00 24.25 66 HIS G N 1
ATOM 16974 C CA . HIS G 1 65 ? 23.838 28.041 28.515 1.00 24.82 66 HIS G CA 1
ATOM 16975 C C . HIS G 1 65 ? 24.466 29.095 29.433 1.00 24.97 66 HIS G C 1
ATOM 16976 O O . HIS G 1 65 ? 25.618 28.972 29.853 1.00 26.13 66 HIS G O 1
ATOM 16990 N N . GLY G 1 66 ? 23.689 30.122 29.752 1.00 20.14 67 GLY G N 1
ATOM 16991 C CA . GLY G 1 66 ? 24.059 31.068 30.789 1.00 22.38 67 GLY G CA 1
ATOM 16992 C C . GLY G 1 66 ? 25.201 31.973 30.377 1.00 23.83 67 GLY G C 1
ATOM 16993 O O . GLY G 1 66 ? 25.694 32.748 31.194 1.00 27.74 67 GLY G O 1
ATOM 16997 N N . GLN G 1 67 ? 25.627 31.890 29.118 1.00 27.19 68 GLN G N 1
ATOM 16998 C CA . GLN G 1 67 ? 26.693 32.768 28.635 1.00 31.78 68 GLN G CA 1
ATOM 16999 C C . GLN G 1 67 ? 26.106 34.120 28.233 1.00 26.60 68 GLN G C 1
ATOM 17000 O O . GLN G 1 67 ? 26.014 34.465 27.054 1.00 28.77 68 GLN G O 1
ATOM 17014 N N . TYR G 1 68 ? 25.713 34.881 29.245 1.00 24.58 69 TYR G N 1
ATOM 17015 C CA . TYR G 1 68 ? 24.980 36.125 29.049 1.00 25.25 69 TYR G CA 1
ATOM 17016 C C . TYR G 1 68 ? 25.679 37.119 28.115 1.00 30.52 69 TYR G C 1
ATOM 17017 O O . TYR G 1 68 ? 25.042 37.725 27.250 1.00 29.54 69 TYR G O 1
ATOM 17035 N N . TYR G 1 69 ? 26.980 37.307 28.290 1.00 30.72 70 TYR G N 1
ATOM 17036 C CA . TYR G 1 69 ? 27.678 38.304 27.479 1.00 42.70 70 TYR G CA 1
ATOM 17037 C C . TYR G 1 69 ? 27.769 37.897 26.004 1.00 39.84 70 TYR G C 1
ATOM 17038 O O . TYR G 1 69 ? 27.792 38.756 25.123 1.00 41.15 70 TYR G O 1
ATOM 17056 N N . ASP G 1 70 ? 27.772 36.594 25.736 1.00 28.23 71 ASP G N 1
ATOM 17057 C CA . ASP G 1 70 ? 27.748 36.103 24.361 1.00 27.86 71 ASP G CA 1
ATOM 17058 C C . ASP G 1 70 ? 26.380 36.330 23.740 1.00 32.38 71 ASP G C 1
ATOM 17059 O O . ASP G 1 70 ? 26.282 36.679 22.565 1.00 37.09 71 ASP G O 1
ATOM 17068 N N . LEU G 1 71 ? 25.325 36.155 24.534 1.00 30.45 72 LEU G N 1
ATOM 17069 C CA . LEU G 1 71 ? 23.982 36.531 24.097 1.00 25.23 72 LEU G CA 1
ATOM 17070 C C . LEU G 1 71 ? 23.934 38.013 23.707 1.00 28.65 72 LEU G C 1
ATOM 17071 O O . LEU G 1 71 ? 23.433 38.369 22.640 1.00 34.38 72 LEU G O 1
ATOM 17087 N N . LEU G 1 72 ? 24.455 38.878 24.569 1.00 26.38 73 LEU G N 1
ATOM 17088 C CA . LEU G 1 72 ? 24.472 40.300 24.280 1.00 29.79 73 LEU G CA 1
ATOM 17089 C C . LEU G 1 72 ? 25.240 40.584 22.979 1.00 31.91 73 LEU G C 1
ATOM 17090 O O . LEU G 1 72 ? 24.825 41.421 22.174 1.00 30.86 73 LEU G O 1
ATOM 17106 N N . ARG G 1 73 ? 26.346 39.881 22.763 1.00 35.17 74 ARG G N 1
ATOM 17107 C CA . ARG G 1 73 ? 27.119 40.076 21.536 1.00 43.14 74 ARG G CA 1
ATOM 17108 C C . ARG G 1 73 ? 26.339 39.611 20.312 1.00 41.13 74 ARG G C 1
ATOM 17109 O O . ARG G 1 73 ? 26.517 40.155 19.230 1.00 40.25 74 ARG G O 1
ATOM 17130 N N . LEU G 1 74 ? 25.471 38.616 20.480 1.00 34.78 75 LEU G N 1
ATOM 17131 C CA . LEU G 1 74 ? 24.648 38.146 19.367 1.00 36.65 75 LEU G CA 1
ATOM 17132 C C . LEU G 1 74 ? 23.556 39.168 19.043 1.00 38.87 75 LEU G C 1
ATOM 17133 O O . LEU G 1 74 ? 23.300 39.469 17.876 1.00 35.83 75 LEU G O 1
ATOM 17149 N N . PHE G 1 75 ? 22.906 39.695 20.076 1.00 32.12 76 PHE G N 1
ATOM 17150 C CA . PHE G 1 75 ? 21.933 40.765 19.883 1.00 36.86 76 PHE G CA 1
ATOM 17151 C C . PHE G 1 75 ? 22.633 41.994 19.295 1.00 38.39 76 PHE G C 1
ATOM 17152 O O . PHE G 1 75 ? 22.097 42.668 18.413 1.00 38.84 76 PHE G O 1
ATOM 17169 N N . GLU G 1 76 ? 23.833 42.282 19.786 1.00 42.31 77 GLU G N 1
ATOM 17170 C CA . GLU G 1 76 ? 24.544 43.476 19.356 1.00 47.11 77 GLU G CA 1
ATOM 17171 C C . GLU G 1 76 ? 24.723 43.428 17.846 1.00 47.71 77 GLU G C 1
ATOM 17172 O O . GLU G 1 76 ? 24.495 44.418 17.152 1.00 39.66 77 GLU G O 1
ATOM 17184 N N . TYR G 1 77 ? 25.104 42.265 17.336 1.00 38.11 78 TYR G N 1
ATOM 17185 C CA . TYR G 1 77 ? 25.297 42.121 15.899 1.00 43.88 78 TYR G CA 1
ATOM 17186 C C . TYR G 1 77 ? 23.967 42.036 15.168 1.00 45.46 78 TYR G C 1
ATOM 17187 O O . TYR G 1 77 ? 23.746 42.748 14.190 1.00 49.19 78 TYR G O 1
ATOM 17205 N N . GLY G 1 78 ? 23.079 41.169 15.643 1.00 42.96 79 GLY G N 1
ATOM 17206 C CA . GLY G 1 78 ? 21.854 40.874 14.916 1.00 43.18 79 GLY G CA 1
ATOM 17207 C C . GLY G 1 78 ? 20.791 41.948 15.030 1.00 37.18 79 GLY G C 1
ATOM 17208 O O . GLY G 1 78 ? 19.810 41.954 14.279 1.00 35.99 79 GLY G O 1
ATOM 17212 N N . GLY G 1 79 ? 20.986 42.870 15.965 1.00 38.01 80 GLY G N 1
ATOM 17213 C CA . GLY G 1 79 ? 19.972 43.861 16.267 1.00 41.09 80 GLY G CA 1
ATOM 17214 C C . GLY G 1 79 ? 19.126 43.443 17.460 1.00 46.25 80 GLY G C 1
ATOM 17215 O O . GLY G 1 79 ? 18.502 42.378 17.458 1.00 40.92 80 GLY G O 1
ATOM 17219 N N . PHE G 1 80 ? 19.113 44.284 18.488 1.00 41.99 81 PHE G N 1
ATOM 17220 C CA . PHE G 1 80 ? 18.295 44.036 19.661 1.00 43.11 81 PHE G CA 1
ATOM 17221 C C . PHE G 1 80 ? 16.812 44.070 19.297 1.00 45.21 81 PHE G C 1
ATOM 17222 O O . PHE G 1 80 ? 16.382 44.913 18.511 1.00 38.18 81 PHE G O 1
ATOM 17239 N N . PRO G 1 81 ? 16.023 43.142 19.865 1.00 43.83 82 PRO G N 1
ATOM 17240 C CA . PRO G 1 81 ? 14.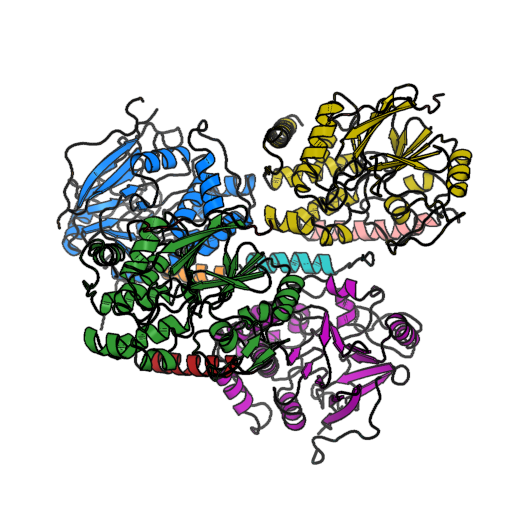583 43.145 19.587 1.00 38.92 82 PRO G CA 1
ATOM 17241 C C . PRO G 1 81 ? 14.029 44.524 19.887 1.00 35.69 82 PRO G C 1
ATOM 17242 O O . PRO G 1 81 ? 14.519 45.156 20.822 1.00 37.21 82 PRO G O 1
ATOM 17253 N N . PRO G 1 82 ? 13.037 44.994 19.110 1.00 41.63 83 PRO G N 1
ATOM 17254 C CA . PRO G 1 82 ? 12.378 44.296 18.010 1.00 44.62 83 PRO G CA 1
ATOM 17255 C C . PRO G 1 82 ? 12.983 44.630 16.645 1.00 45.24 83 PRO G C 1
ATOM 17256 O O . PRO G 1 82 ? 12.268 44.549 15.649 1.00 41.06 83 PRO G O 1
ATOM 17267 N N . GLU G 1 83 ? 14.255 45.015 16.597 1.00 48.57 84 GLU G N 1
ATOM 17268 C CA . GLU G 1 83 ? 14.910 45.292 15.318 1.00 52.69 84 GLU G CA 1
ATOM 17269 C C . GLU G 1 83 ? 14.816 44.077 14.414 1.00 50.09 84 GLU G C 1
ATOM 17270 O O . GLU G 1 83 ? 14.502 44.205 13.236 1.00 57.03 84 GLU G O 1
ATOM 17282 N N . SER G 1 84 ? 15.089 42.898 14.967 1.00 41.58 85 SER G N 1
ATOM 17283 C CA . SER G 1 84 ? 14.896 41.649 14.232 1.00 42.79 85 SER G CA 1
ATOM 17284 C C . SER G 1 84 ? 14.028 40.713 15.040 1.00 40.67 85 SER G C 1
ATOM 17285 O O . SER G 1 84 ? 13.952 40.831 16.262 1.00 34.98 85 SER G O 1
ATOM 17293 N N . ASN G 1 85 ? 13.362 39.792 14.352 1.00 35.33 86 ASN G N 1
ATOM 17294 C CA . ASN G 1 85 ? 12.656 38.712 15.011 1.00 37.45 86 ASN G CA 1
ATOM 17295 C C . ASN G 1 85 ? 13.655 37.630 15.405 1.00 40.41 86 ASN G C 1
ATOM 17296 O O . ASN G 1 85 ? 14.632 37.403 14.693 1.00 40.77 86 ASN G O 1
ATOM 17307 N N . TYR G 1 86 ? 13.413 36.960 16.529 1.00 35.83 87 TYR G N 1
ATOM 17308 C CA . TYR G 1 86 ? 14.302 35.897 16.989 1.00 26.71 87 TYR G CA 1
ATOM 17309 C C . TYR G 1 86 ? 13.545 34.622 17.343 1.00 30.31 87 TYR G C 1
ATOM 17310 O O . TYR G 1 86 ? 12.432 34.672 17.856 1.00 26.32 87 TYR G O 1
ATOM 17328 N N . LEU G 1 87 ? 14.161 33.481 17.054 1.00 26.82 88 LEU G N 1
ATOM 17329 C CA . LEU G 1 87 ? 13.710 32.199 17.581 1.00 25.16 88 LEU G CA 1
ATOM 17330 C C . LEU G 1 87 ? 14.895 31.513 18.249 1.00 30.00 88 LEU G C 1
ATOM 17331 O O . LEU G 1 87 ? 15.916 31.270 17.600 1.00 31.13 88 LEU G O 1
ATOM 17347 N N . PHE G 1 88 ? 14.757 31.200 19.535 1.00 22.52 89 PHE G N 1
ATOM 17348 C CA . PHE G 1 88 ? 15.780 30.453 20.258 1.00 26.51 89 PHE G CA 1
ATOM 17349 C C . PHE G 1 88 ? 15.369 28.987 20.392 1.00 28.47 89 PHE G C 1
ATOM 17350 O O . PHE G 1 88 ? 14.195 28.682 20.621 1.00 27.55 89 PHE G O 1
ATOM 17367 N N . LEU G 1 89 ? 16.340 28.086 20.255 1.00 26.00 90 LEU G N 1
ATOM 17368 C CA . LEU G 1 89 ? 16.061 26.652 20.244 1.00 32.26 90 LEU G CA 1
ATOM 17369 C C . LEU G 1 89 ? 16.226 25.976 21.613 1.00 30.74 90 LEU G C 1
ATOM 17370 O O . LEU G 1 89 ? 16.231 24.750 21.701 1.00 28.34 90 LEU G O 1
ATOM 17386 N N . GLY G 1 90 ? 16.380 26.760 22.677 1.00 28.83 91 GLY G N 1
ATOM 17387 C CA . GLY G 1 90 ? 16.405 26.185 24.017 1.00 24.10 91 GLY G CA 1
ATOM 17388 C C . GLY G 1 90 ? 17.770 26.157 24.680 1.00 27.57 91 GLY G C 1
ATOM 17389 O O . GLY G 1 90 ? 18.734 26.725 24.156 1.00 25.19 91 GLY G O 1
ATOM 17393 N N . ASP G 1 91 ? 17.841 25.495 25.837 1.00 20.71 92 ASP G N 1
ATOM 17394 C CA . ASP G 1 91 ? 19.059 25.436 26.643 1.00 18.53 92 ASP G CA 1
ATOM 17395 C C . ASP G 1 91 ? 19.609 26.820 27.004 1.00 23.07 92 ASP G C 1
ATOM 17396 O O . ASP G 1 91 ? 20.725 27.187 26.622 1.00 20.68 92 ASP G O 1
ATOM 17405 N N . TYR G 1 92 ? 18.822 27.569 27.772 1.00 24.51 93 TYR G N 1
ATOM 17406 C CA . TYR G 1 92 ? 19.187 28.917 28.195 1.00 19.63 93 TYR G CA 1
ATOM 17407 C C . TYR G 1 92 ? 20.047 28.925 29.462 1.00 23.82 93 TYR G C 1
ATOM 17408 O O . TYR G 1 92 ? 20.868 29.822 29.660 1.00 21.20 93 TYR G O 1
ATOM 17426 N N . VAL G 1 93 ? 19.858 27.914 30.305 1.00 20.00 94 VAL G N 1
ATOM 17427 C CA . VAL G 1 93 ? 20.473 27.870 31.621 1.00 20.07 94 VAL G CA 1
ATOM 17428 C C . VAL G 1 93 ? 21.448 26.710 31.726 1.00 22.18 94 VAL G C 1
ATOM 17429 O O . VAL G 1 93 ? 21.546 25.900 30.816 1.00 27.39 94 VAL G O 1
ATOM 17442 N N . ASP G 1 94 ? 22.164 26.661 32.848 1.00 20.21 95 ASP G N 1
ATOM 17443 C CA . ASP G 1 94 ? 23.162 25.630 33.152 1.00 18.92 95 ASP G CA 1
ATOM 17444 C C . ASP G 1 94 ? 24.513 25.853 32.503 1.00 30.17 95 ASP G C 1
ATOM 17445 O O . ASP G 1 94 ? 24.603 26.383 31.393 1.00 28.61 95 ASP G O 1
ATOM 17454 N N . ARG G 1 95 ? 25.549 25.411 33.221 1.00 27.62 96 ARG G N 1
ATOM 17455 C CA . ARG G 1 95 ? 26.932 25.392 32.746 1.00 30.97 96 ARG G CA 1
ATOM 17456 C C . ARG G 1 95 ? 27.598 26.756 32.806 1.00 36.95 96 ARG G C 1
ATOM 17457 O O . ARG G 1 95 ? 28.684 26.889 33.366 1.00 41.10 96 ARG G O 1
ATOM 17478 N N . GLY G 1 96 ? 26.960 27.760 32.214 1.00 32.12 97 GLY G N 1
ATOM 17479 C CA . GLY G 1 96 ? 27.520 29.100 32.181 1.00 28.61 97 GLY G CA 1
ATOM 17480 C C . GLY G 1 96 ? 27.416 29.806 33.517 1.00 29.17 97 GLY G C 1
ATOM 17481 O O . GLY G 1 96 ? 26.868 29.270 34.473 1.00 27.38 97 GLY G O 1
ATOM 17485 N N . LYS G 1 97 ? 27.933 31.027 33.582 1.00 28.75 98 LYS G N 1
ATOM 17486 C CA . LYS G 1 97 ? 28.015 31.746 34.849 1.00 35.66 98 LYS G CA 1
ATOM 17487 C C . LYS G 1 97 ? 26.817 32.646 35.128 1.00 30.64 98 LYS G C 1
ATOM 17488 O O . LYS G 1 97 ? 26.554 32.978 36.285 1.00 31.49 98 LYS G O 1
ATOM 17507 N N . GLN G 1 98 ? 26.076 33.017 34.085 1.00 30.43 99 GLN G N 1
ATOM 17508 C CA . GLN G 1 98 ? 24.952 33.942 34.240 1.00 27.76 99 GLN G CA 1
ATOM 17509 C C . GLN G 1 98 ? 23.655 33.425 33.608 1.00 23.62 99 GLN G C 1
ATOM 17510 O O . GLN G 1 98 ? 23.064 34.067 32.744 1.00 21.98 99 GLN G O 1
ATOM 17524 N N . SER G 1 99 ? 23.225 32.255 34.052 1.00 21.91 100 SER G N 1
ATOM 17525 C CA . SER G 1 99 ? 21.943 31.708 33.659 1.00 25.18 100 SER G CA 1
ATOM 17526 C C . SER G 1 99 ? 20.797 32.657 34.004 1.00 21.65 100 SER G C 1
ATOM 17527 O O . SER G 1 99 ? 19.861 32.785 33.234 1.00 19.66 100 SER G O 1
ATOM 17535 N N . LEU G 1 100 ? 20.871 33.312 35.164 1.00 22.81 101 LEU G N 1
ATOM 17536 C CA . LEU G 1 100 ? 19.769 34.156 35.626 1.00 24.06 101 LEU G CA 1
ATOM 17537 C C . LEU G 1 100 ? 19.598 35.389 34.730 1.00 27.20 101 LEU G C 1
ATOM 17538 O O . LEU G 1 100 ? 18.495 35.676 34.266 1.00 21.61 101 LEU G O 1
ATOM 17554 N N . GLU G 1 101 ? 20.686 36.108 34.469 1.00 19.33 102 GLU G N 1
ATOM 17555 C CA . GLU G 1 101 ? 20.610 37.244 33.559 1.00 23.72 102 GLU G CA 1
ATOM 17556 C C . GLU G 1 101 ? 20.122 36.778 32.183 1.00 23.15 102 GLU G C 1
ATOM 17557 O O . GLU G 1 101 ? 19.317 37.444 31.556 1.00 18.36 102 GLU G O 1
ATOM 17569 N N . THR G 1 102 ? 20.589 35.615 31.736 1.00 24.31 103 THR G N 1
ATOM 17570 C CA . THR G 1 102 ? 20.214 35.098 30.427 1.00 22.86 103 THR G CA 1
ATOM 17571 C C . THR G 1 102 ? 18.717 34.827 30.318 1.00 25.33 103 THR G C 1
ATOM 17572 O O . THR G 1 102 ? 18.053 35.309 29.397 1.00 23.90 103 THR G O 1
ATOM 17583 N N . ILE G 1 103 ? 18.167 34.052 31.240 1.00 21.07 104 ILE G N 1
ATOM 17584 C CA . ILE G 1 103 ? 16.760 33.701 31.099 1.00 19.57 104 ILE G CA 1
ATOM 17585 C C . ILE G 1 103 ? 15.858 34.922 31.353 1.00 17.44 104 ILE G C 1
ATOM 17586 O O . ILE G 1 103 ? 14.838 35.099 30.681 1.00 17.37 104 ILE G O 1
ATOM 17602 N N . CYS G 1 104 ? 16.243 35.793 32.279 1.00 16.30 105 CYS G N 1
ATOM 17603 C CA . CYS G 1 104 ? 15.415 36.981 32.547 1.00 20.29 105 CYS G CA 1
ATOM 17604 C C . CYS G 1 104 ? 15.299 37.907 31.327 1.00 24.10 105 CYS G C 1
ATOM 17605 O O . CYS G 1 104 ? 14.219 38.401 31.029 1.00 22.63 105 CYS G O 1
ATOM 17613 N N . LEU G 1 105 ? 16.401 38.144 30.622 1.00 22.35 106 LEU G N 1
ATOM 17614 C CA . LEU G 1 105 ? 16.361 39.027 29.462 1.00 21.82 106 LEU G CA 1
ATOM 17615 C C . LEU G 1 105 ? 15.498 38.398 28.371 1.00 19.33 106 LEU G C 1
ATOM 17616 O O . LEU G 1 105 ? 14.662 39.067 27.779 1.00 21.31 106 LEU G O 1
ATOM 17632 N N . LEU G 1 106 ? 15.708 37.108 28.111 1.00 19.09 107 LEU G N 1
ATOM 17633 C CA . LEU G 1 106 ? 14.907 36.379 27.131 1.00 20.52 107 LEU G CA 1
ATOM 17634 C C . LEU G 1 106 ? 13.427 36.398 27.508 1.00 24.26 107 LEU G C 1
ATOM 17635 O O . LEU G 1 106 ? 12.562 36.594 26.651 1.00 21.71 107 LEU G O 1
ATOM 17651 N N . LEU G 1 107 ? 13.128 36.210 28.790 1.00 23.50 108 LEU G N 1
ATOM 17652 C CA . LEU G 1 107 ? 11.734 36.262 29.229 1.00 23.85 108 LEU G CA 1
ATOM 17653 C C . LEU G 1 107 ? 11.200 37.680 29.093 1.00 20.72 108 LEU G C 1
ATOM 17654 O O . LEU G 1 107 ? 10.060 37.869 28.693 1.00 23.73 108 LEU G O 1
ATOM 17670 N N . ALA G 1 108 ? 12.021 38.681 29.407 1.00 21.14 109 ALA G N 1
ATOM 17671 C CA . ALA G 1 108 ? 11.571 40.065 29.279 1.00 21.28 109 ALA G CA 1
ATOM 17672 C C . ALA G 1 108 ? 11.206 40.398 27.814 1.00 21.98 109 ALA G C 1
ATOM 17673 O O . ALA G 1 108 ? 10.204 41.059 27.543 1.00 21.95 109 ALA G O 1
ATOM 17680 N N . TYR G 1 109 ? 12.024 39.958 26.868 1.00 20.87 110 TYR G N 1
ATOM 17681 C CA . TYR G 1 109 ? 11.746 40.278 25.476 1.00 22.14 110 TYR G CA 1
ATOM 17682 C C . TYR G 1 109 ? 10.526 39.519 24.976 1.00 21.84 110 TYR G C 1
ATOM 17683 O O . TYR G 1 109 ? 9.795 40.010 24.110 1.00 23.80 110 TYR G O 1
ATOM 17701 N N . LYS G 1 110 ? 10.307 38.323 25.520 1.00 21.36 111 LYS G N 1
ATOM 17702 C CA . LYS G 1 110 ? 9.136 37.537 25.156 1.00 23.33 111 LYS G CA 1
ATOM 17703 C C . LYS G 1 110 ? 7.883 38.302 25.539 1.00 25.77 111 LYS G C 1
ATOM 17704 O O . LYS G 1 110 ? 6.935 38.391 24.760 1.00 30.42 111 LYS G O 1
ATOM 17723 N N . ILE G 1 111 ? 7.878 38.854 26.747 1.00 24.55 112 ILE G N 1
ATOM 17724 C CA . ILE G 1 111 ? 6.705 39.567 27.230 1.00 21.94 112 ILE G CA 1
ATOM 17725 C C . ILE G 1 111 ? 6.560 40.886 26.465 1.00 26.51 112 ILE G C 1
ATOM 17726 O O . ILE G 1 111 ? 5.461 41.276 26.084 1.00 28.50 112 ILE G O 1
ATOM 17742 N N . LYS G 1 112 ? 7.672 41.569 26.233 1.00 25.37 113 LYS G N 1
ATOM 17743 C CA . LYS G 1 112 ? 7.602 42.855 25.564 1.00 27.68 113 LYS G CA 1
ATOM 17744 C C . LYS G 1 112 ? 7.250 42.708 24.083 1.00 32.20 113 LYS G C 1
ATOM 17745 O O . LYS G 1 112 ? 6.466 43.490 23.572 1.00 26.64 113 LYS G O 1
ATOM 17764 N N . TYR G 1 113 ? 7.805 41.708 23.405 1.00 26.50 114 TYR G N 1
ATOM 17765 C CA . TYR G 1 113 ? 7.536 41.529 21.973 1.00 27.80 114 TYR G CA 1
ATOM 17766 C C . TYR G 1 113 ? 6.995 40.130 21.678 1.00 28.22 114 TYR G C 1
ATOM 17767 O O . TYR G 1 113 ? 7.658 39.316 21.036 1.00 31.09 114 TYR G O 1
ATOM 17785 N N . PRO G 1 114 ? 5.780 39.844 22.154 1.00 26.98 115 PRO G N 1
ATOM 17786 C CA . PRO G 1 114 ? 5.285 38.460 22.129 1.00 30.27 115 PRO G CA 1
ATOM 17787 C C . PRO G 1 114 ? 5.086 37.877 20.736 1.00 29.38 115 PRO G C 1
ATOM 17788 O O . PRO G 1 114 ? 5.103 36.654 20.612 1.00 29.29 115 PRO G O 1
ATOM 17799 N N . GLU G 1 115 ? 4.903 38.718 19.723 1.00 28.87 116 GLU G N 1
ATOM 17800 C CA . GLU G 1 115 ? 4.719 38.241 18.349 1.00 31.52 116 GLU G CA 1
ATOM 17801 C C . GLU G 1 115 ? 6.012 38.250 17.528 1.00 39.46 116 GLU G C 1
ATOM 17802 O O . GLU G 1 115 ? 6.020 37.804 16.383 1.00 38.19 116 GLU G O 1
ATOM 17814 N N . ASN G 1 116 ? 7.099 38.768 18.089 1.00 36.33 117 ASN G N 1
ATOM 17815 C CA . ASN G 1 116 ? 8.333 38.934 17.319 1.00 31.59 117 ASN G CA 1
ATOM 17816 C C . ASN G 1 116 ? 9.531 38.233 17.934 1.00 31.77 117 ASN G C 1
ATOM 17817 O O . ASN G 1 116 ? 10.656 38.367 17.449 1.00 33.21 117 ASN G O 1
ATOM 17828 N N . PHE G 1 117 ? 9.274 37.477 18.996 1.00 27.62 118 PHE G N 1
ATOM 17829 C CA . PHE G 1 117 ? 10.328 36.902 19.810 1.00 25.61 118 PHE G CA 1
ATOM 17830 C C . PHE G 1 117 ? 9.825 35.556 20.326 1.00 29.00 118 PHE G C 1
ATOM 17831 O O . PHE G 1 117 ? 8.748 35.469 20.908 1.00 23.81 118 PHE G O 1
ATOM 17848 N N . PHE G 1 118 ? 10.592 34.498 20.104 1.00 24.16 119 PHE G N 1
ATOM 17849 C CA . PHE G 1 118 ? 10.110 33.163 20.425 1.00 21.04 119 PHE G CA 1
ATOM 17850 C C . PHE G 1 118 ? 11.188 32.294 21.054 1.00 23.28 119 PHE G C 1
ATOM 17851 O O . PHE G 1 118 ? 12.368 32.399 20.718 1.00 19.97 119 PHE G O 1
ATOM 17868 N N . LEU G 1 119 ? 10.760 31.437 21.976 1.00 22.99 120 LEU G N 1
ATOM 17869 C CA . LEU G 1 119 ? 11.665 30.595 22.745 1.00 21.29 120 LEU G CA 1
ATOM 17870 C C . LEU G 1 119 ? 11.145 29.164 22.763 1.00 22.01 120 LEU G C 1
ATOM 17871 O O . LEU G 1 119 ? 10.012 28.926 23.158 1.00 21.69 120 LEU G O 1
ATOM 17887 N N . LEU G 1 120 ? 11.980 28.215 22.356 1.00 25.68 121 LEU G N 1
ATOM 17888 C CA . LEU G 1 120 ? 11.623 26.807 22.440 1.00 25.52 121 LEU G CA 1
ATOM 17889 C C . LEU G 1 120 ? 12.231 26.204 23.694 1.00 25.34 121 LEU G C 1
ATOM 17890 O O . LEU G 1 120 ? 13.100 26.810 24.327 1.00 23.05 121 LEU G O 1
ATOM 17906 N N . ARG G 1 121 ? 11.778 25.007 24.043 1.00 22.20 122 ARG G N 1
ATOM 17907 C CA . ARG G 1 121 ? 12.256 24.329 25.237 1.00 21.34 122 ARG G CA 1
ATOM 17908 C C . ARG G 1 121 ? 13.458 23.453 24.924 1.00 27.72 122 ARG G C 1
ATOM 17909 O O . ARG G 1 121 ? 13.439 22.706 23.953 1.00 28.38 122 ARG G O 1
ATOM 17930 N N . GLY G 1 122 ? 14.501 23.541 25.745 1.00 23.03 123 GLY G N 1
ATOM 17931 C CA . GLY G 1 122 ? 15.657 22.668 25.599 1.00 28.37 123 GLY G CA 1
ATOM 17932 C C . GLY G 1 122 ? 15.594 21.566 26.643 1.00 29.36 123 GLY G C 1
ATOM 17933 O O . GLY G 1 122 ? 14.742 21.629 27.521 1.00 22.59 123 GLY G O 1
ATOM 17937 N N . ASN G 1 123 ? 16.468 20.561 26.560 1.00 22.41 124 ASN G N 1
ATOM 17938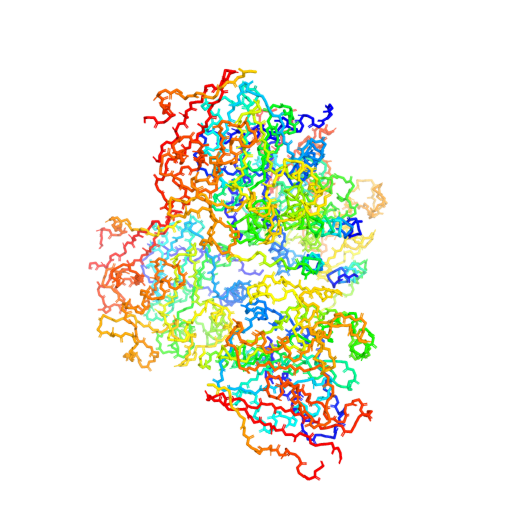 C CA . ASN G 1 123 ? 16.474 19.508 27.567 1.00 25.48 124 ASN G CA 1
ATOM 17939 C C . ASN G 1 123 ? 16.942 20.010 28.933 1.00 25.38 124 ASN G C 1
ATOM 17940 O O . ASN G 1 123 ? 16.711 19.350 29.939 1.00 27.18 124 ASN G O 1
ATOM 17951 N N . HIS G 1 124 ? 17.600 21.166 28.969 1.00 24.32 125 HIS G N 1
ATOM 17952 C CA . HIS G 1 124 ? 17.996 21.772 30.245 1.00 28.92 125 HIS G CA 1
ATOM 17953 C C . HIS G 1 124 ? 16.896 22.627 30.878 1.00 27.95 125 HIS G C 1
ATOM 17954 O O . HIS G 1 124 ? 17.017 23.017 32.032 1.00 25.62 125 HIS G O 1
ATOM 17969 N N . GLU G 1 125 ? 15.841 22.937 30.128 1.00 25.22 126 GLU G N 1
ATOM 17970 C CA . GLU G 1 125 ? 14.684 23.603 30.723 1.00 23.83 126 GLU G CA 1
ATOM 17971 C C . GLU G 1 125 ? 13.804 22.529 31.353 1.00 22.36 126 GLU G C 1
ATOM 17972 O O . GLU G 1 125 ? 12.692 22.259 30.896 1.00 22.39 126 GLU G O 1
ATOM 17984 N N . CYS G 1 126 ? 14.327 21.928 32.414 1.00 20.58 127 CYS G N 1
ATOM 17985 C CA . CYS G 1 126 ? 13.772 20.720 33.000 1.00 23.36 127 CYS G CA 1
ATOM 17986 C C . CYS G 1 126 ? 14.427 20.530 34.365 1.00 26.11 127 CYS G C 1
ATOM 17987 O O . CYS G 1 126 ? 15.658 20.459 34.463 1.00 28.34 127 CYS G O 1
ATOM 17995 N N . ALA G 1 127 ? 13.618 20.444 35.416 1.00 24.54 128 ALA G N 1
ATOM 17996 C CA . ALA G 1 127 ? 14.157 20.452 36.778 1.00 25.39 128 ALA G CA 1
ATOM 17997 C C . ALA G 1 127 ? 15.173 19.337 37.048 1.00 23.50 128 ALA G C 1
ATOM 17998 O O . ALA G 1 127 ? 16.165 19.558 37.723 1.00 22.09 128 ALA G O 1
ATOM 18005 N N . SER G 1 128 ? 14.934 18.137 36.536 1.00 23.02 129 SER G N 1
ATOM 18006 C CA . SER G 1 128 ? 15.814 17.033 36.877 1.00 27.59 129 SER G CA 1
ATOM 18007 C C . SER G 1 128 ? 17.174 17.161 36.181 1.00 31.75 129 SER G C 1
ATOM 18008 O O . SER G 1 128 ? 18.133 16.489 36.550 1.00 30.91 129 SER G O 1
ATOM 18016 N N . ILE G 1 129 ? 17.260 18.021 35.173 1.00 23.30 130 ILE G N 1
ATOM 18017 C CA . ILE G 1 129 ? 18.541 18.297 34.538 1.00 24.11 130 ILE G CA 1
ATOM 18018 C C . ILE G 1 129 ? 19.240 19.509 35.168 1.00 25.90 130 ILE G C 1
ATOM 18019 O O . ILE G 1 129 ? 20.392 19.412 35.600 1.00 18.91 130 ILE G O 1
ATOM 18035 N N . ASN G 1 130 ? 18.556 20.649 35.213 1.00 21.92 131 ASN G N 1
ATOM 18036 C CA . ASN G 1 130 ? 19.188 21.867 35.702 1.00 21.09 131 ASN G CA 1
ATOM 18037 C C . ASN G 1 130 ? 19.359 21.858 37.227 1.00 26.18 131 ASN G C 1
ATOM 18038 O O . ASN G 1 130 ? 20.029 22.725 37.791 1.00 22.19 131 ASN G O 1
ATOM 18049 N N . ARG G 1 131 ? 18.782 20.861 37.890 1.00 22.21 132 ARG G N 1
ATOM 18050 C CA . ARG G 1 131 ? 19.106 20.625 39.295 1.00 24.62 132 ARG G CA 1
ATOM 18051 C C . ARG G 1 131 ? 20.597 20.338 39.441 1.00 29.77 132 ARG G C 1
ATOM 18052 O O . ARG G 1 131 ? 21.220 20.684 40.445 1.00 28.72 132 ARG G O 1
ATOM 18073 N N . ILE G 1 132 ? 21.167 19.716 38.420 1.00 28.45 133 ILE G N 1
ATOM 18074 C CA . ILE G 1 132 ? 22.503 19.162 38.521 1.00 30.43 133 ILE G CA 1
ATOM 18075 C C . ILE G 1 132 ? 23.540 20.018 37.812 1.00 27.15 133 ILE G C 1
ATOM 18076 O O . ILE G 1 132 ? 24.696 20.019 38.188 1.00 31.47 133 ILE G O 1
ATOM 18092 N N . TYR G 1 133 ? 23.140 20.748 36.781 1.00 27.63 134 TYR G N 1
ATOM 18093 C CA . TYR G 1 133 ? 24.144 21.390 35.946 1.00 27.38 134 TYR G CA 1
ATOM 18094 C C . TYR G 1 133 ? 24.291 22.880 36.167 1.00 28.26 134 TYR G C 1
ATOM 18095 O O . TYR G 1 133 ? 24.904 23.566 35.346 1.00 28.26 134 TYR G O 1
ATOM 18113 N N . GLY G 1 134 ? 23.761 23.370 37.288 1.00 25.70 135 GLY G N 1
ATOM 18114 C CA . GLY G 1 134 ? 24.098 24.704 37.759 1.00 30.39 135 GLY G CA 1
ATOM 18115 C C . GLY G 1 134 ? 22.941 25.640 38.095 1.00 32.81 135 GLY G C 1
ATOM 18116 O O . GLY G 1 134 ? 23.075 26.473 38.995 1.00 28.01 135 GLY G O 1
ATOM 18120 N N . PHE G 1 135 ? 21.815 25.534 37.389 1.00 23.54 136 PHE G N 1
ATOM 18121 C CA . PHE G 1 135 ? 20.752 26.529 37.559 1.00 23.85 136 PHE G CA 1
ATOM 18122 C C . PHE G 1 135 ? 20.149 26.503 38.964 1.00 22.48 136 PHE G C 1
ATOM 18123 O O . PHE G 1 135 ? 19.936 27.547 39.580 1.00 21.18 136 PHE G O 1
ATOM 18140 N N . TYR G 1 136 ? 19.873 25.306 39.464 1.00 21.57 137 TYR G N 1
ATOM 18141 C CA . TYR G 1 136 ? 19.384 25.155 40.824 1.00 21.00 137 TYR G CA 1
ATOM 18142 C C . TYR G 1 136 ? 20.340 25.824 41.808 1.00 24.09 137 TYR G C 1
ATOM 18143 O O . TYR G 1 136 ? 19.909 26.596 42.667 1.00 20.38 137 TYR G O 1
ATOM 18161 N N . ASP G 1 137 ? 21.634 25.538 41.695 1.00 18.34 138 ASP G N 1
ATOM 18162 C CA . ASP G 1 137 ? 22.595 26.135 42.625 1.00 22.66 138 ASP G CA 1
ATOM 18163 C C . ASP G 1 137 ? 22.598 27.664 42.497 1.00 20.86 138 ASP G C 1
ATOM 18164 O O . ASP G 1 137 ? 22.722 28.386 43.491 1.00 19.40 138 ASP G O 1
ATOM 18173 N N . GLU G 1 138 ? 22.476 28.159 41.270 1.00 21.78 139 GLU G N 1
ATOM 18174 C CA . GLU G 1 138 ? 22.491 29.601 41.053 1.00 24.20 139 GLU G CA 1
ATOM 18175 C C . GLU G 1 138 ? 21.273 30.260 41.720 1.00 23.49 139 GLU G C 1
ATOM 18176 O O . GLU G 1 138 ? 21.396 31.279 42.398 1.00 19.90 139 GLU G O 1
ATOM 18188 N N . CYS G 1 139 ? 20.096 29.675 41.532 1.00 21.25 140 CYS G N 1
ATOM 18189 C CA . CYS G 1 139 ? 18.887 30.203 42.157 1.00 19.54 140 CYS G CA 1
ATOM 18190 C C . CYS G 1 139 ? 19.034 30.207 43.682 1.00 22.30 140 CYS G C 1
ATOM 18191 O O . CYS G 1 139 ? 18.692 31.186 44.352 1.00 23.25 140 CYS G O 1
ATOM 18199 N N . LYS G 1 140 ? 19.573 29.122 44.223 1.00 17.13 141 LYS G N 1
ATOM 18200 C CA . LYS G 1 140 ? 19.672 28.975 45.675 1.00 20.01 141 LYS G CA 1
ATOM 18201 C C . LYS G 1 140 ? 20.622 30.024 46.245 1.00 26.15 141 LYS G C 1
ATOM 18202 O O . LYS G 1 140 ? 20.349 30.632 47.281 1.00 25.82 141 LYS G O 1
ATOM 18221 N N . ARG G 1 141 ? 21.735 30.250 45.555 1.00 20.86 142 ARG G N 1
ATOM 18222 C CA . ARG G 1 141 ? 22.738 31.192 46.036 1.00 24.16 142 ARG G CA 1
ATOM 18223 C C . ARG G 1 141 ? 22.245 32.644 45.958 1.00 22.57 142 ARG G C 1
ATOM 18224 O O . ARG G 1 141 ? 22.388 33.418 46.909 1.00 23.29 142 ARG G O 1
ATOM 18245 N N . ARG G 1 142 ? 21.664 33.009 44.821 1.00 20.26 143 ARG G N 1
ATOM 18246 C CA . ARG G 1 142 ? 21.333 34.408 44.561 1.00 24.12 143 ARG G CA 1
ATOM 18247 C C . ARG G 1 142 ? 19.912 34.800 44.961 1.00 23.78 143 ARG G C 1
ATOM 18248 O O . ARG G 1 142 ? 19.631 35.985 45.148 1.00 22.17 143 ARG G O 1
ATOM 18269 N N . TYR G 1 143 ? 19.028 33.809 45.076 1.00 18.82 144 TYR G N 1
ATOM 18270 C CA . TYR G 1 143 ? 17.647 34.034 45.490 1.00 17.08 144 TYR G CA 1
ATOM 18271 C C . TYR G 1 143 ? 17.226 32.994 46.519 1.00 19.86 144 TYR G C 1
ATOM 18272 O O . TYR G 1 143 ? 17.695 33.034 47.647 1.00 20.40 144 TYR G O 1
ATOM 18290 N N . ASN G 1 144 ? 16.352 32.067 46.136 1.00 18.25 145 ASN G N 1
ATOM 18291 C CA . ASN G 1 144 ? 15.935 30.983 47.026 1.00 21.52 145 ASN G CA 1
ATOM 18292 C C . ASN G 1 144 ? 15.367 29.846 46.163 1.00 22.84 145 ASN G C 1
ATOM 18293 O O . ASN G 1 144 ? 15.180 30.012 44.949 1.00 20.41 145 ASN G O 1
ATOM 18304 N N . ILE G 1 145 ? 15.095 28.692 46.756 1.00 22.07 146 ILE G N 1
ATOM 18305 C CA . ILE G 1 145 ? 14.737 27.537 45.937 1.00 21.61 146 ILE G CA 1
ATOM 18306 C C . ILE G 1 145 ? 13.297 27.611 45.437 1.00 23.20 146 ILE G C 1
ATOM 18307 O O . ILE G 1 145 ? 12.953 26.971 44.439 1.00 25.13 146 ILE G O 1
ATOM 18323 N N . LYS G 1 146 ? 12.466 28.414 46.092 1.00 16.51 147 LYS G N 1
ATOM 18324 C CA . LYS G 1 146 ? 11.109 28.628 45.583 1.00 18.45 147 LYS G CA 1
ATOM 18325 C C . LYS G 1 146 ? 11.183 29.305 44.228 1.00 17.46 147 LYS G C 1
ATOM 18326 O O . LYS G 1 146 ? 10.374 29.025 43.350 1.00 21.03 147 LYS G O 1
ATOM 18345 N N . LEU G 1 147 ? 12.145 30.207 44.055 1.00 17.06 148 LEU G N 1
ATOM 18346 C CA . LEU G 1 147 ? 12.316 30.864 42.758 1.00 18.68 148 LEU G CA 1
ATOM 18347 C C . LEU G 1 147 ? 12.734 29.850 41.691 1.00 19.43 148 LEU G C 1
ATOM 18348 O O . LEU G 1 147 ? 12.309 29.935 40.546 1.00 21.49 148 LEU G O 1
ATOM 18364 N N . TRP G 1 148 ? 13.561 28.884 42.072 1.00 18.27 149 TRP G N 1
ATOM 18365 C CA . TRP G 1 148 ? 13.923 27.815 41.157 1.00 19.41 149 TRP G CA 1
ATOM 18366 C C . TRP G 1 148 ? 12.663 27.081 40.693 1.00 21.38 149 TRP G C 1
ATOM 18367 O O . TRP G 1 148 ? 12.479 26.870 39.497 1.00 19.66 149 TRP G O 1
ATOM 18388 N N . LYS G 1 149 ? 11.780 26.741 41.629 1.00 21.73 150 LYS G N 1
ATOM 18389 C CA . LYS G 1 149 ? 10.512 26.085 41.287 1.00 25.56 150 LYS G CA 1
ATOM 18390 C C . LYS G 1 149 ? 9.640 26.973 40.392 1.00 22.60 150 LYS G C 1
ATOM 18391 O O . LYS G 1 149 ? 8.943 26.488 39.507 1.00 21.57 150 LYS G O 1
ATOM 18410 N N . THR G 1 150 ? 9.660 28.273 40.637 1.00 18.33 151 THR G N 1
ATOM 18411 C CA . THR G 1 150 ? 8.907 29.194 39.786 1.00 20.73 151 THR G CA 1
ATOM 18412 C C . THR G 1 150 ? 9.408 29.131 38.328 1.00 17.47 151 THR G C 1
ATOM 18413 O O . THR G 1 150 ? 8.620 29.038 37.398 1.00 24.91 151 THR G O 1
ATOM 18424 N N . PHE G 1 151 ? 10.721 29.158 38.132 1.00 16.64 152 PHE G N 1
ATOM 18425 C CA . PHE G 1 151 ? 11.280 28.961 36.804 1.00 17.86 152 PHE G CA 1
ATOM 18426 C C . PHE G 1 151 ? 10.818 27.621 36.212 1.00 21.54 152 PHE G C 1
ATOM 18427 O O . PHE G 1 151 ? 10.428 27.554 35.042 1.00 20.45 152 PHE G O 1
ATOM 18444 N N . THR G 1 152 ? 10.842 26.560 37.013 1.00 18.44 153 THR G N 1
ATOM 18445 C CA . THR G 1 152 ? 10.435 25.246 36.515 1.00 21.96 153 THR G CA 1
ATOM 18446 C C . THR G 1 152 ? 9.007 25.245 35.985 1.00 24.49 153 THR G C 1
ATOM 18447 O O . THR G 1 152 ? 8.727 24.607 34.965 1.00 22.16 153 THR G O 1
ATOM 18458 N N . ASP G 1 153 ? 8.102 25.932 36.683 1.00 19.99 154 ASP G N 1
ATOM 18459 C CA . ASP G 1 153 ? 6.704 25.970 36.259 1.00 18.22 154 ASP G CA 1
ATOM 18460 C C . ASP G 1 153 ? 6.566 26.796 34.981 1.00 21.80 154 ASP G C 1
ATOM 18461 O O . ASP G 1 153 ? 5.669 26.572 34.173 1.00 26.21 154 ASP G O 1
ATOM 18470 N N . CYS G 1 154 ? 7.466 27.749 34.796 1.00 20.61 155 CYS G N 1
ATOM 18471 C CA . CYS G 1 154 ? 7.494 28.520 33.566 1.00 20.37 155 CYS G CA 1
ATOM 18472 C C . CYS G 1 154 ? 8.071 27.644 32.447 1.00 20.17 155 CYS G C 1
ATOM 18473 O O . CYS G 1 154 ? 7.455 27.489 31.387 1.00 20.42 155 CYS G O 1
ATOM 18481 N N . PHE G 1 155 ? 9.230 27.033 32.688 1.00 16.84 156 PHE G N 1
ATOM 18482 C CA . PHE G 1 155 ? 9.825 26.136 31.695 1.00 19.56 156 PHE G CA 1
ATOM 18483 C C . PHE G 1 155 ? 8.845 25.029 31.266 1.00 21.00 156 PHE G C 1
ATOM 18484 O O . PHE G 1 155 ? 8.827 24.632 30.102 1.00 18.60 156 PHE G O 1
ATOM 18501 N N . ASN G 1 156 ? 8.047 24.513 32.199 1.00 17.65 157 ASN G N 1
ATOM 18502 C CA . ASN G 1 156 ? 7.134 23.423 31.861 1.00 21.39 157 ASN G CA 1
ATOM 18503 C C . ASN G 1 156 ? 6.087 23.856 30.832 1.00 22.11 157 ASN G C 1
ATOM 18504 O O . ASN G 1 156 ? 5.344 23.026 30.329 1.00 24.97 157 ASN G O 1
ATOM 18515 N N . CYS G 1 157 ? 6.046 25.152 30.511 1.00 25.14 158 CYS G N 1
ATOM 18516 C CA . CYS G 1 157 ? 5.087 25.670 29.531 1.00 25.49 158 CYS G CA 1
ATOM 18517 C C . CYS G 1 157 ? 5.695 26.123 28.206 1.00 23.78 158 CYS G C 1
ATOM 18518 O O . CYS G 1 157 ? 4.968 26.593 27.332 1.00 24.02 158 CYS G O 1
ATOM 18526 N N . LEU G 1 158 ? 7.005 25.995 28.031 1.00 18.83 159 LEU G N 1
ATOM 18527 C CA . LEU G 1 158 ? 7.609 26.384 26.746 1.00 20.13 159 LEU G CA 1
ATOM 18528 C C . LEU G 1 158 ? 7.077 25.542 25.580 1.00 25.65 159 LEU G C 1
ATOM 18529 O O . LEU G 1 158 ? 6.813 24.349 25.750 1.00 26.84 159 LEU G O 1
ATOM 18545 N N . PRO G 1 159 ? 6.929 26.156 24.388 1.00 24.05 160 PRO G N 1
ATOM 18546 C CA . PRO G 1 159 ? 6.593 25.371 23.189 1.00 22.96 160 PRO G CA 1
ATOM 18547 C C . PRO G 1 159 ? 7.744 24.451 22.797 1.00 26.73 160 PRO G C 1
ATOM 18548 O O . PRO G 1 159 ? 8.883 24.659 23.218 1.00 21.63 160 PRO G O 1
ATOM 18559 N N . ILE G 1 160 ? 7.445 23.428 22.011 1.00 25.38 161 ILE G N 1
ATOM 18560 C CA . ILE G 1 160 ? 8.393 22.346 21.785 1.00 24.75 161 ILE G CA 1
ATOM 18561 C C . ILE G 1 160 ? 9.039 22.421 20.410 1.00 29.80 161 ILE G C 1
ATOM 18562 O O . ILE G 1 160 ? 10.146 21.938 20.225 1.00 31.17 161 ILE G O 1
ATOM 18578 N N . ALA G 1 161 ? 8.359 23.022 19.443 1.00 34.85 162 ALA G N 1
ATOM 18579 C CA . ALA G 1 161 ? 8.913 23.099 18.095 1.00 31.96 162 ALA G CA 1
ATOM 18580 C C . ALA G 1 161 ? 8.358 24.281 17.322 1.00 33.48 162 ALA G C 1
ATOM 18581 O O . ALA G 1 161 ? 7.414 24.934 17.768 1.00 30.02 162 ALA G O 1
ATOM 18588 N N . ALA G 1 162 ? 8.963 24.550 16.164 1.00 25.92 163 ALA G N 1
ATOM 18589 C CA . ALA G 1 162 ? 8.511 25.610 15.275 1.00 29.75 163 ALA G CA 1
ATOM 18590 C C . ALA G 1 162 ? 8.761 25.212 13.832 1.00 34.72 163 ALA G C 1
ATOM 18591 O O . ALA G 1 162 ? 9.726 24.503 13.522 1.00 33.12 163 ALA G O 1
ATOM 18598 N N . ILE G 1 163 ? 7.884 25.685 12.959 1.00 31.50 164 ILE G N 1
ATOM 18599 C CA . ILE G 1 163 ? 8.056 25.529 11.523 1.00 35.34 164 ILE G CA 1
ATOM 18600 C C . ILE G 1 163 ? 8.092 26.925 10.910 1.00 36.84 164 ILE G C 1
ATOM 18601 O O . ILE G 1 163 ? 7.157 27.706 11.088 1.00 34.00 164 ILE G O 1
ATOM 18617 N N . VAL G 1 164 ? 9.173 27.251 10.210 1.00 32.42 165 VAL G N 1
ATOM 18618 C CA . VAL G 1 164 ? 9.290 28.564 9.591 1.00 41.30 165 VAL G CA 1
ATOM 18619 C C . VAL G 1 164 ? 8.820 28.492 8.135 1.00 45.92 165 VAL G C 1
ATOM 18620 O O . VAL G 1 164 ? 9.389 27.757 7.328 1.00 45.85 165 VAL G O 1
ATOM 18633 N N . ASP G 1 165 ? 7.765 29.240 7.819 1.00 38.20 166 ASP G N 1
ATOM 18634 C CA . ASP G 1 165 ? 7.179 29.269 6.469 1.00 49.20 166 ASP G CA 1
ATOM 18635 C C . ASP G 1 165 ? 7.074 27.901 5.796 1.00 50.21 166 ASP G C 1
ATOM 18636 O O . ASP G 1 165 ? 7.398 27.746 4.622 1.00 49.62 166 ASP G O 1
ATOM 18645 N N . GLU G 1 166 ? 6.617 26.917 6.560 1.00 44.95 167 GLU G N 1
ATOM 18646 C CA . GLU G 1 166 ? 6.346 25.573 6.052 1.00 46.11 167 GLU G CA 1
ATOM 18647 C C . GLU G 1 166 ? 7.549 24.831 5.475 1.00 45.61 167 GLU G C 1
ATOM 18648 O O . GLU G 1 166 ? 7.382 23.782 4.853 1.00 46.40 167 GLU G O 1
ATOM 18660 N N . LYS G 1 167 ? 8.755 25.343 5.697 1.00 46.68 168 LYS G N 1
ATOM 18661 C CA . LYS G 1 167 ? 9.940 24.727 5.102 1.00 46.83 168 LYS G CA 1
ATOM 18662 C C . LYS G 1 167 ? 11.014 24.298 6.098 1.00 45.35 168 LYS G C 1
ATOM 18663 O O . LYS G 1 167 ? 11.728 23.327 5.847 1.00 43.77 168 LYS G O 1
ATOM 18682 N N . ILE G 1 168 ? 11.134 25.002 7.221 1.00 45.48 169 ILE G N 1
ATOM 18683 C CA . ILE G 1 168 ? 12.169 24.678 8.196 1.00 39.56 169 ILE G CA 1
ATOM 18684 C C . ILE G 1 168 ? 11.574 24.185 9.508 1.00 41.43 169 ILE G C 1
ATOM 18685 O O . ILE G 1 168 ? 10.927 24.942 10.236 1.00 36.11 169 ILE G O 1
ATOM 18701 N N . PHE G 1 169 ? 11.790 22.909 9.805 1.00 42.04 170 PHE G N 1
ATOM 18702 C CA . PHE G 1 169 ? 11.356 22.355 11.071 1.00 36.33 170 PHE G CA 1
ATOM 18703 C C . PHE G 1 169 ? 12.445 22.602 12.106 1.00 41.63 170 PHE G C 1
ATOM 18704 O O . PHE G 1 169 ? 13.590 22.191 11.908 1.00 39.53 170 PHE G O 1
ATOM 18721 N N . CYS G 1 170 ? 12.082 23.282 13.195 1.00 37.91 171 CYS G N 1
ATOM 18722 C CA . CYS G 1 170 ? 13.024 23.654 14.248 1.00 33.61 171 CYS G CA 1
ATOM 18723 C C . CYS G 1 170 ? 12.668 23.007 15.579 1.00 31.89 171 CYS G C 1
ATOM 18724 O O . CYS G 1 170 ? 11.528 23.093 16.023 1.00 26.41 171 CYS G O 1
ATOM 18732 N N . CYS G 1 171 ? 13.642 22.379 16.228 1.00 28.92 172 CYS G N 1
ATOM 18733 C CA . CYS G 1 171 ? 13.456 21.918 17.603 1.00 30.05 172 CYS G CA 1
ATOM 18734 C C . CYS G 1 171 ? 14.823 21.822 18.233 1.00 26.94 172 CYS G C 1
ATOM 18735 O O . CYS G 1 171 ? 15.824 22.028 17.549 1.00 32.99 172 CYS G O 1
ATOM 18743 N N . HIS G 1 172 ? 14.878 21.518 19.527 1.00 25.73 173 HIS G N 1
ATOM 18744 C CA . HIS G 1 172 ? 16.154 21.520 20.239 1.00 22.85 173 HIS G CA 1
ATOM 18745 C C . HIS G 1 172 ? 16.998 20.279 19.965 1.00 26.52 173 HIS G C 1
ATOM 18746 O O . HIS G 1 172 ? 18.179 20.379 19.616 1.00 31.95 173 HIS G O 1
ATOM 18760 N N . GLY G 1 173 ? 16.399 19.111 20.160 1.00 27.02 174 GLY G N 1
ATOM 18761 C CA . GLY G 1 173 ? 17.095 17.857 19.935 1.00 32.83 174 GLY G CA 1
ATOM 18762 C C . GLY G 1 173 ? 17.015 17.431 18.485 1.00 32.15 174 GLY G C 1
ATOM 18763 O O . GLY G 1 173 ? 17.881 17.769 17.669 1.00 37.74 174 GLY G O 1
ATOM 18767 N N . GLY G 1 174 ? 15.971 16.681 18.160 1.00 36.61 175 GLY G N 1
ATOM 18768 C CA . GLY G 1 174 ? 15.742 16.267 16.791 1.00 42.02 175 GLY G CA 1
ATOM 18769 C C . GLY G 1 174 ? 14.540 15.362 16.618 1.00 45.22 175 GLY G C 1
ATOM 18770 O O . GLY G 1 174 ? 13.553 15.456 17.356 1.00 44.63 175 GLY G O 1
ATOM 18774 N N . LEU G 1 175 ? 14.642 14.467 15.641 1.00 37.16 176 LEU G N 1
ATOM 18775 C CA . LEU G 1 175 ? 13.528 13.625 15.235 1.00 43.35 176 LEU G CA 1
ATOM 18776 C C . LEU G 1 175 ? 13.249 12.516 16.233 1.00 45.98 176 LEU G C 1
ATOM 18777 O O . LEU G 1 175 ? 14.069 12.216 17.099 1.00 45.15 176 LEU G O 1
ATOM 18793 N N . SER G 1 176 ? 12.083 11.901 16.084 1.00 47.69 177 SER G N 1
ATOM 18794 C CA . SER G 1 176 ? 11.642 10.842 16.974 1.00 45.62 177 SER G CA 1
ATOM 18795 C C . SER G 1 176 ? 11.125 9.678 16.150 1.00 47.51 177 SER G C 1
ATOM 18796 O O . SER G 1 176 ? 10.437 9.886 15.154 1.00 40.07 177 SER G O 1
ATOM 18804 N N . PRO G 1 177 ? 11.439 8.442 16.564 1.00 45.71 178 PRO G N 1
ATOM 18805 C CA . PRO G 1 177 ? 10.814 7.310 15.872 1.00 51.69 178 PRO G CA 1
ATOM 18806 C C . PRO G 1 177 ? 9.291 7.336 16.017 1.00 44.20 178 PRO G C 1
ATOM 18807 O O . PRO G 1 177 ? 8.601 6.700 15.229 1.00 42.96 178 PRO G O 1
ATOM 18818 N N . ASP G 1 178 ? 8.783 8.082 16.998 1.00 39.57 179 ASP G N 1
ATOM 18819 C CA . ASP G 1 178 ? 7.341 8.167 17.240 1.00 44.35 179 ASP G CA 1
ATOM 18820 C C . ASP G 1 178 ? 6.670 9.354 16.547 1.00 42.20 179 ASP G C 1
ATOM 18821 O O . ASP G 1 178 ? 5.475 9.568 16.728 1.00 50.04 179 ASP G O 1
ATOM 18830 N N . LEU G 1 179 ? 7.422 10.138 15.777 1.00 44.94 180 LEU G N 1
ATOM 18831 C CA . LEU G 1 179 ? 6.844 11.310 15.113 1.00 48.89 180 LEU G CA 1
ATOM 18832 C C . LEU G 1 179 ? 6.300 10.977 13.719 1.00 53.04 180 LEU G C 1
ATOM 18833 O O . LEU G 1 179 ? 7.024 11.040 12.724 1.00 53.58 180 LEU G O 1
ATOM 18849 N N . GLN G 1 180 ? 5.022 10.624 13.655 1.00 47.60 181 GLN G N 1
ATOM 18850 C CA . GLN G 1 180 ? 4.380 10.313 12.380 1.00 54.92 181 GLN G CA 1
ATOM 18851 C C . GLN G 1 180 ? 3.613 11.505 11.809 1.00 49.97 181 GLN G C 1
ATOM 18852 O O . GLN G 1 180 ? 3.535 11.671 10.593 1.00 42.07 181 GLN G O 1
ATOM 18866 N N . SER G 1 181 ? 3.050 12.332 12.687 1.00 45.07 182 SER G N 1
ATOM 18867 C CA . SER G 1 181 ? 2.290 13.503 12.253 1.00 48.35 182 SER G CA 1
ATOM 18868 C C . SER G 1 181 ? 2.579 14.740 13.102 1.00 50.41 182 SER G C 1
ATOM 18869 O O . SER G 1 181 ? 2.796 14.642 14.313 1.00 43.91 182 SER G O 1
ATOM 18877 N N . MET G 1 182 ? 2.558 15.908 12.463 1.00 44.16 183 MET G N 1
ATOM 18878 C CA . MET G 1 182 ? 2.742 17.161 13.179 1.00 41.31 183 MET G CA 1
ATOM 18879 C C . MET G 1 182 ? 1.656 17.318 14.224 1.00 40.29 183 MET G C 1
ATOM 18880 O O . MET G 1 182 ? 1.879 17.929 15.266 1.00 36.21 183 MET G O 1
ATOM 18894 N N . GLU G 1 183 ? 0.476 16.775 13.943 1.00 34.78 184 GLU G N 1
ATOM 18895 C CA . GLU G 1 183 ? -0.638 16.883 14.873 1.00 37.62 184 GLU G CA 1
ATOM 18896 C C . GLU G 1 183 ? -0.307 16.235 16.216 1.00 37.34 184 GLU G C 1
ATOM 18897 O O . GLU G 1 183 ? -0.837 16.638 17.250 1.00 39.79 184 GLU G O 1
ATOM 18909 N N . GLN G 1 184 ? 0.560 15.226 16.213 1.00 34.37 185 GLN G N 1
ATOM 18910 C CA . GLN G 1 184 ? 0.975 14.618 17.474 1.00 37.01 185 GLN G CA 1
ATOM 18911 C C . GLN G 1 184 ? 1.576 15.694 18.360 1.00 40.58 185 GLN G C 1
ATOM 18912 O O . GLN G 1 184 ? 1.224 15.811 19.532 1.00 34.67 185 GLN G O 1
ATOM 18926 N N . ILE G 1 185 ? 2.485 16.482 17.791 1.00 36.48 186 ILE G N 1
ATOM 18927 C CA . ILE G 1 185 ? 3.136 17.553 18.540 1.00 36.11 186 ILE G CA 1
ATOM 18928 C C . ILE G 1 185 ? 2.088 18.499 19.117 1.00 39.19 186 ILE G C 1
ATOM 18929 O O . ILE G 1 185 ? 2.171 18.885 20.283 1.00 36.26 186 ILE G O 1
ATOM 18945 N N . ARG G 1 186 ? 1.087 18.842 18.307 1.00 31.29 187 ARG G N 1
ATOM 18946 C CA . ARG G 1 186 ? 0.052 19.787 18.717 1.00 33.23 187 ARG G CA 1
ATOM 18947 C C . ARG G 1 186 ? -0.868 19.250 19.813 1.00 32.12 187 ARG G C 1
ATOM 18948 O O . ARG G 1 186 ? -1.588 20.024 20.434 1.00 39.03 187 ARG G O 1
ATOM 18969 N N . ARG G 1 187 ? -0.864 17.939 20.041 1.00 35.22 188 ARG G N 1
ATOM 18970 C CA . ARG G 1 187 ? -1.719 17.334 21.069 1.00 38.42 188 ARG G CA 1
ATOM 18971 C C . ARG G 1 187 ? -1.041 17.261 22.430 1.00 43.69 188 ARG G C 1
ATOM 18972 O O . ARG G 1 187 ? -1.686 16.928 23.420 1.00 41.59 188 ARG G O 1
ATOM 18993 N N . ILE G 1 188 ? 0.258 17.548 22.475 1.00 40.13 189 ILE G N 1
ATOM 18994 C CA . ILE G 1 188 ? 1.003 17.545 23.733 1.00 34.57 189 ILE G CA 1
ATOM 18995 C C . ILE G 1 188 ? 0.453 18.614 24.687 1.00 31.33 189 ILE G C 1
ATOM 18996 O O . ILE G 1 188 ? 0.285 19.758 24.296 1.00 31.19 189 ILE G O 1
ATOM 19012 N N . MET G 1 189 ? 0.184 18.234 25.933 1.00 26.85 190 MET G N 1
ATOM 19013 C CA A MET G 1 189 ? -0.442 19.131 26.899 0.56 35.56 190 MET G CA 1
ATOM 19014 C CA B MET G 1 189 ? -0.445 19.132 26.900 0.44 35.62 190 MET G CA 1
ATOM 19015 C C . MET G 1 189 ? 0.591 19.806 27.797 1.00 38.06 190 MET G C 1
ATOM 19016 O O . MET G 1 189 ? 1.606 19.204 28.138 1.00 32.46 190 MET G O 1
ATOM 19043 N N . ARG G 1 190 ? 0.306 21.055 28.178 1.00 34.05 191 ARG G N 1
ATOM 19044 C CA . ARG G 1 190 ? 1.166 21.873 29.037 1.00 27.53 191 ARG G CA 1
ATOM 19045 C C . ARG G 1 190 ? 0.322 22.425 30.183 1.00 28.53 191 ARG G C 1
ATOM 19046 O O . ARG G 1 190 ? -0.844 22.758 29.979 1.00 29.28 191 ARG G O 1
ATOM 19067 N N . PRO G 1 191 ? 0.910 22.581 31.381 1.00 25.33 192 PRO G N 1
ATOM 19068 C CA . PRO G 1 191 ? 2.310 22.330 31.748 1.00 22.12 192 PRO G CA 1
ATOM 19069 C C . PRO G 1 191 ? 2.678 20.856 31.794 1.00 25.63 192 PRO G C 1
ATOM 19070 O O . PRO G 1 191 ? 1.853 20.012 32.125 1.00 28.50 192 PRO G O 1
ATOM 19081 N N . THR G 1 192 ? 3.930 20.564 31.468 1.00 27.94 193 THR G N 1
ATOM 19082 C CA . THR G 1 192 ? 4.407 19.193 31.433 1.00 25.10 193 THR G CA 1
ATOM 19083 C C . THR G 1 192 ? 5.878 19.128 31.802 1.00 22.79 193 THR G C 1
ATOM 19084 O O . THR G 1 192 ? 6.644 20.036 31.497 1.00 23.67 193 THR G O 1
ATOM 19095 N N . ASP G 1 193 ? 6.273 18.049 32.462 1.00 20.77 194 ASP G N 1
ATOM 19096 C CA . ASP G 1 193 ? 7.682 17.752 32.635 1.00 18.92 194 ASP G CA 1
ATOM 19097 C C . ASP G 1 193 ? 8.172 16.988 31.389 1.00 24.82 194 ASP G C 1
ATOM 19098 O O . ASP G 1 193 ? 7.377 16.635 30.525 1.00 28.58 194 ASP G O 1
ATOM 19107 N N . VAL G 1 194 ? 9.473 16.735 31.298 1.00 25.87 195 VAL G N 1
ATOM 19108 C CA . VAL G 1 194 ? 10.031 15.988 30.171 1.00 32.92 195 VAL G CA 1
ATOM 19109 C C . VAL G 1 194 ? 10.147 14.495 30.502 1.00 29.54 195 VAL G C 1
ATOM 19110 O O . VAL G 1 194 ? 10.912 14.105 31.384 1.00 30.11 195 VAL G O 1
ATOM 19123 N N . PRO G 1 195 ? 9.387 13.648 29.793 1.00 28.85 196 PRO G N 1
ATOM 19124 C CA . PRO G 1 195 ? 9.450 12.206 30.074 1.00 29.12 196 PRO G CA 1
ATOM 19125 C C . PRO G 1 195 ? 10.822 11.621 29.715 1.00 32.99 196 PRO G C 1
ATOM 19126 O O . PRO G 1 195 ? 1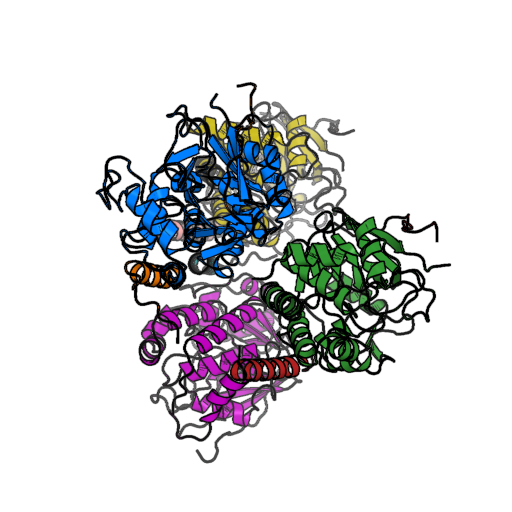1.564 12.249 28.942 1.00 32.44 196 PRO G O 1
ATOM 19137 N N . ASP G 1 196 ? 11.163 10.443 30.240 1.00 31.78 197 ASP G N 1
ATOM 19138 C CA . ASP G 1 196 ? 12.459 9.837 29.914 1.00 38.95 197 ASP G CA 1
ATOM 19139 C C . ASP G 1 196 ? 12.418 9.025 28.614 1.00 40.45 197 ASP G C 1
ATOM 19140 O O . ASP G 1 196 ? 13.442 8.501 28.161 1.00 41.02 197 ASP G O 1
ATOM 19149 N N . GLN G 1 197 ? 11.236 8.920 28.019 1.00 33.52 198 GLN G N 1
ATOM 19150 C CA . GLN G 1 197 ? 11.098 8.272 26.723 1.00 41.39 198 GLN G CA 1
ATOM 19151 C C . GLN G 1 197 ? 9.857 8.779 26.007 1.00 41.76 198 GLN G C 1
ATOM 19152 O O . GLN G 1 197 ? 8.914 9.264 26.633 1.00 31.18 198 GLN G O 1
ATOM 19166 N N . GLY G 1 198 ? 9.858 8.661 24.687 1.00 39.16 199 GLY G N 1
ATOM 19167 C CA . GLY G 1 198 ? 8.719 9.087 23.905 1.00 38.82 199 GLY G CA 1
ATOM 19168 C C . GLY G 1 198 ? 9.014 10.261 22.997 1.00 34.97 199 GLY G C 1
ATOM 19169 O O . GLY G 1 198 ? 10.140 10.782 22.953 1.00 32.96 199 GLY G O 1
ATOM 19173 N N . LEU G 1 199 ? 7.980 10.672 22.268 1.00 36.37 200 LEU G N 1
ATOM 19174 C CA . LEU G 1 199 ? 8.067 11.761 21.300 1.00 39.45 200 LEU G CA 1
ATOM 19175 C C . LEU G 1 199 ? 8.584 13.062 21.911 1.00 33.45 200 LEU G C 1
ATOM 19176 O O . LEU G 1 199 ? 9.471 13.709 21.346 1.00 33.32 200 LEU G O 1
ATOM 19192 N N . LEU G 1 200 ? 8.011 13.450 23.048 1.00 28.14 201 LEU G N 1
ATOM 19193 C CA . LEU G 1 200 ? 8.394 14.700 23.718 1.00 33.26 201 LEU G CA 1
ATOM 19194 C C . LEU G 1 200 ? 9.860 14.665 24.165 1.00 32.46 201 LEU G C 1
ATOM 19195 O O . LEU G 1 200 ? 10.617 15.599 23.917 1.00 32.97 201 LEU G O 1
ATOM 19211 N N . CYS G 1 201 ? 10.258 13.575 24.807 1.00 30.71 202 CYS G N 1
ATOM 19212 C CA . CYS G 1 201 ? 11.659 13.358 25.156 1.00 26.46 202 CYS G CA 1
ATOM 19213 C C . CYS G 1 201 ? 12.571 13.488 23.928 1.00 30.43 202 CYS G C 1
ATOM 19214 O O . CYS G 1 201 ? 13.544 14.240 23.953 1.00 28.74 202 CYS G O 1
ATOM 19222 N N . ASP G 1 202 ? 12.245 12.762 22.856 1.00 29.04 203 ASP G N 1
ATOM 19223 C CA . ASP G 1 202 ? 13.084 12.738 21.654 1.00 31.58 203 ASP G CA 1
ATOM 19224 C C . ASP G 1 202 ? 13.261 14.131 21.020 1.00 37.11 203 ASP G C 1
ATOM 19225 O O . ASP G 1 202 ? 14.365 14.489 20.602 1.00 31.78 203 ASP G O 1
ATOM 19234 N N . LEU G 1 203 ? 12.181 14.908 20.943 1.00 27.66 204 LEU G N 1
ATOM 19235 C CA . LEU G 1 203 ? 12.256 16.261 20.390 1.00 28.34 204 LEU G CA 1
ATOM 19236 C C . LEU G 1 203 ? 13.275 17.122 21.144 1.00 33.80 204 LEU G C 1
ATOM 19237 O O . LEU G 1 203 ? 13.834 18.063 20.583 1.00 32.18 204 LEU G O 1
ATOM 19253 N N . LEU G 1 204 ? 13.535 16.790 22.406 1.00 30.84 205 LEU G N 1
ATOM 19254 C CA . LEU G 1 204 ? 14.460 17.581 23.220 1.00 28.05 205 LEU G CA 1
ATOM 19255 C C . LEU G 1 204 ? 15.844 16.942 23.336 1.00 31.25 205 LEU G C 1
ATOM 19256 O O . LEU G 1 204 ? 16.807 17.599 23.756 1.00 29.89 205 LEU G O 1
ATOM 19272 N N . TRP G 1 205 ? 15.946 15.666 22.977 1.00 26.03 206 TRP G N 1
ATOM 19273 C CA . TRP G 1 205 ? 17.124 14.879 23.345 1.00 29.15 206 TRP G CA 1
ATOM 19274 C C . TRP G 1 205 ? 17.873 14.179 22.201 1.00 30.36 206 TRP G C 1
ATOM 19275 O O . TRP G 1 205 ? 19.053 13.862 22.348 1.00 27.57 206 TRP G O 1
ATOM 19296 N N . SER G 1 206 ? 17.217 13.913 21.078 1.00 29.85 207 SER G N 1
ATOM 19297 C CA . SER G 1 206 ? 17.863 13.085 20.058 1.00 34.29 207 SER G CA 1
ATOM 19298 C C . SER G 1 206 ? 19.004 13.821 19.336 1.00 39.80 207 SER G C 1
ATOM 19299 O O . SER G 1 206 ? 19.133 15.050 19.424 1.00 38.10 207 SER G O 1
ATOM 19307 N N . ASP G 1 207 ? 19.841 13.042 18.651 1.00 35.49 208 ASP G N 1
ATOM 19308 C CA . ASP G 1 207 ? 20.965 13.552 17.863 1.00 42.18 208 ASP G CA 1
ATOM 19309 C C . ASP G 1 207 ? 21.049 12.817 16.527 1.00 46.17 208 ASP G C 1
ATOM 19310 O O . ASP G 1 207 ? 20.812 11.616 16.476 1.00 38.84 208 ASP G O 1
ATOM 19319 N N . PRO G 1 208 ? 21.409 13.532 15.451 1.00 41.76 209 PRO G N 1
ATOM 19320 C CA . PRO G 1 208 ? 21.781 12.883 14.188 1.00 44.33 209 PRO G CA 1
ATOM 19321 C C . PRO G 1 208 ? 23.116 12.145 14.322 1.00 50.56 209 PRO G C 1
ATOM 19322 O O . PRO G 1 208 ? 23.872 12.418 15.258 1.00 47.35 209 PRO G O 1
ATOM 19333 N N . ASP G 1 209 ? 23.400 11.229 13.397 1.00 57.64 210 ASP G N 1
ATOM 19334 C CA . ASP G 1 209 ? 24.607 10.405 13.462 1.00 60.97 210 ASP G CA 1
ATOM 19335 C C . ASP G 1 209 ? 24.942 9.847 12.070 1.00 67.68 210 ASP G C 1
ATOM 19336 O O . ASP G 1 209 ? 24.086 9.259 11.406 1.00 59.20 210 ASP G O 1
ATOM 19345 N N . LYS G 1 210 ? 26.186 10.043 11.635 1.00 85.82 211 LYS G N 1
ATOM 19346 C CA . LYS G 1 210 ? 26.629 9.623 10.301 1.00 90.63 211 LYS G CA 1
ATOM 19347 C C . LYS G 1 210 ? 26.781 8.114 10.157 1.00 93.13 211 LYS G C 1
ATOM 19348 O O . LYS G 1 210 ? 26.706 7.585 9.051 1.00 98.85 211 LYS G O 1
ATOM 19367 N N . ASP G 1 211 ? 27.009 7.426 11.269 1.00 90.31 212 ASP G N 1
ATOM 19368 C CA . ASP G 1 211 ? 27.318 6.002 11.233 1.00 89.23 212 ASP G CA 1
ATOM 19369 C C . ASP G 1 211 ? 26.065 5.144 11.323 1.00 92.50 212 ASP G C 1
ATOM 19370 O O . ASP G 1 211 ? 26.066 3.989 10.901 1.00 101.07 212 ASP G O 1
ATOM 19379 N N . VAL G 1 212 ? 24.997 5.706 11.875 1.00 76.18 213 VAL G N 1
ATOM 19380 C CA . VAL G 1 212 ? 23.747 4.973 12.007 1.00 71.28 213 VAL G CA 1
ATOM 19381 C C . VAL G 1 212 ? 22.883 5.152 10.766 1.00 73.57 213 VAL G C 1
ATOM 19382 O O . VAL G 1 212 ? 22.846 6.228 10.170 1.00 73.45 213 VAL G O 1
ATOM 19395 N N . GLN G 1 213 ? 22.202 4.085 10.372 1.00 78.98 214 GLN G N 1
ATOM 19396 C CA . GLN G 1 213 ? 21.147 4.185 9.378 1.00 87.47 214 GLN G CA 1
ATOM 19397 C C . GLN G 1 213 ? 19.856 3.834 10.099 1.00 81.74 214 GLN G C 1
ATOM 19398 O O . GLN G 1 213 ? 19.777 2.815 10.790 1.00 81.26 214 GLN G O 1
ATOM 19412 N N . GLY G 1 214 ? 18.850 4.688 9.964 1.00 68.84 215 GLY G N 1
ATOM 19413 C CA . GLY G 1 214 ? 17.641 4.530 10.748 1.00 68.22 215 GLY G CA 1
ATOM 19414 C C . GLY G 1 214 ? 17.863 5.034 12.167 1.00 60.38 215 GLY G C 1
ATOM 19415 O O . GLY G 1 214 ? 18.429 6.108 12.359 1.00 52.16 215 GLY G O 1
ATOM 19419 N N . TRP G 1 215 ? 17.443 4.247 13.157 1.00 62.57 216 TRP G N 1
ATOM 19420 C CA . TRP G 1 215 ? 17.478 4.666 14.560 1.00 53.89 216 TRP G CA 1
ATOM 19421 C C . TRP G 1 215 ? 18.478 3.860 15.380 1.00 57.98 216 TRP G C 1
ATOM 19422 O O . TRP G 1 215 ? 18.489 2.631 15.325 1.00 63.05 216 TRP G O 1
ATOM 19443 N N . GLY G 1 216 ? 19.318 4.562 16.136 1.00 53.42 217 GLY G N 1
ATOM 19444 C CA . GLY G 1 216 ? 20.315 3.921 16.977 1.00 59.68 217 GLY G CA 1
ATOM 19445 C C . GLY G 1 216 ? 20.287 4.436 18.403 1.00 64.86 217 GLY G C 1
ATOM 19446 O O . GLY G 1 216 ? 19.667 5.457 18.694 1.00 61.77 217 GLY G O 1
ATOM 19450 N N . GLU G 1 217 ? 20.966 3.731 19.299 1.00 76.47 218 GLU G N 1
ATOM 19451 C CA . GLU G 1 217 ? 20.987 4.126 20.697 1.00 74.82 218 GLU G CA 1
ATOM 19452 C C . GLU G 1 217 ? 21.880 5.342 20.885 1.00 74.25 218 GLU G C 1
ATOM 19453 O O . GLU G 1 217 ? 22.920 5.468 20.233 1.00 72.55 218 GLU G O 1
ATOM 19465 N N . ASN G 1 218 ? 21.469 6.232 21.784 1.00 60.66 219 ASN G N 1
ATOM 19466 C CA . ASN G 1 218 ? 22.181 7.482 22.019 1.00 53.86 219 ASN G CA 1
ATOM 19467 C C . ASN G 1 218 ? 23.118 7.396 23.230 1.00 56.18 219 ASN G C 1
ATOM 19468 O O . ASN G 1 218 ? 22.714 6.949 24.306 1.00 54.49 219 ASN G O 1
ATOM 19479 N N . ASP G 1 219 ? 24.367 7.828 23.048 1.00 51.08 220 ASP G N 1
ATOM 19480 C CA . ASP G 1 219 ? 25.378 7.763 24.110 1.00 56.76 220 ASP G CA 1
ATOM 19481 C C . ASP G 1 219 ? 24.979 8.546 25.361 1.00 55.04 220 ASP G C 1
ATOM 19482 O O . ASP G 1 219 ? 25.510 8.300 26.441 1.00 51.55 220 ASP G O 1
ATOM 19491 N N . ARG G 1 220 ? 24.058 9.494 25.209 1.00 56.12 221 ARG G N 1
ATOM 19492 C CA . ARG G 1 220 ? 23.570 10.287 26.338 1.00 52.42 221 ARG G CA 1
ATOM 19493 C C . ARG G 1 220 ? 22.874 9.425 27.390 1.00 48.46 221 ARG G C 1
ATOM 19494 O O . ARG G 1 220 ? 22.767 9.819 28.550 1.00 46.89 221 ARG G O 1
ATOM 19515 N N . GLY G 1 221 ? 22.390 8.257 26.981 1.00 48.15 222 GLY G N 1
ATOM 19516 C CA . GLY G 1 221 ? 21.710 7.355 27.892 1.00 45.73 222 GLY G CA 1
ATOM 19517 C C . GLY G 1 221 ? 20.210 7.582 27.903 1.00 44.94 222 GLY G C 1
ATOM 19518 O O . GLY G 1 221 ? 19.492 7.020 28.730 1.00 40.99 222 GLY G O 1
ATOM 19522 N N . VAL G 1 222 ? 19.736 8.410 26.979 1.00 44.01 223 VAL G N 1
ATOM 19523 C CA . VAL G 1 222 ? 18.303 8.595 26.773 1.00 40.46 223 VAL G CA 1
ATOM 19524 C C . VAL G 1 222 ? 18.029 8.860 25.288 1.00 37.12 223 VAL G C 1
ATOM 19525 O O . VAL G 1 222 ? 18.908 9.335 24.573 1.00 40.21 223 VAL G O 1
ATOM 19538 N N . SER G 1 223 ? 16.824 8.537 24.822 1.00 34.04 224 SER G N 1
ATOM 19539 C CA . SER G 1 223 ? 16.429 8.837 23.448 1.00 42.41 224 SER G CA 1
ATOM 19540 C C . SER G 1 223 ? 17.270 8.058 22.425 1.00 43.20 224 SER G C 1
ATOM 19541 O O . SER G 1 223 ? 17.775 6.977 22.728 1.00 49.06 224 SER G O 1
ATOM 19549 N N . PHE G 1 224 ? 17.433 8.623 21.230 1.00 39.83 225 PHE G N 1
ATOM 19550 C CA . PHE G 1 224 ? 17.998 7.891 20.094 1.00 47.51 225 PHE G CA 1
ATOM 19551 C C . PHE G 1 224 ? 18.947 8.736 19.253 1.00 46.01 225 PHE G C 1
ATOM 19552 O O . PHE G 1 224 ? 19.015 9.957 19.401 1.00 41.35 225 PHE G O 1
ATOM 19569 N N . THR G 1 225 ? 19.666 8.070 18.353 1.00 40.05 226 THR G N 1
ATOM 19570 C CA . THR G 1 225 ? 20.305 8.747 17.231 1.00 42.16 226 THR G CA 1
ATOM 19571 C C . THR G 1 225 ? 19.514 8.419 15.971 1.00 44.35 226 THR G C 1
ATOM 19572 O O . THR G 1 225 ? 18.778 7.431 15.930 1.00 39.83 226 THR G O 1
ATOM 19583 N N . PHE G 1 226 ? 19.643 9.255 14.949 1.00 46.10 227 PHE G N 1
ATOM 19584 C CA . PHE G 1 226 ? 18.972 8.991 13.684 1.00 48.37 227 PHE G CA 1
ATOM 19585 C C . PHE G 1 226 ? 19.887 9.310 12.507 1.00 54.90 227 PHE G C 1
ATOM 19586 O O . PHE G 1 226 ? 20.642 10.280 12.538 1.00 47.75 227 PHE G O 1
ATOM 19603 N N . GLY G 1 227 ? 19.821 8.473 11.475 1.00 59.61 228 GLY G N 1
ATOM 19604 C CA . GLY G 1 227 ? 20.731 8.579 10.352 1.00 55.07 228 GLY G CA 1
ATOM 19605 C C . GLY G 1 227 ? 20.217 9.500 9.268 1.00 53.51 228 GLY G C 1
ATOM 19606 O O . GLY G 1 227 ? 19.050 9.904 9.284 1.00 41.08 228 GLY G O 1
ATOM 19610 N N . ALA G 1 228 ? 21.099 9.821 8.325 1.00 57.81 229 ALA G N 1
ATOM 19611 C CA . ALA G 1 228 ? 20.783 10.709 7.207 1.00 62.57 229 ALA G CA 1
ATOM 19612 C C . ALA G 1 228 ? 19.553 10.248 6.421 1.00 60.92 229 ALA G C 1
ATOM 19613 O O . ALA G 1 228 ? 18.823 11.066 5.859 1.00 52.64 229 ALA G O 1
ATOM 19620 N N . GLU G 1 229 ? 19.323 8.939 6.383 1.00 68.43 230 GLU G N 1
ATOM 19621 C CA . GLU G 1 229 ? 18.180 8.396 5.657 1.00 72.81 230 GLU G CA 1
ATOM 19622 C C . GLU G 1 229 ? 16.864 8.825 6.309 1.00 59.72 230 GLU G C 1
ATOM 19623 O O . GLU G 1 229 ? 15.907 9.175 5.620 1.00 43.63 230 GLU G O 1
ATOM 19635 N N . VAL G 1 230 ? 16.821 8.806 7.636 1.00 60.58 231 VAL G N 1
ATOM 19636 C CA . VAL G 1 230 ? 15.619 9.214 8.353 1.00 60.36 231 VAL G CA 1
ATOM 19637 C C . VAL G 1 230 ? 15.259 10.666 8.046 1.00 56.75 231 VAL G C 1
ATOM 19638 O O . VAL G 1 230 ? 14.091 10.995 7.838 1.00 53.39 231 VAL G O 1
ATOM 19651 N N . VAL G 1 231 ? 16.267 11.533 8.030 1.00 49.96 232 VAL G N 1
ATOM 19652 C CA . VAL G 1 231 ? 16.057 12.945 7.730 1.00 49.15 232 VAL G CA 1
ATOM 19653 C C . VAL G 1 231 ? 15.408 13.120 6.356 1.00 50.05 232 VAL G C 1
ATOM 19654 O O . VAL G 1 231 ? 14.387 13.799 6.221 1.00 42.13 232 VAL G O 1
ATOM 19667 N N . ALA G 1 232 ? 16.004 12.500 5.340 1.00 56.39 233 ALA G N 1
ATOM 19668 C CA . ALA G 1 232 ? 15.504 12.609 3.971 1.00 57.76 233 ALA G CA 1
ATOM 19669 C C . ALA G 1 232 ? 14.038 12.188 3.874 1.00 50.65 233 ALA G C 1
ATOM 19670 O O . ALA G 1 232 ? 13.232 12.870 3.238 1.00 51.71 233 ALA G O 1
ATOM 19677 N N . LYS G 1 233 ? 13.688 11.072 4.507 1.00 43.07 234 LYS G N 1
ATOM 19678 C CA . LYS G 1 233 ? 12.305 10.602 4.489 1.00 54.19 234 LYS G CA 1
ATOM 19679 C C . LYS G 1 233 ? 11.373 11.592 5.183 1.00 53.61 234 LYS G C 1
ATOM 19680 O O . LYS G 1 233 ? 10.287 11.893 4.688 1.00 45.39 234 LYS G O 1
ATOM 19699 N N . PHE G 1 234 ? 11.809 12.109 6.326 1.00 56.77 235 PHE G N 1
ATOM 19700 C CA . PHE G 1 234 ? 11.007 13.054 7.084 1.00 49.11 235 PHE G CA 1
ATOM 19701 C C . PHE G 1 234 ? 10.771 14.326 6.281 1.00 42.64 235 PHE G C 1
ATOM 19702 O O . PHE G 1 234 ? 9.638 14.774 6.153 1.00 37.21 235 PHE G O 1
ATOM 19719 N N . LEU G 1 235 ? 11.840 14.908 5.743 1.00 34.83 236 LEU G N 1
ATOM 19720 C CA . LEU G 1 235 ? 11.719 16.119 4.940 1.00 44.25 236 LEU G CA 1
ATOM 19721 C C . LEU G 1 235 ? 10.754 15.919 3.782 1.00 57.10 236 LEU G C 1
ATOM 19722 O O . LEU G 1 235 ? 9.910 16.774 3.506 1.00 51.66 236 LEU G O 1
ATOM 19738 N N . HIS G 1 236 ? 10.886 14.789 3.098 1.00 62.59 237 HIS G N 1
ATOM 19739 C CA . HIS G 1 236 ? 10.065 14.518 1.930 1.00 64.44 237 HIS G CA 1
ATOM 19740 C C . HIS G 1 236 ? 8.597 14.351 2.321 1.00 62.41 237 HIS G C 1
ATOM 19741 O O . HIS G 1 236 ? 7.703 14.916 1.685 1.00 52.40 237 HIS G O 1
ATOM 19756 N N . LYS G 1 237 ? 8.360 13.585 3.381 1.00 56.16 238 LYS G N 1
ATOM 19757 C CA . LYS G 1 237 ? 7.006 13.289 3.827 1.00 59.83 238 LYS G CA 1
ATOM 19758 C C . LYS G 1 237 ? 6.239 14.544 4.211 1.00 57.41 238 LYS G C 1
ATOM 19759 O O . LYS G 1 237 ? 5.039 14.642 3.973 1.00 57.51 238 LYS G O 1
ATOM 19778 N N . HIS G 1 238 ? 6.930 15.503 4.811 1.00 48.99 239 HIS G N 1
ATOM 19779 C CA . HIS G 1 238 ? 6.257 16.672 5.352 1.00 48.63 239 HIS G CA 1
ATOM 19780 C C . HIS G 1 238 ? 6.460 17.896 4.467 1.00 58.01 239 HIS G C 1
ATOM 19781 O O . HIS G 1 238 ? 6.013 18.992 4.793 1.00 52.97 239 HIS G O 1
ATOM 19796 N N . ASP G 1 239 ? 7.117 17.697 3.330 1.00 61.40 240 ASP G N 1
ATOM 19797 C CA . ASP G 1 239 ? 7.336 18.776 2.379 1.00 62.72 240 ASP G CA 1
ATOM 19798 C C . ASP G 1 239 ? 8.122 19.915 3.026 1.00 56.18 240 ASP G C 1
ATOM 19799 O O . ASP G 1 239 ? 7.764 21.087 2.903 1.00 50.40 240 ASP G O 1
ATOM 19808 N N . LEU G 1 240 ? 9.199 19.552 3.713 1.00 50.11 241 LEU G N 1
ATOM 19809 C CA . LEU G 1 240 ? 10.075 20.517 4.353 1.00 52.54 241 LEU G CA 1
ATOM 19810 C C . LEU G 1 240 ? 11.386 20.574 3.590 1.00 56.30 241 LEU G C 1
ATOM 19811 O O . LEU G 1 240 ? 11.715 19.653 2.844 1.00 54.45 241 LEU G O 1
ATOM 19827 N N . ASP G 1 241 ? 12.134 21.656 3.776 1.00 47.12 242 ASP G N 1
ATOM 19828 C CA . ASP G 1 241 ? 13.432 21.802 3.133 1.00 48.37 242 ASP G CA 1
ATOM 19829 C C . ASP G 1 241 ? 14.584 21.592 4.102 1.00 50.32 242 ASP G C 1
ATOM 19830 O O . ASP G 1 241 ? 15.656 21.127 3.704 1.00 45.49 242 ASP G O 1
ATOM 19839 N N . LEU G 1 242 ? 14.359 21.924 5.373 1.00 48.40 243 LEU G N 1
ATOM 19840 C CA . LEU G 1 242 ? 15.429 21.912 6.358 1.00 46.68 243 LEU G CA 1
ATOM 19841 C C . LEU G 1 242 ? 14.955 21.560 7.767 1.00 46.32 243 LEU G C 1
ATOM 19842 O O . LEU G 1 242 ? 13.849 21.924 8.177 1.00 43.36 243 LEU G O 1
ATOM 19858 N N . ILE G 1 243 ? 15.813 20.858 8.503 1.00 40.12 244 ILE G N 1
ATOM 19859 C CA . ILE G 1 243 ? 15.649 20.698 9.944 1.00 47.19 244 ILE G CA 1
ATOM 19860 C C . ILE G 1 243 ? 16.711 21.545 10.640 1.00 45.81 244 ILE G C 1
ATOM 19861 O O . ILE G 1 243 ? 17.906 21.368 10.407 1.00 42.87 244 ILE G O 1
ATOM 19877 N N . CYS G 1 244 ? 16.276 22.478 11.478 1.00 44.35 245 CYS G N 1
ATOM 19878 C CA . CYS G 1 244 ? 17.202 23.320 12.219 1.00 40.63 245 CYS G CA 1
ATOM 19879 C C . CYS G 1 244 ? 17.145 22.967 13.702 1.00 37.66 245 CYS G C 1
ATOM 19880 O O . CYS G 1 244 ? 16.090 23.056 14.326 1.00 30.28 245 CYS G O 1
ATOM 19888 N N . ARG G 1 245 ? 18.274 22.549 14.261 1.00 35.91 246 ARG G N 1
ATOM 19889 C CA . ARG G 1 245 ? 18.300 22.112 15.652 1.00 31.83 246 ARG G CA 1
ATOM 19890 C C . ARG G 1 245 ? 19.592 22.527 16.358 1.00 34.76 246 ARG G C 1
ATOM 19891 O O . ARG G 1 245 ? 20.457 23.163 15.760 1.00 34.62 246 ARG G O 1
ATOM 19912 N N . ALA G 1 246 ? 19.714 22.176 17.632 1.00 31.75 247 ALA G N 1
ATOM 19913 C CA . ALA G 1 246 ? 20.843 22.636 18.446 1.00 30.96 247 ALA G CA 1
ATOM 19914 C C . ALA G 1 246 ? 21.419 21.478 19.256 1.00 35.91 247 ALA G C 1
ATOM 19915 O O . ALA G 1 246 ? 21.714 20.419 18.697 1.00 40.29 247 ALA G O 1
ATOM 19922 N N . HIS G 1 247 ? 21.620 21.684 20.557 1.00 32.73 248 HIS G N 1
ATOM 19923 C CA . HIS G 1 247 ? 21.779 20.565 21.484 1.00 24.21 248 HIS G CA 1
ATOM 19924 C C . HIS G 1 247 ? 23.170 19.888 21.452 1.00 36.82 248 HIS G C 1
ATOM 19925 O O . HIS G 1 247 ? 23.528 19.165 22.374 1.00 39.44 248 HIS G O 1
ATOM 19939 N N . GLN G 1 248 ? 23.959 20.127 20.409 1.00 32.41 249 GLN G N 1
ATOM 19940 C CA . GLN G 1 248 ? 25.312 19.572 20.348 1.00 34.18 249 GLN G CA 1
ATOM 19941 C C . GLN G 1 248 ? 26.323 20.657 19.970 1.00 41.77 249 GLN G C 1
ATOM 19942 O O . GLN G 1 248 ? 26.140 21.361 18.978 1.00 42.59 249 GLN G O 1
ATOM 19956 N N . VAL G 1 249 ? 27.388 20.800 20.754 1.00 38.47 250 VAL G N 1
ATOM 19957 C CA . VAL G 1 249 ? 28.422 21.776 20.423 1.00 42.92 250 VAL G CA 1
ATOM 19958 C C . VAL G 1 249 ? 29.105 21.386 19.105 1.00 49.50 250 VAL G C 1
ATOM 19959 O O . VAL G 1 249 ? 29.457 20.228 18.893 1.00 42.70 250 VAL G O 1
ATOM 19972 N N . VAL G 1 250 ? 29.256 22.356 18.210 1.00 48.03 251 VAL G N 1
ATOM 19973 C CA . VAL G 1 250 ? 29.908 22.116 16.931 1.00 48.95 251 VAL G CA 1
ATOM 19974 C C . VAL G 1 250 ? 31.013 23.142 16.709 1.00 49.96 251 VAL G C 1
ATOM 19975 O O . VAL G 1 250 ? 30.849 24.335 16.989 1.00 38.92 251 VAL G O 1
ATOM 19988 N N . GLU G 1 251 ? 32.139 22.660 16.202 1.00 50.63 252 GLU G N 1
ATOM 19989 C CA . GLU G 1 251 ? 33.357 23.452 16.113 1.00 52.24 252 GLU G CA 1
ATOM 19990 C C . GLU G 1 251 ? 33.142 24.841 15.511 1.00 49.70 252 GLU G C 1
ATOM 19991 O O . GLU G 1 251 ? 33.652 25.829 16.038 1.00 44.11 252 GLU G O 1
ATOM 20003 N N . ASP G 1 252 ? 32.389 24.925 14.418 1.00 49.26 253 ASP G N 1
ATOM 20004 C CA . ASP G 1 252 ? 32.223 26.198 13.717 1.00 50.39 253 ASP G CA 1
ATOM 20005 C C . ASP G 1 252 ? 30.966 26.967 14.099 1.00 48.15 253 ASP G C 1
ATOM 20006 O O . ASP G 1 252 ? 30.659 27.991 13.488 1.00 48.55 253 ASP G O 1
ATOM 20015 N N . GLY G 1 253 ? 30.234 26.483 15.097 1.00 47.37 254 GLY G N 1
ATOM 20016 C CA . GLY G 1 253 ? 29.016 27.150 15.523 1.00 45.36 254 GLY G CA 1
ATOM 20017 C C . GLY G 1 253 ? 27.791 26.594 14.823 1.00 50.72 254 GLY G C 1
ATOM 20018 O O . GLY G 1 253 ? 26.752 26.381 15.447 1.00 49.25 254 GLY G O 1
ATOM 20022 N N . TYR G 1 254 ? 27.905 26.372 13.519 1.00 46.85 255 TYR G N 1
ATOM 20023 C CA . TYR G 1 254 ? 26.861 25.688 12.769 1.00 38.53 255 TYR G CA 1
ATOM 20024 C C . TYR G 1 254 ? 27.511 24.519 12.046 1.00 43.41 255 TYR G C 1
ATOM 20025 O O . TYR G 1 254 ? 28.711 24.551 11.777 1.00 41.66 255 TYR G O 1
ATOM 20043 N N . GLU G 1 255 ? 26.736 23.480 11.752 1.00 50.08 256 GLU G N 1
ATOM 20044 C CA . GLU G 1 255 ? 27.284 22.297 11.095 1.00 57.74 256 GLU G CA 1
ATOM 20045 C C . GLU G 1 255 ? 26.207 21.493 10.377 1.00 57.00 256 GLU G C 1
ATOM 20046 O O . GLU G 1 255 ? 25.257 21.018 11.003 1.00 54.92 256 GLU G O 1
ATOM 20058 N N . PHE G 1 256 ? 26.365 21.341 9.062 1.00 54.85 257 PHE G N 1
ATOM 20059 C CA . PHE G 1 256 ? 25.379 20.636 8.245 1.00 47.85 257 PHE G CA 1
ATOM 20060 C C . PHE G 1 256 ? 25.433 19.121 8.418 1.00 46.77 257 PHE G C 1
ATOM 20061 O O . PHE G 1 256 ? 26.439 18.559 8.860 1.00 41.57 257 PHE G O 1
ATOM 20078 N N . PHE G 1 257 ? 24.334 18.468 8.052 1.00 46.67 258 PHE G N 1
ATOM 20079 C CA . PHE G 1 257 ? 24.214 17.018 8.141 1.00 53.65 258 PHE G CA 1
ATOM 20080 C C . PHE G 1 257 ? 23.275 16.528 7.034 1.00 55.36 258 PHE G C 1
ATOM 20081 O O . PHE G 1 257 ? 22.335 17.228 6.656 1.00 48.12 258 PHE G O 1
ATOM 20098 N N . ALA G 1 258 ? 23.538 15.338 6.503 1.00 54.66 259 ALA G N 1
ATOM 20099 C CA . ALA G 1 258 ? 22.753 14.819 5.387 1.00 55.11 259 ALA G CA 1
ATOM 20100 C C . ALA G 1 258 ? 22.708 15.832 4.241 1.00 58.70 259 ALA G C 1
ATOM 20101 O O . ALA G 1 258 ? 21.629 16.224 3.794 1.00 49.78 259 ALA G O 1
ATOM 20108 N N . LYS G 1 259 ? 23.880 16.261 3.780 1.00 75.36 260 LYS G N 1
ATOM 20109 C CA . LYS G 1 259 ? 23.974 17.200 2.660 1.00 87.03 260 LYS G CA 1
ATOM 20110 C C . LYS G 1 259 ? 23.017 18.387 2.795 1.00 82.34 260 LYS G C 1
ATOM 20111 O O . LYS G 1 259 ? 22.107 18.561 1.983 1.00 80.12 260 LYS G O 1
ATOM 20130 N N . ARG G 1 260 ? 23.236 19.199 3.822 1.00 70.63 261 ARG G N 1
ATOM 20131 C CA . ARG G 1 260 ? 22.483 20.437 4.018 1.00 65.20 261 ARG G CA 1
ATOM 20132 C C . ARG G 1 260 ? 20.976 20.249 4.233 1.00 56.59 261 ARG G C 1
ATOM 20133 O O . ARG G 1 260 ? 20.210 21.206 4.112 1.00 55.92 261 ARG G O 1
ATOM 20154 N N . GLN G 1 261 ? 20.548 19.033 4.555 1.00 54.29 262 GLN G N 1
ATOM 20155 C CA . GLN G 1 261 ? 19.141 18.796 4.871 1.00 55.78 262 GLN G CA 1
ATOM 20156 C C . GLN G 1 261 ? 18.849 19.090 6.346 1.00 56.40 262 GLN G C 1
ATOM 20157 O O . GLN G 1 261 ? 17.710 19.387 6.717 1.00 46.42 262 GLN G O 1
ATOM 20171 N N . LEU G 1 262 ? 19.885 19.008 7.177 1.00 57.42 263 LEU G N 1
ATOM 20172 C CA . LEU G 1 262 ? 19.793 19.377 8.588 1.00 48.47 263 LEU G CA 1
ATOM 20173 C C . LEU G 1 262 ? 20.973 20.270 8.948 1.00 48.08 263 LEU G C 1
ATOM 20174 O O . LEU G 1 262 ? 22.067 20.118 8.397 1.00 46.42 263 LEU G O 1
ATOM 20190 N N . VAL G 1 263 ? 20.741 21.217 9.851 1.00 42.97 264 VAL G N 1
ATOM 20191 C CA . VAL G 1 263 ? 21.820 22.013 10.412 1.00 43.06 264 VAL G CA 1
ATOM 20192 C C . VAL G 1 263 ? 21.693 22.077 11.928 1.00 45.56 264 VAL G C 1
ATOM 20193 O O . VAL G 1 263 ? 20.606 22.289 12.460 1.00 34.65 264 VAL G O 1
ATOM 20206 N N . THR G 1 264 ? 22.815 21.879 12.612 1.00 48.79 265 THR G N 1
ATOM 20207 C CA . THR G 1 264 ? 22.894 22.075 14.050 1.00 45.15 265 THR G CA 1
ATOM 20208 C C . THR G 1 264 ? 23.431 23.474 14.337 1.00 50.27 265 THR G C 1
ATOM 20209 O O . THR G 1 264 ? 24.447 23.876 13.766 1.00 48.63 265 THR G O 1
ATOM 20220 N N . LEU G 1 265 ? 22.743 24.218 15.203 1.00 41.59 266 LEU G N 1
ATOM 20221 C CA . LEU G 1 265 ? 23.219 25.525 15.650 1.00 39.17 266 LEU G CA 1
ATOM 20222 C C . LEU G 1 265 ? 23.589 25.482 17.131 1.00 43.94 266 LEU G C 1
ATOM 20223 O O . LEU G 1 265 ? 22.843 24.944 17.951 1.00 40.65 266 LEU G O 1
ATOM 20239 N N . PHE G 1 266 ? 24.732 26.068 17.469 1.00 44.29 267 PHE G N 1
ATOM 20240 C CA . PHE G 1 266 ? 25.171 26.170 18.856 1.00 43.69 267 PHE G CA 1
ATOM 20241 C C . PHE G 1 266 ? 25.731 27.579 19.034 1.00 42.56 267 PHE G C 1
ATOM 20242 O O . PHE G 1 266 ? 26.658 27.973 18.336 1.00 41.33 267 PHE G O 1
ATOM 20259 N N . SER G 1 267 ? 25.161 28.342 19.961 1.00 39.92 268 SER G N 1
ATOM 20260 C CA . SER G 1 267 ? 25.420 29.777 20.021 1.00 37.10 268 SER G CA 1
ATOM 20261 C C . SER G 1 267 ? 26.324 30.208 21.171 1.00 39.57 268 SER G C 1
ATOM 20262 O O . SER G 1 267 ? 26.498 31.400 21.411 1.00 47.00 268 SER G O 1
ATOM 20270 N N . ALA G 1 268 ? 26.911 29.250 21.874 1.00 30.42 269 ALA G N 1
ATOM 20271 C CA . ALA G 1 268 ? 27.728 29.571 23.036 1.00 34.43 269 ALA G CA 1
ATOM 20272 C C . ALA G 1 268 ? 29.190 29.257 22.747 1.00 38.08 269 ALA G C 1
ATOM 20273 O O . ALA G 1 268 ? 29.601 28.104 22.831 1.00 38.51 269 ALA G O 1
ATOM 20280 N N . PRO G 1 269 ? 29.979 30.284 22.403 1.00 35.40 270 PRO G N 1
ATOM 20281 C CA . PRO G 1 269 ? 31.389 30.078 22.045 1.00 43.92 270 PRO G CA 1
ATOM 20282 C C . PRO G 1 269 ? 32.248 29.684 23.245 1.00 44.59 270 PRO G C 1
ATOM 20283 O O . PRO G 1 269 ? 31.899 30.016 24.377 1.00 37.55 270 PRO G O 1
ATOM 20294 N N . ASN G 1 270 ? 33.361 28.998 22.996 1.00 50.05 271 ASN G N 1
ATOM 20295 C CA . ASN G 1 270 ? 34.210 28.509 24.077 1.00 48.19 271 ASN G CA 1
ATOM 20296 C C . ASN G 1 270 ? 33.350 27.921 25.184 1.00 46.67 271 ASN G C 1
ATOM 20297 O O . ASN G 1 270 ? 33.511 28.244 26.362 1.00 43.74 271 ASN G O 1
ATOM 20308 N N . TYR G 1 271 ? 32.424 27.060 24.781 1.00 50.41 272 TYR G N 1
ATOM 20309 C CA . TYR G 1 271 ? 31.458 26.460 25.689 1.00 49.98 272 TYR G CA 1
ATOM 20310 C C . TYR G 1 271 ? 32.140 25.821 26.887 1.00 53.67 272 TYR G C 1
ATOM 20311 O O . TYR G 1 271 ? 33.114 25.084 26.733 1.00 54.10 272 TYR G O 1
ATOM 20329 N N . CYS G 1 272 ? 31.617 26.108 28.076 1.00 62.67 273 CYS G N 1
ATOM 20330 C CA . CYS G 1 272 ? 32.130 25.521 29.307 1.00 71.07 273 CYS G CA 1
ATOM 20331 C C . CYS G 1 272 ? 33.565 25.942 29.576 1.00 77.71 273 CYS G C 1
ATOM 20332 O O . CYS G 1 272 ? 34.183 25.478 30.531 1.00 80.60 273 CYS G O 1
ATOM 20340 N N . GLY G 1 273 ? 34.103 26.810 28.727 1.00 90.39 274 GLY G N 1
ATOM 20341 C CA . GLY G 1 273 ? 35.524 27.100 28.752 1.00 91.15 274 GLY G CA 1
ATOM 20342 C C . GLY G 1 273 ? 36.345 25.849 28.488 1.00 91.59 274 GLY G C 1
ATOM 20343 O O . GLY G 1 273 ? 37.572 25.891 28.519 1.00 97.66 274 GLY G O 1
ATOM 20347 N N . GLU G 1 274 ? 35.665 24.738 28.217 1.00 86.45 275 GLU G N 1
ATOM 20348 C CA . GLU G 1 274 ? 36.324 23.455 27.997 1.00 86.95 275 GLU G CA 1
ATOM 20349 C C . GLU G 1 274 ? 36.583 23.226 26.515 1.00 87.71 275 GLU G C 1
ATOM 20350 O O . GLU G 1 274 ? 37.570 22.596 26.139 1.00 99.27 275 GLU G O 1
ATOM 20362 N N . PHE G 1 275 ? 35.690 23.742 25.676 1.00 75.36 276 PHE G N 1
ATOM 20363 C CA . PHE G 1 275 ? 35.817 23.599 24.230 1.00 71.52 276 PHE G CA 1
ATOM 20364 C C . PHE G 1 275 ? 36.327 24.901 23.622 1.00 75.52 276 PHE G C 1
ATOM 20365 O O . PHE G 1 275 ? 36.384 25.930 24.302 1.00 75.79 276 PHE G O 1
ATOM 20382 N N . ASP G 1 276 ? 36.705 24.851 22.348 1.00 74.41 277 ASP G N 1
ATOM 20383 C CA . ASP G 1 276 ? 37.130 26.050 21.630 1.00 76.26 277 ASP G CA 1
ATOM 20384 C C . ASP G 1 276 ? 36.259 26.301 20.407 1.00 74.10 277 ASP G C 1
ATOM 20385 O O . ASP G 1 276 ? 36.709 26.876 19.416 1.00 78.16 277 ASP G O 1
ATOM 20394 N N . ASN G 1 277 ? 35.005 25.870 20.491 1.00 59.68 278 ASN G N 1
ATOM 20395 C CA . ASN G 1 277 ? 34.048 26.047 19.408 1.00 51.41 278 ASN G CA 1
ATOM 20396 C C . ASN G 1 277 ? 33.695 27.502 19.199 1.00 49.82 278 ASN G C 1
ATOM 20397 O O . ASN G 1 277 ? 33.729 28.304 20.131 1.00 48.35 278 ASN G O 1
ATOM 20408 N N . ALA G 1 278 ? 33.341 27.840 17.970 1.00 51.35 279 ALA G N 1
ATOM 20409 C CA . ALA G 1 278 ? 32.699 29.108 17.717 1.00 49.03 279 ALA G CA 1
ATOM 20410 C C . ALA G 1 278 ? 31.228 28.900 18.008 1.00 46.40 279 ALA G C 1
ATOM 20411 O O . ALA G 1 278 ? 30.762 27.766 18.072 1.00 39.06 279 ALA G O 1
ATOM 20418 N N . GLY G 1 279 ? 30.504 29.994 18.199 1.00 42.33 280 GLY G N 1
ATOM 20419 C CA . GLY G 1 279 ? 29.061 29.942 18.235 1.00 37.83 280 GLY G CA 1
ATOM 20420 C C . GLY G 1 279 ? 28.513 30.541 16.961 1.00 43.17 280 GLY G C 1
ATOM 20421 O O . GLY G 1 279 ? 29.202 31.314 16.292 1.00 46.48 280 GLY G O 1
ATOM 20425 N N . ALA G 1 280 ? 27.278 30.196 16.616 1.00 43.58 281 ALA G N 1
ATOM 20426 C CA . ALA G 1 280 ? 26.681 30.737 15.403 1.00 42.47 281 ALA G CA 1
ATOM 20427 C C . ALA G 1 280 ? 25.191 31.009 15.542 1.00 40.96 281 ALA G C 1
ATOM 20428 O O . ALA G 1 280 ? 24.492 30.396 16.340 1.00 42.94 281 ALA G O 1
ATOM 20435 N N . MET G 1 281 ? 24.733 31.956 14.746 1.00 36.63 282 MET G N 1
ATOM 20436 C CA . MET G 1 281 ? 23.336 32.318 14.657 1.00 41.64 282 MET G CA 1
ATOM 20437 C C . MET G 1 281 ? 22.988 32.223 13.171 1.00 41.35 282 MET G C 1
ATOM 20438 O O . MET G 1 281 ? 23.804 32.581 12.331 1.00 45.04 282 MET G O 1
ATOM 20452 N N . MET G 1 282 ? 21.807 31.713 12.842 1.00 36.20 283 MET G N 1
ATOM 20453 C CA . MET G 1 282 ? 21.381 31.636 11.453 1.00 37.49 283 MET G CA 1
ATOM 20454 C C . MET G 1 282 ? 20.283 32.654 11.140 1.00 42.94 283 MET G C 1
ATOM 20455 O O . MET G 1 282 ? 19.204 32.613 11.729 1.00 41.41 283 MET G O 1
ATOM 20469 N N . SER G 1 283 ? 20.568 33.571 10.217 1.00 38.15 284 SER G N 1
ATOM 20470 C CA . SER G 1 283 ? 19.567 34.524 9.747 1.00 42.01 284 SER G CA 1
ATOM 20471 C C . SER G 1 283 ? 18.822 33.947 8.555 1.00 50.96 284 SER G C 1
ATOM 20472 O O . SER G 1 283 ? 19.422 33.336 7.673 1.00 58.78 284 SER G O 1
ATOM 20480 N N . VAL G 1 284 ? 17.515 34.170 8.522 1.00 42.10 285 VAL G N 1
ATOM 20481 C CA . VAL G 1 284 ? 16.679 33.716 7.427 1.00 41.09 285 VAL G CA 1
ATOM 20482 C C . VAL G 1 284 ? 15.956 34.929 6.847 1.00 48.19 285 VAL G C 1
ATOM 20483 O O . VAL G 1 284 ? 15.190 35.570 7.557 1.00 43.93 285 VAL G O 1
ATOM 20496 N N . ASP G 1 285 ? 16.195 35.265 5.575 1.00 47.64 286 ASP G N 1
ATOM 20497 C CA . ASP G 1 285 ? 15.512 36.423 4.983 1.00 47.73 286 ASP G CA 1
ATOM 20498 C C . ASP G 1 285 ? 14.135 36.023 4.469 1.00 45.50 286 ASP G C 1
ATOM 20499 O O . ASP G 1 285 ? 13.739 34.873 4.606 1.00 39.44 286 ASP G O 1
ATOM 20508 N N . GLU G 1 286 ? 13.408 36.969 3.881 1.00 57.37 287 GLU G N 1
ATOM 20509 C CA . GLU G 1 286 ? 12.022 36.720 3.478 1.00 63.11 287 GLU G CA 1
ATOM 20510 C C . GLU G 1 286 ? 11.879 35.624 2.414 1.00 65.14 287 GLU G C 1
ATOM 20511 O O . GLU G 1 286 ? 10.840 34.968 2.331 1.00 67.22 287 GLU G O 1
ATOM 20523 N N . THR G 1 287 ? 12.921 35.423 1.612 1.00 62.40 288 THR G N 1
ATOM 20524 C CA . THR G 1 287 ? 12.895 34.410 0.557 1.00 65.93 288 THR G CA 1
ATOM 20525 C C . THR G 1 287 ? 13.333 33.052 1.097 1.00 63.70 288 THR G C 1
ATOM 20526 O O . THR G 1 287 ? 13.319 32.058 0.374 1.00 57.96 288 THR G O 1
ATOM 20537 N N . LEU G 1 288 ? 13.710 33.019 2.374 1.00 58.30 289 LEU G N 1
ATOM 20538 C CA . LEU G 1 288 ? 14.279 31.827 2.995 1.00 54.05 289 LEU G CA 1
ATOM 20539 C C . LEU G 1 288 ? 15.722 31.619 2.551 1.00 54.93 289 LEU G C 1
ATOM 20540 O O . LEU G 1 288 ? 16.168 30.489 2.389 1.00 52.76 289 LEU G O 1
ATOM 20556 N N . MET G 1 289 ? 16.453 32.706 2.348 1.00 60.44 290 MET G N 1
ATOM 20557 C CA . MET G 1 289 ? 17.895 32.597 2.179 1.00 68.26 290 MET G CA 1
ATOM 20558 C C . MET G 1 289 ? 18.545 32.650 3.561 1.00 56.63 290 MET G C 1
ATOM 20559 O O . MET G 1 289 ? 18.429 33.651 4.270 1.00 49.08 290 MET G O 1
ATOM 20573 N N . CYS G 1 290 ? 19.227 31.569 3.929 1.00 45.70 291 CYS G N 1
ATOM 20574 C CA . CYS G 1 290 ? 19.846 31.444 5.242 1.00 47.84 291 CYS G CA 1
ATOM 20575 C C . CYS G 1 290 ? 21.334 31.770 5.209 1.00 54.10 291 CYS G C 1
ATOM 20576 O O . CYS G 1 290 ? 22.081 31.212 4.406 1.00 58.69 291 CYS G O 1
ATOM 20584 N N . SER G 1 291 ? 21.755 32.686 6.076 1.00 49.50 292 SER G N 1
ATOM 20585 C CA . SER G 1 291 ? 23.171 32.988 6.258 1.00 52.35 292 SER G CA 1
ATOM 20586 C C . SER G 1 291 ? 23.569 32.858 7.727 1.00 53.10 292 SER G C 1
ATOM 20587 O O . SER G 1 291 ? 22.744 33.039 8.625 1.00 47.58 292 SER G O 1
ATOM 20595 N N . PHE G 1 292 ? 24.835 32.543 7.971 1.00 49.57 293 PHE G N 1
ATOM 20596 C CA . PHE G 1 292 ? 25.306 32.313 9.330 1.00 51.94 293 PHE G CA 1
ATOM 20597 C C . PHE G 1 292 ? 26.189 33.455 9.821 1.00 60.14 293 PHE G C 1
ATOM 20598 O O . PHE G 1 292 ? 27.097 33.898 9.116 1.00 58.92 293 PHE G O 1
ATOM 20615 N N . GLN G 1 293 ? 25.900 33.935 11.028 1.00 53.96 294 GLN G N 1
ATOM 20616 C CA . GLN G 1 293 ? 26.730 34.933 11.688 1.00 48.26 294 GLN G CA 1
ATOM 20617 C C . GLN G 1 293 ? 27.507 34.251 12.811 1.00 46.69 294 GLN G C 1
ATOM 20618 O O . GLN G 1 293 ? 26.934 33.531 13.628 1.00 47.09 294 GLN G O 1
ATOM 20632 N N . ILE G 1 294 ? 28.813 34.483 12.852 1.00 41.50 295 ILE G N 1
ATOM 20633 C CA . ILE G 1 294 ? 29.699 33.662 13.666 1.00 49.32 295 ILE G CA 1
ATOM 20634 C C . ILE G 1 294 ? 30.419 34.432 14.771 1.00 52.87 295 ILE G C 1
ATOM 20635 O O . ILE G 1 294 ? 31.093 35.434 14.511 1.00 52.00 295 ILE G O 1
ATOM 20651 N N . LEU G 1 295 ? 30.269 33.946 16.001 1.00 45.59 296 LEU G N 1
ATOM 20652 C CA . LEU G 1 295 ? 31.075 34.396 17.130 1.00 52.07 296 LEU G CA 1
ATOM 20653 C C . LEU G 1 295 ? 32.272 33.463 17.278 1.00 55.37 296 LEU G C 1
ATOM 20654 O O . LEU G 1 295 ? 32.110 32.307 17.662 1.00 49.99 296 LEU G O 1
ATOM 20670 N N . LYS G 1 296 ? 33.471 33.955 16.983 1.00 58.44 297 LYS G N 1
ATOM 20671 C CA . LYS G 1 296 ? 34.668 33.121 17.081 1.00 60.22 297 LYS G CA 1
ATOM 20672 C C . LYS G 1 296 ? 35.106 32.974 18.536 1.00 58.50 297 LYS G C 1
ATOM 20673 O O . LYS G 1 296 ? 34.808 33.832 19.369 1.00 55.02 297 LYS G O 1
ATOM 20692 N N . PRO G 1 297 ? 35.809 31.873 18.847 1.00 59.64 298 PRO G N 1
ATOM 20693 C CA . PRO G 1 297 ? 36.265 31.563 20.211 1.00 67.08 298 PRO G CA 1
ATOM 20694 C C . PRO G 1 297 ? 37.351 32.499 20.755 1.00 68.48 298 PRO G C 1
ATOM 20695 O O . PRO G 1 297 ? 37.992 33.223 19.994 1.00 67.18 298 PRO G O 1
ATOM 20706 N N . ALA H 2 2 ? -2.871 28.187 48.551 1.00 50.37 -2 ALA H N 1
ATOM 20707 C CA . ALA H 2 2 ? -1.441 28.485 48.532 1.00 62.24 -2 ALA H CA 1
ATOM 20708 C C . ALA H 2 2 ? -0.631 27.214 48.284 1.00 69.66 -2 ALA H C 1
ATOM 20709 O O . ALA H 2 2 ? -0.185 26.961 47.164 1.00 67.41 -2 ALA H O 1
ATOM 20715 N N . MET H 2 3 ? -0.434 26.422 49.335 1.00 70.44 -1 MET H N 1
ATOM 20716 C CA . MET H 2 3 ? 0.203 25.119 49.193 1.00 71.57 -1 MET H CA 1
ATOM 20717 C C . MET H 2 3 ? -0.741 24.174 48.456 1.00 68.83 -1 MET H C 1
ATOM 20718 O O . MET H 2 3 ? -0.312 23.179 47.871 1.00 65.85 -1 MET H O 1
ATOM 20732 N N . GLU H 2 4 ? -2.032 24.490 48.490 1.00 59.43 158 GLU H N 1
ATOM 20733 C CA . GLU H 2 4 ? -3.034 23.686 47.800 1.00 56.69 158 GLU H CA 1
ATOM 20734 C C . GLU H 2 4 ? -3.026 23.997 46.304 1.00 47.40 158 GLU H C 1
ATOM 20735 O O . GLU H 2 4 ? -3.141 23.103 45.465 1.00 42.35 158 GLU H O 1
ATOM 20747 N N . GLU H 2 5 ? -2.894 25.275 45.987 1.00 39.66 159 GLU H N 1
ATOM 20748 C CA . GLU H 2 5 ? -2.808 25.735 44.612 1.00 52.27 159 GLU H CA 1
ATOM 20749 C C . GLU H 2 5 ? -1.559 25.154 43.930 1.00 48.13 159 GLU H C 1
ATOM 20750 O O . GLU H 2 5 ? -1.579 24.794 42.748 1.00 36.84 159 GLU H O 1
ATOM 20762 N N . GLU H 2 6 ? -0.483 25.051 44.703 1.00 38.44 160 GLU H N 1
ATOM 20763 C CA . GLU H 2 6 ? 0.779 24.510 44.227 1.00 41.89 160 GLU H CA 1
ATOM 20764 C C . GLU H 2 6 ? 0.681 22.991 44.122 1.00 41.93 160 GLU H C 1
ATOM 20765 O O . GLU H 2 6 ? 1.265 22.379 43.219 1.00 34.08 160 GLU H O 1
ATOM 20777 N N . THR H 2 7 ? -0.063 22.388 45.048 1.00 41.13 161 THR H N 1
ATOM 20778 C CA . THR H 2 7 ? -0.335 20.955 44.999 1.00 43.15 161 THR H CA 1
ATOM 20779 C C . THR H 2 7 ? -1.112 20.611 43.725 1.00 42.85 161 THR H C 1
ATOM 20780 O O . THR H 2 7 ? -0.780 19.649 43.037 1.00 41.45 161 THR H O 1
ATOM 20791 N N . GLU H 2 8 ? -2.134 21.406 43.415 1.00 36.02 162 GLU H N 1
ATOM 20792 C CA . GLU H 2 8 ? -2.928 21.208 42.201 1.00 41.22 162 GLU H CA 1
ATOM 20793 C C . GLU H 2 8 ? -2.068 21.311 40.940 1.00 34.83 162 GLU H C 1
ATOM 20794 O O . GLU H 2 8 ? -2.172 20.483 40.034 1.00 37.70 162 GLU H O 1
ATOM 20806 N N . LEU H 2 9 ? -1.233 22.342 40.881 1.00 28.38 163 LEU H N 1
ATOM 20807 C CA . LEU H 2 9 ? -0.343 22.535 39.745 1.00 30.71 163 LEU H CA 1
ATOM 20808 C C . LEU H 2 9 ? 0.553 21.315 39.551 1.00 32.48 163 LEU H C 1
ATOM 20809 O O . LEU H 2 9 ? 0.704 20.824 38.431 1.00 30.53 163 LEU H O 1
ATOM 20825 N N . ASP H 2 10 ? 1.149 20.832 40.637 1.00 27.16 164 ASP H N 1
ATOM 20826 C CA . ASP H 2 10 ? 2.024 19.663 40.558 1.00 36.17 164 ASP H CA 1
ATOM 20827 C C . ASP H 2 10 ? 1.226 18.450 40.054 1.00 33.67 164 ASP H C 1
ATOM 20828 O O . ASP H 2 10 ? 1.706 17.696 39.206 1.00 36.44 164 ASP H O 1
ATOM 20837 N N . ASN H 2 11 ? 0.010 18.270 40.560 1.00 25.21 165 ASN H N 1
ATOM 20838 C CA . ASN H 2 11 ? -0.866 17.188 40.072 1.00 27.73 165 ASN H CA 1
ATOM 20839 C C . ASN H 2 11 ? -1.194 17.325 38.579 1.00 32.70 165 ASN H C 1
ATOM 20840 O O . ASN H 2 11 ? -1.149 16.346 37.816 1.00 32.18 165 ASN H O 1
ATOM 20851 N N . LEU H 2 12 ? -1.537 18.541 38.165 1.00 32.40 166 LEU H N 1
ATOM 20852 C CA . LEU H 2 12 ? -1.840 18.809 36.760 1.00 35.24 166 LEU H CA 1
ATOM 20853 C C . LEU H 2 12 ? -0.619 18.492 35.898 1.00 33.89 166 LEU H C 1
ATOM 20854 O O . LEU H 2 12 ? -0.738 17.900 34.821 1.00 34.51 166 LEU H O 1
ATOM 20870 N N . THR H 2 13 ? 0.559 18.858 36.390 1.00 25.86 167 THR H N 1
ATOM 20871 C CA . THR H 2 13 ? 1.787 18.694 35.614 1.00 29.54 167 THR H CA 1
ATOM 20872 C C . THR H 2 13 ? 2.094 17.209 35.437 1.00 29.03 167 THR H C 1
ATOM 20873 O O . THR H 2 13 ? 2.481 16.779 34.351 1.00 28.06 167 THR H O 1
ATOM 20884 N N . GLU H 2 14 ? 1.903 16.425 36.498 1.00 26.16 168 GLU H N 1
ATOM 20885 C CA . GLU H 2 14 ? 2.114 14.978 36.417 1.00 32.92 168 GLU H CA 1
ATOM 20886 C C . GLU H 2 14 ? 1.079 14.334 35.486 1.00 32.39 168 GLU H C 1
ATOM 20887 O O . GLU H 2 14 ? 1.409 13.482 34.658 1.00 31.25 168 GLU H O 1
ATOM 20899 N N . PHE H 2 15 ? -0.170 14.766 35.607 1.00 32.39 169 PHE H N 1
ATOM 20900 C CA . PHE H 2 15 ? -1.237 14.266 34.745 1.00 35.32 169 PHE H CA 1
ATOM 20901 C C . PHE H 2 15 ? -0.924 14.529 33.264 1.00 39.77 169 PHE H C 1
ATOM 20902 O O . PHE H 2 15 ? -1.050 13.634 32.431 1.00 36.25 169 PHE H O 1
ATOM 20919 N N . ASN H 2 16 ? -0.491 15.745 32.940 1.00 34.37 170 ASN H N 1
ATOM 20920 C CA . ASN H 2 16 ? -0.148 16.071 31.565 1.00 30.94 170 ASN H CA 1
ATOM 20921 C C . ASN H 2 16 ? 1.070 15.280 31.097 1.00 35.99 170 ASN H C 1
ATOM 20922 O O . ASN H 2 16 ? 1.137 14.834 29.948 1.00 30.36 170 ASN H O 1
ATOM 20933 N N . THR H 2 17 ? 2.046 15.130 31.985 1.00 30.35 171 THR H N 1
ATOM 20934 C CA . THR H 2 17 ? 3.257 14.399 31.647 1.00 31.36 171 THR H CA 1
ATOM 20935 C C . THR H 2 17 ? 2.917 12.954 31.251 1.00 37.66 171 THR H C 1
ATOM 20936 O O . THR H 2 17 ? 3.346 12.468 30.204 1.00 38.08 171 THR H O 1
ATOM 20947 N N . ALA H 2 18 ? 2.141 12.277 32.091 1.00 40.51 172 ALA H N 1
ATOM 20948 C CA . ALA H 2 18 ? 1.703 10.909 31.813 1.00 39.11 172 ALA H CA 1
ATOM 20949 C C . ALA H 2 18 ? 0.953 10.852 30.475 1.00 46.63 172 ALA H C 1
ATOM 20950 O O . ALA H 2 18 ? 1.233 10.001 29.625 1.00 46.94 172 ALA H O 1
ATOM 20957 N N . HIS H 2 19 ? 0.002 11.764 30.296 1.00 42.31 173 HIS H N 1
ATOM 20958 C CA . HIS H 2 19 ? -0.706 11.894 29.030 1.00 43.22 173 HIS H CA 1
ATOM 20959 C C . HIS H 2 19 ? 0.280 12.005 27.872 1.00 45.10 173 HIS H C 1
ATOM 20960 O O . HIS H 2 19 ? 0.166 11.294 26.878 1.00 45.81 173 HIS H O 1
ATOM 20975 N N . ASN H 2 20 ? 1.257 12.894 28.001 1.00 32.12 174 ASN H N 1
ATOM 20976 C CA . ASN H 2 20 ? 2.171 13.158 26.895 1.00 33.44 174 ASN H CA 1
ATOM 20977 C C . ASN H 2 20 ? 3.004 11.941 26.468 1.00 42.08 174 ASN H C 1
ATOM 20978 O O . ASN H 2 20 ? 3.338 11.803 25.290 1.00 43.11 174 ASN H O 1
ATOM 20989 N N . LYS H 2 21 ? 3.331 11.060 27.410 1.00 46.37 175 LYS H N 1
ATOM 20990 C CA . LYS H 2 21 ? 4.014 9.814 27.067 1.00 55.01 175 LYS H CA 1
ATOM 20991 C C . LYS H 2 21 ? 3.165 8.908 26.155 1.00 56.76 175 LYS H C 1
ATOM 20992 O O . LYS H 2 21 ? 3.713 8.143 25.362 1.00 67.84 175 LYS H O 1
ATOM 21011 N N . ARG H 2 22 ? 1.840 8.989 26.266 1.00 53.58 176 ARG H N 1
ATOM 21012 C CA . ARG H 2 22 ? 0.953 8.157 25.440 1.00 55.27 176 ARG H CA 1
ATOM 21013 C C . ARG H 2 22 ? 0.839 8.690 24.009 1.00 53.23 176 ARG H C 1
ATOM 21014 O O . ARG H 2 22 ? 0.626 7.921 23.076 1.00 53.30 176 ARG H O 1
ATOM 21035 N N . ILE H 2 23 ? 1.003 9.999 23.838 1.00 54.56 177 ILE H N 1
ATOM 21036 C CA . ILE H 2 23 ? 0.920 10.618 22.517 1.00 62.31 177 ILE H CA 1
ATOM 21037 C C . ILE H 2 23 ? 1.845 9.931 21.509 1.00 66.36 177 ILE H C 1
ATOM 21038 O O . ILE H 2 23 ? 1.505 9.802 20.330 1.00 64.14 177 ILE H O 1
ATOM 21054 N N . SER H 2 24 ? 3.007 9.484 21.978 1.00 61.79 178 SER H N 1
ATOM 21055 C CA . SER H 2 24 ? 4.009 8.878 21.102 1.00 62.64 178 SER H CA 1
ATOM 21056 C C . SER H 2 24 ? 3.409 7.836 20.152 1.00 60.40 178 SER H C 1
ATOM 21057 O O . SER H 2 24 ? 3.842 7.714 19.007 1.00 63.58 178 SER H O 1
ATOM 21065 N N . THR H 2 25 ? 2.419 7.088 20.634 1.00 54.89 179 THR H N 1
ATOM 21066 C CA . THR H 2 25 ? 1.867 5.951 19.894 1.00 56.78 179 THR H CA 1
ATOM 21067 C C . THR H 2 25 ? 0.442 6.247 19.441 1.00 54.05 179 THR H C 1
ATOM 21068 O O . THR H 2 25 ? -0.288 5.349 19.025 1.00 49.30 179 THR H O 1
ATOM 21079 N N . LEU H 2 26 ? 0.050 7.514 19.519 1.00 58.90 180 LEU H N 1
ATOM 21080 C CA . LEU H 2 26 ? -1.287 7.931 19.109 1.00 61.99 180 LEU H CA 1
ATOM 21081 C C . LEU H 2 26 ? -1.633 7.376 17.729 1.00 62.32 180 LEU H C 1
ATOM 21082 O O . LEU H 2 26 ? -2.773 6.993 17.474 1.00 47.72 180 LEU H O 1
ATOM 21098 N N . THR H 2 27 ? -0.629 7.331 16.854 1.00 91.53 181 THR H N 1
ATOM 21099 C CA . THR H 2 27 ? -0.743 6.728 15.523 1.00 96.77 181 THR H CA 1
ATOM 21100 C C . THR H 2 27 ? -1.504 5.406 15.522 1.00 91.74 181 THR H C 1
ATOM 21101 O O . THR H 2 27 ? -1.983 4.969 14.481 1.00 84.29 181 THR H O 1
ATOM 21112 N N . ILE H 2 28 ? -1.587 4.757 16.680 1.00 105.75 182 ILE H N 1
ATOM 21113 C CA . ILE H 2 28 ? -2.380 3.540 16.825 1.00 105.02 182 ILE H CA 1
ATOM 21114 C C . ILE H 2 28 ? -3.838 3.913 17.097 1.00 99.69 182 ILE H C 1
ATOM 21115 O O . ILE H 2 28 ? -4.521 3.310 17.929 1.00 99.21 182 ILE H O 1
ATOM 21131 N N . GLU H 2 29 ? -4.296 4.920 16.363 1.00 70.32 183 GLU H N 1
ATOM 21132 C CA . GLU H 2 29 ? -5.643 5.442 16.472 1.00 66.62 183 GLU H CA 1
ATOM 21133 C C . GLU H 2 29 ? -6.004 6.036 15.109 1.00 61.73 183 GLU H C 1
ATOM 21134 O O . GLU H 2 29 ? -7.171 6.246 14.793 1.00 58.42 183 GLU H O 1
ATOM 21146 N N . ASN H 2 44 ? 5.020 29.862 -1.148 1.00 80.21 198 ASN H N 1
ATOM 21147 C CA . ASN H 2 44 ? 5.783 29.199 -2.200 1.00 89.19 198 ASN H CA 1
ATOM 21148 C C . ASN H 2 44 ? 7.271 29.516 -2.102 1.00 92.43 198 ASN H C 1
ATOM 21149 O O . ASN H 2 44 ? 7.963 29.633 -3.117 1.00 87.29 198 ASN H O 1
ATOM 21159 N N . SER H 2 45 ? 7.758 29.644 -0.872 1.00 96.59 199 SER H N 1
ATOM 21160 C CA . SER H 2 45 ? 9.167 29.932 -0.620 1.00 98.16 199 SER H CA 1
ATOM 21161 C C . SER H 2 45 ? 9.999 28.649 -0.631 1.00 96.56 199 SER H C 1
ATOM 21162 O O . SER H 2 45 ? 9.515 27.583 -0.249 1.00 99.23 199 SER H O 1
ATOM 21170 N N . ARG H 2 46 ? 11.248 28.756 -1.075 1.00 86.13 200 ARG H N 1
ATOM 21171 C CA . ARG H 2 46 ? 12.174 27.625 -1.056 1.00 89.35 200 ARG H CA 1
ATOM 21172 C C . ARG H 2 46 ? 13.448 28.008 -0.311 1.00 87.05 200 ARG H C 1
ATOM 21173 O O . ARG H 2 46 ? 13.875 29.162 -0.356 1.00 87.00 200 ARG H O 1
ATOM 21194 N N . VAL H 2 47 ? 14.067 27.031 0.345 1.00 73.48 201 VAL H N 1
ATOM 21195 C CA . VAL H 2 47 ? 15.226 27.283 1.197 1.00 68.42 201 VAL H CA 1
ATOM 21196 C C . VAL H 2 47 ? 16.553 27.305 0.427 1.00 67.27 201 VAL H C 1
ATOM 21197 O O . VAL H 2 47 ? 16.898 26.342 -0.249 1.00 72.85 201 VAL H O 1
ATOM 21210 N N . THR H 2 48 ? 17.296 28.403 0.554 1.00 59.16 202 THR H N 1
ATOM 21211 C CA . THR H 2 48 ? 18.613 28.547 -0.074 1.00 63.17 202 THR H CA 1
ATOM 21212 C C . THR H 2 48 ? 19.656 29.010 0.946 1.00 65.43 202 THR H C 1
ATOM 21213 O O . THR H 2 48 ? 19.302 29.449 2.036 1.00 66.57 202 THR H O 1
ATOM 21224 N N . PHE H 2 49 ? 20.936 28.931 0.589 1.00 64.55 203 PHE H N 1
ATOM 21225 C CA . PHE H 2 49 ? 22.008 29.300 1.514 1.00 64.79 203 PHE H CA 1
ATOM 21226 C C . PHE H 2 49 ? 23.019 30.274 0.917 1.00 69.84 203 PHE H C 1
ATOM 21227 O O . PHE H 2 49 ? 23.686 29.957 -0.066 1.00 65.09 203 PHE H O 1
ATOM 21244 N N . SER H 2 50 ? 23.151 31.445 1.534 1.00 80.18 204 SER H N 1
ATOM 21245 C CA . SER H 2 50 ? 24.217 32.379 1.190 1.00 90.14 204 SER H CA 1
ATOM 21246 C C . SER H 2 50 ? 25.568 31.665 1.178 1.00 93.39 204 SER H C 1
ATOM 21247 O O . SER H 2 50 ? 25.727 30.611 1.794 1.00 94.50 204 SER H O 1
ATOM 21255 N N . GLU H 2 51 ? 26.538 32.245 0.476 1.00 90.24 205 GLU H N 1
ATOM 21256 C CA . GLU H 2 51 ? 27.866 31.650 0.346 1.00 94.97 205 GLU H CA 1
ATOM 21257 C C . GLU H 2 51 ? 28.820 32.095 1.449 1.00 91.26 205 GLU H C 1
ATOM 21258 O O . GLU H 2 51 ? 29.761 31.380 1.793 1.00 90.93 205 GLU H O 1
ATOM 21270 N N . ASP H 2 52 ? 28.590 33.285 1.989 1.00 83.96 206 ASP H N 1
ATOM 21271 C CA . ASP H 2 52 ? 29.554 33.899 2.890 1.00 84.40 206 ASP H CA 1
ATOM 21272 C C . ASP H 2 52 ? 29.068 33.953 4.331 1.00 74.66 206 ASP H C 1
ATOM 21273 O O . ASP H 2 52 ? 28.048 34.572 4.622 1.00 71.75 206 ASP H O 1
ATOM 21282 N N . ASP H 2 53 ? 29.805 33.303 5.229 1.00 64.06 207 ASP H N 1
ATOM 21283 C CA . ASP H 2 53 ? 29.580 33.472 6.654 1.00 64.21 207 ASP H CA 1
ATOM 21284 C C . ASP H 2 53 ? 29.951 34.896 7.004 1.00 68.51 207 ASP H C 1
ATOM 21285 O O . ASP H 2 53 ? 30.886 35.459 6.434 1.00 70.53 207 ASP H O 1
ATOM 21294 N N . GLU H 2 54 ? 29.212 35.486 7.930 1.00 68.26 208 GLU H N 1
ATOM 21295 C CA . GLU H 2 54 ? 29.551 36.802 8.437 1.00 67.89 208 GLU H CA 1
ATOM 21296 C C . GLU H 2 54 ? 30.255 36.620 9.774 1.00 68.21 208 GLU H C 1
ATOM 21297 O O . GLU H 2 54 ? 29.746 35.929 10.653 1.00 65.81 208 GLU H O 1
ATOM 21309 N N . ILE H 2 55 ? 31.437 37.212 9.918 1.00 62.61 209 ILE H N 1
ATOM 21310 C CA . ILE H 2 55 ? 32.178 37.118 11.171 1.00 67.03 209 ILE H CA 1
ATOM 21311 C C . ILE H 2 55 ? 31.909 38.341 12.038 1.00 64.43 209 ILE H C 1
ATOM 21312 O O . ILE H 2 55 ? 32.146 39.479 11.628 1.00 55.06 209 ILE H O 1
ATOM 21328 N N . ILE H 2 56 ? 31.414 38.086 13.243 1.00 57.93 210 ILE H N 1
ATOM 21329 C CA . ILE H 2 56 ? 31.001 39.140 14.156 1.00 53.22 210 ILE H CA 1
ATOM 21330 C C . ILE H 2 56 ? 32.187 39.770 14.892 1.00 57.54 210 ILE H C 1
ATOM 21331 O O . ILE H 2 56 ? 32.152 40.956 15.221 1.00 58.13 210 ILE H O 1
ATOM 21347 N N . ASN H 2 57 ? 33.231 38.984 15.148 1.00 64.40 211 ASN H N 1
ATOM 21348 C CA . ASN H 2 57 ? 34.365 39.450 15.951 1.00 64.75 211 ASN H CA 1
ATOM 21349 C C . ASN H 2 57 ? 35.729 39.089 15.354 1.00 65.69 211 ASN H C 1
ATOM 21350 O O . ASN H 2 57 ? 36.406 38.181 15.836 1.00 66.74 211 ASN H O 1
ATOM 21361 N N . PRO H 2 58 ? 36.137 39.809 14.301 1.00 70.35 212 PRO H N 1
ATOM 21362 C CA . PRO H 2 58 ? 37.427 39.600 13.635 1.00 72.75 212 PRO H CA 1
ATOM 21363 C C . PRO H 2 58 ? 38.559 40.409 14.266 1.00 72.23 212 PRO H C 1
ATOM 21364 O O . PRO H 2 58 ? 39.023 40.059 15.351 1.00 78.04 212 PRO H O 1
#

Secondary structure (DSSP, 8-state):
--HHHHHHHHHTTTTS-TT------HHHHHHHHHHHHHHHHHS-SEEEE-SSEEEE-B-TT-HHHHHHHHHHH-STTSS-EEE-S--SSSSS-HHHHHHHHHHHHHHSTTTEEE---TTSSHHHHTTSSHHHHHHHHS-HHHHHHHHHHHTT---EEEETTTEEE-SS---TT---HHHHHH--SS----SSSHHHHHHH-EE-TT-SSEEE-TTSSSEEE-HHHHHHHHHHHT-SEEEE-SS--TEEEEEETTTTEEEEB--TTGGGT---EEEEEEE-TT-EEEEEEE---/--HHHHHHHHHHHHHT---S--------EE-S-PEES----/---HHHHHHHHHTTTTS-TT------HHHHHHHHHHHHHHHHHS-SEEEE-SSEEEE-B-TT-HHHHHHHHHHH--TTSS-EEE-S--SSSSS-HHHHHHHHHHHHHHSTTTEEE---TTSSHHHHTTSSHHHHHHHHS-HHHHHHHHHHHTT---EEEETTTEEEESS---TT---HHHHHT--SS----SSSHHHHHHH-EE-TT-SSEEE-TTSSSEEE-HHHHHHHHHHTT-SEEEE-SS--TTSEEEETTTTEEEEB--TTGGGT----EEEEEE-TT-EEEEEEEPPP-/-HHHHHHHHHHHHHHHHHHHS-----EE-S--EES-TT-/--HHHHHHHHHTTTTS-TT------HHHHHHHHHHHHHHHHHS-SEEEE-SSEEEE-B-TT-HHHHHHHHHHH-STTSS-EEE-S--SSSSS-HHHHHHHHHHHHHHSTTTEEEPPPTTSSHHHHHHHSHHHHHHHHS-HHHHHHHHHHHTT---EEEETTTEEE-SS---TT---HHHHHT--SS-PPPSSSHHHHHHH-EE-TT-SSEE--TTSSS-EE-HHHHHHHHHHHT-SEEEE--S--TEEEEEETTTTEEEEB--SSGGGT---EEEEEEE-TT-EEEEEEE---/-HHHHHHHHHHHHHHTT---S-----EE-S--EES-TT-/-TTHHHHHHHHHHHHHHTSSS-TT------HHHHHHHHHHHHHHHHHS-SEEEE-SSEEEE-B-TT-HHHHHHHHHHH-STTSS-EEE-S--SSSSS-HHHHHHHHHHHHHHSTTTEEEPPPTTSSHHHHTTSSHHHHHHHHS-HHHHHHHHHHHTT---EEEETTTEEE-SS---TT---HHHHHH--SS----SSSHHHHHHH-EE-SS-SSEEE-TTSSSEEE-HHHHHHHHHHHT-SEEEE-SS--TTSEEEETTTTEEEEB--TTGGGT----EEEEEE-TT-EEEEEEE--/-HHHHHHHHHHHHHHHHHHHHHTTTT------EE-S-PEES--

InterPro domains:
  IPR004843 Calcineurin-like, phosphoesterase domain [PF00149] (59-251)
  IPR006186 Serine/threonine-specific protein phosphatase/bis(5-nucleosyl)-tetraphosphatase [PR00114] (58-85)
  IPR006186 Serine/threonine-specific protein phosphatase/bis(5-nucleosyl)-tetraphosphatase [PR00114] (87-114)
  IPR006186 Serine/threonine-specific protein phosphatase/bis(5-nucleosyl)-tetraphosphatase [PR00114] (120-144)
  IPR006186 Serine/threonine-specific protein phosphatase/bis(5-nucleosyl)-tetraphosphatase [PR00114] (154-180)
  IPR006186 Serine/threonine-specific protein phosphatase/bis(5-nucleosyl)-tetraphosphatase [PR00114] (183-210)
  IPR006186 Serine/threonine-specific protein phosphatase/bis(5-nucleosyl)-tetraphosphatase [PR00114] (240-260)
  IPR006186 Serine/threonine-specific protein phosphatase/bis(5-nucleosyl)-tetraphosphatase [PR00114] (262-278)
  IPR006186 Serine/threonine-specific protein phosphatase/bis(5-nucleosyl)-tetraphosphatase [PS00125] (121-126)
  IPR006186 Serine/threonine-specific protein phosphatase/bis(5-nucleosyl)-tetraphosphatase [SM00156] (30-300)
  IPR029052 Metallo-dependent phosphatase-like [G3DSA:3.60.21.10] (2-308)
  IPR029052 Metallo-dependent phosphatase-like [SSF56300] (19-301)
  IPR031675 Serine-threonine protein phosphatase, N-terminal [PF16891] (9-56)
  IPR050341 Serine/threonine-protein phosphatase PP1 catalytic subunit [PTHR11668] (12-305)

Foldseek 3Di:
DDLVVLLCQLCVCQVPDFDDDRADPLVLLLVLLVQLLVLLQVAFLAAEAEDQEKEAEAAAQRSNLVVVVCVVVPPPPVAAYEYQENQHFLYDGSPSRVSNLSSRCNVPVRRYAYAYALCLACVNVVPRPPCVNCVVRPNNVSVVSSNLSSLSHRAWYDYPLAETEHAADAAPQCDDPVVSRPDDPSDGQDQADGSVRSRHEEEDDPDDAWAPDPVRGGIYGYLVVLVVVCVVSVYQAYEYENDADAAQKDAHNVNRYMYGAAHACRSVPDQHKHWMWGQHNVRDIDIDIHGGD/DDPVVVVVVVVVVVVVDDDPPDDDCPDDDDDPDDDDDCPVD/DAPLVVLLCQLCVCQPPPPPDDRQDDLVNLLVLLVQLLVLLQVAFLAAEAEDQEKEAEAAAQRSNLVVVVCVVVPPPPVHAYEYQENQHFLYDGSPSRVSNLSSRCNVPVRRYAYAYALCLACVNVVPRPPCVNCVVRPRNVSVVSSNLSSLRHRAWYDYPLAEIEHAADFAPPCPDVVVSRPDDPSDGADQDDGSNRSRHEEEDDPDDAWAPDPVRGGIYGYLVVLVVVCVNSVYQAYEYENDADAAQKDAHSHRRYMYGHAHACGSVVDQHWHWMWGQHNVRDIDIDIGGGDD/DVVVVVVVVVVVVVVVVVVVDDDVPDDDDPDDDDPCPVD/DPLCVLLVQLCVCQVPDFPDDRQDDLVLLLVLLVLLLVLLQVAFLAAEAEDFAKEAEAAAQRSNLVSVVCVVVPPPPVGAYEYAEHQHFLYRGSPSRVSNLSSRCNVCVRRYAYAYALCLALVNCVPGPVCVNCVVSPRNVSVVSSNLSSLRHRAWYDYPLAETEHAADFAPQPDDPVVSSVDDPSDGQDQADGSVRSRHEHEDQPDDAWAPDPVRGGIYGYLVVLVVVCVVSVYQAYEYEHDQDAAQKDAHNHNRYMYGHAHACRSVVDQHKHWMWGQHNVRDIDIDIGGGD/DVVVVVVVVVVVVVVVVDDDPPDPDDDDDPDDDDPCPVD/DVVVVVLLVVLLCQLCVCQVPDPPDDRQDDLVSLLVLLVLLLVLLQVAFLAAEAEDQEKEAEAAAQRSNLVVVVCVVVPPPPVAAYEYQENQHFLYDGSPSRVSNLSSRCNVPVRRYAYAYALCLACVNVVPRPPCVVCVVSPRNVSVVSSNLSSLRHRAWYDYPLAETEHAADAAPQPPDPVVSRPDDPSDGQDQDDGSVRSRHEEEDDVDDAWAPDPVRGGIYHYLNVLVVVCVVSVYQAYEYENDADQAQKDAHSVNRYIYGHSHACRSVPDHHKHWMWGQHNVRDIDIDIGGD/DVVVVVVVVVVVVVVVVVVVVVVVCVVVPDDDDDDDDDDDPDD

Sequence (1340 aa):
LNLDSIIGRLLEVQGSRPGKNVQLTENEIRGLCLKSREEIFLSQPILLELEAPLLKICGDIHGQYYDLLRLFEYGGFPPESNYLFLGDYVDRGKQSLETICLLLAYKIKYPENFFLLRGNHECASINRIYGFYDECKRRYNIIKLWKTFTDCFNCLPIAAIVDEKIFCCHGGLSPDLQSMEQIRRIMRPTDVPDQGLLCDLLWSDPDKDVQGWGENDRGVSFTFGAEVVAKFLHKHDLDLICRAHQVVEDGYEFFAKRQLVTLFSAPNYCGEFDNAGAMMSVDETLMCSFQILKPAETELDNLTEFNTAHNKRISTLTIEESRVTFSEDDEIINPEDSLNLDSIIGRLLEVQGSRPGKNVQLTENEIRGLCLKSREEIFLSQPILLELEAPLKICGDIHGQYYDLLRLFEYGGFPPESNYLFLGDYVDRGKQSLETICLLLAYKIKYPENFFLLRGNHECASINRIYGFYDECKRRYNIKLWKTFTDCFNCLPIAAIVDEKIFCCHGGLSPDLQSMEQIRRIMRPTDVPDQGLLCDLLWSDPDKDVQGWGENDRGVSFTFGAEVVAKFLHKHDLDLICRAHQVVEDGYEFFAKRQLVTLFSAPNYCGEFDNAGAMMSVDETLMCSFQILKPADAMEEETELDNLTEFNTAHNKRISSRVTFSEDDEIINPEDLNLDSIIGRLLEVQGSRPGKNVQLTENEIRGLCLKSREIFLSQPILLELEAPLKICGDIHGQYYDLLRLFEYGGFPPESNYLFLGDYVDRGKQSLETICLLLAYKIKYPENFFLLRGNHECASINRIYGFYDECKRRYNIKLWKTFTDCFNCLPIAAIVDEKIFCCHGGLSPDLQSMEQIRRIMRPTDVPDQGLLCDLLWSDPDKDVQGWGENDRGVSFTFGAEVVAKFLHKHDLDLICRAHQVVEDGYEFFAKRQLVTLFSAPNYCGEFDNAGAMMSVDETLMCSFQILKPAEETELDNLTEFNTAHNKRISTLTIRVTFSEDDEIINPEDGHMGSLNLDSIIGRLLEVQGSRPGKNVQLTENEIRGLCLKSREIFLSQPILLELEAPLKICGDIHGQYYDLLRLFEYGGFPPESNYLFLGDYVDRGKQSLETICLLLAYKIKYPENFFLLRGNHECASINRIYGFYDECKRRYNIKLWKTFTDCFNCLPIAAIVDEKIFCCHGGLSPDLQSMEQIRRIMMRPTDVPDQGLLCDLLWSDPDKDVQGWGENDRGVSFTFGAEVVAKFLHKHDLDLICRAHQVVEDGYEFFAKRQLVTLFSAPNYCGEFDNAGAMMSVDETLMCSFQILKPAMEEETELDNLTEFNTAHNKRISTLTIENSRVTFSEDDEIINP